Protein AF-0000000070364537 (afdb_homodimer)

Solvent-accessible surface area (backbone atoms only — not comparable to full-atom values): 48371 Å² total; per-residue (Å²): 128,84,77,67,83,68,82,48,72,68,51,49,53,52,44,49,52,51,50,55,52,44,38,64,73,49,44,50,60,50,48,40,55,53,16,48,52,81,20,45,10,50,72,81,28,88,55,35,78,80,69,34,38,49,54,51,50,45,49,51,52,50,53,54,53,62,71,66,63,59,70,71,53,49,79,45,77,47,65,56,91,98,44,68,44,29,34,41,34,42,30,57,49,71,45,84,36,87,43,28,36,32,36,40,37,30,61,25,24,66,78,59,73,74,76,46,51,89,84,45,31,45,56,34,52,35,75,59,90,60,27,41,31,15,44,31,41,48,58,22,47,45,31,62,56,40,53,52,47,24,54,45,48,26,62,75,72,68,42,38,27,36,25,35,35,39,43,35,33,33,28,59,84,52,74,38,84,53,54,65,58,51,50,60,74,41,31,88,76,64,57,74,45,44,32,34,43,34,45,73,34,43,21,90,48,82,64,42,45,32,35,52,42,30,21,7,10,37,37,34,29,37,43,32,29,36,37,28,76,53,45,32,31,26,36,62,36,32,46,28,52,64,49,25,65,46,51,49,53,46,43,47,50,68,44,29,39,63,87,75,54,51,50,40,71,88,51,55,70,85,76,52,68,72,58,49,52,41,46,47,52,43,24,65,72,43,32,69,51,66,61,62,57,53,62,57,26,89,69,38,47,54,67,49,87,48,33,49,60,27,47,39,27,21,26,52,34,32,24,76,44,75,32,15,31,41,68,53,44,50,46,89,63,37,59,75,36,38,54,17,39,34,33,38,22,39,41,32,34,28,15,25,84,46,58,34,67,58,45,54,53,48,52,37,49,66,49,42,50,83,38,74,51,46,35,50,56,46,63,49,72,77,47,65,33,43,21,35,64,60,73,85,72,55,68,68,57,51,51,39,47,28,50,29,14,33,72,68,46,71,29,58,56,42,60,40,65,34,21,40,64,62,52,59,60,53,52,47,40,68,76,33,76,78,44,40,82,45,35,22,38,65,43,28,73,64,14,37,57,75,25,41,56,14,28,27,50,48,69,48,47,54,43,50,36,44,29,50,27,48,39,45,35,43,57,20,64,64,58,47,105,127,84,80,68,85,69,83,48,72,67,52,47,53,52,45,49,52,51,50,55,51,45,40,65,76,47,45,49,58,50,48,40,56,54,16,48,51,81,21,46,10,51,71,81,28,89,56,35,78,82,70,34,38,50,55,49,50,44,49,52,50,50,53,55,54,61,71,66,64,57,72,70,52,50,78,45,79,47,65,55,91,96,45,67,43,29,34,41,34,41,30,57,49,72,46,84,34,87,44,29,36,33,36,39,36,28,64,24,24,67,78,59,74,75,77,46,51,90,84,46,32,43,53,34,52,32,76,60,90,59,28,40,32,13,44,30,43,49,58,22,47,46,30,61,56,41,52,52,46,23,54,45,48,27,59,75,72,68,42,39,26,37,27,35,35,39,43,36,34,33,28,58,84,52,73,38,84,54,54,65,58,51,51,60,73,40,29,88,76,65,56,75,46,46,33,34,43,33,44,73,34,44,21,88,49,82,63,42,44,33,36,52,43,29,21,6,9,38,36,33,30,39,42,33,28,36,37,29,77,53,44,33,34,26,35,64,37,31,46,29,54,62,49,27,66,46,52,49,53,47,41,48,51,68,44,28,39,63,88,75,56,51,47,39,71,88,50,54,71,85,76,52,65,71,58,49,52,41,46,47,54,43,24,66,72,43,31,69,51,68,62,64,56,54,59,56,25,90,68,38,47,54,68,48,89,48,32,49,60,27,47,40,27,20,26,49,33,33,26,77,43,74,33,17,30,42,68,51,44,50,45,89,65,38,58,72,37,38,53,19,38,34,33,38,22,38,40,33,34,29,16,24,83,45,56,36,68,58,46,52,52,47,54,37,48,67,50,43,50,85,39,73,51,46,36,49,56,46,62,48,72,76,47,66,34,43,21,34,63,60,72,84,72,56,66,68,57,52,51,38,47,28,51,28,13,32,71,66,46,71,28,59,55,41,62,38,66,34,20,38,64,61,52,60,60,51,53,47,40,70,77,33,77,77,44,39,82,46,34,22,37,66,42,28,75,63,14,37,57,75,27,40,57,15,27,26,50,48,68,49,48,52,43,50,37,43,29,50,28,48,38,46,34,43,56,19,63,64,60,48,106

pLDDT: mean 93.57, std 8.16, range [29.36, 98.81]

Foldseek 3Di:
DPPQPFQDPVNLVLLLVLLVVCCVPQVVVLLLQLLLQQFAACVVPVCNVVVCSLVVSLVSLQVSLVVLVAPQKDWDWDDDPPFRIKTKMKHAWPFDLQAEEEEEAESHWFDFDDDFDPQAGQNRWDDDPQKIWHTRSFRPSCRSVLQSSLSSSCVVVVFTFHIYMYIYGHHQVVVCPCVVVVCVVCCVRRPFHQAYEYARDADADLQFFEFEFKEWKKWKKKKKWFFDPFKDQLVVCPPPGDAQVVLVVVLVCLAAPPLQQAGDPLQADDDDPVQLVLLVVSCVVCPQVLPVLDPDPDPDDDSDNRSSVSQCCQFAGKGKDFDDKDQDDDPVPDDRIRTRMMMTMIMIIGGQPDDFVSVVVVSQCSRCPPRPPPIDIDMGIDDIAHMHGFDDADPLLQVLLQVLRCSLNVGGYRYGGGNHDDRVVVVSCVVRVNHHYGHTYQHYRPCQGSDHRRIGRNSSSSSVSSSSSSSSSSCSRPSSD/DPPQPFQDLVSLVLLLVLLVVCCVPQVVVLLLQLLLQQFAACVVPVCNVVVCSLVVSLVSLQVSLVVLVADQKDWDWDDDPPFRIKTKMKHAWPFDLQAEEEEEAESHWFDFDDDFDPQAGQNRWDDDPQKIWHTRSFRPSCRSVLQSSLSSSCVVVVFTFHIYMYIYGHHQVVVCPCVVVVCVVCCVVRPFHQAYEYARDADADLQFFEFEFKEWKKWKKKKKWFFDPFKDQLVVCPPPGDFQVVLVVVLVCLAAPPLQQAGDPLQADDDDPVQLVLLVVSCVVCPQVLPVLDPDDDPDDDSDNRSSVSQCCQFAGKGKDFDDKDQDDDPVPDDRIRTRMMMTMIMIIGGQPDDFVSVVVVSQCSRCPPRPPPIDIDMGIDDIAHMHGFDDADPLLQVLLQVLRCSLSVGGYRYGGGNHDDRVVVVSCVVRVNHHYGHTYQHYRPCQGSDHRRIGRNSSSSSVSSSSSSSSSSSSRPSSD

Secondary structure (DSSP, 8-state):
--------HHHHHHHHHHHHHHIIIIIHHHHHHHHTS--B-GGG-TTHHHH-HHHHHHHHHHHHHHHH--TTEEEEEE--TTS--EEEEEE--SSSS--EEEEEEE--B----S-PPTT-BTTB-EEETTEEESTTIIIIIHHHHHHHHHHHHHHHHT----EEEEEEES-GGGTTTTHHHHHHHTHHHH---SEEEE---B-S-SSS-EEEEEE-EEEEEEEEEE-BSS-EEHHHHTTTS--HHHHHHHHHTTTB-TTT-PBPGGG--PPPHHHHHHHHHHHHHHTTHHHHTS-B-TT---S-S-HHHHHHHHHTS-EEEEEEEES---GGG--SEE-SEEEEEEEEEE-TTS-HHHHHHHHHHHHHSS-GGG-EEEEEEEEEE--EEPPPPPHHHHHHHHHHHHHHHSS--EEEEESS--THHHHHHHHSTT-EEEE---B-TT--TTSTT-EEEHHHHHHHHHHHHHHHHHHHHSS--/--------HHHHHHHHHHHHHHIIIIIHHHHHHHHTS--B-GGG-TTHHHH-HHHHHHHHHHHHHHHT--TTEEEEEE--TTS--EEEEEE--SSSS--EEEEEEE--B----S-PPTT-BTTB-EEETTEEESTTIIIIIHHHHHHHHHHHHHHHHT----EEEEEEES-GGGTTTTHHHHHHHTHHHH---SEEEE---B-S-SSS-EEEEEE-EEEEEEEEEE-BSS-EEHHHHTTTSPPHHHHHHHHHTTTB-TTT-PBPGGG--PPPHHHHHHHHHHHHHHTTHHHHTS-B-TT---S-S-HHHHHHHHHTS-EEEEEEEES---GGG--SEE-SEEEEEEEEEE-TTS-HHHHHHHHHHHHHSS-GGG-EEEEEEEEEE--EEPPPPPHHHHHHHHHHHHHHHSS--EEEEESS--THHHHHHHHSTT-EEEE---B-TT--TTSTT-EEEHHHHHHHHHHHHHHHHHHHHSS--

Nearest PDB structures (foldseek):
  3pfe-assembly1_A-2  TM=9.840E-01  e=3.604E-66  Legionella pneumophila subsp. pneumophila str. Philadelphia 1
  4g1p-assembly1_A-2  TM=8.332E-01  e=6.214E-35  Saccharomyces cerevisiae S288C
  2zog-assembly1_B  TM=8.325E-01  e=2.380E-34  Mus musculus
  3dlj-assembly3_B  TM=8.013E-01  e=4.954E-33  Homo sapiens
  4ruh-assembly1_B  TM=7.813E-01  e=5.252E-33  Homo sapiens

InterPro domains:
  IPR002933 Peptidase M20 [PF01546] (102-460)
  IPR051458 Cytosolic and Metallo Dipeptidase [PTHR43270] (17-472)

Organism: Tetrahymena thermophila (strain SB210) (NCBI:txid312017)

Structure (mmCIF, N/CA/C/O backbone):
data_AF-0000000070364537-model_v1
#
loop_
_entity.id
_entity.type
_entity.pdbx_description
1 polymer 'M20/M25/M40 family peptidase'
#
loop_
_atom_site.group_PDB
_atom_site.id
_atom_site.type_symbol
_atom_site.label_atom_id
_atom_site.label_alt_id
_atom_site.label_comp_id
_atom_site.label_asym_id
_atom_site.label_entity_id
_atom_site.label_seq_id
_atom_site.pdbx_PDB_ins_code
_atom_site.Cartn_x
_atom_site.Cartn_y
_atom_site.Cartn_z
_atom_site.occupancy
_atom_site.B_iso_or_equiv
_atom_site.auth_seq_id
_atom_site.auth_comp_id
_atom_site.auth_asym_id
_atom_site.auth_atom_id
_atom_site.pdbx_PDB_model_num
ATOM 1 N N . MET A 1 1 ? -0.546 -64.375 -16.141 1 29.36 1 MET A N 1
ATOM 2 C CA . MET A 1 1 ? 0.556 -63.719 -16.875 1 29.36 1 MET A CA 1
ATOM 3 C C . MET A 1 1 ? 0.192 -62.312 -17.281 1 29.36 1 MET A C 1
ATOM 5 O O . MET A 1 1 ? -0.799 -62.094 -17.984 1 29.36 1 MET A O 1
ATOM 9 N N . ASP A 1 2 ? 0.438 -61.344 -16.5 1 39.06 2 ASP A N 1
ATOM 10 C CA . ASP A 1 2 ? -0.086 -60 -16.453 1 39.06 2 ASP A CA 1
ATOM 11 C C . ASP A 1 2 ? 0.068 -59.281 -17.797 1 39.06 2 ASP A C 1
ATOM 13 O O . ASP A 1 2 ? 1.172 -59.219 -18.344 1 39.06 2 ASP A O 1
ATOM 17 N N . LYS A 1 3 ? -0.887 -59.281 -18.547 1 48.19 3 LYS A N 1
ATOM 18 C CA . LYS A 1 3 ? -1.175 -59.094 -19.953 1 48.19 3 LYS A CA 1
ATOM 19 C C . LYS A 1 3 ? -0.686 -57.719 -20.422 1 48.19 3 LYS A C 1
ATOM 21 O O . LYS A 1 3 ? -0.927 -57.312 -21.578 1 48.19 3 LYS A O 1
ATOM 26 N N . PHE A 1 4 ? -0.508 -56.781 -19.5 1 50.31 4 PHE A N 1
ATOM 27 C CA . PHE A 1 4 ? -0.126 -55.469 -20.016 1 50.31 4 PHE A CA 1
ATOM 28 C C . PHE A 1 4 ? 1.354 -55.438 -20.375 1 50.31 4 PHE A C 1
ATOM 30 O O . PHE A 1 4 ? 2.203 -55.844 -19.594 1 50.31 4 PHE A O 1
ATOM 37 N N . ASN A 1 5 ? 1.771 -55.719 -21.547 1 53.53 5 ASN A N 1
ATOM 38 C CA . ASN A 1 5 ? 3.152 -55.688 -22.016 1 53.53 5 ASN A CA 1
ATOM 39 C C . ASN A 1 5 ? 3.744 -54.281 -21.969 1 53.53 5 ASN A C 1
ATOM 41 O O . ASN A 1 5 ? 3.488 -53.469 -22.859 1 53.53 5 ASN A O 1
ATOM 45 N N . PHE A 1 6 ? 4.148 -53.875 -20.672 1 62.59 6 PHE A N 1
ATOM 46 C CA . PHE A 1 6 ? 4.832 -52.594 -20.547 1 62.59 6 PHE A CA 1
ATOM 47 C C . PHE A 1 6 ? 6.215 -52.625 -21.188 1 62.59 6 PHE A C 1
ATOM 49 O O . PHE A 1 6 ? 6.711 -53.719 -21.516 1 62.59 6 PHE A O 1
ATOM 56 N N . CYS A 1 7 ? 6.914 -51.469 -21.328 1 64.5 7 CYS A N 1
ATOM 57 C CA . CYS A 1 7 ? 8.148 -51.188 -22.047 1 64.5 7 CYS A CA 1
ATOM 58 C C . CYS A 1 7 ? 9.266 -52.125 -21.594 1 64.5 7 CYS A C 1
ATOM 60 O O . CYS A 1 7 ? 9.555 -52.219 -20.406 1 64.5 7 CYS A O 1
ATOM 62 N N . SER A 1 8 ? 9.695 -53.031 -22.5 1 70.69 8 SER A N 1
ATOM 63 C CA . SER A 1 8 ? 10.859 -53.875 -22.281 1 70.69 8 SER A CA 1
ATOM 64 C C . SER A 1 8 ? 12.109 -53.031 -22 1 70.69 8 SER A C 1
ATOM 66 O O . SER A 1 8 ? 12.109 -51.812 -22.188 1 70.69 8 SER A O 1
ATOM 68 N N . LYS A 1 9 ? 13.078 -53.688 -21.375 1 75.69 9 LYS A N 1
ATOM 69 C CA . LYS A 1 9 ? 14.359 -53.031 -21.156 1 75.69 9 LYS A CA 1
ATOM 70 C C . LYS A 1 9 ? 14.883 -52.406 -22.438 1 75.69 9 LYS A C 1
ATOM 72 O O . LYS A 1 9 ? 15.445 -51.312 -22.422 1 75.69 9 LYS A O 1
ATOM 77 N N . VAL A 1 10 ? 14.75 -53.031 -23.5 1 66.75 10 VAL A N 1
ATOM 78 C CA . VAL A 1 10 ? 15.227 -52.562 -24.797 1 66.75 10 VAL A CA 1
ATOM 79 C C . VAL A 1 10 ? 14.461 -51.312 -25.219 1 66.75 10 VAL A C 1
ATOM 81 O O . VAL A 1 10 ? 15.047 -50.344 -25.703 1 66.75 10 VAL A O 1
ATOM 84 N N . GLN A 1 11 ? 13.336 -51.344 -24.922 1 85.94 11 GLN A N 1
ATOM 85 C CA . GLN A 1 11 ? 12.523 -50.188 -25.25 1 85.94 11 GLN A CA 1
ATOM 86 C C . GLN A 1 11 ? 12.898 -48.969 -24.375 1 85.94 11 GLN A C 1
ATOM 88 O O . GLN A 1 11 ? 12.984 -47.844 -24.859 1 85.94 11 GLN A O 1
ATOM 93 N N . LYS A 1 12 ? 13.219 -49.312 -23.188 1 92.38 12 LYS A N 1
ATOM 94 C CA . LYS A 1 12 ? 13.641 -48.281 -22.25 1 92.38 12 LYS A CA 1
ATOM 95 C C . LYS A 1 12 ? 14.922 -47.594 -22.719 1 92.38 12 LYS A C 1
ATOM 97 O O . LYS A 1 12 ? 15 -46.375 -22.75 1 92.38 12 LYS A O 1
ATOM 102 N N . GLU A 1 13 ? 15.883 -48.344 -23.031 1 95.06 13 GLU A N 1
ATOM 103 C CA . GLU A 1 13 ? 17.172 -47.844 -23.469 1 95.06 13 GLU A CA 1
ATOM 104 C C . GLU A 1 13 ? 17.047 -47.031 -24.766 1 95.06 13 GLU A C 1
ATOM 106 O O . GLU A 1 13 ? 17.719 -46.031 -24.938 1 95.06 13 GLU A O 1
ATOM 111 N N . ALA A 1 14 ? 16.219 -47.5 -25.625 1 96.19 14 ALA A N 1
ATOM 112 C CA . ALA A 1 14 ? 16 -46.812 -26.891 1 96.19 14 ALA A CA 1
ATOM 113 C C . ALA A 1 14 ? 15.375 -45.438 -26.672 1 96.19 14 ALA A C 1
ATOM 115 O O . ALA A 1 14 ? 15.766 -44.438 -27.297 1 96.19 14 ALA A O 1
ATOM 116 N N . ILE A 1 15 ? 14.438 -45.406 -25.797 1 97.25 15 ILE A N 1
ATOM 117 C CA . ILE A 1 15 ? 13.781 -44.125 -25.469 1 97.25 15 ILE A CA 1
ATOM 118 C C . ILE A 1 15 ? 14.789 -43.188 -24.844 1 97.25 15 ILE A C 1
ATOM 120 O O . ILE A 1 15 ? 14.883 -42.031 -25.234 1 97.25 15 ILE A O 1
ATOM 124 N N . GLU A 1 16 ? 15.57 -43.656 -23.891 1 97.5 16 GLU A N 1
ATOM 125 C CA . GLU A 1 16 ? 16.547 -42.844 -23.203 1 97.5 16 GLU A CA 1
ATOM 126 C C . GLU A 1 16 ? 17.562 -42.25 -24.172 1 97.5 16 GLU A C 1
ATOM 128 O O . GLU A 1 16 ? 17.906 -41.062 -24.078 1 97.5 16 GLU A O 1
ATOM 133 N N . LYS A 1 17 ? 18.016 -43.094 -25.016 1 97.5 17 LYS A N 1
ATOM 134 C CA . LYS A 1 17 ? 19.016 -42.656 -25.984 1 97.5 17 LYS A CA 1
ATOM 135 C C . LYS A 1 17 ? 18.453 -41.594 -26.922 1 97.5 17 LYS A C 1
ATOM 137 O O . LYS A 1 17 ? 19.109 -40.594 -27.203 1 97.5 17 LYS A O 1
ATOM 142 N N . TYR A 1 18 ? 17.297 -41.781 -27.391 1 97.75 18 TYR A N 1
ATOM 143 C CA . TYR A 1 18 ? 16.672 -40.844 -28.297 1 97.75 18 TYR A CA 1
ATOM 144 C C . TYR A 1 18 ? 16.422 -39.5 -27.625 1 97.75 18 TYR A C 1
ATOM 146 O O . TYR A 1 18 ? 16.703 -38.438 -28.188 1 97.75 18 TYR A O 1
ATOM 154 N N . VAL A 1 19 ? 15.883 -39.562 -26.422 1 97.88 19 VAL A N 1
ATOM 155 C CA . VAL A 1 19 ? 15.57 -38.344 -25.672 1 97.88 19 VAL A CA 1
ATOM 156 C C . VAL A 1 19 ? 16.859 -37.562 -25.375 1 97.88 19 VAL A C 1
ATOM 158 O O . VAL A 1 19 ? 16.906 -36.344 -25.516 1 97.88 19 VAL A O 1
ATOM 161 N N . GLU A 1 20 ? 17.859 -38.281 -24.969 1 97.75 20 GLU A N 1
ATOM 162 C CA . GLU A 1 20 ? 19.141 -37.656 -24.672 1 97.75 20 GLU A CA 1
ATOM 163 C C . GLU A 1 20 ? 19.688 -36.906 -25.891 1 97.75 20 GLU A C 1
ATOM 165 O O . GLU A 1 20 ? 20.094 -35.75 -25.766 1 97.75 20 GLU A O 1
ATOM 170 N N . GLU A 1 21 ? 19.656 -37.5 -26.938 1 97.75 21 GLU A N 1
ATOM 171 C CA . GLU A 1 21 ? 20.188 -36.906 -28.156 1 97.75 21 GLU A CA 1
ATOM 172 C C . GLU A 1 21 ? 19.375 -35.688 -28.594 1 97.75 21 GLU A C 1
ATOM 174 O O . GLU A 1 21 ? 19.922 -34.625 -28.891 1 97.75 21 GLU A O 1
ATOM 179 N N . GLN A 1 22 ? 18.109 -35.875 -28.641 1 98 22 GLN A N 1
ATOM 180 C CA . GLN A 1 22 ? 17.234 -34.812 -29.141 1 98 22 GLN A CA 1
ATOM 181 C C . GLN A 1 22 ? 17.188 -33.656 -28.172 1 98 22 GLN A C 1
ATOM 183 O O . GLN A 1 22 ? 17.062 -32.5 -28.609 1 98 22 GLN A O 1
ATOM 188 N N . PHE A 1 23 ? 17.297 -33.906 -26.906 1 97.81 23 PHE A N 1
ATOM 189 C CA . PHE A 1 23 ? 17.234 -32.844 -25.938 1 97.81 23 PHE A CA 1
ATOM 190 C C . PHE A 1 23 ? 18.406 -31.891 -26.094 1 97.81 23 PHE A C 1
ATOM 192 O O . PHE A 1 23 ? 18.234 -30.672 -26.141 1 97.81 23 PHE A O 1
ATOM 199 N N . HIS A 1 24 ? 19.531 -32.344 -26.25 1 96.56 24 HIS A N 1
ATOM 200 C CA . HIS A 1 24 ? 20.734 -31.531 -26.25 1 96.56 24 HIS A CA 1
ATOM 201 C C . HIS A 1 24 ? 20.953 -30.875 -27.625 1 96.56 24 HIS A C 1
ATOM 203 O O . HIS A 1 24 ? 21.344 -29.703 -27.703 1 96.56 24 HIS A O 1
ATOM 209 N N . SER A 1 25 ? 20.641 -31.562 -28.594 1 96.69 25 SER A N 1
ATOM 210 C CA . SER A 1 25 ? 20.984 -31.062 -29.922 1 96.69 25 SER A CA 1
ATOM 211 C C . SER A 1 25 ? 19.844 -30.25 -30.516 1 96.69 25 SER A C 1
ATOM 213 O O . SER A 1 25 ? 20.047 -29.422 -31.406 1 96.69 25 SER A O 1
ATOM 215 N N . ASN A 1 26 ? 18.688 -30.469 -30.016 1 97.81 26 ASN A N 1
ATOM 216 C CA . ASN A 1 26 ? 17.5 -29.938 -30.672 1 97.81 26 ASN A CA 1
ATOM 217 C C . ASN A 1 26 ? 16.656 -29.125 -29.703 1 97.81 26 ASN A C 1
ATOM 219 O O . ASN A 1 26 ? 16.453 -27.922 -29.906 1 97.81 26 ASN A O 1
ATOM 223 N N . ILE A 1 27 ? 16.328 -29.609 -28.656 1 98.31 27 ILE A N 1
ATOM 224 C CA . ILE A 1 27 ? 15.328 -29.016 -27.766 1 98.31 27 ILE A CA 1
ATOM 225 C C . ILE A 1 27 ? 15.977 -27.922 -26.938 1 98.31 27 ILE A C 1
ATOM 227 O O . ILE A 1 27 ? 15.438 -26.812 -26.828 1 98.31 27 ILE A O 1
ATOM 231 N N . LEU A 1 28 ? 17.094 -28.172 -26.359 1 98.19 28 LEU A N 1
ATOM 232 C CA . LEU A 1 28 ? 17.719 -27.219 -25.453 1 98.19 28 LEU A CA 1
ATOM 233 C C . LEU A 1 28 ? 18.047 -25.906 -26.172 1 98.19 28 LEU A C 1
ATOM 235 O O . LEU A 1 28 ? 17.719 -24.828 -25.672 1 98.19 28 LEU A O 1
ATOM 239 N N . PRO A 1 29 ? 18.609 -25.875 -27.328 1 98.12 29 PRO A N 1
ATOM 240 C CA . PRO A 1 29 ? 18.844 -24.625 -28.047 1 98.12 29 PRO A CA 1
ATOM 241 C C . PRO A 1 29 ? 17.547 -23.891 -28.391 1 98.12 29 PRO A C 1
ATOM 243 O O . PRO A 1 29 ? 17.484 -22.656 -28.281 1 98.12 29 PRO A O 1
ATOM 246 N N . ALA A 1 30 ? 16.578 -24.672 -28.781 1 98.44 30 ALA A N 1
ATOM 247 C CA . ALA A 1 30 ? 15.297 -24.062 -29.125 1 98.44 30 ALA A CA 1
ATOM 248 C C . ALA A 1 30 ? 14.641 -23.438 -27.906 1 98.44 30 ALA A C 1
ATOM 250 O O . ALA A 1 30 ? 14.031 -22.359 -27.984 1 98.44 30 ALA A O 1
ATOM 251 N N . LEU A 1 31 ? 14.75 -24.156 -26.812 1 98.5 31 LEU A N 1
ATOM 252 C CA . LEU A 1 31 ? 14.188 -23.656 -25.562 1 98.5 31 LEU A CA 1
ATOM 253 C C . LEU A 1 31 ? 14.891 -22.359 -25.141 1 98.5 31 LEU A C 1
ATOM 255 O O . LEU A 1 31 ? 14.25 -21.438 -24.641 1 98.5 31 LEU A O 1
ATOM 259 N N . MET A 1 32 ? 16.141 -22.281 -25.297 1 98.31 32 MET A N 1
ATOM 260 C CA . MET A 1 32 ? 16.906 -21.062 -25 1 98.31 32 MET A CA 1
ATOM 261 C C . MET A 1 32 ? 16.469 -19.922 -25.906 1 98.31 32 MET A C 1
ATOM 263 O O . MET A 1 32 ? 16.328 -18.781 -25.453 1 98.31 32 MET A O 1
ATOM 267 N N . ASP A 1 33 ? 16.234 -20.203 -27.156 1 98.44 33 ASP A N 1
ATOM 268 C CA . ASP A 1 33 ? 15.75 -19.188 -28.078 1 98.44 33 ASP A CA 1
ATOM 269 C C . ASP A 1 33 ? 14.359 -18.688 -27.688 1 98.44 33 ASP A C 1
ATOM 271 O O . ASP A 1 33 ? 14.062 -17.5 -27.812 1 98.44 33 ASP A O 1
ATOM 275 N N . PHE A 1 34 ? 13.57 -19.609 -27.281 1 98.5 34 PHE A N 1
ATOM 276 C CA . PHE A 1 34 ? 12.242 -19.25 -26.797 1 98.5 34 PHE A CA 1
ATOM 277 C C . PHE A 1 34 ? 12.336 -18.297 -25.609 1 98.5 34 PHE A C 1
ATOM 279 O O . PHE A 1 34 ? 11.594 -17.312 -25.547 1 98.5 34 PHE A O 1
ATOM 286 N N . VAL A 1 35 ? 13.273 -18.578 -24.688 1 98.25 35 VAL A N 1
ATOM 287 C CA . VAL A 1 35 ? 13.469 -17.75 -23.5 1 98.25 35 VAL A CA 1
ATOM 288 C C . VAL A 1 35 ? 13.812 -16.328 -23.906 1 98.25 35 VAL A C 1
ATOM 290 O O . VAL A 1 35 ? 13.406 -15.367 -23.25 1 98.25 35 VAL A O 1
ATOM 293 N N . ARG A 1 36 ? 14.414 -16.109 -24.969 1 98.12 36 ARG A N 1
ATOM 294 C CA . ARG A 1 36 ? 14.883 -14.805 -25.406 1 98.12 36 ARG A CA 1
ATOM 295 C C . ARG A 1 36 ? 13.727 -13.93 -25.875 1 98.12 36 ARG A C 1
ATOM 297 O O . ARG A 1 36 ? 13.867 -12.711 -26.016 1 98.12 36 ARG A O 1
ATOM 304 N N . ILE A 1 37 ? 12.586 -14.516 -26.172 1 97.94 37 ILE A N 1
ATOM 305 C CA . ILE A 1 37 ? 11.406 -13.773 -26.594 1 97.94 37 ILE A CA 1
ATOM 306 C C . ILE A 1 37 ? 10.633 -13.281 -25.375 1 97.94 37 ILE A C 1
ATOM 308 O O . ILE A 1 37 ? 10.188 -14.078 -24.547 1 97.94 37 ILE A O 1
ATOM 312 N N . PRO A 1 38 ? 10.492 -12 -25.188 1 96.69 38 PRO A N 1
ATOM 313 C CA . PRO A 1 38 ? 9.812 -11.469 -24 1 96.69 38 PRO A CA 1
ATOM 314 C C . PRO A 1 38 ? 8.289 -11.453 -24.141 1 96.69 38 PRO A C 1
ATOM 316 O O . PRO A 1 38 ? 7.668 -10.398 -24.031 1 96.69 38 PRO A O 1
ATOM 319 N N . ASN A 1 39 ? 7.648 -12.578 -24.266 1 97.06 39 ASN A N 1
ATOM 320 C CA . ASN A 1 39 ? 6.227 -12.734 -24.547 1 97.06 39 ASN A CA 1
ATOM 321 C C . ASN A 1 39 ? 5.402 -12.797 -23.266 1 97.06 39 ASN A C 1
ATOM 323 O O . ASN A 1 39 ? 4.875 -13.852 -22.906 1 97.06 39 ASN A O 1
ATOM 327 N N . LEU A 1 40 ? 5.148 -11.688 -22.688 1 94.56 40 LEU A N 1
ATOM 328 C CA . LEU A 1 40 ? 4.391 -11.578 -21.438 1 94.56 40 LEU A CA 1
ATOM 329 C C . LEU A 1 40 ? 2.904 -11.812 -21.688 1 94.56 40 LEU A C 1
ATOM 331 O O . LEU A 1 40 ? 2.389 -11.484 -22.766 1 94.56 40 LEU A O 1
ATOM 335 N N . SER A 1 41 ? 2.25 -12.391 -20.688 1 94.44 41 SER A N 1
ATOM 336 C CA . SER A 1 41 ? 0.808 -12.602 -20.75 1 94.44 41 SER A CA 1
ATOM 337 C C . SER A 1 41 ? 0.06 -11.273 -20.844 1 94.44 41 SER A C 1
ATOM 339 O O . SER A 1 41 ? 0.564 -10.242 -20.406 1 94.44 41 SER A O 1
ATOM 341 N N . PRO A 1 42 ? -1.164 -11.281 -21.344 1 91.44 42 PRO A N 1
ATOM 342 C CA . PRO A 1 42 ? -1.896 -10.055 -21.656 1 91.44 42 PRO A CA 1
ATOM 343 C C . PRO A 1 42 ? -2.1 -9.156 -20.453 1 91.44 42 PRO A C 1
ATOM 345 O O . PRO A 1 42 ? -2.016 -7.93 -20.562 1 91.44 42 PRO A O 1
ATOM 348 N N . ALA A 1 43 ? -2.348 -9.727 -19.312 1 84.75 43 ALA A N 1
ATOM 349 C CA . ALA A 1 43 ? -2.607 -8.914 -18.125 1 84.75 43 ALA A CA 1
ATOM 350 C C . ALA A 1 43 ? -1.376 -8.102 -17.734 1 84.75 43 ALA A C 1
ATOM 352 O O . ALA A 1 43 ? -1.492 -7.07 -17.078 1 84.75 43 ALA A O 1
ATOM 353 N N . PHE A 1 44 ? -0.203 -8.453 -18.188 1 87.31 44 PHE A N 1
ATOM 354 C CA . PHE A 1 44 ? 1.045 -7.82 -17.766 1 87.31 44 PHE A CA 1
ATOM 355 C C . PHE A 1 44 ? 1.622 -6.965 -18.891 1 87.31 44 PHE A C 1
ATOM 357 O O . PHE A 1 44 ? 2.633 -6.285 -18.703 1 87.31 44 PHE A O 1
ATOM 364 N N . ASP A 1 45 ? 1.049 -7.023 -20.062 1 89.5 45 ASP A N 1
ATOM 365 C CA . ASP A 1 45 ? 1.35 -6.199 -21.234 1 89.5 45 ASP A CA 1
ATOM 366 C C . ASP A 1 45 ? 0.068 -5.707 -21.906 1 89.5 45 ASP A C 1
ATOM 368 O O . ASP A 1 45 ? -0.406 -6.312 -22.859 1 89.5 45 ASP A O 1
ATOM 372 N N . PRO A 1 46 ? -0.336 -4.566 -21.453 1 86.75 46 PRO A N 1
ATOM 373 C CA . PRO A 1 46 ? -1.606 -4.07 -21.984 1 86.75 46 PRO A CA 1
ATOM 374 C C . PRO A 1 46 ? -1.569 -3.873 -23.5 1 86.75 46 PRO A C 1
ATOM 376 O O . PRO A 1 46 ? -2.615 -3.891 -24.156 1 86.75 46 PRO A O 1
ATOM 379 N N . GLU A 1 47 ? -0.42 -3.666 -24.062 1 93.5 47 GLU A N 1
ATOM 380 C CA . GLU A 1 47 ? -0.275 -3.492 -25.5 1 93.5 47 GLU A CA 1
ATOM 381 C C . GLU A 1 47 ? 0.237 -4.77 -26.172 1 93.5 47 GLU A C 1
ATOM 383 O O . GLU A 1 47 ? 0.983 -4.711 -27.141 1 93.5 47 GLU A O 1
ATOM 388 N N . TRP A 1 48 ? -0.098 -5.934 -25.578 1 93.62 48 TRP A N 1
ATOM 389 C CA . TRP A 1 48 ? 0.448 -7.211 -26.031 1 93.62 48 TRP A CA 1
ATOM 390 C C . TRP A 1 48 ? 0.165 -7.441 -27.516 1 93.62 48 TRP A C 1
ATOM 392 O O . TRP A 1 48 ? 0.997 -8 -28.234 1 93.62 48 TRP A O 1
ATOM 402 N N . GLU A 1 49 ? -0.999 -7.02 -28 1 93.94 49 GLU A N 1
ATOM 403 C CA . GLU A 1 49 ? -1.375 -7.258 -29.391 1 93.94 49 GLU A CA 1
ATOM 404 C C . GLU A 1 49 ? -0.49 -6.465 -30.344 1 93.94 49 GLU A C 1
ATOM 406 O O . GLU A 1 49 ? -0.022 -6.996 -31.344 1 93.94 49 GLU A O 1
ATOM 411 N N . THR A 1 50 ? -0.299 -5.191 -29.969 1 94.94 50 THR A N 1
ATOM 412 C CA . THR A 1 50 ? 0.506 -4.324 -30.828 1 94.94 50 THR A CA 1
ATOM 413 C C . THR A 1 50 ? 1.988 -4.664 -30.688 1 94.94 50 THR A C 1
ATOM 415 O O . THR A 1 50 ? 2.74 -4.566 -31.672 1 94.94 50 THR A O 1
ATOM 418 N N . ASN A 1 51 ? 2.457 -5.012 -29.531 1 95.38 51 ASN A N 1
ATOM 419 C CA . ASN A 1 51 ? 3.844 -5.414 -29.328 1 95.38 51 ASN A CA 1
ATOM 420 C C . ASN A 1 51 ? 4.184 -6.68 -30.109 1 95.38 51 ASN A C 1
ATOM 422 O O . ASN A 1 51 ? 5.305 -6.836 -30.594 1 95.38 51 ASN A O 1
ATOM 426 N N . GLY A 1 52 ? 3.26 -7.637 -30.172 1 96.75 52 GLY A N 1
ATOM 427 C CA . GLY A 1 52 ? 3.35 -8.781 -31.062 1 96.75 52 GLY A CA 1
ATOM 428 C C . GLY A 1 52 ? 4.258 -9.875 -30.547 1 96.75 52 GLY A C 1
ATOM 429 O O . GLY A 1 52 ? 4.574 -10.828 -31.266 1 96.75 52 GLY A O 1
ATOM 430 N N . THR A 1 53 ? 4.684 -9.797 -29.297 1 97.44 53 THR A N 1
ATOM 431 C CA . THR A 1 53 ? 5.66 -10.75 -28.781 1 97.44 53 THR A CA 1
ATOM 432 C C . THR A 1 53 ? 5.016 -12.117 -28.562 1 97.44 53 THR A C 1
ATOM 434 O O . THR A 1 53 ? 5.676 -13.148 -28.703 1 97.44 53 THR A O 1
ATOM 437 N N . LEU A 1 54 ? 3.727 -12.195 -28.266 1 98.12 54 LEU A N 1
ATOM 438 C CA . LEU A 1 54 ? 3.027 -13.469 -28.141 1 98.12 54 LEU A CA 1
ATOM 439 C C . LEU A 1 54 ? 2.926 -14.172 -29.484 1 98.12 54 LEU A C 1
ATOM 441 O O . LEU A 1 54 ? 3.154 -15.383 -29.578 1 98.12 54 LEU A O 1
ATOM 445 N N . LEU A 1 55 ? 2.629 -13.398 -30.453 1 98 55 LEU A N 1
ATOM 446 C CA . LEU A 1 55 ? 2.559 -13.977 -31.797 1 98 55 LEU A CA 1
ATOM 447 C C . LEU A 1 55 ? 3.932 -14.461 -32.25 1 98 55 LEU A C 1
ATOM 449 O O . LEU A 1 55 ? 4.047 -15.516 -32.875 1 98 55 LEU A O 1
ATOM 453 N N . LYS A 1 56 ? 4.91 -13.656 -31.938 1 98.38 56 LYS A N 1
ATOM 454 C CA . LYS A 1 56 ? 6.277 -14.047 -32.281 1 98.38 56 LYS A CA 1
ATOM 455 C C . LYS A 1 56 ? 6.641 -15.383 -31.625 1 98.38 56 LYS A C 1
ATOM 457 O O . LYS A 1 56 ? 7.23 -16.25 -32.281 1 98.38 56 LYS A O 1
ATOM 462 N N . ALA A 1 57 ? 6.324 -15.57 -30.422 1 98.62 57 ALA A N 1
ATOM 463 C CA . ALA A 1 57 ? 6.617 -16.812 -29.703 1 98.62 57 ALA A CA 1
ATOM 464 C C . ALA A 1 57 ? 5.836 -17.984 -30.281 1 98.62 57 ALA A C 1
ATOM 466 O O . ALA A 1 57 ? 6.391 -19.062 -30.5 1 98.62 57 ALA A O 1
ATOM 467 N N . ALA A 1 58 ? 4.562 -17.781 -30.531 1 98.62 58 ALA A N 1
ATOM 468 C CA . ALA A 1 58 ? 3.73 -18.828 -31.109 1 98.62 58 ALA A CA 1
ATOM 469 C C . ALA A 1 58 ? 4.281 -19.281 -32.469 1 98.62 58 ALA A C 1
ATOM 471 O O . ALA A 1 58 ? 4.328 -20.469 -32.75 1 98.62 58 ALA A O 1
ATOM 472 N N . THR A 1 59 ? 4.641 -18.297 -33.25 1 98.56 59 THR A N 1
ATOM 473 C CA . THR A 1 59 ? 5.18 -18.594 -34.562 1 98.56 59 THR A CA 1
ATOM 474 C C . THR A 1 59 ? 6.508 -19.328 -34.469 1 98.56 59 THR A C 1
ATOM 476 O O . THR A 1 59 ? 6.77 -20.266 -35.219 1 98.56 59 THR A O 1
ATOM 479 N N . PHE A 1 60 ? 7.312 -18.891 -33.594 1 98.69 60 PHE A N 1
ATOM 480 C CA . PHE A 1 60 ? 8.578 -19.562 -33.344 1 98.69 60 PHE A CA 1
ATOM 481 C C . PHE A 1 60 ? 8.359 -21.031 -33 1 98.69 60 PHE A C 1
ATOM 483 O O . PHE A 1 60 ? 9.031 -21.906 -33.531 1 98.69 60 PHE A O 1
ATOM 490 N N . LEU A 1 61 ? 7.434 -21.297 -32.125 1 98.81 61 LEU A N 1
ATOM 491 C CA . LEU A 1 61 ? 7.141 -22.672 -31.703 1 98.81 61 LEU A CA 1
ATOM 492 C C . LEU A 1 61 ? 6.57 -23.484 -32.844 1 98.81 61 LEU A C 1
ATOM 494 O O . LEU A 1 61 ? 6.938 -24.656 -33.031 1 98.81 61 LEU A O 1
ATOM 498 N N . LYS A 1 62 ? 5.664 -22.875 -33.594 1 98.75 62 LYS A N 1
ATOM 499 C CA . LYS A 1 62 ? 5.133 -23.547 -34.781 1 98.75 62 LYS A CA 1
ATOM 500 C C . LYS A 1 62 ? 6.258 -23.953 -35.719 1 98.75 62 LYS A C 1
ATOM 502 O O . LYS A 1 62 ? 6.289 -25.094 -36.188 1 98.75 62 LYS A O 1
ATOM 507 N N . ASP A 1 63 ? 7.125 -23.031 -35.969 1 98.69 63 ASP A N 1
ATOM 508 C CA . ASP A 1 63 ? 8.219 -23.281 -36.906 1 98.69 63 ASP A CA 1
ATOM 509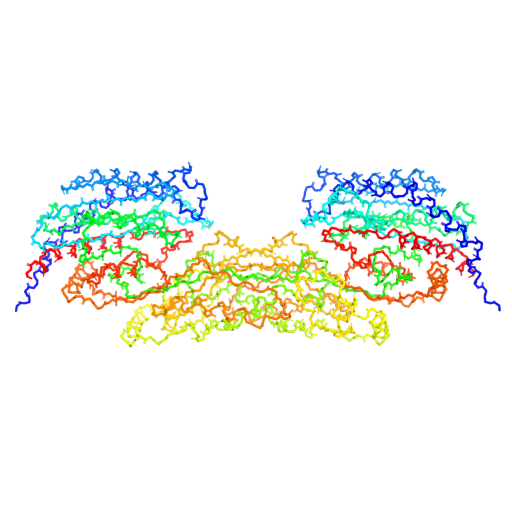 C C . ASP A 1 63 ? 9.125 -24.406 -36.406 1 98.69 63 ASP A C 1
ATOM 511 O O . ASP A 1 63 ? 9.602 -25.234 -37.188 1 98.69 63 ASP A O 1
ATOM 515 N N . TRP A 1 64 ? 9.398 -24.359 -35.125 1 98.69 64 TRP A N 1
ATOM 516 C CA . TRP A 1 64 ? 10.203 -25.438 -34.531 1 98.69 64 TRP A CA 1
ATOM 517 C C . TRP A 1 64 ? 9.531 -26.781 -34.719 1 98.69 64 TRP A C 1
ATOM 519 O O . TRP A 1 64 ? 10.188 -27.781 -35.062 1 98.69 64 TRP A O 1
ATOM 529 N N . VAL A 1 65 ? 8.227 -26.891 -34.5 1 98.81 65 VAL A N 1
ATOM 530 C CA . VAL A 1 65 ? 7.496 -28.156 -34.625 1 98.81 65 VAL A CA 1
ATOM 531 C C . VAL A 1 65 ? 7.551 -28.641 -36.062 1 98.81 65 VAL A C 1
ATOM 533 O O . VAL A 1 65 ? 7.727 -29.828 -36.312 1 98.81 65 VAL A O 1
ATOM 536 N N . LEU A 1 66 ? 7.367 -27.75 -37 1 98.5 66 LEU A N 1
ATOM 537 C CA . LEU A 1 66 ? 7.398 -28.109 -38.406 1 98.5 66 LEU A CA 1
ATOM 538 C C . LEU A 1 66 ? 8.727 -28.766 -38.781 1 98.5 66 LEU A C 1
ATOM 540 O O . LEU A 1 66 ? 8.766 -29.688 -39.594 1 98.5 66 LEU A O 1
ATOM 544 N N . LYS A 1 67 ? 9.742 -28.328 -38.156 1 98.06 67 LYS A N 1
ATOM 545 C CA . LYS A 1 67 ? 11.078 -28.844 -38.438 1 98.06 67 LYS A CA 1
ATOM 546 C C . LYS A 1 67 ? 11.25 -30.266 -37.906 1 98.06 67 LYS A C 1
ATOM 548 O O . LYS A 1 67 ? 12.18 -30.969 -38.281 1 98.06 67 LYS A O 1
ATOM 553 N N . GLN A 1 68 ? 10.406 -30.656 -36.969 1 97.81 68 GLN A N 1
ATOM 554 C CA . GLN A 1 68 ? 10.523 -32 -36.406 1 97.81 68 GLN A CA 1
ATOM 555 C C . GLN A 1 68 ? 9.977 -33.062 -37.375 1 97.81 68 GLN A C 1
ATOM 557 O O . GLN A 1 68 ? 10.211 -34.25 -37.219 1 97.81 68 GLN A O 1
ATOM 562 N N . ASP A 1 69 ? 9.211 -32.656 -38.344 1 96.94 69 ASP A N 1
ATOM 563 C CA . ASP A 1 69 ? 8.688 -33.531 -39.406 1 96.94 69 ASP A CA 1
ATOM 564 C C . ASP A 1 69 ? 7.887 -34.688 -38.812 1 96.94 69 ASP A C 1
ATOM 566 O O . ASP A 1 69 ? 8.156 -35.844 -39.125 1 96.94 69 ASP A O 1
ATOM 570 N N . LEU A 1 70 ? 6.926 -34.406 -38 1 98.12 70 LEU A N 1
ATOM 571 C CA . LEU A 1 70 ? 6 -35.406 -37.5 1 98.12 70 LEU A CA 1
ATOM 572 C C . LEU A 1 70 ? 5.184 -36 -38.625 1 98.12 70 LEU A C 1
ATOM 574 O O . LEU A 1 70 ? 4.715 -35.281 -39.5 1 98.12 70 LEU A O 1
ATOM 578 N N . LYS A 1 71 ? 5.051 -37.281 -38.562 1 97.12 71 LYS A N 1
ATOM 579 C CA . LYS A 1 71 ? 4.273 -37.938 -39.594 1 97.12 71 LYS A CA 1
ATOM 580 C C . LYS A 1 71 ? 2.789 -37.594 -39.469 1 97.12 71 LYS A C 1
ATOM 582 O O . LYS A 1 71 ? 2.217 -37.688 -38.375 1 97.12 71 LYS A O 1
ATOM 587 N N . ASN A 1 72 ? 2.125 -37.219 -40.625 1 97.19 72 ASN A N 1
ATOM 588 C CA . ASN A 1 72 ? 0.693 -36.969 -40.719 1 97.19 72 ASN A CA 1
ATOM 589 C C . ASN A 1 72 ? 0.241 -35.969 -39.656 1 97.19 72 ASN A C 1
ATOM 591 O O . ASN A 1 72 ? -0.684 -36.25 -38.906 1 97.19 72 ASN A O 1
ATOM 595 N N . ALA A 1 73 ? 0.932 -34.906 -39.625 1 98.31 73 ALA A N 1
ATOM 596 C CA . ALA A 1 73 ? 0.639 -33.875 -38.656 1 98.31 73 ALA A CA 1
ATOM 597 C C . ALA A 1 73 ? 0.256 -32.562 -39.312 1 98.31 73 ALA A C 1
ATOM 599 O O . ALA A 1 73 ? 0.76 -32.25 -40.406 1 98.31 73 ALA A O 1
ATOM 600 N N . THR A 1 74 ? -0.647 -31.828 -38.75 1 98.19 74 THR A N 1
ATOM 601 C CA . THR A 1 74 ? -0.935 -30.438 -39.094 1 98.19 74 THR A CA 1
ATOM 602 C C . THR A 1 74 ? -0.526 -29.516 -37.938 1 98.19 74 THR A C 1
ATOM 604 O O . THR A 1 74 ? -0.751 -29.828 -36.781 1 98.19 74 THR A O 1
ATOM 607 N N . VAL A 1 75 ? 0.143 -28.422 -38.281 1 98.38 75 VAL A N 1
ATOM 608 C CA . VAL A 1 75 ? 0.638 -27.453 -37.312 1 98.38 75 VAL A CA 1
ATOM 609 C C . VAL A 1 75 ? 0.147 -26.062 -37.688 1 98.38 75 VAL A C 1
ATOM 611 O O . VAL A 1 75 ? 0.406 -25.578 -38.812 1 98.38 75 VAL A O 1
ATOM 614 N N . GLU A 1 76 ? -0.559 -25.406 -36.75 1 98.19 76 GLU A N 1
ATOM 615 C CA . GLU A 1 76 ? -1.144 -24.094 -37.031 1 98.19 76 GLU A CA 1
ATOM 616 C C . GLU A 1 76 ? -1.067 -23.172 -35.812 1 98.19 76 GLU A C 1
ATOM 618 O O . GLU A 1 76 ? -0.983 -23.656 -34.688 1 98.19 76 GLU A O 1
ATOM 623 N N . VAL A 1 77 ? -0.968 -21.922 -36.094 1 98.31 77 VAL A N 1
ATOM 624 C CA . VAL A 1 77 ? -1.274 -20.891 -35.094 1 98.31 77 VAL A CA 1
ATOM 625 C C . VAL A 1 77 ? -2.674 -20.344 -35.344 1 98.31 77 VAL A C 1
ATOM 627 O O . VAL A 1 77 ? -2.941 -19.766 -36.406 1 98.31 77 VAL A O 1
ATOM 630 N N . VAL A 1 78 ? -3.557 -20.562 -34.375 1 97.62 78 VAL A N 1
ATOM 631 C CA . VAL A 1 78 ? -4.938 -20.094 -34.469 1 97.62 78 VAL A CA 1
ATOM 632 C C . VAL A 1 78 ? -5.105 -18.828 -33.594 1 97.62 78 VAL A C 1
ATOM 634 O O . VAL A 1 78 ? -4.691 -18.797 -32.438 1 97.62 78 VAL A O 1
ATOM 637 N N . GLN A 1 79 ? -5.641 -17.859 -34.219 1 95.5 79 GLN A N 1
ATOM 638 C CA . GLN A 1 79 ? -5.84 -16.641 -33.469 1 95.5 79 GLN A CA 1
ATOM 639 C C . GLN A 1 79 ? -7.109 -15.914 -33.906 1 95.5 79 GLN A C 1
ATOM 641 O O . GLN A 1 79 ? -7.359 -15.758 -35.094 1 95.5 79 GLN A O 1
ATOM 646 N N . GLU A 1 80 ? -7.895 -15.641 -32.969 1 92.69 80 GLU A N 1
ATOM 647 C CA . GLU A 1 80 ? -9.023 -14.734 -33.188 1 92.69 80 GLU A CA 1
ATOM 648 C C . GLU A 1 80 ? -8.672 -13.312 -32.75 1 92.69 80 GLU A C 1
ATOM 650 O O . GLU A 1 80 ? -7.742 -13.102 -31.969 1 92.69 80 GLU A O 1
ATOM 655 N N . GLN A 1 81 ? -9.469 -12.336 -33.25 1 89.94 81 GLN A N 1
ATOM 656 C CA . GLN A 1 81 ? -9.219 -10.93 -32.938 1 89.94 81 GLN A CA 1
ATOM 657 C C . GLN A 1 81 ? -9.336 -10.688 -31.438 1 89.94 81 GLN A C 1
ATOM 659 O O . GLN A 1 81 ? -10.289 -11.125 -30.797 1 89.94 81 GLN A O 1
ATOM 664 N N . GLY A 1 82 ? -8.336 -10.094 -30.922 1 91.06 82 GLY A N 1
ATOM 665 C CA . GLY A 1 82 ? -8.359 -9.695 -29.531 1 91.06 82 GLY A CA 1
ATOM 666 C C . GLY A 1 82 ? -7.992 -10.82 -28.578 1 91.06 82 GLY A C 1
ATOM 667 O O . GLY A 1 82 ? -8.016 -10.648 -27.359 1 91.06 82 GLY A O 1
ATOM 668 N N . GLN A 1 83 ? -7.633 -11.992 -29.141 1 94.88 83 GLN A N 1
ATOM 669 C CA . GLN A 1 83 ? -7.281 -13.148 -28.312 1 94.88 83 GLN A CA 1
ATOM 670 C C . GLN A 1 83 ? -5.848 -13.602 -28.594 1 94.88 83 GLN A C 1
ATOM 672 O O . GLN A 1 83 ? -5.383 -13.57 -29.734 1 94.88 83 GLN A O 1
ATOM 677 N N . PRO A 1 84 ? -5.141 -13.945 -27.531 1 96.62 84 PRO A N 1
ATOM 678 C CA . PRO A 1 84 ? -3.789 -14.453 -27.781 1 96.62 84 PRO A CA 1
ATOM 679 C C . PRO A 1 84 ? -3.783 -15.719 -28.641 1 96.62 84 PRO A C 1
ATOM 681 O O . PRO A 1 84 ? -4.695 -16.531 -28.547 1 96.62 84 PRO A O 1
ATOM 684 N N . PRO A 1 85 ? -2.744 -15.867 -29.453 1 97.62 85 PRO A N 1
ATOM 685 C CA . PRO A 1 85 ? -2.703 -17.016 -30.359 1 97.62 85 PRO A CA 1
ATOM 686 C C . PRO A 1 85 ? -2.605 -18.344 -29.641 1 97.62 85 PRO A C 1
ATOM 688 O O . PRO A 1 85 ? -2.021 -18.422 -28.547 1 97.62 85 PRO A O 1
ATOM 691 N N . LEU A 1 86 ? -3.23 -19.344 -30.219 1 98.31 86 LEU A N 1
ATOM 692 C CA . LEU A 1 86 ? -3.111 -20.734 -29.797 1 98.31 86 LEU A CA 1
ATOM 693 C C . LEU A 1 86 ? -2.275 -21.531 -30.797 1 98.31 86 LEU A C 1
ATOM 695 O O . LEU A 1 86 ? -2.539 -21.516 -32 1 98.31 86 LEU A O 1
ATOM 699 N N . VAL A 1 87 ? -1.203 -22.188 -30.344 1 98.69 87 VAL A N 1
ATOM 700 C CA . VAL A 1 87 ? -0.513 -23.172 -31.172 1 98.69 87 VAL A CA 1
ATOM 701 C C . VAL A 1 87 ? -1.271 -24.5 -31.156 1 98.69 87 VAL A C 1
ATOM 703 O O . VAL A 1 87 ? -1.481 -25.078 -30.094 1 98.69 87 VAL A O 1
ATOM 706 N N . PHE A 1 88 ? -1.722 -24.938 -32.281 1 98.62 88 PHE A N 1
ATOM 707 C CA . PHE A 1 88 ? -2.555 -26.125 -32.438 1 98.62 88 PHE A CA 1
ATOM 708 C C . PHE A 1 88 ? -1.887 -27.141 -33.344 1 98.62 88 PHE A C 1
ATOM 710 O O . PHE A 1 88 ? -1.598 -26.844 -34.5 1 98.62 88 PHE A O 1
ATOM 717 N N . ILE A 1 89 ? -1.63 -28.359 -32.812 1 98.75 89 ILE A N 1
ATOM 718 C CA . ILE A 1 89 ? -0.979 -29.422 -33.562 1 98.75 89 ILE A CA 1
ATOM 719 C C . ILE A 1 89 ? -1.844 -30.688 -33.531 1 98.75 89 ILE A C 1
ATOM 721 O O . ILE A 1 89 ? -2.277 -31.109 -32.438 1 98.75 89 ILE A O 1
ATOM 725 N N . GLU A 1 90 ? -2.117 -31.219 -34.625 1 98.44 90 GLU A N 1
ATOM 726 C CA . GLU A 1 90 ? -2.846 -32.469 -34.781 1 98.44 90 GLU A CA 1
ATOM 727 C C . GLU A 1 90 ? -1.987 -33.531 -35.438 1 98.44 90 GLU A C 1
ATOM 729 O O . GLU A 1 90 ? -1.438 -33.312 -36.531 1 98.44 90 GLU A O 1
ATOM 734 N N . VAL A 1 91 ? -1.895 -34.688 -34.781 1 98.5 91 VAL A N 1
ATOM 735 C CA . VAL A 1 91 ? -1.125 -35.812 -35.312 1 98.5 91 VAL A CA 1
ATOM 736 C C . VAL A 1 91 ? -2.018 -37.062 -35.406 1 98.5 91 VAL A C 1
ATOM 738 O O . VAL A 1 91 ? -2.621 -37.469 -34.438 1 98.5 91 VAL A O 1
ATOM 741 N N . ALA A 1 92 ? -2.039 -37.594 -36.562 1 97.56 92 ALA A N 1
ATOM 742 C CA . ALA A 1 92 ? -2.871 -38.781 -36.781 1 97.56 92 ALA A CA 1
ATOM 743 C C . ALA A 1 92 ? -2.346 -39.969 -36 1 97.56 92 ALA A C 1
ATOM 745 O O . ALA A 1 92 ? -1.144 -40.094 -35.719 1 97.56 92 ALA A O 1
ATOM 746 N N . ALA A 1 93 ? -3.271 -40.875 -35.656 1 96.56 93 ALA A N 1
ATOM 747 C CA . ALA A 1 93 ? -2.896 -42.094 -34.938 1 96.56 93 ALA A CA 1
ATOM 748 C C . ALA A 1 93 ? -2.018 -42.969 -35.812 1 96.56 93 ALA A C 1
ATOM 750 O O . ALA A 1 93 ? -2.133 -42.969 -37.062 1 96.56 93 ALA A O 1
ATOM 751 N N . THR A 1 94 ? -1.133 -43.688 -35.188 1 94.62 94 THR A N 1
ATOM 752 C CA . THR A 1 94 ? -0.385 -44.719 -35.844 1 94.62 94 THR A CA 1
ATOM 753 C C . THR A 1 94 ? -0.804 -46.094 -35.344 1 94.62 94 THR A C 1
ATOM 755 O O . THR A 1 94 ? -0.262 -47.125 -35.781 1 94.62 94 THR A O 1
ATOM 758 N N . ASP A 1 95 ? -1.747 -46.062 -34.375 1 90.25 95 ASP A N 1
ATOM 759 C CA . ASP A 1 95 ? -2.285 -47.281 -33.812 1 90.25 95 ASP A CA 1
ATOM 760 C C . ASP A 1 95 ? -3.756 -47.469 -34.188 1 90.25 95 ASP A C 1
ATOM 762 O O . ASP A 1 95 ? -4.262 -46.781 -35.094 1 90.25 95 ASP A O 1
ATOM 766 N N . CYS A 1 96 ? -4.344 -48.531 -33.594 1 88.38 96 CYS A N 1
ATOM 767 C CA . CYS A 1 96 ? -5.746 -48.812 -33.844 1 88.38 96 CYS A CA 1
ATOM 768 C C . CYS A 1 96 ? -6.574 -48.719 -32.594 1 88.38 96 CYS A C 1
ATOM 770 O O . CYS A 1 96 ? -7.59 -49.406 -32.438 1 88.38 96 CYS A O 1
ATOM 772 N N . SER A 1 97 ? -6.117 -47.969 -31.641 1 86.62 97 SER A N 1
ATOM 773 C CA . SER A 1 97 ? -6.809 -47.906 -30.359 1 86.62 97 SER A CA 1
ATOM 774 C C . SER A 1 97 ? -8.078 -47.062 -30.453 1 86.62 97 SER A C 1
ATOM 776 O O . SER A 1 97 ? -8.977 -47.188 -29.625 1 86.62 97 SER A O 1
ATOM 778 N N . ASN A 1 98 ? -8.188 -46.156 -31.391 1 90.94 98 ASN A N 1
ATOM 779 C CA . ASN A 1 98 ? -9.281 -45.219 -31.562 1 90.94 98 ASN A CA 1
ATOM 780 C C . ASN A 1 98 ? -9.375 -44.25 -30.391 1 90.94 98 ASN A C 1
ATOM 782 O O . ASN A 1 98 ? -10.469 -43.812 -30.031 1 90.94 98 ASN A O 1
ATOM 786 N N . LYS A 1 99 ? -8.25 -44.094 -29.703 1 93.81 99 LYS A N 1
ATOM 787 C CA . LYS A 1 99 ? -8.172 -43.156 -28.594 1 93.81 99 LYS A CA 1
ATOM 788 C C . LYS A 1 99 ? -7.539 -41.812 -29.031 1 93.81 99 LYS A C 1
ATOM 790 O O . LYS A 1 99 ? -6.918 -41.75 -30.094 1 93.81 99 LYS A O 1
ATOM 795 N N . THR A 1 100 ? -7.773 -40.812 -28.203 1 95.88 100 THR A N 1
ATOM 796 C CA . THR A 1 100 ? -7.203 -39.5 -28.469 1 95.88 100 THR A CA 1
ATOM 797 C C . THR A 1 100 ? -6.531 -38.938 -27.203 1 95.88 100 THR A C 1
ATOM 799 O O . THR A 1 100 ? -7.113 -39 -26.125 1 95.88 100 THR A O 1
ATOM 802 N N . VAL A 1 101 ? -5.348 -38.5 -27.391 1 97 101 VAL A N 1
ATOM 803 C CA . VAL A 1 101 ? -4.605 -37.844 -26.312 1 97 101 VAL A CA 1
ATOM 804 C C . VAL A 1 101 ? -4.566 -36.312 -26.578 1 97 101 VAL A C 1
ATOM 806 O O . VAL A 1 101 ? -4.215 -35.875 -27.672 1 97 101 VAL A O 1
ATOM 809 N N . LEU A 1 102 ? -4.973 -35.562 -25.547 1 97.88 102 LEU A N 1
ATOM 810 C CA . LEU A 1 102 ? -4.855 -34.125 -25.562 1 97.88 102 LEU A CA 1
ATOM 811 C C . LEU A 1 102 ? -3.68 -33.656 -24.719 1 97.88 102 LEU A C 1
ATOM 813 O O . LEU A 1 102 ? -3.68 -33.844 -23.5 1 97.88 102 LEU A O 1
ATOM 817 N N . PHE A 1 103 ? -2.648 -33.094 -25.375 1 98.12 103 PHE A N 1
ATOM 818 C CA . PHE A 1 103 ? -1.556 -32.438 -24.656 1 98.12 103 PHE A CA 1
ATOM 819 C C . PHE A 1 103 ? -1.873 -30.969 -24.406 1 98.12 103 PHE A C 1
ATOM 821 O O . PHE A 1 103 ? -2.34 -30.281 -25.312 1 98.12 103 PHE A O 1
ATOM 828 N N . TYR A 1 104 ? -1.611 -30.562 -23.172 1 97.06 104 TYR A N 1
ATOM 829 C CA . TYR A 1 104 ? -1.861 -29.172 -22.812 1 97.06 104 TYR A CA 1
ATOM 830 C C . TYR A 1 104 ? -0.598 -28.516 -22.266 1 97.06 104 TYR A C 1
ATOM 832 O O . TYR A 1 104 ? 0.176 -29.156 -21.547 1 97.06 104 TYR A O 1
ATOM 840 N N . GLY A 1 105 ? -0.372 -27.234 -22.578 1 96.5 105 GLY A N 1
ATOM 841 C CA . GLY A 1 105 ? 0.646 -26.344 -22.031 1 96.5 105 GLY A CA 1
ATOM 842 C C . GLY A 1 105 ? 0.406 -24.891 -22.375 1 96.5 105 GLY A C 1
ATOM 843 O O . GLY A 1 105 ? -0.649 -24.531 -22.891 1 96.5 105 GLY A O 1
ATOM 844 N N . HIS A 1 106 ? 1.349 -24.031 -21.969 1 97.06 106 HIS A N 1
ATOM 845 C CA . HIS A 1 106 ? 1.233 -22.609 -22.312 1 97.06 106 HIS A CA 1
ATOM 846 C C . HIS A 1 106 ? 2.604 -21.984 -22.547 1 97.06 106 HIS A C 1
ATOM 848 O O . HIS A 1 106 ? 3.619 -22.516 -22.078 1 97.06 106 HIS A O 1
ATOM 854 N N . TYR A 1 107 ? 2.557 -20.891 -23.344 1 98 107 TYR A N 1
ATOM 855 C CA . TYR A 1 107 ? 3.846 -20.297 -23.703 1 98 107 TYR A CA 1
ATOM 856 C C . TYR A 1 107 ? 3.945 -18.859 -23.219 1 98 107 TYR A C 1
ATOM 858 O O . TYR A 1 107 ? 5.004 -18.234 -23.312 1 98 107 TYR A O 1
ATOM 866 N N . ASP A 1 108 ? 2.828 -18.266 -22.703 1 96.44 108 ASP A N 1
ATOM 867 C CA . ASP A 1 108 ? 2.889 -16.906 -22.172 1 96.44 108 ASP A CA 1
ATOM 868 C C . ASP A 1 108 ? 3.682 -16.859 -20.859 1 96.44 108 ASP A C 1
ATOM 870 O O . ASP A 1 108 ? 3.846 -17.891 -20.203 1 96.44 108 ASP A O 1
ATOM 874 N N . LYS A 1 109 ? 4.145 -15.609 -20.578 1 95.19 109 LYS A N 1
ATOM 875 C CA . LYS A 1 109 ? 5.113 -15.531 -19.484 1 95.19 109 LYS A CA 1
ATOM 876 C C . LYS A 1 109 ? 4.676 -14.516 -18.438 1 95.19 109 LYS A C 1
ATOM 878 O O . LYS A 1 109 ? 3.939 -13.57 -18.75 1 95.19 109 LYS A O 1
ATOM 883 N N . GLN A 1 110 ? 5.156 -14.828 -17.203 1 90.81 110 GLN A N 1
ATOM 884 C CA . GLN A 1 110 ? 5.051 -13.898 -16.078 1 90.81 110 GLN A CA 1
ATOM 885 C C . GLN A 1 110 ? 5.977 -12.695 -16.281 1 90.81 110 GLN A C 1
ATOM 887 O O . GLN A 1 110 ? 6.922 -12.766 -17.078 1 90.81 110 GLN A O 1
ATOM 892 N N . PRO A 1 111 ? 5.762 -11.609 -15.5 1 87.19 111 PRO A N 1
ATOM 893 C CA . PRO A 1 111 ? 6.668 -10.461 -15.57 1 87.19 111 PRO A CA 1
ATOM 894 C C . PRO A 1 111 ? 8.102 -10.82 -15.203 1 87.19 111 PRO A C 1
ATOM 896 O O . PRO A 1 111 ? 8.344 -11.867 -14.594 1 87.19 111 PRO A O 1
ATOM 899 N N . HIS A 1 112 ? 9.047 -9.93 -15.57 1 86.81 112 HIS A N 1
ATOM 900 C CA . HIS A 1 112 ? 10.477 -10.195 -15.422 1 86.81 112 HIS A CA 1
ATOM 901 C C . HIS A 1 112 ? 10.906 -10.086 -13.961 1 86.81 112 HIS A C 1
ATOM 903 O O . HIS A 1 112 ? 11.734 -10.875 -13.492 1 86.81 112 HIS A O 1
ATOM 909 N N . PHE A 1 113 ? 10.367 -9.195 -13.25 1 77.94 113 PHE A N 1
ATOM 910 C CA . PHE A 1 113 ? 10.734 -8.891 -11.867 1 77.94 113 PHE A CA 1
ATOM 911 C C . PHE A 1 113 ? 12.227 -8.633 -11.75 1 77.94 113 PHE A C 1
ATOM 913 O O . PHE A 1 113 ? 12.953 -8.695 -12.75 1 77.94 113 PHE A O 1
ATOM 920 N N . THR A 1 114 ? 12.711 -8.148 -10.594 1 80.62 114 THR A N 1
ATOM 921 C CA . THR A 1 114 ? 14.117 -7.852 -10.359 1 80.62 114 THR A CA 1
ATOM 922 C C . THR A 1 114 ? 14.758 -8.922 -9.484 1 80.62 114 THR A C 1
ATOM 924 O O . THR A 1 114 ? 14.062 -9.742 -8.875 1 80.62 114 THR A O 1
ATOM 927 N N . GLY A 1 115 ? 16.078 -9.039 -9.586 1 84.88 115 GLY A N 1
ATOM 928 C CA . GLY A 1 115 ? 16.766 -9.93 -8.664 1 84.88 115 GLY A CA 1
ATOM 929 C C . GLY A 1 115 ? 17.375 -11.148 -9.344 1 84.88 115 GLY A C 1
ATOM 930 O O . GLY A 1 115 ? 17.641 -12.156 -8.688 1 84.88 115 GLY A O 1
ATOM 931 N N . TRP A 1 116 ? 17.547 -11.094 -10.609 1 91.94 116 TRP A N 1
ATOM 932 C CA . TRP A 1 116 ? 18.172 -12.211 -11.32 1 91.94 116 TRP A CA 1
ATOM 933 C C . TRP A 1 116 ? 19.656 -12.32 -10.992 1 91.94 116 TRP A C 1
ATOM 935 O O . TRP A 1 116 ? 20.328 -11.312 -10.789 1 91.94 116 TRP A O 1
ATOM 945 N N . MET A 1 117 ? 20.078 -13.547 -10.93 1 91.06 117 MET A N 1
ATOM 946 C CA . MET A 1 117 ? 21.484 -13.828 -10.695 1 91.06 117 MET A CA 1
ATOM 947 C C . MET A 1 117 ? 22.359 -13.227 -11.789 1 91.06 117 MET A C 1
ATOM 949 O O . MET A 1 117 ? 21.953 -13.211 -12.961 1 91.06 117 MET A O 1
ATOM 953 N N . GLU A 1 118 ? 23.562 -12.797 -11.383 1 91.88 118 GLU A N 1
ATOM 954 C CA . GLU A 1 118 ? 24.5 -12.25 -12.367 1 91.88 118 GLU A CA 1
ATOM 955 C C . GLU A 1 118 ? 24.734 -13.234 -13.5 1 91.88 118 GLU A C 1
ATOM 957 O O . GLU A 1 118 ? 24.922 -14.43 -13.273 1 91.88 118 GLU A O 1
ATOM 962 N N . GLY A 1 119 ? 24.672 -12.812 -14.641 1 93.31 119 GLY A N 1
ATOM 963 C CA . GLY A 1 119 ? 24.906 -13.656 -15.805 1 93.31 119 GLY A CA 1
ATOM 964 C C . GLY A 1 119 ? 23.641 -14.289 -16.344 1 93.31 119 GLY A C 1
ATOM 965 O O . GLY A 1 119 ? 23.656 -14.938 -17.391 1 93.31 119 GLY A O 1
ATOM 966 N N . THR A 1 120 ? 22.578 -14.117 -15.625 1 94.69 120 THR A N 1
ATOM 967 C CA . THR A 1 120 ? 21.297 -14.617 -16.094 1 94.69 120 THR A CA 1
ATOM 968 C C . THR A 1 120 ? 20.281 -13.484 -16.203 1 94.69 120 THR A C 1
ATOM 970 O O . THR A 1 120 ? 20.594 -12.328 -15.914 1 94.69 120 THR A O 1
ATOM 973 N N . GLY A 1 121 ? 19.109 -13.789 -16.656 1 95.62 121 GLY A N 1
ATOM 974 C CA . GLY A 1 121 ? 18.016 -12.844 -16.797 1 95.62 121 GLY A CA 1
ATOM 975 C C . GLY A 1 121 ? 16.75 -13.469 -17.359 1 95.62 121 GLY A C 1
ATOM 976 O O . GLY A 1 121 ? 16.766 -14.617 -17.812 1 95.62 121 GLY A O 1
ATOM 977 N N . PRO A 1 122 ? 15.789 -12.648 -17.312 1 96.25 122 PRO A N 1
ATOM 978 C CA . PRO A 1 122 ? 14.523 -13.18 -17.828 1 96.25 122 PRO A CA 1
ATOM 979 C C . PRO A 1 122 ? 14.594 -13.555 -19.312 1 96.25 122 PRO A C 1
ATOM 981 O O . PRO A 1 122 ? 14.008 -14.555 -19.719 1 96.25 122 PRO A O 1
ATOM 984 N N . THR A 1 123 ? 15.414 -12.75 -20.094 1 97.62 123 THR A N 1
ATOM 985 C CA . THR A 1 123 ? 15.516 -13.016 -21.531 1 97.62 123 THR A CA 1
ATOM 986 C C . THR A 1 123 ? 16.953 -13.352 -21.922 1 97.62 123 THR A C 1
ATOM 988 O O . THR A 1 123 ? 17.359 -13.156 -23.062 1 97.62 123 THR A O 1
ATOM 991 N N . THR A 1 124 ? 17.719 -13.789 -20.922 1 97.62 124 THR A N 1
ATOM 992 C CA . THR A 1 124 ? 19.094 -14.203 -21.125 1 97.62 124 THR A CA 1
ATOM 993 C C . THR A 1 124 ? 19.312 -15.617 -20.594 1 97.62 124 THR A C 1
ATOM 995 O O . THR A 1 124 ? 19.891 -15.797 -19.516 1 97.62 124 THR A O 1
ATOM 998 N N . PRO A 1 125 ? 18.938 -16.547 -21.422 1 97.81 125 PRO A N 1
ATOM 999 C CA . PRO A 1 125 ? 19.078 -17.922 -20.953 1 97.81 125 PRO A CA 1
ATOM 1000 C C . PRO A 1 125 ? 20.516 -18.312 -20.656 1 97.81 125 PRO A C 1
ATOM 1002 O O . PRO A 1 125 ? 21.438 -17.906 -21.375 1 97.81 125 PRO A O 1
ATOM 1005 N N . ALA A 1 126 ? 20.688 -19.016 -19.594 1 97.88 126 ALA A N 1
ATOM 1006 C CA . ALA A 1 126 ? 22.016 -19.484 -19.188 1 97.88 126 ALA A CA 1
ATOM 1007 C C . ALA A 1 126 ? 21.938 -20.875 -18.562 1 97.88 126 ALA A C 1
ATOM 1009 O O . ALA A 1 126 ? 21 -21.172 -17.812 1 97.88 126 ALA A O 1
ATOM 1010 N N . ILE A 1 127 ? 22.922 -21.656 -18.891 1 97.62 127 ILE A N 1
ATOM 1011 C CA . ILE A 1 127 ? 23.047 -22.953 -18.234 1 97.62 127 ILE A CA 1
ATOM 1012 C C . ILE A 1 127 ? 24.109 -22.891 -17.141 1 97.62 127 ILE A C 1
ATOM 1014 O O . ILE A 1 127 ? 25.266 -22.562 -17.391 1 97.62 127 ILE A O 1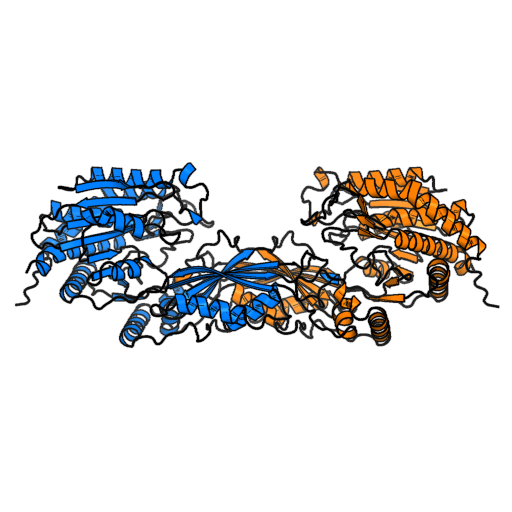
ATOM 1018 N N . ILE A 1 128 ? 23.719 -23.109 -15.977 1 97.06 128 ILE A N 1
ATOM 1019 C CA . ILE A 1 128 ? 24.594 -23.188 -14.82 1 97.06 128 ILE A CA 1
ATOM 1020 C C . ILE A 1 128 ? 24.438 -24.547 -14.141 1 97.06 128 ILE A C 1
ATOM 1022 O O . ILE A 1 128 ? 23.391 -24.828 -13.555 1 97.06 128 ILE A O 1
ATOM 1026 N N . GLY A 1 129 ? 25.469 -25.391 -14.242 1 96.5 129 GLY A N 1
ATOM 1027 C CA . GLY A 1 129 ? 25.328 -26.75 -13.766 1 96.5 129 GLY A CA 1
ATOM 1028 C C . GLY A 1 129 ? 24.297 -27.562 -14.531 1 96.5 129 GLY A C 1
ATOM 1029 O O . GLY A 1 129 ? 24.344 -27.625 -15.758 1 96.5 129 GLY A O 1
ATOM 1030 N N . ASP A 1 130 ? 23.297 -28.047 -13.742 1 97.25 130 ASP A N 1
ATOM 1031 C CA . ASP A 1 130 ? 22.266 -28.922 -14.328 1 97.25 130 ASP A CA 1
ATOM 1032 C C . ASP A 1 130 ? 20.969 -28.141 -14.578 1 97.25 130 ASP A C 1
ATOM 1034 O O . ASP A 1 130 ? 19.906 -28.734 -14.75 1 97.25 130 ASP A O 1
ATOM 1038 N N . CYS A 1 131 ? 21.156 -26.859 -14.602 1 97.5 131 CYS A N 1
ATOM 1039 C CA . CYS A 1 131 ? 19.922 -26.062 -14.664 1 97.5 131 CYS A CA 1
ATOM 1040 C C . CYS A 1 131 ? 19.984 -25.047 -15.789 1 97.5 131 CYS A C 1
ATOM 1042 O O . CYS A 1 131 ? 21.031 -24.438 -16.031 1 97.5 131 CYS A O 1
ATOM 1044 N N . LEU A 1 132 ? 18.938 -24.875 -16.516 1 98.19 132 LEU A N 1
ATOM 1045 C CA . LEU A 1 132 ? 18.719 -23.781 -17.438 1 98.19 132 LEU A CA 1
ATOM 1046 C C . LEU A 1 132 ? 17.938 -22.641 -16.766 1 98.19 132 LEU A C 1
ATOM 1048 O O . LEU A 1 132 ? 16.812 -22.859 -16.297 1 98.19 132 LEU A O 1
ATOM 1052 N N . TYR A 1 133 ? 18.531 -21.5 -16.75 1 97.44 133 TYR A N 1
ATOM 1053 C CA . TYR A 1 133 ? 17.875 -20.328 -16.172 1 97.44 133 TYR A CA 1
ATOM 1054 C C . TYR A 1 133 ? 17.266 -19.453 -17.266 1 97.44 133 TYR A C 1
ATOM 1056 O O . TYR A 1 133 ? 17.875 -19.281 -18.328 1 97.44 133 TYR A O 1
ATOM 1064 N N . GLY A 1 134 ? 16.078 -18.953 -16.984 1 97.5 134 GLY A N 1
ATOM 1065 C CA . GLY A 1 134 ? 15.383 -18.062 -17.891 1 97.5 134 GLY A CA 1
ATOM 1066 C C . GLY A 1 134 ? 13.875 -18.062 -17.688 1 97.5 134 GLY A C 1
ATOM 1067 O O . GLY A 1 134 ? 13.297 -19.109 -17.359 1 97.5 134 GLY A O 1
ATOM 1068 N N . ARG A 1 135 ? 13.242 -16.938 -17.984 1 97.12 135 ARG A N 1
ATOM 1069 C CA . ARG A 1 135 ? 11.805 -16.828 -17.797 1 97.12 135 ARG A CA 1
ATOM 1070 C C . ARG A 1 135 ? 11.047 -17.719 -18.781 1 97.12 135 ARG A C 1
ATOM 1072 O O . ARG A 1 135 ? 11.312 -17.672 -19.984 1 97.12 135 ARG A O 1
ATOM 1079 N N . GLY A 1 136 ? 10.195 -18.578 -18.297 1 96.5 136 GLY A N 1
ATOM 1080 C CA . GLY A 1 136 ? 9.32 -19.375 -19.125 1 96.5 136 GLY A CA 1
ATOM 1081 C C . GLY A 1 136 ? 9.922 -20.719 -19.5 1 96.5 136 GLY A C 1
ATOM 1082 O O . GLY A 1 136 ? 9.258 -21.547 -20.141 1 96.5 136 GLY A O 1
ATOM 1083 N N . CYS A 1 137 ? 11.164 -20.953 -19.109 1 97 137 CYS A N 1
ATOM 1084 C CA . CYS A 1 137 ? 11.773 -22.219 -19.516 1 97 137 CYS A CA 1
ATOM 1085 C C . CYS A 1 137 ? 11.055 -23.406 -18.875 1 97 137 CYS A C 1
ATOM 1087 O O . CYS A 1 137 ? 10.812 -24.422 -19.531 1 97 137 CYS A O 1
ATOM 1089 N N . SER A 1 138 ? 10.68 -23.266 -17.609 1 96.12 138 SER A N 1
ATOM 1090 C CA . SER A 1 138 ? 10 -24.344 -16.891 1 96.12 138 SER A CA 1
ATOM 1091 C C . SER A 1 138 ? 8.5 -24.078 -16.797 1 96.12 138 SER A C 1
ATOM 1093 O O . SER A 1 138 ? 7.699 -25.016 -16.812 1 96.12 138 SER A O 1
ATOM 1095 N N . ASP A 1 139 ? 8.008 -22.922 -16.75 1 92.69 139 ASP A N 1
ATOM 1096 C CA . ASP A 1 139 ? 6.621 -22.484 -16.609 1 92.69 139 ASP A CA 1
ATOM 1097 C C . ASP A 1 139 ? 6.184 -21.656 -17.812 1 92.69 139 ASP A C 1
ATOM 1099 O O . ASP A 1 139 ? 6.117 -20.438 -17.75 1 92.69 139 ASP A O 1
ATOM 1103 N N . ASP A 1 140 ? 5.824 -22.297 -18.844 1 91.56 140 ASP A N 1
ATOM 1104 C CA . ASP A 1 140 ? 5.715 -23.719 -19.172 1 91.56 140 ASP A CA 1
ATOM 1105 C C . ASP A 1 140 ? 6.32 -24 -20.547 1 91.56 140 ASP A C 1
ATOM 1107 O O . ASP A 1 140 ? 5.789 -24.812 -21.297 1 91.56 140 ASP A O 1
ATOM 1111 N N . GLY A 1 141 ? 7.332 -23.344 -20.828 1 95.5 141 GLY A N 1
ATOM 1112 C CA . GLY A 1 141 ? 7.934 -23.391 -22.156 1 95.5 141 GLY A CA 1
ATOM 1113 C C . GLY A 1 141 ? 8.359 -24.797 -22.578 1 95.5 141 GLY A C 1
ATOM 1114 O O . GLY A 1 141 ? 8.398 -25.109 -23.766 1 95.5 141 GLY A O 1
ATOM 1115 N N . TYR A 1 142 ? 8.664 -25.672 -21.672 1 97.69 142 TYR A N 1
ATOM 1116 C CA . TYR A 1 142 ? 9.188 -26.984 -22 1 97.69 142 TYR A CA 1
ATOM 1117 C C . TYR A 1 142 ? 8.078 -27.891 -22.531 1 97.69 142 TYR A C 1
ATOM 1119 O O . TYR A 1 142 ? 8.352 -28.906 -23.172 1 97.69 142 TYR A O 1
ATOM 1127 N N . ALA A 1 143 ? 6.824 -27.609 -22.234 1 97.94 143 ALA A N 1
ATOM 1128 C CA . ALA A 1 143 ? 5.707 -28.547 -22.422 1 97.94 143 ALA A CA 1
ATOM 1129 C C . ALA A 1 143 ? 5.539 -28.906 -23.891 1 97.94 143 ALA A C 1
ATOM 1131 O O . ALA A 1 143 ? 5.312 -30.078 -24.219 1 97.94 143 ALA A O 1
ATOM 1132 N N . ILE A 1 144 ? 5.605 -27.922 -24.766 1 98.62 144 ILE A N 1
ATOM 1133 C CA . ILE A 1 144 ? 5.414 -28.203 -26.188 1 98.62 144 ILE A CA 1
ATOM 1134 C C . ILE A 1 144 ? 6.547 -29.109 -26.688 1 98.62 144 ILE A C 1
ATOM 1136 O O . ILE A 1 144 ? 6.316 -30.016 -27.484 1 98.62 144 ILE A O 1
ATOM 1140 N N . PHE A 1 145 ? 7.75 -28.906 -26.234 1 98.69 145 PHE A N 1
ATOM 1141 C CA . PHE A 1 145 ? 8.898 -29.703 -26.656 1 98.69 145 PHE A CA 1
ATOM 1142 C C . PHE A 1 145 ? 8.758 -31.141 -26.156 1 98.69 145 PHE A C 1
ATOM 1144 O O . PHE A 1 145 ? 9.055 -32.094 -26.891 1 98.69 145 PHE A O 1
ATOM 1151 N N . ALA A 1 146 ? 8.305 -31.234 -24.938 1 98.5 146 ALA A N 1
ATOM 1152 C CA . ALA A 1 146 ? 8.102 -32.562 -24.359 1 98.5 146 ALA A CA 1
ATOM 1153 C C . ALA A 1 146 ? 7.016 -33.312 -25.109 1 98.5 146 ALA A C 1
ATOM 1155 O O . ALA A 1 146 ? 7.164 -34.5 -25.375 1 98.5 146 ALA A O 1
ATOM 1156 N N . SER A 1 147 ? 5.926 -32.688 -25.406 1 98.62 147 SER A N 1
ATOM 1157 C CA . SER A 1 147 ? 4.816 -33.312 -26.125 1 98.62 147 SER A CA 1
ATOM 1158 C C . SER A 1 147 ? 5.246 -33.812 -27.5 1 98.62 147 SER A C 1
ATOM 1160 O O . SER A 1 147 ? 5.035 -34.969 -27.844 1 98.62 147 SER A O 1
ATOM 1162 N N . VAL A 1 148 ? 5.859 -32.906 -28.219 1 98.75 148 VAL A N 1
ATOM 1163 C CA . VAL A 1 148 ? 6.27 -33.188 -29.594 1 98.75 148 VAL A CA 1
ATOM 1164 C C . VAL A 1 148 ? 7.328 -34.281 -29.594 1 98.75 148 VAL A C 1
ATOM 1166 O O . VAL A 1 148 ? 7.273 -35.219 -30.406 1 98.75 148 VAL A O 1
ATOM 1169 N N . LEU A 1 149 ? 8.266 -34.188 -28.719 1 98.5 149 LEU A N 1
ATOM 1170 C CA . LEU A 1 149 ? 9.32 -35.188 -28.625 1 98.5 149 LEU A CA 1
ATOM 1171 C C . LEU A 1 149 ? 8.742 -36.562 -28.344 1 98.5 149 LEU A C 1
ATOM 1173 O O . LEU A 1 149 ? 9.203 -37.562 -28.906 1 98.5 149 LEU A O 1
ATOM 1177 N N . SER A 1 150 ? 7.801 -36.656 -27.453 1 98.12 150 SER A N 1
ATOM 1178 C CA . SER A 1 150 ? 7.227 -37.938 -27.078 1 98.12 150 SER A CA 1
ATOM 1179 C C . SER A 1 150 ? 6.559 -38.625 -28.281 1 98.12 150 SER A C 1
ATOM 1181 O O . SER A 1 150 ? 6.707 -39.812 -28.5 1 98.12 150 SER A O 1
ATOM 1183 N N . ILE A 1 151 ? 5.84 -37.875 -29.078 1 98.25 151 ILE A N 1
ATOM 1184 C CA . ILE A 1 151 ? 5.188 -38.375 -30.281 1 98.25 151 ILE A CA 1
ATOM 1185 C C . ILE A 1 151 ? 6.238 -38.812 -31.297 1 98.25 151 ILE A C 1
ATOM 1187 O O . ILE A 1 151 ? 6.172 -39.906 -31.859 1 98.25 151 ILE A O 1
ATOM 1191 N N . LYS A 1 152 ? 7.207 -37.906 -31.516 1 98.38 152 LYS A N 1
ATOM 1192 C CA . LYS A 1 152 ? 8.266 -38.188 -32.469 1 98.38 152 LYS A CA 1
ATOM 1193 C C . LYS A 1 152 ? 9.055 -39.438 -32.062 1 98.38 152 LYS A C 1
ATOM 1195 O O . LYS A 1 152 ? 9.414 -40.25 -32.938 1 98.38 152 LYS A O 1
ATOM 1200 N N . ALA A 1 153 ? 9.359 -39.5 -30.828 1 97.81 153 ALA A N 1
ATOM 1201 C CA . ALA A 1 153 ? 10.062 -40.688 -30.328 1 97.81 153 ALA A CA 1
ATOM 1202 C C . ALA A 1 153 ? 9.297 -41.969 -30.641 1 97.81 153 ALA A C 1
ATOM 1204 O O . ALA A 1 153 ? 9.883 -42.969 -31.094 1 97.81 153 ALA A O 1
ATOM 1205 N N . CYS A 1 154 ? 7.988 -41.969 -30.406 1 96.31 154 CYS A N 1
ATOM 1206 C CA . CYS A 1 154 ? 7.172 -43.125 -30.75 1 96.31 154 CYS A CA 1
ATOM 1207 C C . CYS A 1 154 ? 7.266 -43.469 -32.219 1 96.31 154 CYS A C 1
ATOM 1209 O O . CYS A 1 154 ? 7.441 -44.625 -32.594 1 96.31 154 CYS A O 1
ATOM 1211 N N . GLN A 1 155 ? 7.227 -42.469 -33.062 1 97.25 155 GLN A N 1
ATOM 1212 C CA . GLN A 1 155 ? 7.254 -42.656 -34.531 1 97.25 155 GLN A CA 1
ATOM 1213 C C . GLN A 1 155 ? 8.602 -43.188 -34.969 1 97.25 155 GLN A C 1
ATOM 1215 O O . GLN A 1 155 ? 8.656 -44.125 -35.781 1 97.25 155 GLN A O 1
ATOM 1220 N N . VAL A 1 156 ? 9.648 -42.656 -34.438 1 97.31 156 VAL A N 1
ATOM 1221 C CA . VAL A 1 156 ? 11 -43.031 -34.875 1 97.31 156 VAL A CA 1
ATOM 1222 C C . VAL A 1 156 ? 11.336 -44.438 -34.344 1 97.31 156 VAL A C 1
ATOM 1224 O O . VAL A 1 156 ? 11.992 -45.219 -35.062 1 97.31 156 VAL A O 1
ATOM 1227 N N . LEU A 1 157 ? 10.867 -44.75 -33.188 1 95.81 157 LEU A N 1
ATOM 1228 C CA . LEU A 1 157 ? 11.227 -46.031 -32.562 1 95.81 157 LEU A CA 1
ATOM 1229 C C . LEU A 1 157 ? 10.234 -47.125 -32.938 1 95.81 157 LEU A C 1
ATOM 1231 O O . LEU A 1 157 ? 10.406 -48.281 -32.562 1 95.81 157 LEU A O 1
ATOM 1235 N N . GLY A 1 158 ? 9.141 -46.75 -33.562 1 93.75 158 GLY A N 1
ATOM 1236 C CA . GLY A 1 158 ? 8.188 -47.719 -34.094 1 93.75 158 GLY A CA 1
ATOM 1237 C C . GLY A 1 158 ? 7.121 -48.094 -33.062 1 93.75 158 GLY A C 1
ATOM 1238 O O . GLY A 1 158 ? 6.551 -49.188 -33.156 1 93.75 158 GLY A O 1
ATOM 1239 N N . TYR A 1 159 ? 6.941 -47.25 -32.156 1 92.94 159 TYR A N 1
ATOM 1240 C CA . TYR A 1 159 ? 5.863 -47.438 -31.188 1 92.94 159 TYR A CA 1
ATOM 1241 C C . TYR A 1 159 ? 4.562 -46.812 -31.688 1 92.94 159 TYR A C 1
ATOM 1243 O O . TYR A 1 159 ? 4.574 -45.75 -32.312 1 92.94 159 TYR A O 1
ATOM 1251 N N . GLY A 1 160 ? 3.451 -47.562 -31.469 1 92.19 160 GLY A N 1
ATOM 1252 C CA . GLY A 1 160 ? 2.164 -46.938 -31.781 1 92.19 160 GLY A CA 1
ATOM 1253 C C . GLY A 1 160 ? 1.779 -45.844 -30.844 1 92.19 160 GLY A C 1
ATOM 1254 O O . GLY A 1 160 ? 2.215 -45.812 -29.688 1 92.19 160 GLY A O 1
ATOM 1255 N N . HIS A 1 161 ? 1.021 -44.938 -31.328 1 94.69 161 HIS A N 1
ATOM 1256 C CA . HIS A 1 161 ? 0.389 -43.906 -30.5 1 94.69 161 HIS A CA 1
ATOM 1257 C C . HIS A 1 161 ? -1 -43.562 -31.016 1 94.69 161 HIS A C 1
ATOM 1259 O O . HIS A 1 161 ? -1.265 -43.656 -32.219 1 94.69 161 HIS A O 1
ATOM 1265 N N . PRO A 1 162 ? -1.861 -43.156 -30.109 1 95.94 162 PRO A N 1
ATOM 1266 C CA . PRO A 1 162 ? -3.18 -42.688 -30.547 1 95.94 162 PRO A CA 1
ATOM 1267 C C . PRO A 1 162 ? -3.125 -41.344 -31.25 1 95.94 162 PRO A C 1
ATOM 1269 O O . PRO A 1 162 ? -2.041 -40.781 -31.453 1 95.94 162 PRO A O 1
ATOM 1272 N N . LYS A 1 163 ? -4.297 -40.969 -31.703 1 97.44 163 LYS A N 1
ATOM 1273 C CA . LYS A 1 163 ? -4.383 -39.562 -32.156 1 97.44 163 LYS A CA 1
ATOM 1274 C C . LYS A 1 163 ? -3.928 -38.594 -31.078 1 97.44 163 LYS A C 1
ATOM 1276 O O . LYS A 1 163 ? -4.27 -38.781 -29.906 1 97.44 163 LYS A O 1
ATOM 1281 N N . CYS A 1 164 ? -3.07 -37.719 -31.469 1 98.31 164 CYS A N 1
ATOM 1282 C CA . CYS A 1 164 ? -2.588 -36.719 -30.516 1 98.31 164 CYS A CA 1
ATOM 1283 C C . CYS A 1 164 ? -2.963 -35.312 -30.969 1 98.31 164 CYS A C 1
ATOM 1285 O O . CYS A 1 164 ? -2.83 -34.969 -32.156 1 98.31 164 CYS A O 1
ATOM 1287 N N . VAL A 1 165 ? -3.492 -34.594 -30.047 1 98.56 165 VAL A N 1
ATOM 1288 C CA . VAL A 1 165 ? -3.748 -33.156 -30.234 1 98.56 165 VAL A CA 1
ATOM 1289 C C . VAL A 1 165 ? -2.961 -32.344 -29.203 1 98.56 165 VAL A C 1
ATOM 1291 O O . VAL A 1 165 ? -3.062 -32.625 -28 1 98.56 165 VAL A O 1
ATOM 1294 N N . ILE A 1 166 ? -2.121 -31.453 -29.672 1 98.69 166 ILE A N 1
ATOM 1295 C CA . ILE A 1 166 ? -1.349 -30.594 -28.781 1 98.69 166 ILE A CA 1
ATOM 1296 C C . ILE A 1 166 ? -1.902 -29.172 -28.828 1 98.69 166 ILE A C 1
ATOM 1298 O O . ILE A 1 166 ? -2.018 -28.578 -29.906 1 98.69 166 ILE A O 1
ATOM 1302 N N . THR A 1 167 ? -2.287 -28.672 -27.656 1 98.19 167 THR A N 1
ATOM 1303 C CA . THR A 1 167 ? -2.775 -27.297 -27.516 1 98.19 167 THR A CA 1
ATOM 1304 C C . THR A 1 167 ? -1.893 -26.5 -26.562 1 98.19 167 THR A C 1
ATOM 1306 O O . THR A 1 167 ? -1.779 -26.844 -25.391 1 98.19 167 THR A O 1
ATOM 1309 N N . ILE A 1 168 ? -1.268 -25.438 -27.078 1 98.25 168 ILE A N 1
ATOM 1310 C CA . ILE A 1 168 ? -0.374 -24.578 -26.312 1 98.25 168 ILE A CA 1
ATOM 1311 C C . ILE A 1 168 ? -0.899 -23.141 -26.328 1 98.25 168 ILE A C 1
ATOM 1313 O O . ILE A 1 168 ? -0.801 -22.453 -27.344 1 98.25 168 ILE A O 1
ATOM 1317 N N . GLU A 1 169 ? -1.397 -22.672 -25.172 1 96.69 169 GLU A N 1
ATOM 1318 C CA . GLU A 1 169 ? -2.098 -21.391 -25.141 1 96.69 169 GLU A CA 1
ATOM 1319 C C . GLU A 1 169 ? -1.156 -20.266 -24.75 1 96.69 169 GLU A C 1
ATOM 1321 O O . GLU A 1 169 ? -0.041 -20.5 -24.281 1 96.69 169 GLU A O 1
ATOM 1326 N N . GLY A 1 170 ? -1.677 -19.031 -24.953 1 96.19 170 GLY A N 1
ATOM 1327 C CA . GLY A 1 170 ? -0.862 -17.844 -24.734 1 96.19 170 GLY A CA 1
ATOM 1328 C C . GLY A 1 170 ? -1.417 -16.953 -23.641 1 96.19 170 GLY A C 1
ATOM 1329 O O . GLY A 1 170 ? -1.124 -15.75 -23.609 1 96.19 170 GLY A O 1
ATOM 1330 N N . GLU A 1 171 ? -2.254 -17.5 -22.719 1 93 171 GLU A N 1
ATOM 1331 C CA . GLU A 1 171 ? -2.857 -16.625 -21.719 1 93 171 GLU A CA 1
ATOM 1332 C C . GLU A 1 171 ? -3.121 -17.359 -20.406 1 93 171 GLU A C 1
ATOM 1334 O O . GLU A 1 171 ? -4.047 -17.016 -19.672 1 93 171 GLU A O 1
ATOM 1339 N N . GLU A 1 172 ? -2.379 -18.438 -20.125 1 89.75 172 GLU A N 1
ATOM 1340 C CA . GLU A 1 172 ? -2.537 -19.188 -18.875 1 89.75 172 GLU A CA 1
ATOM 1341 C C . GLU A 1 172 ? -2.221 -18.312 -17.672 1 89.75 172 GLU A C 1
ATOM 1343 O O . GLU A 1 172 ? -2.93 -18.359 -16.656 1 89.75 172 GLU A O 1
ATOM 1348 N N . GLU A 1 173 ? -1.311 -17.469 -17.75 1 86.5 173 GLU A N 1
ATOM 1349 C CA . GLU A 1 173 ? -0.842 -16.641 -16.641 1 86.5 173 GLU A CA 1
ATOM 1350 C C . GLU A 1 173 ? -1.846 -15.539 -16.312 1 86.5 173 GLU A C 1
ATOM 1352 O O . GLU A 1 173 ? -1.715 -14.844 -15.305 1 86.5 173 GLU A O 1
ATOM 1357 N N . THR A 1 174 ? -2.717 -15.398 -17.328 1 83.12 174 THR A N 1
ATOM 1358 C CA . THR A 1 174 ? -3.809 -14.445 -17.141 1 83.12 174 THR A CA 1
ATOM 1359 C C . THR A 1 174 ? -5.156 -15.172 -17.125 1 83.12 174 THR A C 1
ATOM 1361 O O . THR A 1 174 ? -6.098 -14.734 -17.797 1 83.12 174 THR A O 1
ATOM 1364 N N . ASP A 1 175 ? -5.258 -16.422 -16.625 1 77.69 175 ASP A N 1
ATOM 1365 C CA . ASP A 1 175 ? -6.461 -17.141 -16.219 1 77.69 175 ASP A CA 1
ATOM 1366 C C . ASP A 1 175 ? -7.09 -17.859 -17.406 1 77.69 175 ASP A C 1
ATOM 1368 O O . ASP A 1 175 ? -8.203 -18.391 -17.297 1 77.69 175 ASP A O 1
ATOM 1372 N N . SER A 1 176 ? -6.512 -17.797 -18.578 1 87.38 176 SER A N 1
ATOM 1373 C CA . SER A 1 176 ? -6.938 -18.625 -19.719 1 87.38 176 SER A CA 1
ATOM 1374 C C . SER A 1 176 ? -8.383 -18.312 -20.109 1 87.38 176 SER A C 1
ATOM 1376 O O . SER A 1 176 ? -9.195 -19.234 -20.266 1 87.38 176 SER A O 1
ATOM 1378 N N . ALA A 1 177 ? -8.695 -17.125 -20.375 1 84.81 177 ALA A N 1
ATOM 1379 C CA . ALA A 1 177 ? -10.07 -16.688 -20.625 1 84.81 177 ALA A CA 1
ATOM 1380 C C . ALA A 1 177 ? -10.617 -17.281 -21.906 1 84.81 177 ALA A C 1
ATOM 1382 O O . ALA A 1 177 ? -11.812 -17.547 -22.031 1 84.81 177 ALA A O 1
ATOM 1383 N N . TYR A 1 178 ? -9.734 -17.594 -22.844 1 91.81 178 TYR A N 1
ATOM 1384 C CA . TYR A 1 178 ? -10.242 -17.938 -24.172 1 91.81 178 TYR A CA 1
ATOM 1385 C C . TYR A 1 178 ? -9.883 -19.359 -24.547 1 91.81 178 TYR A C 1
ATOM 1387 O O . TYR A 1 178 ? -10.25 -19.844 -25.625 1 91.81 178 TYR A O 1
ATOM 1395 N N . TYR A 1 179 ? -9.234 -20.125 -23.75 1 93.12 179 TYR A N 1
ATOM 1396 C CA . TYR A 1 179 ? -8.797 -21.469 -24.109 1 93.12 179 TYR A CA 1
ATOM 1397 C C . TYR A 1 179 ? -9.977 -22.359 -24.469 1 93.12 179 TYR A C 1
ATOM 1399 O O . TYR A 1 179 ? -9.961 -23.031 -25.5 1 93.12 179 TYR A O 1
ATOM 1407 N N . MET A 1 180 ? -11.008 -22.375 -23.625 1 92.5 180 MET A N 1
ATOM 1408 C CA . MET A 1 180 ? -12.156 -23.234 -23.859 1 92.5 180 MET A CA 1
ATOM 1409 C C . MET A 1 180 ? -12.914 -22.812 -25.125 1 92.5 180 MET A C 1
ATOM 1411 O O . MET A 1 180 ? -13.469 -23.641 -25.844 1 92.5 180 MET A O 1
ATOM 1415 N N . THR A 1 181 ? -12.898 -21.562 -25.375 1 93.94 181 THR A N 1
ATOM 1416 C CA . THR A 1 181 ? -13.492 -21.078 -26.609 1 93.94 181 THR A CA 1
ATOM 1417 C C . THR A 1 181 ? -12.773 -21.641 -27.828 1 93.94 181 THR A C 1
ATOM 1419 O O . THR A 1 181 ? -13.414 -22.078 -28.797 1 93.94 181 THR A O 1
ATOM 1422 N N . TYR A 1 182 ? -11.453 -21.641 -27.766 1 95.44 182 TYR A N 1
ATOM 1423 C CA . TYR A 1 182 ? -10.672 -22.234 -28.844 1 95.44 182 TYR A CA 1
ATOM 1424 C C . TYR A 1 182 ? -10.984 -23.719 -28.984 1 95.44 182 TYR A C 1
ATOM 1426 O O . TYR A 1 182 ? -11.164 -24.219 -30.109 1 95.44 182 TYR A O 1
ATOM 1434 N N . LEU A 1 183 ? -11.055 -24.406 -27.859 1 94.81 183 LEU A N 1
ATOM 1435 C CA . LEU A 1 183 ? -11.305 -25.844 -27.891 1 94.81 183 LEU A CA 1
ATOM 1436 C C . LEU A 1 183 ? -12.672 -26.141 -28.5 1 94.81 183 LEU A C 1
ATOM 1438 O O . LEU A 1 183 ? -12.836 -27.141 -29.203 1 94.81 183 LEU A O 1
ATOM 1442 N N . ASP A 1 184 ? -13.633 -25.344 -28.188 1 95.44 184 ASP A N 1
ATOM 1443 C CA . ASP A 1 184 ? -14.969 -25.5 -28.766 1 95.44 184 ASP A CA 1
ATOM 1444 C C . ASP A 1 184 ? -14.945 -25.328 -30.281 1 95.44 184 ASP A C 1
ATOM 1446 O O . ASP A 1 184 ? -15.547 -26.109 -31 1 95.44 184 ASP A O 1
ATOM 1450 N N . LYS A 1 185 ? -14.297 -24.297 -30.656 1 95.75 185 LYS A N 1
ATOM 1451 C CA . LYS A 1 185 ? -14.211 -24.031 -32.094 1 95.75 185 LYS A CA 1
ATOM 1452 C C . LYS A 1 185 ? -13.484 -25.141 -32.812 1 95.75 185 LYS A C 1
ATOM 1454 O O . LYS A 1 185 ? -13.805 -25.453 -33.969 1 95.75 185 LYS A O 1
ATOM 1459 N N . LEU A 1 186 ? -12.555 -25.719 -32.188 1 96.94 186 LEU A N 1
ATOM 1460 C CA . LEU A 1 186 ? -11.719 -26.75 -32.812 1 96.94 186 LEU A CA 1
ATOM 1461 C C . LEU A 1 186 ? -12.273 -28.141 -32.531 1 96.94 186 LEU A C 1
ATOM 1463 O O . LEU A 1 186 ? -11.648 -29.141 -32.875 1 96.94 186 LEU A O 1
ATOM 1467 N N . SER A 1 187 ? -13.414 -28.297 -31.953 1 96.19 187 SER A N 1
ATOM 1468 C CA . SER A 1 187 ? -13.977 -29.547 -31.469 1 96.19 187 SER A CA 1
ATOM 1469 C C . SER A 1 187 ? -14.062 -30.578 -32.562 1 96.19 187 SER A C 1
ATOM 1471 O O . SER A 1 187 ? -13.852 -31.781 -32.312 1 96.19 187 SER A O 1
ATOM 1473 N N . PRO A 1 188 ? -14.414 -30.188 -33.812 1 96.62 188 PRO A N 1
ATOM 1474 C CA . PRO A 1 188 ? -14.461 -31.203 -34.875 1 96.62 188 PRO A CA 1
ATOM 1475 C C . PRO A 1 188 ? -13.102 -31.859 -35.125 1 96.62 188 PRO A C 1
ATOM 1477 O O . PRO A 1 188 ? -13.039 -33.031 -35.5 1 96.62 188 PRO A O 1
ATOM 1480 N N . ARG A 1 189 ? -12.109 -31.156 -34.844 1 96.62 189 ARG A N 1
ATOM 1481 C CA . ARG A 1 189 ? -10.75 -31.656 -35.062 1 96.62 189 ARG A CA 1
ATOM 1482 C C . ARG A 1 189 ? -10.211 -32.344 -33.812 1 96.62 189 ARG A C 1
ATOM 1484 O O . ARG A 1 189 ? -9.547 -33.375 -33.906 1 96.62 189 ARG A O 1
ATOM 1491 N N . VAL A 1 190 ? -10.484 -31.781 -32.719 1 96.44 190 VAL A N 1
ATOM 1492 C CA . VAL A 1 190 ? -10.008 -32.344 -31.438 1 96.44 190 VAL A CA 1
ATOM 1493 C C . VAL A 1 190 ? -10.727 -33.656 -31.141 1 96.44 190 VAL A C 1
ATOM 1495 O O . VAL A 1 190 ? -10.117 -34.594 -30.656 1 96.44 190 VAL A O 1
ATOM 1498 N N . GLY A 1 191 ? -12 -33.688 -31.406 1 94.94 191 GLY A N 1
ATOM 1499 C CA . GLY A 1 191 ? -12.812 -34.812 -31.016 1 94.94 191 GLY A CA 1
ATOM 1500 C C . GLY A 1 191 ? -13.047 -34.906 -29.516 1 94.94 191 GLY A C 1
ATOM 1501 O O . GLY A 1 191 ? -13.258 -33.875 -28.859 1 94.94 191 GLY A O 1
ATOM 1502 N N . THR A 1 192 ? -13.172 -36.156 -29.031 1 95.62 192 THR A N 1
ATOM 1503 C CA . THR A 1 192 ? -13.344 -36.406 -27.609 1 95.62 192 THR A CA 1
ATOM 1504 C C . THR A 1 192 ? -12.094 -37.062 -27.016 1 95.62 192 THR A C 1
ATOM 1506 O O . THR A 1 192 ? -11.922 -38.281 -27.094 1 95.62 192 THR A O 1
ATOM 1509 N N . PRO A 1 193 ? -11.328 -36.25 -26.406 1 96.12 193 PRO A N 1
ATOM 1510 C CA . PRO A 1 193 ? -10.102 -36.812 -25.844 1 96.12 193 PRO A CA 1
ATOM 1511 C C . PRO A 1 193 ? -10.375 -37.844 -24.75 1 96.12 193 PRO A C 1
ATOM 1513 O O . PRO A 1 193 ? -11.297 -37.656 -23.953 1 96.12 193 PRO A O 1
ATOM 1516 N N . ASP A 1 194 ? -9.547 -38.906 -24.75 1 94.19 194 ASP A N 1
ATOM 1517 C CA . ASP A 1 194 ? -9.602 -39.938 -23.719 1 94.19 194 ASP A CA 1
ATOM 1518 C C . ASP A 1 194 ? -8.633 -39.625 -22.578 1 94.19 194 ASP A C 1
ATOM 1520 O O . ASP A 1 194 ? -8.883 -40 -21.422 1 94.19 194 ASP A O 1
ATOM 1524 N N . PHE A 1 195 ? -7.574 -39.031 -22.922 1 94.31 195 PHE A N 1
ATOM 1525 C CA . PHE A 1 195 ? -6.516 -38.656 -21.984 1 94.31 195 PHE A CA 1
ATOM 1526 C C . PHE A 1 195 ? -6.105 -37.219 -22.156 1 94.31 195 PHE A C 1
ATOM 1528 O O . PHE A 1 195 ? -6.078 -36.688 -23.266 1 94.31 195 PHE A O 1
ATOM 1535 N N . VAL A 1 196 ? -5.848 -36.594 -21.047 1 95.25 196 VAL A N 1
ATOM 1536 C CA . VAL A 1 196 ? -5.199 -35.312 -21.109 1 95.25 196 VAL A CA 1
ATOM 1537 C C . VAL A 1 196 ? -3.85 -35.375 -20.391 1 95.25 196 VAL A C 1
ATOM 1539 O O . VAL A 1 196 ? -3.762 -35.844 -19.25 1 95.25 196 VAL A O 1
ATOM 1542 N N . PHE A 1 197 ? -2.816 -35 -21.109 1 96.25 197 PHE A N 1
ATOM 1543 C CA . PHE A 1 197 ? -1.48 -34.812 -20.562 1 96.25 197 PHE A CA 1
ATOM 1544 C C . PHE A 1 197 ? -1.236 -33.312 -20.281 1 96.25 197 PHE A C 1
ATOM 1546 O O . PHE A 1 197 ? -0.865 -32.562 -21.172 1 96.25 197 PHE A O 1
ATOM 1553 N N . CYS A 1 198 ? -1.452 -33 -19.016 1 95.69 198 CYS A N 1
ATOM 1554 C CA . CYS A 1 198 ? -1.129 -31.656 -18.578 1 95.69 198 CYS A CA 1
ATOM 1555 C C . CYS A 1 198 ? 0.273 -31.594 -17.984 1 95.69 198 CYS A C 1
ATOM 1557 O O . CYS A 1 198 ? 0.504 -32.094 -16.875 1 95.69 198 CYS A O 1
ATOM 1559 N N . LEU A 1 199 ? 1.163 -30.938 -18.641 1 95.62 199 LEU A N 1
ATOM 1560 C CA . LEU A 1 199 ? 2.574 -30.969 -18.281 1 95.62 199 LEU A CA 1
ATOM 1561 C C . LEU A 1 199 ? 2.967 -29.688 -17.531 1 95.62 199 LEU A C 1
ATOM 1563 O O . LEU A 1 199 ? 4.152 -29.375 -17.422 1 95.62 199 LEU A O 1
ATOM 1567 N N . ASP A 1 200 ? 1.979 -28.969 -17.094 1 93.31 200 ASP A N 1
ATOM 1568 C CA . ASP A 1 200 ? 2.135 -27.688 -16.391 1 93.31 200 ASP A CA 1
ATOM 1569 C C . ASP A 1 200 ? 1.951 -27.875 -14.891 1 93.31 200 ASP A C 1
ATOM 1571 O O . ASP A 1 200 ? 1.036 -27.297 -14.297 1 93.31 200 ASP A O 1
ATOM 1575 N N . SER A 1 201 ? 2.768 -28.641 -14.266 1 92.94 201 SER A N 1
ATOM 1576 C CA . SER A 1 201 ? 2.654 -28.859 -12.828 1 92.94 201 SER A CA 1
ATOM 1577 C C . SER A 1 201 ? 4.027 -29.031 -12.188 1 92.94 201 SER A C 1
ATOM 1579 O O . SER A 1 201 ? 5.055 -28.891 -12.852 1 92.94 201 SER A O 1
ATOM 1581 N N . GLY A 1 202 ? 4.031 -29.297 -10.883 1 91.06 202 GLY A N 1
ATOM 1582 C CA . GLY A 1 202 ? 5.273 -29.359 -10.133 1 91.06 202 GLY A CA 1
ATOM 1583 C C . GLY A 1 202 ? 5.652 -30.766 -9.719 1 91.06 202 GLY A C 1
ATOM 1584 O O . GLY A 1 202 ? 5 -31.734 -10.117 1 91.06 202 GLY A O 1
ATOM 1585 N N . CYS A 1 203 ? 6.836 -30.797 -9.117 1 93.19 203 CYS A N 1
ATOM 1586 C CA . CYS A 1 203 ? 7.332 -32 -8.477 1 93.19 203 CYS A CA 1
ATOM 1587 C C . CYS A 1 203 ? 7.977 -31.703 -7.129 1 93.19 203 CYS A C 1
ATOM 1589 O O . CYS A 1 203 ? 8.602 -30.656 -6.965 1 93.19 203 CYS A O 1
ATOM 1591 N N . SER A 1 204 ? 7.746 -32.531 -6.203 1 91.5 204 SER A N 1
ATOM 1592 C CA . SER A 1 204 ? 8.234 -32.312 -4.848 1 91.5 204 SER A CA 1
ATOM 1593 C C . SER A 1 204 ? 9.742 -32.5 -4.766 1 91.5 204 SER A C 1
ATOM 1595 O O . SER A 1 204 ? 10.398 -31.938 -3.885 1 91.5 204 SER A O 1
ATOM 1597 N N . ASP A 1 205 ? 10.25 -33.344 -5.512 1 92.75 205 ASP A N 1
ATOM 1598 C CA . ASP A 1 205 ? 11.688 -33.5 -5.691 1 92.75 205 ASP 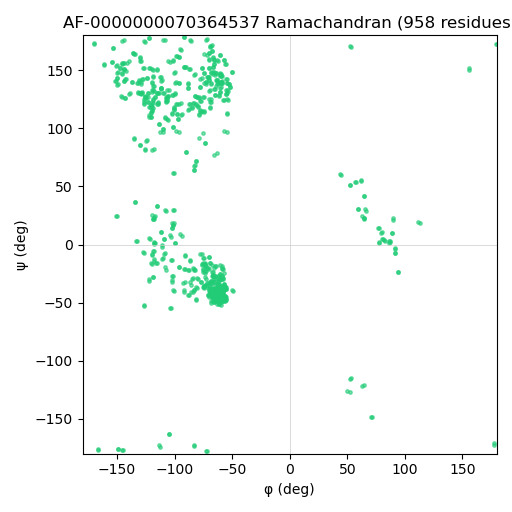A CA 1
ATOM 1599 C C . ASP A 1 205 ? 12.016 -34 -7.102 1 92.75 205 ASP A C 1
ATOM 1601 O O . ASP A 1 205 ? 11.125 -34.094 -7.949 1 92.75 205 ASP A O 1
ATOM 1605 N N . TYR A 1 206 ? 13.289 -34.25 -7.34 1 95.25 206 TYR A N 1
ATOM 1606 C CA . TYR A 1 206 ? 13.711 -34.656 -8.68 1 95.25 206 TYR A CA 1
ATOM 1607 C C . TYR A 1 206 ? 14.078 -36.125 -8.719 1 95.25 206 TYR A C 1
ATOM 1609 O O . TYR A 1 206 ? 14.938 -36.531 -9.5 1 95.25 206 TYR A O 1
ATOM 1617 N N . LYS A 1 207 ? 13.43 -36.938 -7.809 1 95.69 207 LYS A N 1
ATOM 1618 C CA . LYS A 1 207 ? 13.891 -38.312 -7.645 1 95.69 207 LYS A CA 1
ATOM 1619 C C . LYS A 1 207 ? 12.875 -39.312 -8.211 1 95.69 207 LYS A C 1
ATOM 1621 O O . LYS A 1 207 ? 13.18 -40.5 -8.359 1 95.69 207 LYS A O 1
ATOM 1626 N N . THR A 1 208 ? 11.719 -38.812 -8.516 1 96.25 208 THR A N 1
ATOM 1627 C CA . THR A 1 208 ? 10.672 -39.656 -9.094 1 96.25 208 THR A CA 1
ATOM 1628 C C . THR A 1 208 ? 9.719 -38.812 -9.945 1 96.25 208 THR A C 1
ATOM 1630 O O . THR A 1 208 ? 9.82 -37.594 -9.984 1 96.25 208 THR A O 1
ATOM 1633 N N . MET A 1 209 ? 8.875 -39.5 -10.695 1 96.94 209 MET A N 1
ATOM 1634 C CA . MET A 1 209 ? 7.773 -38.812 -11.359 1 96.94 209 MET A CA 1
ATOM 1635 C C . MET A 1 209 ? 6.668 -38.438 -10.367 1 96.94 209 MET A C 1
ATOM 1637 O O . MET A 1 209 ? 6.234 -39.312 -9.594 1 96.94 209 MET A O 1
ATOM 1641 N N . TRP A 1 210 ? 6.309 -37.25 -10.344 1 96.38 210 TRP A N 1
ATOM 1642 C CA . TRP A 1 210 ? 5.258 -36.781 -9.445 1 96.38 210 TRP A CA 1
ATOM 1643 C C . TRP A 1 210 ? 3.973 -36.5 -10.219 1 96.38 210 TRP A C 1
ATOM 1645 O O . TRP A 1 210 ? 4.004 -35.938 -11.312 1 96.38 210 TRP A O 1
ATOM 1655 N N . LEU A 1 211 ? 2.881 -37 -9.695 1 96 211 LEU A N 1
ATOM 1656 C CA . LEU A 1 211 ? 1.555 -36.75 -10.25 1 96 211 LEU A CA 1
ATOM 1657 C C . LEU A 1 211 ? 0.771 -35.781 -9.367 1 96 211 LEU A C 1
ATOM 1659 O O . LEU A 1 211 ? 0.63 -36 -8.164 1 96 211 LEU A O 1
ATOM 1663 N N . THR A 1 212 ? 0.281 -34.719 -9.969 1 95.56 212 THR A N 1
ATOM 1664 C CA . THR A 1 212 ? -0.582 -33.812 -9.242 1 95.56 212 THR A CA 1
ATOM 1665 C C . THR A 1 212 ? -2.012 -34.344 -9.18 1 95.56 212 THR A C 1
ATOM 1667 O O . THR A 1 212 ? -2.627 -34.625 -10.211 1 95.56 212 THR A O 1
ATOM 1670 N N . THR A 1 213 ? -2.521 -34.406 -7.98 1 95.12 213 THR A N 1
ATOM 1671 C CA . THR A 1 213 ? -3.834 -35.031 -7.816 1 95.12 213 THR A CA 1
ATOM 1672 C C . THR A 1 213 ? -4.84 -34 -7.277 1 95.12 213 THR A C 1
ATOM 1674 O O . THR A 1 213 ? -6.043 -34.281 -7.254 1 95.12 213 THR A O 1
ATOM 1677 N N . SER A 1 214 ? -4.363 -32.969 -6.836 1 95.56 214 SER A N 1
ATOM 1678 C CA . SER A 1 214 ? -5.258 -31.891 -6.418 1 95.56 214 SER A CA 1
ATOM 1679 C C . SER A 1 214 ? -4.613 -30.516 -6.625 1 95.56 214 SER A C 1
ATOM 1681 O O . SER A 1 214 ? -3.387 -30.391 -6.578 1 95.56 214 SER A O 1
ATOM 1683 N N . LEU A 1 215 ? -5.438 -29.547 -6.906 1 95.75 215 LEU A N 1
ATOM 1684 C CA . LEU A 1 215 ? -5.07 -28.156 -7.094 1 95.75 215 LEU A CA 1
ATOM 1685 C C . LEU A 1 215 ? -6.008 -27.234 -6.312 1 95.75 215 LEU A C 1
ATOM 1687 O O . LEU A 1 215 ? -7.219 -27.469 -6.273 1 95.75 215 LEU A O 1
ATOM 1691 N N . ARG A 1 216 ? -5.438 -26.234 -5.703 1 96.12 216 ARG A N 1
ATOM 1692 C CA . ARG A 1 216 ? -6.309 -25.25 -5.066 1 96.12 216 ARG A CA 1
ATOM 1693 C C . ARG A 1 216 ? -6.934 -24.328 -6.105 1 96.12 216 ARG A C 1
ATOM 1695 O O . ARG A 1 216 ? -6.402 -24.172 -7.207 1 96.12 216 ARG A O 1
ATOM 1702 N N . GLY A 1 217 ? -8.125 -23.859 -5.711 1 94.88 217 GLY A N 1
ATOM 1703 C CA . GLY A 1 217 ? -8.734 -22.781 -6.465 1 94.88 217 GLY A CA 1
ATOM 1704 C C . GLY A 1 217 ? -8.219 -21.406 -6.066 1 94.88 217 GLY A C 1
ATOM 1705 O O . GLY A 1 217 ? -7.246 -21.297 -5.316 1 94.88 217 GLY A O 1
ATOM 1706 N N . ILE A 1 218 ? -8.891 -20.406 -6.672 1 94.5 218 ILE A N 1
ATOM 1707 C CA . ILE A 1 218 ? -8.461 -19.047 -6.363 1 94.5 218 ILE A CA 1
ATOM 1708 C C . ILE A 1 218 ? -9.641 -18.078 -6.492 1 94.5 218 ILE A C 1
ATOM 1710 O O . ILE A 1 218 ? -10.547 -18.312 -7.293 1 94.5 218 ILE A O 1
ATOM 1714 N N . LEU A 1 219 ? -9.656 -17.203 -5.613 1 95.81 219 LEU A N 1
ATOM 1715 C CA . LEU A 1 219 ? -10.562 -16.062 -5.664 1 95.81 219 LEU A CA 1
ATOM 1716 C C . LEU A 1 219 ? -9.797 -14.75 -5.531 1 95.81 219 LEU A C 1
ATOM 1718 O O . LEU A 1 219 ? -9.047 -14.562 -4.574 1 95.81 219 LEU A O 1
ATOM 1722 N N . GLU A 1 220 ? -9.922 -13.898 -6.535 1 93.94 220 GLU A N 1
ATOM 1723 C CA . GLU A 1 220 ? -9.273 -12.586 -6.539 1 93.94 220 GLU A CA 1
ATOM 1724 C C . GLU A 1 220 ? -10.289 -11.461 -6.379 1 93.94 220 GLU A C 1
ATOM 1726 O O . GLU A 1 220 ? -11.312 -11.445 -7.07 1 93.94 220 GLU A O 1
ATOM 1731 N N . ALA A 1 221 ? -9.992 -10.586 -5.469 1 97.25 221 ALA A N 1
ATOM 1732 C CA . ALA A 1 221 ? -10.938 -9.508 -5.211 1 97.25 221 ALA A CA 1
ATOM 1733 C C . ALA A 1 221 ? -10.219 -8.227 -4.801 1 97.25 221 ALA A C 1
ATOM 1735 O O . ALA A 1 221 ? -9.086 -8.273 -4.305 1 97.25 221 ALA A O 1
ATOM 1736 N N . ASP A 1 222 ? -10.852 -7.109 -5.102 1 98.06 222 ASP A N 1
ATOM 1737 C CA . ASP A 1 222 ? -10.453 -5.816 -4.559 1 98.06 222 ASP A CA 1
ATOM 1738 C C . ASP A 1 222 ? -11.32 -5.43 -3.363 1 98.06 222 ASP A C 1
ATOM 1740 O O . ASP A 1 222 ? -12.547 -5.426 -3.455 1 98.06 222 ASP A O 1
ATOM 1744 N N . LEU A 1 223 ? -10.719 -5.23 -2.279 1 98.75 223 LEU A N 1
ATOM 1745 C CA . LEU A 1 223 ? -11.398 -4.652 -1.126 1 98.75 223 LEU A CA 1
ATOM 1746 C C . LEU A 1 223 ? -11.125 -3.154 -1.025 1 98.75 223 LEU A C 1
ATOM 1748 O O . LEU A 1 223 ? -9.984 -2.744 -0.789 1 98.75 223 LEU A O 1
ATOM 1752 N N . THR A 1 224 ? -12.156 -2.316 -1.235 1 98.69 224 THR A N 1
ATOM 1753 C CA . THR A 1 224 ? -12.039 -0.864 -1.21 1 98.69 224 THR A CA 1
ATOM 1754 C C . THR A 1 224 ? -12.828 -0.275 -0.048 1 98.69 224 THR A C 1
ATOM 1756 O O . THR A 1 224 ? -13.992 -0.635 0.164 1 98.69 224 THR A O 1
ATOM 1759 N N . VAL A 1 225 ? -12.195 0.567 0.699 1 98.56 225 VAL A N 1
ATOM 1760 C CA . VAL A 1 225 ? -12.859 1.327 1.754 1 98.56 225 VAL A CA 1
ATOM 1761 C C . VAL A 1 225 ? -12.648 2.822 1.522 1 98.56 225 VAL A C 1
ATOM 1763 O O . VAL A 1 225 ? -11.516 3.285 1.396 1 98.56 225 VAL A O 1
ATOM 1766 N N . GLN A 1 226 ? -13.695 3.547 1.417 1 97.88 226 GLN A N 1
ATOM 1767 C CA . GLN A 1 226 ? -13.648 5 1.296 1 97.88 226 GLN A CA 1
ATOM 1768 C C . GLN A 1 226 ? -14.297 5.672 2.502 1 97.88 226 GLN A C 1
ATOM 1770 O O . GLN A 1 226 ? -15.43 5.348 2.865 1 97.88 226 GLN A O 1
ATOM 1775 N N . VAL A 1 227 ? -13.586 6.637 3.076 1 97.69 227 VAL A N 1
ATOM 1776 C CA . VAL A 1 227 ? -14.086 7.242 4.305 1 97.69 227 VAL A CA 1
ATOM 1777 C C . VAL A 1 227 ? -14.328 8.734 4.086 1 97.69 227 VAL A C 1
ATOM 1779 O O . VAL A 1 227 ? -15.141 9.344 4.773 1 97.69 227 VAL A O 1
ATOM 1782 N N . LEU A 1 228 ? -13.633 9.383 3.203 1 95.06 228 LEU A N 1
ATOM 1783 C CA . LEU A 1 228 ? -13.727 10.805 2.887 1 95.06 228 LEU A CA 1
ATOM 1784 C C . LEU A 1 228 ? -13.859 11.016 1.383 1 95.06 228 LEU A C 1
ATOM 1786 O O . LEU A 1 228 ? -13.609 10.102 0.597 1 95.06 228 LEU A O 1
ATOM 1790 N N . THR A 1 229 ? -14.336 12.18 0.994 1 91.56 229 THR A N 1
ATOM 1791 C CA . THR A 1 229 ? -14.422 12.516 -0.424 1 91.56 229 THR A CA 1
ATOM 1792 C C . THR A 1 229 ? -13.094 13.047 -0.937 1 91.56 229 THR A C 1
ATOM 1794 O O . THR A 1 229 ? -12.844 13.055 -2.145 1 91.56 229 THR A O 1
ATOM 1797 N N . GLU A 1 230 ? -12.273 13.516 0.013 1 87.31 230 GLU A N 1
ATOM 1798 C CA . GLU A 1 230 ? -10.953 14.039 -0.328 1 87.31 230 GLU A CA 1
ATOM 1799 C C . GLU A 1 230 ? -9.992 13.922 0.85 1 87.31 230 GLU A C 1
ATOM 1801 O O . GLU A 1 230 ? -10.422 13.766 1.996 1 87.31 230 GLU A O 1
ATOM 1806 N N . GLY A 1 231 ? -8.703 13.914 0.509 1 87.75 231 GLY A N 1
ATOM 1807 C CA . GLY A 1 231 ? -7.707 13.883 1.567 1 87.75 231 GLY A CA 1
ATOM 1808 C C . GLY A 1 231 ? -7.723 15.125 2.438 1 87.75 231 GLY A C 1
ATOM 1809 O O . GLY A 1 231 ? -8.047 16.219 1.963 1 87.75 231 GLY A O 1
ATOM 1810 N N . VAL A 1 232 ? -7.395 14.945 3.727 1 88.81 232 VAL A N 1
ATOM 1811 C CA . VAL A 1 232 ? -7.352 16.062 4.664 1 88.81 232 VAL A CA 1
ATOM 1812 C C . VAL A 1 232 ? -6.094 15.961 5.527 1 88.81 232 VAL A C 1
ATOM 1814 O O . VAL A 1 232 ? -5.418 14.93 5.535 1 88.81 232 VAL A O 1
ATOM 1817 N N . HIS A 1 233 ? -5.766 17.016 6.172 1 86.88 233 HIS A N 1
ATOM 1818 C CA . HIS A 1 233 ? -4.613 17.047 7.062 1 86.88 233 HIS A CA 1
ATOM 1819 C C . HIS A 1 233 ? -4.734 15.977 8.148 1 86.88 233 HIS A C 1
ATOM 1821 O O . HIS A 1 233 ? -5.688 15.984 8.93 1 86.88 233 HIS A O 1
ATOM 1827 N N . SER A 1 234 ? -3.742 15.086 8.281 1 89.62 234 SER A N 1
ATOM 1828 C CA . SER A 1 234 ? -3.83 13.961 9.203 1 89.62 234 SER A CA 1
ATOM 1829 C C . SER A 1 234 ? -3.793 14.43 10.656 1 89.62 234 SER A C 1
ATOM 1831 O O . SER A 1 234 ? -4.41 13.82 11.531 1 89.62 234 SER A O 1
ATOM 1833 N N . GLY A 1 235 ? -3.133 15.477 10.938 1 90.56 235 GLY A N 1
ATOM 1834 C CA . GLY A 1 235 ? -3.127 16 12.289 1 90.56 235 GLY A CA 1
ATOM 1835 C C . GLY A 1 235 ? -4.488 16.5 12.742 1 90.56 235 GLY A C 1
ATOM 1836 O O . GLY A 1 235 ? -4.879 16.297 13.898 1 90.56 235 GLY A O 1
ATOM 1837 N N . ASP A 1 236 ? -5.129 17.078 11.852 1 90.62 236 ASP A N 1
ATOM 1838 C CA . ASP A 1 236 ? -6.438 17.641 12.164 1 90.62 236 ASP A CA 1
ATOM 1839 C C . ASP A 1 236 ? -7.508 16.547 12.234 1 90.62 236 ASP A C 1
ATOM 1841 O O . ASP A 1 236 ? -8.469 16.672 12.992 1 90.62 236 ASP A O 1
ATOM 1845 N N . SER A 1 237 ? -7.332 15.547 11.445 1 93.81 237 SER A N 1
ATOM 1846 C CA . SER A 1 237 ? -8.438 14.617 11.258 1 93.81 237 SER A CA 1
ATOM 1847 C C . SER A 1 237 ? -8.242 13.352 12.078 1 93.81 237 SER A C 1
ATOM 1849 O O . SER A 1 237 ? -9.203 12.648 12.383 1 93.81 237 SER A O 1
ATOM 1851 N N . SER A 1 238 ? -7.031 12.961 12.375 1 96.25 238 SER A N 1
ATOM 1852 C CA . SER A 1 238 ? -6.797 11.703 13.086 1 96.25 238 SER A CA 1
ATOM 1853 C C . SER A 1 238 ? -7.484 11.703 14.445 1 96.25 238 SER A C 1
ATOM 1855 O O . SER A 1 238 ? -7.512 12.727 15.141 1 96.25 238 SER A O 1
ATOM 1857 N N . GLY A 1 239 ? -8.078 10.609 14.805 1 96.88 239 GLY A N 1
ATOM 1858 C CA . GLY A 1 239 ? -8.828 10.477 16.031 1 96.88 239 GLY A CA 1
ATOM 1859 C C . GLY A 1 239 ? -10.312 10.742 15.859 1 96.88 239 GLY A C 1
ATOM 1860 O O . GLY A 1 239 ? -11.125 10.352 16.703 1 96.88 239 GLY A O 1
ATOM 1861 N N . ILE A 1 240 ? -10.609 11.477 14.844 1 97.31 240 ILE A N 1
ATOM 1862 C CA . ILE A 1 240 ? -12.008 11.75 14.531 1 97.31 240 ILE A CA 1
ATOM 1863 C C . ILE A 1 240 ? -12.453 10.898 13.344 1 97.31 240 ILE A C 1
ATOM 1865 O O . ILE A 1 240 ? -13.461 10.195 13.422 1 97.31 240 ILE A O 1
ATOM 1869 N N . VAL A 1 241 ? -11.719 11 12.266 1 97.19 241 VAL A N 1
ATOM 1870 C CA . VAL A 1 241 ? -12.008 10.227 11.062 1 97.19 241 VAL A CA 1
ATOM 1871 C C . VAL A 1 241 ? -11.305 8.875 11.133 1 97.19 241 VAL A C 1
ATOM 1873 O O . VAL A 1 241 ? -10.078 8.805 11.203 1 97.19 241 VAL A O 1
ATOM 1876 N N . PRO A 1 242 ? -12.086 7.789 11.172 1 97.12 242 PRO A N 1
ATOM 1877 C CA . PRO A 1 242 ? -11.414 6.496 11.047 1 97.12 242 PRO A CA 1
ATOM 1878 C C . PRO A 1 242 ? -10.648 6.355 9.734 1 97.12 242 PRO A C 1
ATOM 1880 O O . PRO A 1 242 ? -11.117 6.812 8.695 1 97.12 242 PRO A O 1
ATOM 1883 N N . THR A 1 243 ? -9.477 5.766 9.797 1 96.56 243 THR A N 1
ATOM 1884 C CA . THR A 1 243 ? -8.68 5.645 8.586 1 96.56 243 THR A CA 1
ATOM 1885 C C . THR A 1 243 ? -9.109 4.426 7.77 1 96.56 243 THR A C 1
ATOM 1887 O O . THR A 1 243 ? -9.523 3.412 8.336 1 96.56 243 THR A O 1
ATOM 1890 N N . PRO A 1 244 ? -9.031 4.551 6.414 1 97.81 244 PRO A N 1
ATOM 1891 C CA . PRO A 1 244 ? -9.391 3.385 5.602 1 97.81 244 PRO A CA 1
ATOM 1892 C C . PRO A 1 244 ? -8.531 2.162 5.918 1 97.81 244 PRO A C 1
ATOM 1894 O O . PRO A 1 244 ? -9.031 1.035 5.922 1 97.81 244 PRO A O 1
ATOM 1897 N N . PHE A 1 245 ? -7.27 2.334 6.227 1 98.12 245 PHE A N 1
ATOM 1898 C CA . PHE A 1 245 ? -6.387 1.214 6.527 1 98.12 245 PHE A CA 1
ATOM 1899 C C . PHE A 1 245 ? -6.859 0.472 7.773 1 98.12 245 PHE A C 1
ATOM 1901 O O . PHE A 1 245 ? -6.918 -0.76 7.781 1 98.12 245 PHE A O 1
ATOM 1908 N N . ARG A 1 246 ? -7.141 1.207 8.836 1 97.12 246 ARG A N 1
ATOM 1909 C CA . ARG A 1 246 ? -7.613 0.563 10.055 1 97.12 246 ARG A CA 1
ATOM 1910 C C . ARG A 1 246 ? -8.891 -0.225 9.797 1 97.12 246 ARG A C 1
ATOM 1912 O O . ARG A 1 246 ? -9.039 -1.356 10.266 1 97.12 246 ARG A O 1
ATOM 1919 N N . ILE A 1 247 ? -9.797 0.379 9.062 1 98.19 247 ILE A N 1
ATOM 1920 C CA . ILE A 1 247 ? -11.055 -0.283 8.758 1 98.19 247 ILE A CA 1
ATOM 1921 C C . ILE A 1 247 ? -10.789 -1.541 7.93 1 98.19 247 ILE A C 1
ATOM 1923 O O . ILE A 1 247 ? -11.359 -2.6 8.203 1 98.19 247 ILE A O 1
ATOM 1927 N N . ILE A 1 248 ? -9.93 -1.48 6.945 1 98.38 248 ILE A N 1
ATOM 1928 C CA . ILE A 1 248 ? -9.602 -2.623 6.098 1 98.38 248 ILE A CA 1
ATOM 1929 C C . ILE A 1 248 ? -9.016 -3.744 6.953 1 98.38 248 ILE A C 1
ATOM 1931 O O . ILE A 1 248 ? -9.367 -4.914 6.785 1 98.38 248 ILE A O 1
ATOM 1935 N N . THR A 1 249 ? -8.109 -3.398 7.859 1 97.56 249 THR A N 1
ATOM 1936 C CA . THR A 1 249 ? -7.512 -4.402 8.734 1 97.56 249 THR A CA 1
ATOM 1937 C C . THR A 1 249 ? -8.57 -5.055 9.617 1 97.56 249 THR A C 1
ATOM 1939 O O . THR A 1 249 ? -8.523 -6.258 9.867 1 97.56 249 THR A O 1
ATOM 1942 N N . GLN A 1 250 ? -9.508 -4.242 10.07 1 97.12 250 GLN A N 1
ATOM 1943 C CA . GLN A 1 250 ? -10.625 -4.785 10.828 1 97.12 250 GLN A CA 1
ATOM 1944 C C . GLN A 1 250 ? -11.438 -5.77 9.992 1 97.12 250 GLN A C 1
ATOM 1946 O O . GLN A 1 250 ? -11.781 -6.855 10.453 1 97.12 250 GLN A O 1
ATOM 1951 N N . LEU A 1 251 ? -11.742 -5.379 8.805 1 98.25 251 LEU A N 1
ATOM 1952 C CA . LEU A 1 251 ? -12.523 -6.223 7.914 1 98.25 251 LEU A CA 1
ATOM 1953 C C . LEU A 1 251 ? -11.773 -7.508 7.582 1 98.25 251 LEU A C 1
ATOM 1955 O O . LEU A 1 251 ? -12.359 -8.594 7.598 1 98.25 251 LEU A O 1
ATOM 1959 N N . LEU A 1 252 ? -10.477 -7.426 7.301 1 98 252 LEU A N 1
ATOM 1960 C CA . LEU A 1 252 ? -9.68 -8.594 6.945 1 98 252 LEU A CA 1
ATOM 1961 C C . LEU A 1 252 ? -9.555 -9.555 8.133 1 98 252 LEU A C 1
ATOM 1963 O O . LEU A 1 252 ? -9.414 -10.758 7.945 1 98 252 LEU A O 1
ATOM 1967 N N . SER A 1 253 ? -9.672 -9 9.328 1 96.88 253 SER A N 1
ATOM 1968 C CA . SER A 1 253 ? -9.594 -9.836 10.516 1 96.88 253 SER A CA 1
ATOM 1969 C C . SER A 1 253 ? -10.82 -10.734 10.633 1 96.88 253 SER A C 1
ATOM 1971 O O . SER A 1 253 ? -10.812 -11.711 11.391 1 96.88 253 SER A O 1
ATOM 1973 N N . ARG A 1 254 ? -11.883 -10.422 9.898 1 97.69 254 ARG A N 1
ATOM 1974 C CA . ARG A 1 254 ? -13.055 -11.281 9.852 1 97.69 254 ARG A CA 1
ATOM 1975 C C . ARG A 1 254 ? -12.781 -12.539 9.023 1 97.69 254 ARG A C 1
ATOM 1977 O O . ARG A 1 254 ? -13.477 -13.547 9.164 1 97.69 254 ARG A O 1
ATOM 1984 N N . ILE A 1 255 ? -11.797 -12.445 8.141 1 98.12 255 ILE A N 1
ATOM 1985 C CA . ILE A 1 255 ? -11.492 -13.508 7.191 1 98.12 255 ILE A CA 1
ATOM 1986 C C . ILE A 1 255 ? -10.297 -14.32 7.688 1 98.12 255 ILE A C 1
ATOM 1988 O O . ILE A 1 255 ? -10.281 -15.547 7.578 1 98.12 255 ILE A O 1
ATOM 1992 N N . GLU A 1 256 ? -9.312 -13.672 8.242 1 97.88 256 GLU A N 1
ATOM 1993 C CA . GLU A 1 256 ? -8.039 -14.289 8.602 1 97.88 256 GLU A CA 1
ATOM 1994 C C . GLU A 1 256 ? -7.652 -13.953 10.047 1 97.88 256 GLU A C 1
ATOM 1996 O O . GLU A 1 256 ? -7.715 -12.789 10.453 1 97.88 256 GLU A O 1
ATOM 2001 N N . ASN A 1 257 ? -7.305 -15 10.773 1 96.94 257 ASN A N 1
ATOM 2002 C CA . ASN A 1 257 ? -6.68 -14.766 12.07 1 96.94 257 ASN A CA 1
ATOM 2003 C C . ASN A 1 257 ? -5.277 -14.18 11.922 1 96.94 257 ASN A C 1
ATOM 2005 O O . ASN A 1 257 ? -4.375 -14.836 11.406 1 96.94 257 ASN A O 1
ATOM 2009 N N . ILE A 1 258 ? -5.031 -13.008 12.391 1 92.69 258 ILE A N 1
ATOM 2010 C CA . ILE A 1 258 ? -3.805 -12.266 12.141 1 92.69 258 ILE A CA 1
ATOM 2011 C C . ILE A 1 258 ? -2.639 -12.93 12.867 1 92.69 258 ILE A C 1
ATOM 2013 O O . ILE A 1 258 ? -1.479 -12.742 12.5 1 92.69 258 ILE A O 1
ATOM 2017 N N . GLU A 1 259 ? -2.904 -13.727 13.891 1 93.56 259 GLU A N 1
ATOM 2018 C CA . GLU A 1 259 ? -1.845 -14.328 14.688 1 93.56 259 GLU A CA 1
ATOM 2019 C C . GLU A 1 259 ? -1.306 -15.594 14.023 1 93.56 259 GLU A C 1
ATOM 2021 O O . GLU A 1 259 ? -0.098 -15.836 14.039 1 93.56 259 GLU A O 1
ATOM 2026 N N . ASN A 1 260 ? -2.273 -16.359 13.43 1 95.25 260 ASN A N 1
ATOM 2027 C CA . ASN A 1 260 ? -1.807 -17.656 12.977 1 95.25 260 ASN A CA 1
ATOM 2028 C C . ASN A 1 260 ? -2.145 -17.906 11.508 1 95.25 260 ASN A C 1
ATOM 2030 O O . ASN A 1 260 ? -1.775 -18.922 10.945 1 95.25 260 ASN A O 1
ATOM 2034 N N . GLY A 1 261 ? -2.896 -17.031 10.906 1 95.81 261 GLY A N 1
ATOM 2035 C CA . GLY A 1 261 ? -3.152 -17.109 9.477 1 95.81 261 GLY A CA 1
ATOM 2036 C C . GLY A 1 261 ? -4.332 -18 9.133 1 95.81 261 GLY A C 1
ATOM 2037 O O . GLY A 1 261 ? -4.633 -18.219 7.957 1 95.81 261 GLY A O 1
ATOM 2038 N N . ARG A 1 262 ? -5.023 -18.547 10.141 1 97.19 262 ARG A N 1
ATOM 2039 C CA . ARG A 1 262 ? -6.176 -19.391 9.859 1 97.19 262 ARG A CA 1
ATOM 2040 C C . ARG A 1 262 ? -7.297 -18.594 9.203 1 97.19 262 ARG A C 1
ATOM 2042 O O . ARG A 1 262 ? -7.625 -17.5 9.648 1 97.19 262 ARG A O 1
ATOM 2049 N N . ILE A 1 263 ? -7.848 -19.141 8.172 1 98.44 263 ILE A N 1
ATOM 2050 C CA . ILE A 1 263 ? -8.906 -18.484 7.414 1 98.44 263 ILE A CA 1
ATOM 2051 C C . ILE A 1 263 ? -10.273 -18.891 7.973 1 98.44 263 ILE A C 1
ATOM 2053 O O . ILE A 1 263 ? -10.414 -19.984 8.539 1 98.44 263 ILE A O 1
ATOM 2057 N N . HIS A 1 264 ? -11.25 -18.078 7.836 1 98.5 264 HIS A N 1
ATOM 2058 C CA . HIS A 1 264 ? -12.625 -18.25 8.297 1 98.5 264 HIS A CA 1
ATOM 2059 C C . HIS A 1 264 ? -13.18 -19.594 7.863 1 98.5 264 HIS A C 1
ATOM 2061 O O . HIS A 1 264 ? -12.922 -20.047 6.746 1 98.5 264 HIS A O 1
ATOM 2067 N N . ASP A 1 265 ? -14.055 -20.188 8.641 1 98.12 265 ASP A N 1
ATOM 2068 C CA . ASP A 1 265 ? -14.578 -21.531 8.445 1 98.12 265 ASP A CA 1
ATOM 2069 C C . ASP A 1 265 ? -15.398 -21.625 7.16 1 98.12 265 ASP A C 1
ATOM 2071 O O . ASP A 1 265 ? -15.484 -22.703 6.555 1 98.12 265 ASP A O 1
ATOM 2075 N N . ALA A 1 266 ? -15.961 -20.562 6.73 1 98.31 266 ALA A N 1
ATOM 2076 C CA . ALA A 1 266 ? -16.766 -20.547 5.512 1 98.31 266 ALA A CA 1
ATOM 2077 C C . ALA A 1 266 ? -15.93 -20.969 4.305 1 98.31 266 ALA A C 1
ATOM 2079 O O . ALA A 1 266 ? -16.484 -21.391 3.279 1 98.31 266 ALA A O 1
ATOM 2080 N N . PHE A 1 267 ? -14.578 -20.922 4.449 1 98.56 267 PHE A N 1
ATOM 2081 C CA . PHE A 1 267 ? -13.719 -21.203 3.307 1 98.56 267 PHE A CA 1
ATOM 2082 C C . PHE A 1 267 ? -12.961 -22.516 3.518 1 98.56 267 PHE A C 1
ATOM 2084 O O . PHE A 1 267 ? -11.977 -22.781 2.824 1 98.56 267 PHE A O 1
ATOM 2091 N N . GLN A 1 268 ? -13.328 -23.25 4.5 1 97.69 268 GLN A N 1
ATOM 2092 C CA . GLN A 1 268 ? -12.703 -24.531 4.781 1 97.69 268 GLN A CA 1
ATOM 2093 C C . GLN A 1 268 ? -13.578 -25.688 4.285 1 97.69 268 GLN A C 1
ATOM 2095 O O . GLN A 1 268 ? -14.773 -25.516 4.066 1 97.69 268 GLN A O 1
ATOM 2100 N N . VAL A 1 269 ? -12.945 -26.844 4.074 1 98 269 VAL A N 1
ATOM 2101 C CA . VAL A 1 269 ? -13.664 -28.047 3.672 1 98 269 VAL A CA 1
ATOM 2102 C C . VAL A 1 269 ? -13.172 -29.234 4.492 1 98 269 VAL A C 1
ATOM 2104 O O . VAL A 1 269 ? -12.133 -29.156 5.152 1 98 269 VAL A O 1
ATOM 2107 N N . ASN A 1 270 ? -13.992 -30.266 4.43 1 97.19 270 ASN A N 1
ATOM 2108 C CA . ASN A 1 270 ? -13.5 -31.562 4.895 1 97.19 270 ASN A CA 1
ATOM 2109 C C . ASN A 1 270 ? -12.578 -32.219 3.869 1 97.19 270 ASN A C 1
ATOM 2111 O O . ASN A 1 270 ? -12.984 -32.438 2.729 1 97.19 270 ASN A O 1
ATOM 2115 N N . ILE A 1 271 ? -11.398 -32.531 4.297 1 97.44 271 ILE A N 1
ATOM 2116 C CA . ILE A 1 271 ? -10.445 -33.188 3.406 1 97.44 271 ILE A CA 1
ATOM 2117 C C . ILE A 1 271 ? -10.773 -34.656 3.311 1 97.44 271 ILE A C 1
ATOM 2119 O O . ILE A 1 271 ? -10.852 -35.344 4.328 1 97.44 271 ILE A O 1
ATOM 2123 N N . PRO A 1 272 ? -10.938 -35.156 2.094 1 96.06 272 PRO A N 1
ATOM 2124 C CA . PRO A 1 272 ? -11.188 -36.594 1.967 1 96.06 272 PRO A CA 1
ATOM 2125 C C . PRO A 1 272 ? -10.07 -37.469 2.562 1 96.06 272 PRO A C 1
ATOM 2127 O O . PRO A 1 272 ? -8.898 -37.094 2.449 1 96.06 272 PRO A O 1
ATOM 2130 N N . PRO A 1 273 ? -10.43 -38.562 3.121 1 95.75 273 PRO A N 1
ATOM 2131 C CA . PRO A 1 273 ? -9.43 -39.406 3.801 1 95.75 273 PRO A CA 1
ATOM 2132 C C . PRO A 1 273 ? -8.273 -39.812 2.885 1 95.75 273 PRO A C 1
ATOM 2134 O O . PRO A 1 273 ? -7.113 -39.781 3.303 1 95.75 273 PRO A O 1
ATOM 2137 N N . HIS A 1 274 ? -8.539 -40.219 1.662 1 93.69 274 HIS A N 1
ATOM 2138 C CA . HIS A 1 274 ? -7.477 -40.656 0.762 1 93.69 274 HIS A CA 1
ATOM 2139 C C . HIS A 1 274 ? -6.547 -39.5 0.407 1 93.69 274 HIS A C 1
ATOM 2141 O O . HIS A 1 274 ? -5.352 -39.719 0.172 1 93.69 274 HIS A O 1
ATOM 2147 N N . ARG A 1 275 ? -7.047 -38.281 0.384 1 96 275 ARG A N 1
ATOM 2148 C CA . ARG A 1 275 ? -6.223 -37.125 0.143 1 96 275 ARG A CA 1
ATOM 2149 C C . ARG A 1 275 ? -5.375 -36.781 1.366 1 96 275 ARG A C 1
ATOM 2151 O O . ARG A 1 275 ? -4.23 -36.344 1.233 1 96 275 ARG A O 1
ATOM 2158 N N . TYR A 1 276 ? -5.961 -37 2.496 1 96.5 276 TYR A N 1
ATOM 2159 C CA . TYR A 1 276 ? -5.203 -36.812 3.729 1 96.5 276 TYR A CA 1
ATOM 2160 C C . TYR A 1 276 ? -4.035 -37.781 3.811 1 96.5 276 TYR A C 1
ATOM 2162 O O . TYR A 1 276 ? -2.932 -37.406 4.211 1 96.5 276 TYR A O 1
ATOM 2170 N N . GLU A 1 277 ? -4.285 -39 3.436 1 95.19 277 GLU A N 1
ATOM 2171 C CA . GLU A 1 277 ? -3.236 -40.031 3.41 1 95.19 277 GLU A CA 1
ATOM 2172 C C . GLU A 1 277 ? -2.129 -39.656 2.432 1 95.19 277 GLU A C 1
ATOM 2174 O O . GLU A 1 277 ? -0.945 -39.812 2.725 1 95.19 277 GLU A O 1
ATOM 2179 N N . GLU A 1 278 ? -2.518 -39.188 1.287 1 94.19 278 GLU A N 1
ATOM 2180 C CA . GLU A 1 278 ? -1.547 -38.688 0.312 1 94.19 278 GLU A CA 1
ATOM 2181 C C . GLU A 1 278 ? -0.693 -37.594 0.898 1 94.19 278 GLU A C 1
ATOM 2183 O O . GLU A 1 278 ? 0.53 -37.594 0.75 1 94.19 278 GLU A O 1
ATOM 2188 N N . ALA A 1 279 ? -1.36 -36.688 1.558 1 96.12 279 ALA A N 1
ATOM 2189 C CA . ALA A 1 279 ? -0.659 -35.562 2.168 1 96.12 279 ALA A CA 1
ATOM 2190 C C . ALA A 1 279 ? 0.331 -36.062 3.227 1 96.12 279 ALA A C 1
ATOM 2192 O O . ALA A 1 279 ? 1.453 -35.562 3.309 1 96.12 279 ALA A O 1
ATOM 2193 N N . TYR A 1 280 ? -0.081 -36.938 3.957 1 96.69 280 TYR A N 1
ATOM 2194 C CA . TYR A 1 280 ? 0.786 -37.531 4.977 1 96.69 280 TYR A CA 1
ATOM 2195 C C . TYR A 1 280 ? 2.035 -38.125 4.352 1 96.69 280 TYR A C 1
ATOM 2197 O O . TYR A 1 280 ? 3.148 -37.906 4.832 1 96.69 280 TYR A O 1
ATOM 2205 N N . ARG A 1 281 ? 1.874 -38.875 3.314 1 94.56 281 ARG A N 1
ATOM 2206 C CA . ARG A 1 281 ? 2.984 -39.531 2.627 1 94.56 281 ARG A CA 1
ATOM 2207 C C . ARG A 1 281 ? 3.957 -38.5 2.061 1 94.56 281 ARG A C 1
ATOM 2209 O O . ARG A 1 281 ? 5.172 -38.656 2.205 1 94.56 281 ARG A O 1
ATOM 2216 N N . VAL A 1 282 ? 3.424 -37.531 1.487 1 94.69 282 VAL A N 1
ATOM 2217 C CA . VAL A 1 282 ? 4.266 -36.5 0.904 1 94.69 282 VAL A CA 1
ATOM 2218 C C . VAL A 1 282 ? 5.043 -35.781 2.006 1 94.69 282 VAL A C 1
ATOM 2220 O O . VAL A 1 282 ? 6.238 -35.5 1.859 1 94.69 282 VAL A O 1
ATOM 2223 N N . ALA A 1 283 ? 4.375 -35.469 3.059 1 95.69 283 ALA A N 1
ATOM 2224 C CA . ALA A 1 283 ? 5.031 -34.781 4.184 1 95.69 283 ALA A CA 1
ATOM 2225 C C . ALA A 1 283 ? 6.168 -35.656 4.738 1 95.69 283 ALA A C 1
ATOM 2227 O O . ALA A 1 283 ? 7.203 -35.125 5.145 1 95.69 283 ALA A O 1
ATOM 2228 N N . GLU A 1 284 ? 5.965 -36.938 4.723 1 94.75 284 GLU A N 1
ATOM 2229 C CA . GLU A 1 284 ? 7 -37.844 5.188 1 94.75 284 GLU A CA 1
ATOM 2230 C C . GLU A 1 284 ? 8.195 -37.844 4.242 1 94.75 284 GLU A C 1
ATOM 2232 O O . GLU A 1 284 ? 9.344 -37.906 4.691 1 94.75 284 GLU A O 1
ATOM 2237 N N . ILE A 1 285 ? 7.898 -37.781 3.031 1 91.75 285 ILE A N 1
ATOM 2238 C CA . ILE A 1 285 ? 8.953 -37.781 2.025 1 91.75 285 ILE A CA 1
ATOM 2239 C C . ILE A 1 285 ? 9.734 -36.469 2.072 1 91.75 285 ILE A C 1
ATOM 2241 O O . ILE A 1 285 ? 10.961 -36.469 2.09 1 91.75 285 ILE A O 1
ATOM 2245 N N . LYS A 1 286 ? 9.023 -35.406 2.188 1 92.31 286 LYS A N 1
ATOM 2246 C CA . LYS A 1 286 ? 9.641 -34.094 2.055 1 92.31 286 LYS A CA 1
ATOM 2247 C C . LYS A 1 286 ? 10.227 -33.625 3.385 1 92.31 286 LYS A C 1
ATOM 2249 O O . LYS A 1 286 ? 11.195 -32.844 3.406 1 92.31 286 LYS A O 1
ATOM 2254 N N . GLN A 1 287 ? 9.578 -33.969 4.387 1 94.5 287 GLN A N 1
ATOM 2255 C CA . GLN A 1 287 ? 9.977 -33.5 5.707 1 94.5 287 GLN A CA 1
ATOM 2256 C C . GLN A 1 287 ? 10.117 -31.969 5.723 1 94.5 287 GLN A C 1
ATOM 2258 O O . GLN A 1 287 ? 9.203 -31.25 5.305 1 94.5 287 GLN A O 1
ATOM 2263 N N . GLU A 1 288 ? 11.25 -31.469 6.164 1 94.31 288 GLU A N 1
ATOM 2264 C CA . GLU A 1 288 ? 11.43 -30.031 6.301 1 94.31 288 GLU A CA 1
ATOM 2265 C C . GLU A 1 288 ? 11.5 -29.359 4.938 1 94.31 288 GLU A C 1
ATOM 2267 O O . GLU A 1 288 ? 11.344 -28.141 4.836 1 94.31 288 GLU A O 1
ATOM 2272 N N . ASN A 1 289 ? 11.609 -30.078 3.93 1 92.12 289 ASN A N 1
ATOM 2273 C CA . ASN A 1 289 ? 11.672 -29.5 2.59 1 92.12 289 ASN A CA 1
ATOM 2274 C C . ASN A 1 289 ? 10.312 -29 2.125 1 92.12 289 ASN A C 1
ATOM 2276 O O . ASN A 1 289 ? 10.211 -28.297 1.121 1 92.12 289 ASN A O 1
ATOM 2280 N N . VAL A 1 290 ? 9.289 -29.406 2.918 1 93.5 290 VAL A N 1
ATOM 2281 C CA . VAL A 1 290 ? 7.977 -28.828 2.633 1 93.5 290 VAL A CA 1
ATOM 2282 C C . VAL A 1 290 ? 8.047 -27.312 2.707 1 93.5 290 VAL A C 1
ATOM 2284 O O . VAL A 1 290 ? 7.41 -26.609 1.914 1 93.5 290 VAL A O 1
ATOM 2287 N N . TYR A 1 291 ? 8.891 -26.812 3.654 1 93.69 291 TYR A N 1
ATOM 2288 C CA . TYR A 1 291 ? 8.906 -25.375 3.82 1 93.69 291 TYR A CA 1
ATOM 2289 C C . TYR A 1 291 ? 10.297 -24.812 3.559 1 93.69 291 TYR A C 1
ATOM 2291 O O . TYR A 1 291 ? 10.445 -23.641 3.203 1 93.69 291 TYR A O 1
ATOM 2299 N N . ASN A 1 292 ? 11.344 -25.562 3.527 1 92.44 292 ASN A N 1
ATOM 2300 C CA . ASN A 1 292 ? 12.703 -25.062 3.344 1 92.44 292 ASN A CA 1
ATOM 2301 C C . ASN A 1 292 ? 12.984 -24.719 1.884 1 92.44 292 ASN A C 1
ATOM 2303 O O . ASN A 1 292 ? 13.984 -24.062 1.573 1 92.44 292 ASN A O 1
ATOM 2307 N N . LYS A 1 293 ? 12.117 -25.047 1.029 1 87.94 293 LYS A N 1
ATOM 2308 C CA . LYS A 1 293 ? 12.305 -24.781 -0.393 1 87.94 293 LYS A CA 1
ATOM 2309 C C . LYS A 1 293 ? 12.117 -23.297 -0.702 1 87.94 293 LYS A C 1
ATOM 2311 O O . LYS A 1 293 ? 12.477 -22.828 -1.787 1 87.94 293 LYS A O 1
ATOM 2316 N N . PHE A 1 294 ? 11.531 -22.578 0.152 1 90.81 294 PHE A N 1
ATOM 2317 C CA . PHE A 1 294 ? 11.281 -21.172 -0.109 1 90.81 294 PHE A CA 1
ATOM 2318 C C . PHE A 1 294 ? 12.477 -20.312 0.322 1 90.81 294 PHE A C 1
ATOM 2320 O O . PHE A 1 294 ? 13.203 -20.688 1.246 1 90.81 294 PHE A O 1
ATOM 2327 N N . PRO A 1 295 ? 12.656 -19.188 -0.364 1 89.88 295 PRO A N 1
ATOM 2328 C CA . PRO A 1 295 ? 13.805 -18.328 -0.057 1 89.88 295 PRO A CA 1
ATOM 2329 C C . PRO A 1 295 ? 13.555 -17.406 1.132 1 89.88 295 PRO A C 1
ATOM 2331 O O . PRO A 1 295 ? 13.562 -16.188 0.979 1 89.88 295 PRO A O 1
ATOM 2334 N N . PHE A 1 296 ? 13.445 -18.016 2.338 1 94.38 296 PHE A N 1
ATOM 2335 C CA . PHE A 1 296 ? 13.211 -17.266 3.566 1 94.38 296 PHE A CA 1
ATOM 2336 C C . PHE A 1 296 ? 14.344 -16.266 3.809 1 94.38 296 PHE A C 1
ATOM 2338 O O . PHE A 1 296 ? 15.508 -16.578 3.576 1 94.38 296 PHE A O 1
ATOM 2345 N N . HIS A 1 297 ? 13.953 -15.133 4.258 1 93.62 297 HIS A N 1
ATOM 2346 C CA . HIS A 1 297 ? 14.938 -14.125 4.625 1 93.62 297 HIS A CA 1
ATOM 2347 C C . HIS A 1 297 ? 15.492 -14.375 6.023 1 93.62 297 HIS A C 1
ATOM 2349 O O . HIS A 1 297 ? 14.727 -14.523 6.98 1 93.62 297 HIS A O 1
ATOM 2355 N N . SER A 1 298 ? 16.828 -14.422 6.125 1 91.19 298 SER A N 1
ATOM 2356 C CA . SER A 1 298 ? 17.547 -14.438 7.398 1 91.19 298 SER A CA 1
ATOM 2357 C C . SER A 1 298 ? 17.031 -15.547 8.305 1 91.19 298 SER A C 1
ATOM 2359 O O . SER A 1 298 ? 17.016 -16.719 7.922 1 91.19 298 SER A O 1
ATOM 2361 N N . LYS A 1 299 ? 16.406 -15.18 9.484 1 93.06 299 LYS A N 1
ATOM 2362 C CA . LYS A 1 299 ? 16.031 -16.141 10.523 1 93.06 299 LYS A CA 1
ATOM 2363 C C . LYS A 1 299 ? 14.539 -16.453 10.453 1 93.06 299 LYS A C 1
ATOM 2365 O O . LYS A 1 299 ? 13.984 -17.078 11.367 1 93.06 299 LYS A O 1
ATOM 2370 N N . MET A 1 300 ? 13.922 -16.156 9.414 1 94.5 300 MET A N 1
ATOM 2371 C CA . MET A 1 300 ? 12.484 -16.359 9.234 1 94.5 300 MET A CA 1
ATOM 2372 C C . MET A 1 300 ? 12.109 -17.812 9.5 1 94.5 300 MET A C 1
ATOM 2374 O O . MET A 1 300 ? 12.844 -18.734 9.125 1 94.5 300 MET A O 1
ATOM 2378 N N . THR A 1 301 ? 11.023 -18.016 10.156 1 96.56 301 THR A N 1
ATOM 2379 C CA . THR A 1 301 ? 10.438 -19.344 10.312 1 96.56 301 THR A CA 1
ATOM 2380 C C . THR A 1 301 ? 9.078 -19.406 9.609 1 96.56 301 THR A C 1
ATOM 2382 O O . THR A 1 301 ? 8.414 -18.391 9.43 1 96.56 301 THR A O 1
ATOM 2385 N N . PRO A 1 302 ? 8.711 -20.641 9.133 1 97.5 302 PRO A N 1
ATOM 2386 C CA . PRO A 1 302 ? 7.402 -20.797 8.5 1 97.5 302 PRO A CA 1
ATOM 2387 C C . PRO A 1 302 ? 6.246 -20.672 9.492 1 97.5 302 PRO A C 1
ATOM 2389 O O . PRO A 1 302 ? 6.477 -20.578 10.695 1 97.5 302 PRO A O 1
ATOM 2392 N N . THR A 1 303 ? 5.023 -20.594 8.992 1 97.31 303 THR A N 1
ATOM 2393 C CA . THR A 1 303 ? 3.816 -20.5 9.812 1 97.31 303 THR A CA 1
ATOM 2394 C C . THR A 1 303 ? 3.742 -21.656 10.805 1 97.31 303 THR A C 1
ATOM 2396 O O . THR A 1 303 ? 3.281 -21.484 11.93 1 97.31 303 THR A O 1
ATOM 2399 N N . THR A 1 304 ? 4.16 -22.828 10.352 1 97.12 304 THR A N 1
ATOM 2400 C CA . THR A 1 304 ? 4.281 -24.016 11.203 1 97.12 304 THR A CA 1
ATOM 2401 C C . THR A 1 304 ? 5.465 -24.875 10.766 1 97.12 304 THR A C 1
ATOM 2403 O O . THR A 1 304 ? 5.785 -24.938 9.578 1 97.12 304 THR A O 1
ATOM 2406 N N . THR A 1 305 ? 6.102 -25.531 11.719 1 96.5 305 THR A N 1
ATOM 2407 C CA . THR A 1 305 ? 7.234 -26.391 11.422 1 96.5 305 THR A CA 1
ATOM 2408 C C . THR A 1 305 ? 6.797 -27.859 11.367 1 96.5 305 THR A C 1
ATOM 2410 O O . THR A 1 305 ? 7.629 -28.75 11.211 1 96.5 305 THR A O 1
ATOM 2413 N N . ASN A 1 306 ? 5.508 -28.078 11.57 1 97.81 306 ASN A N 1
ATOM 2414 C CA . ASN A 1 306 ? 4.961 -29.406 11.312 1 97.81 306 ASN A CA 1
ATOM 2415 C C . ASN A 1 306 ? 4.773 -29.641 9.812 1 97.81 306 ASN A C 1
ATOM 2417 O O . ASN A 1 306 ? 3.928 -29.016 9.18 1 97.81 306 ASN A O 1
ATOM 2421 N N . PRO A 1 307 ? 5.516 -30.562 9.289 1 97.31 307 PRO A N 1
ATOM 2422 C CA . PRO A 1 307 ? 5.5 -30.734 7.836 1 97.31 307 PRO A CA 1
ATOM 2423 C C . PRO A 1 307 ? 4.113 -31.062 7.297 1 97.31 307 PRO A C 1
ATOM 2425 O O . PRO A 1 307 ? 3.73 -30.594 6.227 1 97.31 307 PRO A O 1
ATOM 2428 N N . LEU A 1 308 ? 3.363 -31.906 7.992 1 98 308 LEU A N 1
ATOM 2429 C CA . LEU A 1 308 ? 2.029 -32.25 7.523 1 98 308 LEU A CA 1
ATOM 2430 C C . LEU A 1 308 ? 1.111 -31.047 7.512 1 98 308 LEU A C 1
ATOM 2432 O O . LEU A 1 308 ? 0.423 -30.797 6.52 1 98 308 LEU A O 1
ATOM 2436 N N . GLU A 1 309 ? 1.146 -30.312 8.578 1 97.94 309 GLU A N 1
ATOM 2437 C CA . GLU A 1 309 ? 0.304 -29.125 8.664 1 97.94 309 GLU A CA 1
ATOM 2438 C C . GLU A 1 309 ? 0.693 -28.094 7.617 1 97.94 309 GLU A C 1
ATOM 2440 O O . GLU A 1 309 ? -0.175 -27.469 7 1 97.94 309 GLU A O 1
ATOM 2445 N N . ALA A 1 310 ? 1.976 -27.922 7.492 1 97.75 310 ALA A N 1
ATOM 2446 C CA . ALA A 1 310 ? 2.463 -27 6.473 1 97.75 310 ALA A CA 1
ATOM 2447 C C . ALA A 1 310 ? 1.991 -27.422 5.082 1 97.75 310 ALA A C 1
ATOM 2449 O O . ALA A 1 310 ? 1.544 -26.578 4.293 1 97.75 310 ALA A O 1
ATOM 2450 N N . TYR A 1 311 ? 2.055 -28.688 4.809 1 97.44 311 TYR A N 1
ATOM 2451 C CA . TYR A 1 311 ? 1.662 -29.203 3.502 1 97.44 311 TYR A CA 1
ATOM 2452 C C . TYR A 1 311 ? 0.162 -29.047 3.281 1 97.44 311 TYR A C 1
ATOM 2454 O O . TYR A 1 311 ? -0.276 -28.688 2.189 1 97.44 311 TYR A O 1
ATOM 2462 N N . LEU A 1 312 ? -0.611 -29.281 4.289 1 98.12 312 LEU A N 1
ATOM 2463 C CA . LEU A 1 312 ? -2.057 -29.125 4.184 1 98.12 312 LEU A CA 1
ATOM 2464 C C . LEU A 1 312 ? -2.434 -27.656 3.994 1 98.12 312 LEU A C 1
ATOM 2466 O O . LEU A 1 312 ? -3.352 -27.344 3.234 1 98.12 312 LEU A O 1
ATOM 2470 N N . ASN A 1 313 ? -1.767 -26.781 4.652 1 98 313 ASN A N 1
ATOM 2471 C CA . ASN A 1 313 ? -1.986 -25.359 4.469 1 98 313 ASN A CA 1
ATOM 2472 C C . ASN A 1 313 ? -1.798 -24.953 3.01 1 98 313 ASN A C 1
ATOM 2474 O O . ASN A 1 313 ? -2.568 -24.141 2.482 1 98 313 ASN A O 1
ATOM 2478 N N . ARG A 1 314 ? -0.89 -25.516 2.385 1 96.38 314 ARG A N 1
ATOM 2479 C CA . ARG A 1 314 ? -0.487 -25.156 1.031 1 96.38 314 ARG A CA 1
ATOM 2480 C C . ARG A 1 314 ? -1.4 -25.797 -0.005 1 96.38 314 ARG A C 1
ATOM 2482 O O . ARG A 1 314 ? -1.522 -25.297 -1.127 1 96.38 314 ARG A O 1
ATOM 2489 N N . THR A 1 315 ? -2.076 -26.891 0.439 1 97.38 315 THR A N 1
ATOM 2490 C CA . THR A 1 315 ? -2.68 -27.688 -0.628 1 97.38 315 THR A CA 1
ATOM 2491 C C . THR A 1 315 ? -4.184 -27.812 -0.415 1 97.38 315 THR A C 1
ATOM 2493 O O . THR A 1 315 ? -4.941 -27.969 -1.377 1 97.38 315 THR A O 1
ATOM 2496 N N . TRP A 1 316 ? -4.648 -27.812 0.847 1 98.06 316 TRP A N 1
ATOM 2497 C CA . TRP A 1 316 ? -6.043 -28.188 1.036 1 98.06 316 TRP A CA 1
ATOM 2498 C C . TRP A 1 316 ? -6.758 -27.203 1.953 1 98.06 316 TRP A C 1
ATOM 2500 O O . TRP A 1 316 ? -7.922 -27.406 2.311 1 98.06 316 TRP A O 1
ATOM 2510 N N . ARG A 1 317 ? -6.035 -26.203 2.33 1 98.31 317 ARG A N 1
ATOM 2511 C CA . ARG A 1 317 ? -6.668 -25.172 3.162 1 98.31 317 ARG A CA 1
ATOM 2512 C C . ARG A 1 317 ? -6.645 -23.812 2.475 1 98.31 317 ARG A C 1
ATOM 2514 O O . ARG A 1 317 ? -5.754 -23.547 1.669 1 98.31 317 ARG A O 1
ATOM 2521 N N . ALA A 1 318 ? -7.676 -23.016 2.814 1 98.31 318 ALA A N 1
ATOM 2522 C CA . ALA A 1 318 ? -7.746 -21.672 2.264 1 98.31 318 ALA A CA 1
ATOM 2523 C C . ALA A 1 318 ? -6.66 -20.781 2.859 1 98.31 318 ALA A C 1
ATOM 2525 O O . ALA A 1 318 ? -6.336 -20.891 4.043 1 98.31 318 ALA A O 1
ATOM 2526 N N . GLN A 1 319 ? -6.094 -19.953 2.078 1 98 319 GLN A N 1
ATOM 2527 C CA . GLN A 1 319 ? -5.055 -19.016 2.5 1 98 319 GLN A CA 1
ATOM 2528 C C . GLN A 1 319 ? -5.203 -17.688 1.789 1 98 319 GLN A C 1
ATOM 2530 O O . GLN A 1 319 ? -5.535 -17.641 0.603 1 98 319 GLN A O 1
ATOM 2535 N N . LEU A 1 320 ? -4.941 -16.625 2.504 1 97.62 320 LEU A N 1
ATOM 2536 C CA . LEU A 1 320 ? -5.105 -15.273 1.979 1 97.62 320 LEU A CA 1
ATOM 2537 C C . LEU A 1 320 ? -3.754 -14.586 1.816 1 97.62 320 LEU A C 1
ATOM 2539 O O . LEU A 1 320 ? -2.891 -14.688 2.691 1 97.62 320 LEU A O 1
ATOM 2543 N N . SER A 1 321 ? -3.549 -13.93 0.693 1 96.56 321 SER A N 1
ATOM 2544 C CA . SER A 1 321 ? -2.406 -13.062 0.44 1 96.56 321 SER A CA 1
ATOM 2545 C C . SER A 1 321 ? -2.855 -11.695 -0.082 1 96.56 321 SER A C 1
ATOM 2547 O O . SER A 1 321 ? -3.725 -11.617 -0.953 1 96.56 321 SER A O 1
ATOM 2549 N N . ILE A 1 322 ? -2.346 -10.672 0.506 1 97.5 322 ILE A N 1
ATOM 2550 C CA . ILE A 1 322 ? -2.48 -9.344 -0.078 1 97.5 322 ILE A CA 1
ATOM 2551 C C . ILE A 1 322 ? -1.391 -9.133 -1.127 1 97.5 322 ILE A C 1
ATOM 2553 O O . ILE A 1 322 ? -0.2 -9.156 -0.809 1 97.5 322 ILE A O 1
ATOM 2557 N N . VAL A 1 323 ? -1.801 -8.836 -2.395 1 94.75 323 VAL A N 1
ATOM 2558 C CA . VAL A 1 323 ? -0.803 -8.914 -3.455 1 94.75 323 VAL A CA 1
ATOM 2559 C C . VAL A 1 323 ? -0.632 -7.543 -4.105 1 94.75 323 VAL A C 1
ATOM 2561 O O . VAL A 1 323 ? 0.263 -7.348 -4.934 1 94.75 323 VAL A O 1
ATOM 2564 N N . GLY A 1 324 ? -1.432 -6.578 -3.734 1 95.56 324 GLY A N 1
ATOM 2565 C CA . GLY A 1 324 ? -1.36 -5.23 -4.277 1 95.56 324 GLY A CA 1
ATOM 2566 C C . GLY A 1 324 ? -2.223 -4.238 -3.521 1 95.56 324 GLY A C 1
ATOM 2567 O O . GLY A 1 324 ? -2.992 -4.621 -2.637 1 95.56 324 GLY A O 1
ATOM 2568 N N . ALA A 1 325 ? -2.047 -3.004 -3.912 1 97.44 325 ALA A N 1
ATOM 2569 C CA . ALA A 1 325 ? -2.84 -1.967 -3.258 1 97.44 325 ALA A CA 1
ATOM 2570 C C . ALA A 1 325 ? -2.877 -0.691 -4.094 1 97.44 325 ALA A C 1
ATOM 2572 O O . ALA A 1 325 ? -2.023 -0.487 -4.961 1 97.44 325 ALA A O 1
ATOM 2573 N N . ASP A 1 326 ? -3.932 0.066 -3.863 1 96.56 326 ASP A N 1
ATOM 2574 C CA . ASP A 1 326 ? -4.078 1.41 -4.414 1 96.56 326 ASP A CA 1
ATOM 2575 C C . ASP A 1 326 ? -4.449 2.414 -3.324 1 96.56 326 ASP A C 1
ATOM 2577 O O . ASP A 1 326 ? -4.953 2.031 -2.268 1 96.56 326 ASP A O 1
ATOM 2581 N N . GLY A 1 327 ? -4.152 3.672 -3.615 1 95 327 GLY A N 1
ATOM 2582 C CA . GLY A 1 327 ? -4.543 4.734 -2.701 1 95 327 GLY A CA 1
ATOM 2583 C C . GLY A 1 327 ? -3.504 5.012 -1.633 1 95 327 GLY A C 1
ATOM 2584 O O . GLY A 1 327 ? -3.793 5.68 -0.636 1 95 327 GLY A O 1
ATOM 2585 N N . LEU A 1 328 ? -2.363 4.496 -1.705 1 95.19 328 LEU A N 1
ATOM 2586 C CA . LEU A 1 328 ? -1.231 4.734 -0.815 1 95.19 328 LEU A CA 1
ATOM 2587 C C . LEU A 1 328 ? -0.035 5.277 -1.591 1 95.19 328 LEU A C 1
ATOM 2589 O O . LEU A 1 328 ? 0.544 4.574 -2.42 1 95.19 328 LEU A O 1
ATOM 2593 N N . PRO A 1 329 ? 0.351 6.527 -1.335 1 91 329 PRO A N 1
ATOM 2594 C CA . PRO A 1 329 ? 1.558 7.031 -1.994 1 91 329 PRO A CA 1
ATOM 2595 C C . PRO A 1 329 ? 2.826 6.32 -1.531 1 91 329 PRO A C 1
ATOM 2597 O O . PRO A 1 329 ? 2.816 5.645 -0.5 1 91 329 PRO A O 1
ATOM 2600 N N . PRO A 1 330 ? 3.904 6.457 -2.387 1 92.5 330 PRO A N 1
ATOM 2601 C CA . PRO A 1 330 ? 5.188 5.938 -1.911 1 92.5 330 PRO A CA 1
ATOM 2602 C C . PRO A 1 330 ? 5.598 6.527 -0.563 1 92.5 330 PRO A C 1
ATOM 2604 O O . PRO A 1 330 ? 5.379 7.715 -0.31 1 92.5 330 PRO A O 1
ATOM 2607 N N . ALA A 1 331 ? 6.199 5.703 0.286 1 91.12 331 ALA A N 1
ATOM 2608 C CA . ALA A 1 331 ? 6.559 6.105 1.643 1 91.12 331 ALA A CA 1
ATOM 2609 C C . ALA A 1 331 ? 7.449 7.348 1.629 1 91.12 331 ALA A C 1
ATOM 2611 O O . ALA A 1 331 ? 7.277 8.25 2.449 1 91.12 331 ALA A O 1
ATOM 2612 N N . LYS A 1 332 ? 8.32 7.461 0.713 1 85.81 332 LYS A N 1
ATOM 2613 C CA . LYS A 1 332 ? 9.305 8.531 0.647 1 85.81 332 LYS A CA 1
ATOM 2614 C C . LYS A 1 332 ? 8.633 9.883 0.397 1 85.81 332 LYS A C 1
ATOM 2616 O O . LYS A 1 332 ? 9.117 10.914 0.856 1 85.81 332 LYS A O 1
ATOM 2621 N N . THR A 1 333 ? 7.469 9.875 -0.244 1 82.38 333 THR A N 1
ATOM 2622 C CA . THR A 1 333 ? 6.867 11.133 -0.659 1 82.38 333 THR A CA 1
ATOM 2623 C C . THR A 1 333 ? 5.523 11.344 0.035 1 82.38 333 THR A C 1
ATOM 2625 O O . THR A 1 333 ? 4.801 12.297 -0.279 1 82.38 333 THR A O 1
ATOM 2628 N N . ALA A 1 334 ? 5.195 10.414 0.87 1 85.75 334 ALA A N 1
ATOM 2629 C CA . ALA A 1 334 ? 3.906 10.516 1.55 1 85.75 334 ALA A CA 1
ATOM 2630 C C . ALA A 1 334 ? 3.869 11.727 2.475 1 85.75 334 ALA A C 1
ATOM 2632 O O . ALA A 1 334 ? 4.793 11.945 3.266 1 85.75 334 ALA A O 1
ATOM 2633 N N . GLY A 1 335 ? 2.881 12.539 2.367 1 81.31 335 GLY A N 1
ATOM 2634 C CA . GLY A 1 335 ? 2.66 13.664 3.262 1 81.31 335 GLY A CA 1
ATOM 2635 C C . GLY A 1 335 ? 1.776 13.32 4.445 1 81.31 335 GLY A C 1
ATOM 2636 O O . GLY A 1 335 ? 1.34 12.172 4.59 1 81.31 335 GLY A O 1
ATOM 2637 N N . ASN A 1 336 ? 1.582 14.305 5.281 1 85.5 336 ASN A N 1
ATOM 2638 C CA . ASN A 1 336 ? 0.717 14.156 6.445 1 85.5 336 ASN A CA 1
ATOM 2639 C C . ASN A 1 336 ? -0.753 14.336 6.082 1 85.5 336 ASN A C 1
ATOM 2641 O O . ASN A 1 336 ? -1.381 15.32 6.488 1 85.5 336 ASN A O 1
ATOM 2645 N N . VAL A 1 337 ? -1.214 13.305 5.379 1 88.38 337 VAL A N 1
ATOM 2646 C CA . VAL A 1 337 ? -2.57 13.328 4.84 1 88.38 337 VAL A CA 1
ATOM 2647 C C . VAL A 1 337 ? -3.33 12.094 5.301 1 88.38 337 VAL A C 1
ATOM 2649 O O . VAL A 1 337 ? -2.795 10.977 5.273 1 88.38 337 VAL A O 1
ATOM 2652 N N . LEU A 1 338 ? -4.473 12.32 5.883 1 93.94 338 LEU A N 1
ATOM 2653 C CA . LEU A 1 338 ? -5.398 11.203 6.047 1 93.94 338 LEU A CA 1
ATOM 2654 C C . LEU A 1 338 ? -6.055 10.844 4.719 1 93.94 338 LEU A C 1
ATOM 2656 O O . LEU A 1 338 ? -6.777 11.656 4.137 1 93.94 338 LEU A O 1
ATOM 2660 N N . LEU A 1 339 ? -5.738 9.68 4.277 1 94 339 LEU A N 1
ATOM 2661 C CA . LEU A 1 339 ? -6.129 9.25 2.938 1 94 339 LEU A CA 1
ATOM 2662 C C . LEU A 1 339 ? -7.625 8.953 2.881 1 94 339 LEU A C 1
ATOM 2664 O O . LEU A 1 339 ? -8.18 8.367 3.809 1 94 339 LEU A O 1
ATOM 2668 N N . PRO A 1 340 ? -8.266 9.344 1.806 1 94.88 340 PRO A N 1
ATOM 2669 C CA . PRO A 1 340 ? -9.719 9.211 1.742 1 94.88 340 PRO A CA 1
ATOM 2670 C C . PRO A 1 340 ? -10.164 7.789 1.397 1 94.88 340 PRO A C 1
ATOM 2672 O O . PRO A 1 340 ? -11.281 7.383 1.745 1 94.88 340 PRO A O 1
ATOM 2675 N N . VAL A 1 341 ? -9.336 7.059 0.647 1 96.88 341 VAL A N 1
ATOM 2676 C CA . VAL A 1 341 ? -9.719 5.754 0.124 1 96.88 341 VAL A CA 1
ATOM 2677 C C . VAL A 1 341 ? -8.484 4.863 -0.003 1 96.88 341 VAL A C 1
ATOM 2679 O O . VAL A 1 341 ? -7.402 5.336 -0.357 1 96.88 341 VAL A O 1
ATOM 2682 N N . ASN A 1 342 ? -8.602 3.584 0.382 1 98.06 342 ASN A N 1
ATOM 2683 C CA . ASN A 1 342 ? -7.617 2.541 0.116 1 98.06 342 ASN A CA 1
ATOM 2684 C C . ASN A 1 342 ? -8.258 1.318 -0.535 1 98.06 342 ASN A C 1
ATOM 2686 O O . ASN A 1 342 ? -9.391 0.961 -0.213 1 98.06 342 ASN A O 1
ATOM 2690 N N . THR A 1 343 ? -7.539 0.734 -1.456 1 98.5 343 THR A N 1
ATOM 2691 C CA . THR A 1 343 ? -7.914 -0.534 -2.068 1 98.5 343 THR A CA 1
ATOM 2692 C C . THR A 1 343 ? -6.809 -1.569 -1.896 1 98.5 343 THR A C 1
ATOM 2694 O O . THR A 1 343 ? -5.637 -1.277 -2.139 1 98.5 343 THR A O 1
ATOM 2697 N N . PHE A 1 344 ? -7.16 -2.738 -1.445 1 98.31 344 PHE A N 1
ATOM 2698 C CA . PHE A 1 344 ? -6.223 -3.852 -1.351 1 98.31 344 PHE A CA 1
ATOM 2699 C C . PHE A 1 344 ? -6.688 -5.023 -2.207 1 98.31 344 PHE A C 1
ATOM 2701 O O . PHE A 1 344 ? -7.871 -5.371 -2.207 1 98.31 344 PHE A O 1
ATOM 2708 N N . LYS A 1 345 ? -5.73 -5.566 -2.973 1 97.44 345 LYS A N 1
ATOM 2709 C CA . LYS A 1 345 ? -6.004 -6.734 -3.809 1 97.44 345 LYS A CA 1
ATOM 2710 C C . LYS A 1 345 ? -5.801 -8.031 -3.027 1 97.44 345 LYS A C 1
ATOM 2712 O O . LYS A 1 345 ? -4.707 -8.289 -2.521 1 97.44 345 LYS A O 1
ATOM 2717 N N . LEU A 1 346 ? -6.883 -8.812 -2.961 1 97.5 346 LEU A N 1
ATOM 2718 C CA . LEU A 1 346 ? -6.902 -10.07 -2.223 1 97.5 346 LEU A CA 1
ATOM 2719 C C . LEU A 1 346 ? -6.723 -11.258 -3.166 1 97.5 346 LEU A C 1
ATOM 2721 O O . LEU A 1 346 ? -7.348 -11.312 -4.227 1 97.5 346 LEU A O 1
ATOM 2725 N N . SER A 1 347 ? -5.824 -12.102 -2.826 1 96 347 SER A N 1
ATOM 2726 C CA . SER A 1 347 ? -5.703 -13.43 -3.428 1 96 347 SER A CA 1
ATOM 2727 C C . SER A 1 347 ? -6.008 -14.523 -2.416 1 96 347 SER A C 1
ATOM 2729 O O . SER A 1 347 ? -5.188 -14.82 -1.542 1 96 347 SER A O 1
ATOM 2731 N N . LEU A 1 348 ? -7.18 -15.094 -2.537 1 97.44 348 LEU A N 1
ATOM 2732 C CA . LEU A 1 348 ? -7.617 -16.156 -1.629 1 97.44 348 LEU A CA 1
ATOM 2733 C C . LEU A 1 348 ? -7.586 -17.5 -2.32 1 97.44 348 LEU A C 1
ATOM 2735 O O . LEU A 1 348 ? -8.406 -17.781 -3.203 1 97.44 348 LEU A O 1
ATOM 2739 N N . ARG A 1 349 ? -6.648 -18.297 -1.936 1 97.75 349 ARG A N 1
ATOM 2740 C CA . ARG A 1 349 ? -6.621 -19.656 -2.43 1 97.75 349 ARG A CA 1
ATOM 2741 C C . ARG A 1 349 ? -7.707 -20.5 -1.767 1 97.75 349 ARG A C 1
ATOM 2743 O O . ARG A 1 349 ? -7.938 -20.391 -0.561 1 97.75 349 ARG A O 1
ATOM 2750 N N . LEU A 1 350 ? -8.344 -21.328 -2.559 1 97.81 350 LEU A N 1
ATOM 2751 C CA . LEU A 1 350 ? -9.469 -22.125 -2.092 1 97.81 350 LEU A CA 1
ATOM 2752 C C . LEU A 1 350 ? -9.117 -23.609 -2.068 1 97.81 350 LEU A C 1
ATOM 2754 O O . LEU A 1 350 ? -8.422 -24.094 -2.963 1 97.81 350 LEU A O 1
ATOM 2758 N N . PRO A 1 351 ? -9.648 -24.344 -1.063 1 98.06 351 PRO A N 1
ATOM 2759 C CA . PRO A 1 351 ? -9.477 -25.797 -1.107 1 98.06 351 PRO A CA 1
ATOM 2760 C C . PRO A 1 351 ? -10 -26.406 -2.402 1 98.06 351 PRO A C 1
ATOM 2762 O O . PRO A 1 351 ? -10.961 -25.906 -2.986 1 98.06 351 PRO A O 1
ATOM 2765 N N . PRO A 1 352 ? -9.461 -27.562 -2.762 1 96.94 352 PRO A N 1
ATOM 2766 C CA . PRO A 1 352 ? -9.781 -28.188 -4.047 1 96.94 352 PRO A CA 1
ATOM 2767 C C . PRO A 1 352 ? -11.273 -28.453 -4.223 1 96.94 352 PRO A C 1
ATOM 2769 O O . PRO A 1 352 ? -11.781 -28.391 -5.344 1 96.94 352 PRO A O 1
ATOM 2772 N N . THR A 1 353 ? -11.984 -28.672 -3.125 1 96.31 353 THR A N 1
ATOM 2773 C CA . THR A 1 353 ? -13.359 -29.125 -3.27 1 96.31 353 THR A CA 1
ATOM 2774 C C . THR A 1 353 ? -14.336 -28.031 -2.883 1 96.31 353 THR A C 1
ATOM 2776 O O . THR A 1 353 ? -15.547 -28.25 -2.812 1 96.31 353 THR A O 1
ATOM 2779 N N . LEU A 1 354 ? -13.852 -26.891 -2.588 1 97.44 354 LEU A N 1
ATOM 2780 C CA . LEU A 1 354 ? -14.75 -25.797 -2.244 1 97.44 354 LEU A CA 1
ATOM 2781 C C . LEU A 1 354 ? -15.383 -25.188 -3.496 1 97.44 354 LEU A C 1
ATOM 2783 O O . LEU A 1 354 ? -14.695 -24.953 -4.488 1 97.44 354 LEU A O 1
ATOM 2787 N N . ASP A 1 355 ? -16.672 -24.953 -3.414 1 95.62 355 ASP A N 1
ATOM 2788 C CA . ASP A 1 355 ? -17.391 -24.297 -4.492 1 95.62 355 ASP A CA 1
ATOM 2789 C C . ASP A 1 355 ? -16.984 -22.828 -4.613 1 95.62 355 ASP A C 1
ATOM 2791 O O . ASP A 1 355 ? -17.125 -22.062 -3.662 1 95.62 355 ASP A O 1
ATOM 2795 N N . ALA A 1 356 ? -16.516 -22.453 -5.766 1 94.56 356 ALA A N 1
ATOM 2796 C CA . ALA A 1 356 ? -15.977 -21.109 -5.969 1 94.56 356 ALA A CA 1
ATOM 2797 C C . ALA A 1 356 ? -17.078 -20.062 -5.895 1 94.56 356 ALA A C 1
ATOM 2799 O O . ALA A 1 356 ? -16.844 -18.938 -5.426 1 94.56 356 ALA A O 1
ATOM 2800 N N . GLU A 1 357 ? -18.234 -20.375 -6.426 1 95.06 357 GLU A N 1
ATOM 2801 C CA . GLU A 1 357 ? -19.344 -19.438 -6.375 1 95.06 357 GLU A CA 1
ATOM 2802 C C . GLU A 1 357 ? -19.781 -19.188 -4.938 1 95.06 357 GLU A C 1
ATOM 2804 O O . GLU A 1 357 ? -20.125 -18.062 -4.57 1 95.06 357 GLU A O 1
ATOM 2809 N N . LYS A 1 358 ? -19.812 -20.266 -4.207 1 97.12 358 LYS A N 1
ATOM 2810 C CA . LYS A 1 358 ? -20.125 -20.094 -2.787 1 97.12 358 LYS A CA 1
ATOM 2811 C C . LYS A 1 358 ? -19.078 -19.219 -2.104 1 97.12 358 LYS A C 1
ATOM 2813 O O . LYS A 1 358 ? -19.438 -18.359 -1.287 1 97.12 358 LYS A O 1
ATOM 2818 N N . ALA A 1 359 ? -17.844 -19.438 -2.367 1 97.94 359 ALA A N 1
ATOM 2819 C CA . ALA A 1 359 ? -16.766 -18.641 -1.792 1 97.94 359 ALA A CA 1
ATOM 2820 C C . ALA A 1 359 ? -16.906 -17.172 -2.16 1 97.94 359 ALA A C 1
ATOM 2822 O O . ALA A 1 359 ? -16.672 -16.297 -1.328 1 97.94 359 ALA A O 1
ATOM 2823 N N . LYS A 1 360 ? -17.281 -16.906 -3.412 1 97.5 360 LYS A N 1
ATOM 2824 C CA . LYS A 1 360 ? -17.516 -15.547 -3.889 1 97.5 360 LYS A CA 1
ATOM 2825 C C . LYS A 1 360 ? -18.609 -14.859 -3.074 1 97.5 360 LYS A C 1
ATOM 2827 O O . LYS A 1 360 ? -18.438 -13.719 -2.633 1 97.5 360 LYS A O 1
ATOM 2832 N N . HIS A 1 361 ? -19.672 -15.562 -2.914 1 97.5 361 HIS A N 1
ATOM 2833 C CA . HIS A 1 361 ? -20.781 -15.023 -2.129 1 97.5 361 HIS A CA 1
ATOM 2834 C C . HIS A 1 361 ? -20.359 -14.773 -0.686 1 97.5 361 HIS A C 1
ATOM 2836 O O . HIS A 1 361 ? -20.672 -13.727 -0.117 1 97.5 361 HIS A O 1
ATOM 2842 N N . ASP A 1 362 ? -19.672 -15.695 -0.09 1 98.44 362 ASP A N 1
ATOM 2843 C CA . ASP A 1 362 ? -19.297 -15.625 1.323 1 98.44 362 ASP A CA 1
ATOM 2844 C C . ASP A 1 362 ? -18.328 -14.484 1.587 1 98.44 362 ASP A C 1
ATOM 2846 O O . ASP A 1 362 ? -18.469 -13.758 2.568 1 98.44 362 ASP A O 1
ATOM 2850 N N . ILE A 1 363 ? -17.312 -14.312 0.74 1 98.56 363 ILE A N 1
ATOM 2851 C CA . ILE A 1 363 ? -16.312 -13.281 1 1 98.56 363 ILE A CA 1
ATOM 2852 C C . ILE A 1 363 ? -16.969 -11.898 0.914 1 98.56 363 ILE A C 1
ATOM 2854 O O . ILE A 1 363 ? -16.672 -11.016 1.718 1 98.56 363 ILE A O 1
ATOM 2858 N N . LYS A 1 364 ? -17.812 -11.695 -0.075 1 98.12 364 LYS A N 1
ATOM 2859 C CA . LYS A 1 364 ? -18.531 -10.43 -0.209 1 98.12 364 LYS A CA 1
ATOM 2860 C C . LYS A 1 364 ? -19.406 -10.156 1.017 1 98.12 364 LYS A C 1
ATOM 2862 O O . LYS A 1 364 ? -19.359 -9.062 1.586 1 98.12 364 LYS A O 1
ATOM 2867 N N . ARG A 1 365 ? -20.125 -11.141 1.382 1 98.31 365 ARG A N 1
ATOM 2868 C CA . ARG A 1 365 ? -21.031 -11 2.527 1 98.31 365 ARG A CA 1
ATOM 2869 C C . ARG A 1 365 ? -20.234 -10.672 3.793 1 98.31 365 ARG A C 1
ATOM 2871 O O . ARG A 1 365 ? -20.562 -9.703 4.488 1 98.31 365 ARG A O 1
ATOM 2878 N N . ILE A 1 366 ? -19.172 -11.414 4.113 1 98.56 366 ILE A N 1
ATOM 2879 C CA . ILE A 1 366 ? -18.422 -11.281 5.355 1 98.56 366 ILE A CA 1
ATOM 2880 C C . ILE A 1 366 ? -17.75 -9.906 5.41 1 98.56 366 ILE A C 1
ATOM 2882 O O . ILE A 1 366 ? -17.734 -9.266 6.461 1 98.56 366 ILE A O 1
ATOM 2886 N N . LEU A 1 367 ? -17.25 -9.422 4.258 1 98.62 367 LEU A N 1
ATOM 2887 C CA . LEU A 1 367 ? -16.469 -8.18 4.258 1 98.62 367 LEU A CA 1
ATOM 2888 C C . LEU A 1 367 ? -17.391 -6.965 4.184 1 98.62 367 LEU A C 1
ATOM 2890 O O . LEU A 1 367 ? -17.062 -5.902 4.715 1 98.62 367 LEU A O 1
ATOM 2894 N N . GLU A 1 368 ? -18.547 -7.109 3.564 1 98.25 368 GLU A N 1
ATOM 2895 C CA . GLU A 1 368 ? -19.375 -5.938 3.33 1 98.25 368 GLU A CA 1
ATOM 2896 C C . GLU A 1 368 ? -20.438 -5.793 4.414 1 98.25 368 GLU A C 1
ATOM 2898 O O . GLU A 1 368 ? -21 -4.707 4.605 1 98.25 368 GLU A O 1
ATOM 2903 N N . GLU A 1 369 ? -20.719 -6.84 5.113 1 97.5 369 GLU A N 1
ATOM 2904 C CA . GLU A 1 369 ? -21.766 -6.766 6.141 1 97.5 369 GLU A CA 1
ATOM 2905 C C . GLU A 1 369 ? -21.297 -5.941 7.336 1 97.5 369 GLU A C 1
ATOM 2907 O O . GLU A 1 369 ? -20.141 -6.035 7.75 1 97.5 369 GLU A O 1
ATOM 2912 N N . ASN A 1 370 ? -22.234 -5.188 7.922 1 97.25 370 ASN A N 1
ATOM 2913 C CA . ASN A 1 370 ? -22 -4.375 9.109 1 97.25 370 ASN A CA 1
ATOM 2914 C C . ASN A 1 370 ? -20.672 -3.619 9.008 1 97.25 370 ASN A C 1
ATOM 2916 O O . ASN A 1 370 ? -19.797 -3.773 9.859 1 97.25 370 ASN A O 1
ATOM 2920 N N . PRO A 1 371 ? -20.531 -2.764 8.008 1 97.56 371 PRO A N 1
ATOM 2921 C CA . PRO A 1 371 ? -19.281 -2.021 7.844 1 97.56 371 PRO A CA 1
ATOM 2922 C C . PRO A 1 371 ? -18.953 -1.134 9.039 1 97.56 371 PRO A C 1
ATOM 2924 O O . PRO A 1 371 ? -19.828 -0.419 9.539 1 97.56 371 PRO A O 1
ATOM 2927 N N . PRO A 1 372 ? -17.734 -1.203 9.531 1 97.75 372 PRO A N 1
ATOM 2928 C CA . PRO A 1 372 ? -17.344 -0.324 10.641 1 97.75 372 PRO A CA 1
ATOM 2929 C C . PRO A 1 372 ? -17.578 1.153 10.328 1 97.75 372 PRO A C 1
ATOM 2931 O O . PRO A 1 372 ? -17.234 1.618 9.234 1 97.75 372 PRO A O 1
ATOM 2934 N N . TYR A 1 373 ? -18.266 1.896 11.258 1 97.56 373 TYR A N 1
ATOM 2935 C CA . TYR A 1 373 ? -18.484 3.336 11.18 1 97.56 373 TYR A CA 1
ATOM 2936 C C . TYR A 1 373 ? -19.344 3.691 9.969 1 97.56 373 TYR A C 1
ATOM 2938 O O . TYR A 1 373 ? -19.203 4.77 9.391 1 97.56 373 TYR A O 1
ATOM 2946 N N . ASN A 1 374 ? -20.109 2.738 9.477 1 97.25 374 ASN A N 1
ATOM 2947 C CA . ASN A 1 374 ? -20.984 2.914 8.312 1 97.25 374 ASN A CA 1
ATOM 2948 C C . ASN A 1 374 ? -20.188 3.32 7.074 1 97.25 374 ASN A C 1
ATOM 2950 O O . ASN A 1 374 ? -20.656 4.121 6.266 1 97.25 374 ASN A O 1
ATOM 2954 N N . SER A 1 375 ? -18.953 2.844 7.039 1 97.19 375 SER A N 1
ATOM 2955 C CA . SER A 1 375 ? -18.078 3.143 5.902 1 97.19 375 SER A CA 1
ATOM 2956 C C . SER A 1 375 ? -18.609 2.494 4.625 1 97.19 375 SER A C 1
ATOM 2958 O O . SER A 1 375 ? -19.391 1.543 4.68 1 97.19 375 SER A O 1
ATOM 2960 N N . GLN A 1 376 ? -18.219 3.109 3.488 1 97.31 376 GLN A N 1
ATOM 2961 C CA . GLN A 1 376 ? -18.469 2.432 2.219 1 97.31 376 GLN A CA 1
ATOM 2962 C C . GLN A 1 376 ? -17.422 1.345 1.969 1 97.31 376 GLN A C 1
ATOM 2964 O O . GLN A 1 376 ? -16.234 1.64 1.8 1 97.31 376 GLN A O 1
ATOM 2969 N N . VAL A 1 377 ? -17.859 0.13 2.012 1 98.25 377 VAL A N 1
ATOM 2970 C CA . VAL A 1 377 ? -17.016 -1.036 1.774 1 98.25 377 VAL A CA 1
ATOM 2971 C C . VAL A 1 377 ? -17.469 -1.753 0.505 1 98.25 377 VAL A C 1
ATOM 2973 O O . VAL A 1 377 ? -18.641 -2.131 0.38 1 98.25 377 VAL A O 1
ATOM 2976 N N . ILE A 1 378 ? -16.562 -1.862 -0.433 1 98.31 378 ILE A N 1
ATOM 2977 C CA . ILE A 1 378 ? -16.859 -2.58 -1.669 1 98.31 378 ILE A CA 1
ATOM 2978 C C . ILE A 1 378 ? -15.867 -3.729 -1.847 1 98.31 378 ILE A C 1
ATOM 2980 O O . ILE A 1 378 ? -14.656 -3.508 -1.883 1 98.31 378 ILE A O 1
ATOM 2984 N N . CYS A 1 379 ? -16.359 -4.902 -1.866 1 98.44 379 CYS A N 1
ATOM 2985 C CA . CYS A 1 379 ? -15.586 -6.074 -2.262 1 98.44 379 CYS A CA 1
ATOM 2986 C C . CYS A 1 379 ? -15.914 -6.484 -3.693 1 98.44 379 CYS A C 1
ATOM 2988 O O . CYS A 1 379 ? -16.922 -7.137 -3.938 1 98.44 379 CYS A O 1
ATOM 2990 N N . LYS A 1 380 ? -15.07 -6.141 -4.645 1 97.81 380 LYS A N 1
ATOM 2991 C CA . LYS A 1 380 ? -15.266 -6.48 -6.051 1 97.81 380 LYS A CA 1
ATOM 2992 C C . LYS A 1 380 ? -14.492 -7.738 -6.43 1 97.81 380 LYS A C 1
ATOM 2994 O O . LYS A 1 380 ? -13.266 -7.703 -6.57 1 97.81 380 LYS A O 1
ATOM 2999 N N . VAL A 1 381 ? -15.164 -8.805 -6.645 1 95.81 381 VAL A N 1
ATOM 3000 C CA . VAL A 1 381 ? -14.531 -10.055 -7.055 1 95.81 381 VAL A CA 1
ATOM 3001 C C . VAL A 1 381 ? -14.273 -10.039 -8.555 1 95.81 381 VAL A C 1
ATOM 3003 O O . VAL A 1 381 ? -15.195 -9.836 -9.352 1 95.81 381 VAL A O 1
ATOM 3006 N N . HIS A 1 382 ? -13.047 -10.156 -8.938 1 87.62 382 HIS A N 1
ATOM 3007 C CA . HIS A 1 382 ? -12.648 -10.125 -10.344 1 87.62 382 HIS A CA 1
ATOM 3008 C C . HIS A 1 382 ? -12.711 -11.523 -10.961 1 87.62 382 HIS A C 1
ATOM 3010 O O . HIS A 1 382 ? -13.094 -11.68 -12.117 1 87.62 382 HIS A O 1
ATOM 3016 N N . ASP A 1 383 ? -12.258 -12.438 -10.258 1 82.19 383 ASP A N 1
ATOM 3017 C CA . ASP A 1 383 ? -12.125 -13.789 -10.781 1 82.19 383 ASP A CA 1
ATOM 3018 C C . ASP A 1 383 ? -12.266 -14.828 -9.672 1 82.19 383 ASP A C 1
ATOM 3020 O O . ASP A 1 383 ? -11.93 -14.555 -8.516 1 82.19 383 ASP A O 1
ATOM 3024 N N . SER A 1 384 ? -12.883 -15.914 -9.992 1 88.62 384 SER A N 1
ATOM 3025 C CA . SER A 1 384 ? -12.977 -17.062 -9.102 1 88.62 384 SER A CA 1
ATOM 3026 C C . SER A 1 384 ? -12.891 -18.375 -9.875 1 88.62 384 SER A C 1
ATOM 3028 O O . SER A 1 384 ? -13.539 -18.531 -10.914 1 88.62 384 SER A O 1
ATOM 3030 N N . ALA A 1 385 ? -11.984 -19.203 -9.461 1 88.75 385 ALA A N 1
ATOM 3031 C CA . ALA A 1 385 ? -11.805 -20.516 -10.086 1 88.75 385 ALA A CA 1
ATOM 3032 C C . ALA A 1 385 ? -11.797 -21.625 -9.031 1 88.75 385 ALA A C 1
ATOM 3034 O O . ALA A 1 385 ? -11.125 -21.516 -8.008 1 88.75 385 ALA A O 1
ATOM 3035 N N . GLU A 1 386 ? -12.594 -22.562 -9.328 1 92.38 386 GLU A N 1
ATOM 3036 C CA . GLU A 1 386 ? -12.672 -23.719 -8.43 1 92.38 386 GLU A CA 1
ATOM 3037 C C . GLU A 1 386 ? -11.383 -24.531 -8.461 1 92.38 386 GLU A C 1
ATOM 3039 O O . GLU A 1 386 ? -10.695 -24.578 -9.484 1 92.38 386 GLU A O 1
ATOM 3044 N N . GLY A 1 387 ? -11.078 -25.141 -7.258 1 93.94 387 GLY A N 1
ATOM 3045 C CA . GLY A 1 387 ? -10 -26.109 -7.258 1 93.94 387 GLY A CA 1
ATOM 3046 C C . GLY A 1 387 ? -10.359 -27.422 -7.941 1 93.94 387 GLY A C 1
ATOM 3047 O O . GLY A 1 387 ? -11.398 -27.516 -8.602 1 93.94 387 GLY A O 1
ATOM 3048 N N . TRP A 1 388 ? -9.375 -28.312 -7.895 1 93.75 388 TRP A N 1
ATOM 3049 C CA . TRP A 1 388 ? -9.531 -29.578 -8.617 1 93.75 388 TRP A CA 1
ATOM 3050 C C . TRP A 1 388 ? -9.008 -30.734 -7.793 1 93.75 388 TRP A C 1
ATOM 3052 O O . TRP A 1 388 ? -7.949 -30.641 -7.168 1 93.75 388 TRP A O 1
ATOM 3062 N N . SER A 1 389 ? -9.797 -31.703 -7.695 1 93.69 389 SER A N 1
ATOM 3063 C CA . SER A 1 389 ? -9.406 -33 -7.141 1 93.69 389 SER A CA 1
ATOM 3064 C C . SER A 1 389 ? -9.578 -34.125 -8.164 1 93.69 389 SER A C 1
ATOM 3066 O O . SER A 1 389 ? -10.703 -34.406 -8.602 1 93.69 389 SER A O 1
ATOM 3068 N N . ALA A 1 390 ? -8.469 -34.688 -8.531 1 90.88 390 ALA A N 1
ATOM 3069 C CA . ALA A 1 390 ? -8.438 -35.625 -9.641 1 90.88 390 ALA A CA 1
ATOM 3070 C C . ALA A 1 390 ? -9.367 -36.812 -9.383 1 90.88 390 ALA A C 1
ATOM 3072 O O . ALA A 1 390 ? -9.453 -37.312 -8.258 1 90.88 390 ALA A O 1
ATOM 3073 N N . PRO A 1 391 ? -10.062 -37.219 -10.414 1 87.88 391 PRO A N 1
ATOM 3074 C CA . PRO A 1 391 ? -10.789 -38.469 -10.289 1 87.88 391 PRO A CA 1
ATOM 3075 C C . PRO A 1 391 ? -9.859 -39.688 -10.188 1 87.88 391 PRO A C 1
ATOM 3077 O O . PRO A 1 391 ? -8.648 -39.562 -10.383 1 87.88 391 PRO A O 1
ATOM 3080 N N . LYS A 1 392 ? -10.438 -40.781 -9.805 1 83 392 LYS A N 1
ATOM 3081 C CA . LYS A 1 392 ? -9.656 -42.031 -9.742 1 83 392 LYS A CA 1
ATOM 3082 C C . LYS A 1 392 ? -9.086 -42.375 -11.109 1 83 392 LYS A C 1
ATOM 3084 O O . LYS A 1 392 ? -9.766 -42.25 -12.125 1 83 392 LYS A O 1
ATOM 3089 N N . LEU A 1 393 ? -7.875 -42.75 -11.094 1 85.88 393 LEU A N 1
ATOM 3090 C CA . LEU A 1 393 ? -7.199 -43.125 -12.328 1 85.88 393 LEU A CA 1
ATOM 3091 C C . LEU A 1 393 ? -7.613 -44.531 -12.758 1 85.88 393 LEU A C 1
ATOM 3093 O O . LEU A 1 393 ? -7.793 -45.406 -11.922 1 85.88 393 LEU A O 1
ATOM 3097 N N . HIS A 1 394 ? -7.719 -44.594 -14.062 1 86.38 394 HIS A N 1
ATOM 3098 C CA . HIS A 1 394 ? -7.891 -45.969 -14.586 1 86.38 394 HIS A CA 1
ATOM 3099 C C . HIS A 1 394 ? -6.699 -46.844 -14.227 1 86.38 394 HIS A C 1
ATOM 3101 O O . HIS A 1 394 ? -5.555 -46.375 -14.266 1 86.38 394 HIS A O 1
ATOM 3107 N N . GLU A 1 395 ? -6.934 -48.031 -13.992 1 86.31 395 GLU A N 1
ATOM 3108 C CA . GLU A 1 395 ? -5.926 -48.969 -13.516 1 86.31 395 GLU A CA 1
ATOM 3109 C C . GLU A 1 395 ? -4.766 -49.094 -14.5 1 86.31 395 GLU A C 1
ATOM 3111 O O . GLU A 1 395 ? -3.604 -49.156 -14.094 1 86.31 395 GLU A O 1
ATOM 3116 N N . VAL A 1 396 ? -5.117 -49.125 -15.758 1 83 396 VAL A N 1
ATOM 3117 C CA . VAL A 1 396 ? -4.109 -49.312 -16.797 1 83 396 VAL A CA 1
ATOM 3118 C C . VAL A 1 396 ? -3.178 -48.094 -16.828 1 83 396 VAL A C 1
ATOM 3120 O O . VAL A 1 396 ? -1.964 -48.25 -16.984 1 83 396 VAL A O 1
ATOM 3123 N N . LEU A 1 397 ? -3.752 -47 -16.703 1 88.94 397 LEU A N 1
ATOM 3124 C CA . LEU A 1 397 ? -2.939 -45.781 -16.688 1 88.94 397 LEU A CA 1
ATOM 3125 C C . LEU A 1 397 ? -2.066 -45.75 -15.438 1 88.94 397 LEU A C 1
ATOM 3127 O O . LEU A 1 397 ? -0.911 -45.312 -15.508 1 88.94 397 LEU A O 1
ATOM 3131 N N . ASP A 1 398 ? -2.59 -46.125 -14.359 1 90.69 398 ASP A N 1
ATOM 3132 C CA . ASP A 1 398 ? -1.848 -46.188 -13.109 1 90.69 398 ASP A CA 1
ATOM 3133 C C . ASP A 1 398 ? -0.636 -47.094 -13.234 1 90.69 398 ASP A C 1
ATOM 3135 O O . ASP A 1 398 ? 0.47 -46.75 -12.828 1 90.69 398 ASP A O 1
ATOM 3139 N N . LYS A 1 399 ? -0.832 -48.219 -13.789 1 90.69 399 LYS A N 1
ATOM 3140 C CA . LYS A 1 399 ? 0.246 -49.188 -13.984 1 90.69 399 LYS A CA 1
ATOM 3141 C C . LYS A 1 399 ? 1.307 -48.625 -14.938 1 90.69 399 LYS A C 1
ATOM 3143 O O . LYS A 1 399 ? 2.506 -48.812 -14.711 1 90.69 399 LYS A O 1
ATOM 3148 N N . SER A 1 400 ? 0.832 -48 -15.977 1 92.19 400 SER A N 1
ATOM 3149 C CA . SER A 1 400 ? 1.759 -47.438 -16.953 1 92.19 400 SER A CA 1
ATOM 3150 C C . SER A 1 400 ? 2.627 -46.344 -16.312 1 92.19 400 SER A C 1
ATOM 3152 O O . SER A 1 400 ? 3.842 -46.312 -16.516 1 92.19 400 SER A O 1
ATOM 3154 N N . MET A 1 401 ? 2.078 -45.5 -15.578 1 94.25 401 MET A N 1
ATOM 3155 C CA . MET A 1 401 ? 2.809 -44.406 -14.945 1 94.25 401 MET A CA 1
ATOM 3156 C C . MET A 1 401 ? 3.812 -44.969 -13.93 1 94.25 401 MET A C 1
ATOM 3158 O O . MET A 1 401 ? 4.945 -44.469 -13.859 1 94.25 401 MET A O 1
ATOM 3162 N N . ASN A 1 402 ? 3.432 -45.906 -13.219 1 94.31 402 ASN A N 1
ATOM 3163 C CA . ASN A 1 402 ? 4.348 -46.5 -12.258 1 94.31 402 ASN A CA 1
ATOM 3164 C C . ASN A 1 402 ? 5.5 -47.219 -12.969 1 94.31 402 ASN A C 1
ATOM 3166 O O . ASN A 1 402 ? 6.648 -47.125 -12.539 1 94.31 402 ASN A O 1
ATOM 3170 N N . ALA A 1 403 ? 5.148 -47.938 -13.977 1 94.19 403 ALA A N 1
ATOM 3171 C CA . ALA A 1 403 ? 6.191 -48.594 -14.742 1 94.19 403 ALA A CA 1
ATOM 3172 C C . ALA A 1 403 ? 7.18 -47.594 -15.328 1 94.19 403 ALA A C 1
ATOM 3174 O O . ALA A 1 403 ? 8.391 -47.844 -15.305 1 94.19 403 ALA A O 1
ATOM 3175 N N . ALA A 1 404 ? 6.633 -46.562 -15.875 1 95.44 404 ALA A N 1
ATOM 3176 C CA . ALA A 1 404 ? 7.484 -45.531 -16.438 1 95.44 404 ALA A CA 1
ATOM 3177 C C . ALA A 1 404 ? 8.398 -44.906 -15.383 1 95.44 404 ALA A C 1
ATOM 3179 O O . ALA A 1 404 ? 9.602 -44.75 -15.594 1 95.44 404 ALA A O 1
ATOM 3180 N N . SER A 1 405 ? 7.844 -44.562 -14.25 1 96.31 405 SER A N 1
ATOM 3181 C CA . SER A 1 405 ? 8.633 -44 -13.172 1 96.31 405 SER A CA 1
ATOM 3182 C C . SER A 1 405 ? 9.703 -44.969 -12.688 1 96.31 405 SER A C 1
ATOM 3184 O O . SER A 1 405 ? 10.844 -44.562 -12.43 1 96.31 405 SER A O 1
ATOM 3186 N N . GLU A 1 406 ? 9.359 -46.188 -12.555 1 95.5 406 GLU A N 1
ATOM 3187 C CA . GLU A 1 406 ? 10.32 -47.219 -12.156 1 95.5 406 GLU A CA 1
ATOM 3188 C C . GLU A 1 406 ? 11.453 -47.344 -13.172 1 95.5 406 GLU A C 1
ATOM 3190 O O . GLU A 1 406 ? 12.609 -47.5 -12.805 1 95.5 406 GLU A O 1
ATOM 3195 N N . ASN A 1 407 ? 11.102 -47.312 -14.344 1 95.56 407 ASN A N 1
ATOM 3196 C CA . ASN A 1 407 ? 12.078 -47.5 -15.406 1 95.56 407 ASN A CA 1
ATOM 3197 C C . ASN A 1 407 ? 13.102 -46.344 -15.422 1 95.56 407 ASN A C 1
ATOM 3199 O O . ASN A 1 407 ? 14.297 -46.594 -15.602 1 95.56 407 ASN A O 1
ATOM 3203 N N . PHE A 1 408 ? 12.672 -45.219 -15.25 1 97.06 408 PHE A N 1
ATOM 3204 C CA . PHE A 1 408 ? 13.562 -44.094 -15.547 1 97.06 408 PHE A CA 1
ATOM 3205 C C . PHE A 1 408 ? 14.039 -43.438 -14.258 1 97.06 408 PHE A C 1
ATOM 3207 O O . PHE A 1 408 ? 15.062 -42.75 -14.25 1 97.06 408 PHE A O 1
ATOM 3214 N N . PHE A 1 409 ? 13.305 -43.625 -13.156 1 96.94 409 PHE A N 1
ATOM 3215 C CA . PHE A 1 409 ? 13.719 -43.031 -11.891 1 96.94 409 PHE A CA 1
ATOM 3216 C C . PHE A 1 409 ? 14.07 -44.094 -10.875 1 96.94 409 PHE A C 1
ATOM 3218 O O . PHE A 1 409 ? 14.695 -43.812 -9.852 1 96.94 409 PHE A O 1
ATOM 3225 N N . GLY A 1 410 ? 13.695 -45.312 -11.078 1 95.69 410 GLY A N 1
ATOM 3226 C CA . GLY A 1 410 ? 13.938 -46.406 -10.133 1 95.69 410 GLY A CA 1
ATOM 3227 C C . GLY A 1 410 ? 13 -46.375 -8.945 1 95.69 410 GLY A C 1
ATOM 3228 O O . GLY A 1 410 ? 13.25 -47.031 -7.934 1 95.69 410 GLY A O 1
ATOM 3229 N N . LYS A 1 411 ? 11.938 -45.594 -9.031 1 95.75 411 LYS A N 1
ATOM 3230 C CA . LYS A 1 411 ? 10.93 -45.438 -7.988 1 95.75 411 LYS A CA 1
ATOM 3231 C C . LYS A 1 411 ? 9.523 -45.375 -8.578 1 95.75 411 LYS A C 1
ATOM 3233 O O . LYS A 1 411 ? 9.359 -45 -9.742 1 95.75 411 LYS A O 1
ATOM 3238 N N . LEU A 1 412 ? 8.555 -45.688 -7.758 1 94.75 412 LEU A N 1
ATOM 3239 C CA . LEU A 1 412 ? 7.164 -45.562 -8.18 1 94.75 412 LEU A CA 1
ATOM 3240 C C . LEU A 1 412 ? 6.75 -44.094 -8.203 1 94.75 412 LEU A C 1
ATOM 3242 O O . LEU A 1 412 ? 7.43 -43.25 -7.617 1 94.75 412 LEU A O 1
ATOM 3246 N N . VAL A 1 413 ? 5.652 -43.906 -8.891 1 95.12 413 VAL A N 1
ATOM 3247 C CA . VAL A 1 413 ? 5.086 -42.562 -8.961 1 95.12 413 VAL A CA 1
ATOM 3248 C C . VAL A 1 413 ? 4.664 -42.094 -7.562 1 95.12 413 VAL A C 1
ATOM 3250 O O . VAL A 1 413 ? 4.258 -42.906 -6.734 1 95.12 413 VAL A O 1
ATOM 3253 N N . GLU A 1 414 ? 4.891 -40.875 -7.289 1 94.62 414 GLU A N 1
ATOM 3254 C CA . GLU A 1 414 ? 4.344 -40.25 -6.094 1 94.62 414 GLU A CA 1
ATOM 3255 C C . GLU A 1 414 ? 3.289 -39.219 -6.449 1 94.62 414 GLU A C 1
ATOM 3257 O O . GLU A 1 414 ? 3.408 -38.5 -7.465 1 94.62 414 GLU A O 1
ATOM 3262 N N . CYS A 1 415 ? 2.232 -39.188 -5.609 1 93.69 415 CYS A N 1
ATOM 3263 C CA . CYS A 1 415 ? 1.149 -38.25 -5.816 1 93.69 415 CYS A CA 1
ATOM 3264 C C . CYS A 1 415 ? 1.289 -37.031 -4.879 1 93.69 415 CYS A C 1
ATOM 3266 O O . CYS A 1 415 ? 1.765 -37.188 -3.754 1 93.69 415 CYS A O 1
ATOM 3268 N N . GLN A 1 416 ? 0.832 -35.906 -5.395 1 94.94 416 GLN A N 1
ATOM 3269 C CA . GLN A 1 416 ? 0.922 -34.688 -4.57 1 94.94 416 GLN A CA 1
ATOM 3270 C C . GLN A 1 416 ? -0.204 -33.719 -4.895 1 94.94 416 GLN A C 1
ATOM 3272 O O . GLN A 1 416 ? -0.777 -33.75 -5.984 1 94.94 416 GLN A O 1
ATOM 3277 N N . GLY A 1 417 ? -0.501 -32.906 -3.863 1 95.06 417 GLY A N 1
ATOM 3278 C CA . GLY A 1 417 ? -1.284 -31.703 -4.105 1 95.06 417 GLY A CA 1
ATOM 3279 C C . GLY A 1 417 ? -0.431 -30.484 -4.402 1 95.06 417 GLY A C 1
ATOM 3280 O O . GLY A 1 417 ? 0.729 -30.422 -3.99 1 95.06 417 GLY A O 1
ATOM 3281 N N . GLU A 1 418 ? -1.048 -29.578 -5.164 1 93.06 418 GLU A N 1
ATOM 3282 C CA . GLU A 1 418 ? -0.378 -28.312 -5.445 1 93.06 418 GLU A CA 1
ATOM 3283 C C . GLU A 1 418 ? -1.217 -27.125 -4.973 1 93.06 418 GLU A C 1
ATOM 3285 O O . GLU A 1 418 ? -2.447 -27.203 -4.945 1 93.06 418 GLU A O 1
ATOM 3290 N N . GLY A 1 419 ? -0.472 -26.078 -4.664 1 91.38 419 GLY A N 1
ATOM 3291 C CA . GLY A 1 419 ? -1.136 -24.906 -4.117 1 91.38 419 GLY A CA 1
ATOM 3292 C C . GLY A 1 419 ? -1.646 -23.969 -5.188 1 91.38 419 GLY A C 1
ATOM 3293 O O . GLY A 1 419 ? -2.465 -23.078 -4.906 1 91.38 419 GLY A O 1
ATOM 3294 N N . GLY A 1 420 ? -1.231 -24.125 -6.328 1 86.25 420 GLY A N 1
ATOM 3295 C CA . GLY A 1 420 ? -1.664 -23.266 -7.426 1 86.25 420 GLY A CA 1
ATOM 3296 C C . GLY A 1 420 ? -2.955 -23.734 -8.07 1 86.25 420 GLY A C 1
ATOM 3297 O O . GLY A 1 420 ? -3.551 -24.734 -7.633 1 86.25 420 GLY A O 1
ATOM 3298 N N . SER A 1 421 ? -3.396 -22.922 -8.977 1 82.62 421 SER A N 1
ATOM 3299 C CA . SER A 1 421 ? -4.656 -23.188 -9.656 1 82.62 421 SER A CA 1
ATOM 3300 C C . SER A 1 421 ? -4.449 -23.375 -11.156 1 82.62 421 SER A C 1
ATOM 3302 O O . SER A 1 421 ? -3.676 -22.641 -11.773 1 82.62 421 SER A O 1
ATOM 3304 N N . ILE A 1 422 ? -5.113 -24.344 -11.609 1 79.12 422 ILE A N 1
ATOM 3305 C CA . ILE A 1 422 ? -5.266 -24.531 -13.047 1 79.12 422 ILE A CA 1
ATOM 3306 C C . ILE A 1 422 ? -6.738 -24.734 -13.391 1 79.12 422 ILE A C 1
ATOM 3308 O O . ILE A 1 422 ? -7.188 -25.875 -13.562 1 79.12 422 ILE A O 1
ATOM 3312 N N . PRO A 1 423 ? -7.449 -23.75 -13.57 1 80.56 423 PRO A N 1
ATOM 3313 C CA . PRO A 1 423 ? -8.898 -23.828 -13.742 1 80.56 423 PRO A CA 1
ATOM 3314 C C . PRO A 1 423 ? -9.305 -24.688 -14.938 1 80.56 423 PRO A C 1
ATOM 3316 O O . PRO A 1 423 ? -10.398 -25.25 -14.953 1 80.56 423 PRO A O 1
ATOM 3319 N N . LEU A 1 424 ? -8.445 -24.859 -15.773 1 86 424 LEU A N 1
ATOM 3320 C CA . LEU A 1 424 ? -8.688 -25.609 -17 1 86 424 LEU A CA 1
ATOM 3321 C C . LEU A 1 424 ? -9.062 -27.062 -16.688 1 86 424 LEU A C 1
ATOM 3323 O O . LEU A 1 424 ? -9.867 -27.656 -17.406 1 86 424 LEU A O 1
ATOM 3327 N N . MET A 1 425 ? -8.562 -27.594 -15.664 1 86.69 425 MET A N 1
ATOM 3328 C CA . MET A 1 425 ? -8.805 -29 -15.336 1 86.69 425 MET A CA 1
ATOM 3329 C C . MET A 1 425 ? -10.289 -29.25 -15.086 1 86.69 425 MET A C 1
ATOM 3331 O O . MET A 1 425 ? -10.844 -30.25 -15.547 1 86.69 425 MET A O 1
ATOM 3335 N N . ASN A 1 426 ? -10.875 -28.375 -14.445 1 88.44 426 ASN A N 1
ATOM 3336 C CA . ASN A 1 426 ? -12.305 -28.5 -14.188 1 88.44 426 ASN A CA 1
ATOM 3337 C C . ASN A 1 426 ? -13.117 -28.328 -15.461 1 88.44 426 ASN A C 1
ATOM 3339 O O . ASN A 1 426 ? -14.094 -29.062 -15.672 1 88.44 426 ASN A O 1
ATOM 3343 N N . ASP A 1 427 ? -12.727 -27.438 -16.219 1 89.75 427 ASP A N 1
ATOM 3344 C CA . ASP A 1 427 ? -13.445 -27.188 -17.469 1 89.75 427 ASP A CA 1
ATOM 3345 C C . ASP A 1 427 ? -13.352 -28.375 -18.406 1 89.75 427 ASP A C 1
ATOM 3347 O O . ASP A 1 427 ? -14.336 -28.75 -19.062 1 89.75 427 ASP A O 1
ATOM 3351 N N . LEU A 1 428 ? -12.203 -28.922 -18.469 1 91.56 428 LEU A N 1
ATOM 3352 C CA . LEU A 1 428 ? -12.008 -30.109 -19.312 1 91.56 428 LEU A CA 1
ATOM 3353 C C . LEU A 1 428 ? -12.836 -31.281 -18.797 1 91.56 428 LEU A C 1
ATOM 3355 O O . LEU A 1 428 ? -13.445 -32 -19.594 1 91.56 428 LEU A O 1
ATOM 3359 N N . LYS A 1 429 ? -12.859 -31.438 -17.547 1 90.06 429 LYS A N 1
ATOM 3360 C CA . LYS A 1 429 ? -13.648 -32.531 -16.953 1 90.06 429 LYS A CA 1
ATOM 3361 C C . LYS A 1 429 ? -15.133 -32.344 -17.25 1 90.06 429 LYS A C 1
ATOM 3363 O O . LYS A 1 429 ? -15.836 -33.312 -17.531 1 90.06 429 LYS A O 1
ATOM 3368 N N . ARG A 1 430 ? -15.586 -31.188 -17.188 1 91.19 430 ARG A N 1
ATOM 3369 C CA . ARG A 1 430 ? -16.984 -30.891 -17.484 1 91.19 430 ARG A CA 1
ATOM 3370 C C . ARG A 1 430 ? -17.312 -31.172 -18.953 1 91.19 430 ARG A C 1
ATOM 3372 O O . ARG A 1 430 ? -18.344 -31.766 -19.266 1 91.19 430 ARG A O 1
ATOM 3379 N N . LYS A 1 431 ? -16.438 -30.734 -19.812 1 93.94 431 LYS A N 1
ATOM 3380 C CA . LYS A 1 431 ? -16.641 -30.906 -21.25 1 93.94 431 LYS A CA 1
ATOM 3381 C C . LYS A 1 431 ? -16.484 -32.344 -21.656 1 93.94 431 LYS A C 1
ATOM 3383 O O . LYS A 1 431 ? -17.203 -32.844 -22.547 1 93.94 431 LYS A O 1
ATOM 3388 N N . TYR A 1 432 ? -15.523 -33.031 -21.016 1 94.19 432 TYR A N 1
ATOM 3389 C CA . TYR A 1 432 ? -15.227 -34.406 -21.312 1 94.19 432 TYR A CA 1
ATOM 3390 C C . TYR A 1 432 ? -15.305 -35.25 -20.047 1 94.19 432 TYR A C 1
ATOM 3392 O O . TYR A 1 432 ? -14.281 -35.594 -19.438 1 94.19 432 TYR A O 1
ATOM 3400 N N . PRO A 1 433 ? -16.422 -35.812 -19.656 1 91.69 433 PRO A N 1
ATOM 3401 C CA . PRO A 1 433 ? -16.641 -36.438 -18.344 1 91.69 433 PRO A CA 1
ATOM 3402 C C . PRO A 1 433 ? -15.805 -37.688 -18.141 1 91.69 433 PRO A C 1
ATOM 3404 O O . PRO A 1 433 ? -15.508 -38.062 -17 1 91.69 433 PRO A O 1
ATOM 3407 N N . ASN A 1 434 ? -15.383 -38.344 -19.188 1 90.81 434 ASN A N 1
ATOM 3408 C CA . ASN A 1 434 ? -14.664 -39.625 -19.047 1 90.81 434 ASN A CA 1
ATOM 3409 C C . ASN A 1 434 ? -13.164 -39.438 -19.281 1 90.81 434 ASN A C 1
ATOM 3411 O O . ASN A 1 434 ? -12.422 -40.406 -19.312 1 90.81 434 ASN A O 1
ATOM 3415 N N . ILE A 1 435 ? -12.758 -38.219 -19.391 1 92.75 435 ILE A N 1
ATOM 3416 C CA . ILE A 1 435 ? -11.359 -37.969 -19.688 1 92.75 435 ILE A CA 1
ATOM 3417 C C . ILE A 1 435 ? -10.492 -38.375 -18.5 1 92.75 435 ILE A C 1
ATOM 3419 O O . ILE A 1 435 ? -10.898 -38.219 -17.344 1 92.75 435 ILE A O 1
ATOM 3423 N N . GLN A 1 436 ? -9.359 -39 -18.781 1 92.88 436 GLN A N 1
ATOM 3424 C CA . GLN A 1 436 ? -8.352 -39.312 -17.766 1 92.88 436 GLN A CA 1
ATOM 3425 C C . GLN A 1 436 ? -7.262 -38.25 -17.719 1 92.88 436 GLN A C 1
ATOM 3427 O O . GLN A 1 436 ? -6.816 -37.75 -18.766 1 92.88 436 GLN A O 1
ATOM 3432 N N . PHE A 1 437 ? -6.879 -37.938 -16.469 1 93.12 437 PHE A N 1
ATOM 3433 C CA . PHE A 1 437 ? -5.945 -36.844 -16.312 1 93.12 437 PHE A CA 1
ATOM 3434 C C . PHE A 1 437 ? -4.562 -37.344 -15.93 1 93.12 437 PHE A C 1
ATOM 3436 O O . PHE A 1 437 ? -4.418 -38.125 -14.977 1 93.12 437 PHE A O 1
ATOM 3443 N N . ILE A 1 438 ? -3.59 -37 -16.656 1 94.62 438 ILE A N 1
ATOM 3444 C CA . ILE A 1 438 ? -2.182 -37.094 -16.297 1 94.62 438 ILE A CA 1
ATOM 3445 C C . ILE A 1 438 ? -1.604 -35.688 -16.094 1 94.62 438 ILE A C 1
ATOM 3447 O O . ILE A 1 438 ? -1.192 -35.031 -17.062 1 94.62 438 ILE A O 1
ATOM 3451 N N . VAL A 1 439 ? -1.579 -35.312 -14.859 1 95.06 439 VAL A N 1
ATOM 3452 C CA . VAL A 1 439 ? -1.078 -33.969 -14.531 1 95.06 439 VAL A CA 1
ATOM 3453 C C . VAL A 1 439 ? 0.29 -34.094 -13.859 1 95.06 439 VAL A C 1
ATOM 3455 O O . VAL A 1 439 ? 0.399 -34.594 -12.734 1 95.06 439 VAL A O 1
ATOM 3458 N N . THR A 1 440 ? 1.279 -33.719 -14.531 1 96 440 THR A N 1
ATOM 3459 C CA . THR A 1 440 ? 2.656 -33.781 -14.055 1 96 440 THR A CA 1
ATOM 3460 C C . THR A 1 440 ? 3.457 -32.594 -14.562 1 96 440 THR A C 1
ATOM 3462 O O . THR A 1 440 ? 2.912 -31.703 -15.227 1 96 440 THR A O 1
ATOM 3465 N N . GLY A 1 441 ? 4.699 -32.5 -14.125 1 95.38 441 GLY A N 1
ATOM 3466 C CA . GLY A 1 441 ? 5.531 -31.391 -14.555 1 95.38 441 GLY A CA 1
ATOM 3467 C C . GLY A 1 441 ? 6.906 -31.391 -13.914 1 95.38 441 GLY A C 1
ATOM 3468 O O . GLY A 1 441 ? 7.301 -32.375 -13.273 1 95.38 441 GLY A O 1
ATOM 3469 N N . ILE A 1 442 ? 7.594 -30.219 -14.188 1 96.81 442 ILE A N 1
ATOM 3470 C CA . ILE A 1 442 ? 9.008 -30.219 -13.844 1 96.81 442 ILE A CA 1
ATOM 3471 C C . ILE A 1 442 ? 9.305 -29.094 -12.867 1 96.81 442 ILE A C 1
ATOM 3473 O O . ILE A 1 442 ? 10.469 -28.828 -12.539 1 96.81 442 ILE A O 1
ATOM 3477 N N . LEU A 1 443 ? 8.266 -28.406 -12.422 1 93.75 443 LEU A N 1
ATOM 3478 C CA . LEU A 1 443 ? 8.453 -27.312 -11.469 1 93.75 443 LEU A CA 1
ATOM 3479 C C . LEU A 1 443 ? 8.773 -27.859 -10.078 1 93.75 443 LEU A C 1
ATOM 3481 O O . LEU A 1 443 ? 7.875 -27.984 -9.234 1 93.75 443 LEU A O 1
ATOM 3485 N N . GLY A 1 444 ? 10.055 -28.094 -9.828 1 91.31 444 GLY A N 1
ATOM 3486 C CA . GLY A 1 444 ? 10.5 -28.641 -8.562 1 91.31 444 GLY A CA 1
ATOM 3487 C C . GLY A 1 444 ? 11.148 -27.625 -7.652 1 91.31 444 GLY A C 1
ATOM 3488 O O . GLY A 1 444 ? 10.93 -26.422 -7.809 1 91.31 444 GLY A O 1
ATOM 3489 N N . PRO A 1 445 ? 11.875 -28.141 -6.648 1 88.06 445 PRO A N 1
ATOM 3490 C CA . PRO A 1 445 ? 12.562 -27.234 -5.723 1 88.06 445 PRO A CA 1
ATOM 3491 C C . PRO A 1 445 ? 13.461 -26.234 -6.438 1 88.06 445 PRO A C 1
ATOM 3493 O O . PRO A 1 445 ? 14.234 -26.609 -7.316 1 88.06 445 PRO A O 1
ATOM 3496 N N . HIS A 1 446 ? 13.234 -24.938 -6.164 1 86.56 446 HIS A N 1
ATOM 3497 C CA . HIS A 1 446 ? 14.055 -23.812 -6.617 1 86.56 446 HIS A CA 1
ATOM 3498 C C . HIS A 1 446 ? 13.719 -23.438 -8.062 1 86.56 446 HIS A C 1
ATOM 3500 O O . HIS A 1 446 ? 14.445 -22.656 -8.68 1 86.56 446 HIS A O 1
ATOM 3506 N N . SER A 1 447 ? 12.719 -24.078 -8.633 1 90.44 447 SER A N 1
ATOM 3507 C CA . SER A 1 447 ? 12.336 -23.703 -9.984 1 90.44 447 SER A CA 1
ATOM 3508 C C . SER A 1 447 ? 11.961 -22.219 -10.055 1 90.44 447 SER A C 1
ATOM 3510 O O . SER A 1 447 ? 12.234 -21.562 -11.062 1 90.44 447 SER A O 1
ATOM 3512 N N . ASN A 1 448 ? 11.242 -21.703 -9.031 1 86.38 448 ASN A N 1
ATOM 3513 C CA . ASN A 1 448 ? 10.961 -20.297 -8.797 1 86.38 448 ASN A CA 1
ATOM 3514 C C . ASN A 1 448 ? 10.102 -19.703 -9.914 1 86.38 448 ASN A C 1
ATOM 3516 O O . ASN A 1 448 ? 10.375 -18.594 -10.398 1 86.38 448 ASN A O 1
ATOM 3520 N N . ALA A 1 449 ? 9.141 -20.516 -10.297 1 86.12 449 ALA A N 1
ATOM 3521 C CA . ALA A 1 449 ? 8.133 -19.953 -11.195 1 86.12 449 ALA A CA 1
ATOM 3522 C C . ALA A 1 449 ? 7.539 -18.672 -10.617 1 86.12 449 ALA A C 1
ATOM 3524 O O . ALA A 1 449 ? 7.32 -18.562 -9.406 1 86.12 449 ALA A O 1
ATOM 3525 N N . HIS A 1 450 ? 7.328 -17.609 -11.445 1 83 450 HIS A N 1
ATOM 3526 C CA . HIS A 1 450 ? 6.723 -16.344 -11.086 1 83 450 HIS A CA 1
ATOM 3527 C C . HIS A 1 450 ? 7.711 -15.453 -10.336 1 83 450 HIS A C 1
ATOM 3529 O O . HIS A 1 450 ? 7.352 -14.359 -9.883 1 83 450 HIS A O 1
ATOM 3535 N N . GLY A 1 451 ? 8.953 -15.938 -10.148 1 83.88 451 GLY A N 1
ATOM 3536 C CA . GLY A 1 451 ? 10.016 -15.141 -9.539 1 83.88 451 GLY A CA 1
ATOM 3537 C C . GLY A 1 451 ? 11.266 -15.055 -10.398 1 83.88 451 GLY A C 1
ATOM 3538 O O . GLY A 1 451 ? 11.328 -15.656 -11.469 1 83.88 451 GLY A O 1
ATOM 3539 N N . PRO A 1 452 ? 12.18 -14.242 -9.898 1 88.44 452 PRO A N 1
ATOM 3540 C CA . PRO A 1 452 ? 13.469 -14.266 -10.594 1 88.44 452 PRO A CA 1
ATOM 3541 C C . PRO A 1 452 ? 14.195 -15.602 -10.453 1 88.44 452 PRO A C 1
ATOM 3543 O O . PRO A 1 452 ? 13.797 -16.438 -9.633 1 88.44 452 PRO A O 1
ATOM 3546 N N . ASN A 1 453 ? 15.133 -15.852 -11.391 1 91.38 453 ASN A N 1
ATOM 3547 C CA . ASN A 1 453 ? 15.945 -17.062 -11.375 1 91.38 453 ASN A CA 1
ATOM 3548 C C . ASN A 1 453 ? 15.102 -18.312 -11.625 1 91.38 453 ASN A C 1
ATOM 3550 O O . ASN A 1 453 ? 15.352 -19.359 -11.039 1 91.38 453 ASN A O 1
ATOM 3554 N N . GLU A 1 454 ? 14.07 -18.125 -12.344 1 94.25 454 GLU A N 1
ATOM 3555 C CA . GLU A 1 454 ? 13.359 -19.312 -12.828 1 94.25 454 GLU A CA 1
ATOM 3556 C C . GLU A 1 454 ? 14.312 -20.281 -13.516 1 94.25 454 GLU A C 1
ATOM 3558 O O . GLU A 1 454 ? 15.188 -19.859 -14.273 1 94.25 454 GLU A O 1
ATOM 3563 N N . MET A 1 455 ? 14.117 -21.578 -13.156 1 95.19 455 MET A N 1
ATOM 3564 C CA . MET A 1 455 ? 15.062 -22.531 -13.742 1 95.19 455 MET A CA 1
ATOM 3565 C C . MET A 1 455 ? 14.375 -23.859 -14.055 1 95.19 455 MET A C 1
ATOM 3567 O O . MET A 1 455 ? 13.32 -24.156 -13.5 1 95.19 455 MET A O 1
ATOM 3571 N N . LEU A 1 456 ? 14.945 -24.547 -14.961 1 96.69 456 LEU A N 1
ATOM 3572 C CA . LEU A 1 456 ? 14.602 -25.891 -15.383 1 96.69 456 LEU A CA 1
ATOM 3573 C C . LEU A 1 456 ? 15.734 -26.875 -15.062 1 96.69 456 LEU A C 1
ATOM 3575 O O . LEU A 1 456 ? 16.891 -26.641 -15.438 1 96.69 456 LEU A O 1
ATOM 3579 N N . HIS A 1 457 ? 15.43 -27.922 -14.273 1 97.75 457 HIS A N 1
ATOM 3580 C CA . HIS A 1 457 ? 16.406 -28.969 -14 1 97.75 457 HIS A CA 1
ATOM 3581 C C . HIS A 1 457 ? 16.531 -29.922 -15.18 1 97.75 457 HIS A C 1
ATOM 3583 O O . HIS A 1 457 ? 15.609 -30.703 -15.445 1 97.75 457 HIS A O 1
ATOM 3589 N N . ILE A 1 458 ? 17.672 -29.953 -15.789 1 98.25 458 ILE A N 1
ATOM 3590 C CA . ILE A 1 458 ? 17.859 -30.609 -17.094 1 98.25 458 ILE A CA 1
ATOM 3591 C C . ILE A 1 458 ? 17.719 -32.125 -16.922 1 98.25 458 ILE A C 1
ATOM 3593 O O . ILE A 1 458 ? 16.922 -32.75 -17.625 1 98.25 458 ILE A O 1
ATOM 3597 N N . PRO A 1 459 ? 18.375 -32.75 -15.969 1 98.25 459 PRO A N 1
ATOM 3598 C CA . PRO A 1 459 ? 18.266 -34.188 -15.852 1 98.25 459 PRO A CA 1
ATOM 3599 C C . PRO A 1 459 ? 16.828 -34.656 -15.57 1 98.25 459 PRO A C 1
ATOM 3601 O O . PRO A 1 459 ? 16.359 -35.625 -16.156 1 98.25 459 PRO A O 1
ATOM 3604 N N . TYR A 1 460 ? 16.219 -34 -14.727 1 98.31 460 TYR A N 1
ATOM 3605 C CA . TYR A 1 460 ? 14.852 -34.375 -14.391 1 98.31 460 TYR A CA 1
ATOM 3606 C C . TYR A 1 460 ? 13.938 -34.219 -15.594 1 98.31 460 TYR A C 1
ATOM 3608 O O . TYR A 1 460 ? 13.086 -35.062 -15.852 1 98.31 460 TYR A O 1
ATOM 3616 N N . THR A 1 461 ? 14.141 -33.125 -16.328 1 98.5 461 THR A N 1
ATOM 3617 C CA . THR A 1 461 ? 13.312 -32.844 -17.5 1 98.5 461 THR A CA 1
ATOM 3618 C C . THR A 1 461 ? 13.445 -33.969 -18.516 1 98.5 461 THR A C 1
ATOM 3620 O O . THR A 1 461 ? 12.438 -34.438 -19.078 1 98.5 461 THR A O 1
ATOM 3623 N N . LYS A 1 462 ? 14.586 -34.406 -18.75 1 98.5 462 LYS A N 1
ATOM 3624 C CA . LYS A 1 462 ? 14.812 -35.5 -19.688 1 98.5 462 LYS A CA 1
ATOM 3625 C C . LYS A 1 462 ? 14.109 -36.781 -19.234 1 98.5 462 LYS A C 1
ATOM 3627 O O . LYS A 1 462 ? 13.5 -37.469 -20.047 1 98.5 462 LYS A O 1
ATOM 3632 N N . LYS A 1 463 ? 14.211 -37.031 -17.984 1 98.31 463 LYS A N 1
ATOM 3633 C CA . LYS A 1 463 ? 13.586 -38.25 -17.469 1 98.31 463 LYS A CA 1
ATOM 3634 C C . LYS A 1 463 ? 12.062 -38.156 -17.562 1 98.31 463 LYS A C 1
ATOM 3636 O O . LYS A 1 463 ? 11.398 -39.156 -17.828 1 98.31 463 LYS A O 1
ATOM 3641 N N . ILE A 1 464 ? 11.539 -37 -17.281 1 98.25 464 ILE A N 1
ATOM 3642 C CA . ILE A 1 464 ? 10.094 -36.812 -17.422 1 98.25 464 ILE A CA 1
ATOM 3643 C C . ILE A 1 464 ? 9.688 -37.031 -18.875 1 98.25 464 ILE A C 1
ATOM 3645 O O . ILE A 1 464 ? 8.664 -37.656 -19.156 1 98.25 464 ILE A O 1
ATOM 3649 N N . MET A 1 465 ? 10.5 -36.531 -19.844 1 98.19 465 MET A N 1
ATOM 3650 C CA . MET A 1 465 ? 10.219 -36.75 -21.266 1 98.19 465 MET A CA 1
ATOM 3651 C C . MET A 1 465 ? 10.234 -38.219 -21.609 1 98.19 465 MET A C 1
ATOM 3653 O O . MET A 1 465 ? 9.414 -38.688 -22.406 1 98.19 465 MET A O 1
ATOM 3657 N N . CYS A 1 466 ? 11.125 -38.938 -21 1 98.12 466 CYS A N 1
ATOM 3658 C CA . CYS A 1 466 ? 11.156 -40.406 -21.172 1 98.12 466 CYS A CA 1
ATOM 3659 C C . CYS A 1 466 ? 9.867 -41.031 -20.656 1 98.12 466 CYS A C 1
ATOM 3661 O O . CYS A 1 466 ? 9.281 -41.875 -21.328 1 98.12 466 CYS A O 1
ATOM 3663 N N . CYS A 1 467 ? 9.469 -40.625 -19.516 1 97.5 467 CYS A N 1
ATOM 3664 C CA . CYS A 1 467 ? 8.25 -41.156 -18.922 1 97.5 467 CYS A CA 1
ATOM 3665 C C . CYS A 1 467 ? 7.039 -40.875 -19.797 1 97.5 467 CYS A C 1
ATOM 3667 O O . CYS A 1 467 ? 6.23 -41.781 -20.047 1 97.5 467 CYS A O 1
ATOM 3669 N N . ILE A 1 468 ? 6.938 -39.688 -20.25 1 97.56 468 ILE A N 1
ATOM 3670 C CA . ILE A 1 468 ? 5.801 -39.281 -21.078 1 97.56 468 ILE A CA 1
ATOM 3671 C C . ILE A 1 468 ? 5.781 -40.125 -22.359 1 97.56 468 ILE A C 1
ATOM 3673 O O . ILE A 1 468 ? 4.715 -40.531 -22.812 1 97.56 468 ILE A O 1
ATOM 3677 N N . THR A 1 469 ? 6.93 -40.344 -22.938 1 97.06 469 THR A N 1
ATOM 3678 C CA . THR A 1 469 ? 7.039 -41.156 -24.141 1 97.06 469 THR A CA 1
ATOM 3679 C C . THR A 1 469 ? 6.496 -42.562 -23.891 1 97.06 469 THR A C 1
ATOM 3681 O O . THR A 1 469 ? 5.695 -43.062 -24.672 1 97.06 469 THR A O 1
ATOM 3684 N N . GLN A 1 470 ? 6.902 -43.125 -22.812 1 95.81 470 GLN A N 1
ATOM 3685 C CA . GLN A 1 470 ? 6.453 -44.469 -22.5 1 95.81 470 GLN A CA 1
ATOM 3686 C C . GLN A 1 470 ? 4.953 -44.5 -22.219 1 95.81 470 GLN A C 1
ATOM 3688 O O . GLN A 1 470 ? 4.25 -45.406 -22.688 1 95.81 470 GLN A O 1
ATOM 3693 N N . ILE A 1 471 ? 4.477 -43.594 -21.469 1 95.12 471 ILE A N 1
ATOM 3694 C CA . ILE A 1 471 ? 3.061 -43.562 -21.125 1 95.12 471 ILE A CA 1
ATOM 3695 C C . ILE A 1 471 ? 2.223 -43.375 -22.391 1 95.12 471 ILE A C 1
ATOM 3697 O O . ILE A 1 471 ? 1.189 -44.031 -22.547 1 95.12 471 ILE A O 1
ATOM 3701 N N . LEU A 1 472 ? 2.68 -42.531 -23.25 1 95.38 472 LEU A N 1
ATOM 3702 C CA . LEU A 1 472 ? 1.989 -42.344 -24.516 1 95.38 472 LEU A CA 1
ATOM 3703 C C . LEU A 1 472 ? 1.929 -43.625 -25.297 1 95.38 472 LEU A C 1
ATOM 3705 O O . LEU A 1 472 ? 0.869 -44.031 -25.797 1 95.38 472 LEU A O 1
ATOM 3709 N N . ALA A 1 473 ? 3.025 -44.281 -25.375 1 93.31 473 ALA A N 1
ATOM 3710 C CA . ALA A 1 473 ? 3.086 -45.562 -26.078 1 93.31 473 ALA A CA 1
ATOM 3711 C C . ALA A 1 473 ? 2.143 -46.594 -25.438 1 93.31 473 ALA A C 1
ATOM 3713 O O . ALA A 1 473 ? 1.485 -47.344 -26.141 1 93.31 473 ALA A O 1
ATOM 3714 N N . ASP A 1 474 ? 2.109 -46.531 -24.172 1 91.5 474 ASP A N 1
ATOM 3715 C CA . ASP A 1 474 ? 1.285 -47.469 -23.438 1 91.5 474 ASP A CA 1
ATOM 3716 C C . ASP A 1 474 ? -0.2 -47.219 -23.688 1 91.5 474 ASP A C 1
ATOM 3718 O O . ASP A 1 474 ? -1.01 -48.156 -23.625 1 91.5 474 ASP A O 1
ATOM 3722 N N . THR A 1 475 ? -0.603 -46.031 -23.859 1 88.81 475 THR A N 1
ATOM 3723 C CA . THR A 1 475 ? -2.004 -45.75 -24.125 1 88.81 475 THR A CA 1
ATOM 3724 C C . THR A 1 475 ? -2.459 -46.406 -25.438 1 88.81 475 THR A C 1
ATOM 3726 O O . THR A 1 475 ? -3.652 -46.625 -25.625 1 88.81 475 THR A O 1
ATOM 3729 N N . SER A 1 476 ? -1.629 -46.594 -26.375 1 85.06 476 SER A N 1
ATOM 3730 C CA . SER A 1 476 ? -1.917 -47.281 -27.641 1 85.06 476 SER A CA 1
ATOM 3731 C C . SER A 1 476 ? -2.123 -48.781 -27.422 1 85.06 476 SER A C 1
ATOM 3733 O O . SER A 1 476 ? -3.062 -49.344 -27.969 1 85.06 476 SER A O 1
ATOM 3735 N N . SER A 1 477 ? -1.305 -49.375 -26.672 1 72.75 477 SER A N 1
ATOM 3736 C CA . SER A 1 477 ? -1.251 -50.844 -26.562 1 72.75 477 SER A CA 1
ATOM 3737 C C . SER A 1 477 ? -2.279 -51.375 -25.562 1 72.75 477 SER A C 1
ATOM 3739 O O . SER A 1 477 ? -2.848 -52.438 -25.75 1 72.75 477 SER A O 1
ATOM 3741 N N . SER A 1 478 ? -2.385 -50.688 -24.516 1 63.16 478 SER A N 1
ATOM 3742 C CA . SER A 1 478 ? -3.125 -51.219 -23.391 1 63.16 478 SER A CA 1
ATOM 3743 C C . SER A 1 478 ? -4.609 -50.906 -23.484 1 63.16 478 SER A C 1
ATOM 3745 O O . SER A 1 478 ? -5.434 -51.5 -22.797 1 63.16 478 SER A O 1
ATOM 3747 N N . PHE A 1 479 ? -4.965 -49.938 -24.203 1 60.28 479 PHE A N 1
ATOM 3748 C CA . PHE A 1 479 ? -6.379 -49.562 -24.281 1 60.28 479 PHE A CA 1
ATOM 3749 C C . PHE A 1 479 ? -6.984 -50.062 -25.594 1 60.28 479 PHE A C 1
ATOM 3751 O O . PHE A 1 479 ? -8.172 -49.875 -25.844 1 60.28 479 PHE A O 1
ATOM 3758 N N . SER A 1 480 ? -6.082 -50.5 -26.578 1 45.94 480 SER A N 1
ATOM 3759 C CA . SER A 1 480 ? -6.578 -51.125 -27.797 1 45.94 480 SER A CA 1
ATOM 3760 C C . SER A 1 480 ? -7.199 -52.469 -27.5 1 45.94 480 SER A C 1
ATOM 3762 O O . SER A 1 480 ? -7.875 -53.062 -28.359 1 45.94 480 SER A O 1
ATOM 3764 N N . VAL A 1 481 ? -6.906 -53.062 -26.328 1 40.81 481 VAL A N 1
ATOM 3765 C CA . VAL A 1 481 ? -7.426 -54.438 -26.141 1 40.81 481 VAL A CA 1
ATOM 3766 C C . VAL A 1 481 ? -8.836 -54.375 -25.562 1 40.81 481 VAL A C 1
ATOM 3768 O O . VAL A 1 481 ? -9.117 -53.562 -24.688 1 40.81 481 VAL A O 1
ATOM 3771 N N . MET B 1 1 ? -9.406 52.5 38.281 1 29.66 1 MET B N 1
ATOM 3772 C CA . MET B 1 1 ? -9.625 53 36.938 1 29.66 1 MET B CA 1
ATOM 3773 C C . MET B 1 1 ? -8.672 52.312 35.969 1 29.66 1 MET B C 1
ATOM 3775 O O . MET B 1 1 ? -7.453 52.406 36.094 1 29.66 1 MET B O 1
ATOM 3779 N N . ASP B 1 2 ? -8.961 51.219 35.406 1 39.75 2 ASP B N 1
ATOM 3780 C CA . ASP B 1 2 ? -8.156 50.156 34.812 1 39.75 2 ASP B CA 1
ATOM 3781 C C . ASP B 1 2 ? -7.262 50.719 33.719 1 39.75 2 ASP B C 1
ATOM 3783 O O . ASP B 1 2 ? -7.746 51.344 32.781 1 39.75 2 ASP B O 1
ATOM 3787 N N . LYS B 1 3 ? -6.086 50.969 34.031 1 48.44 3 LYS B N 1
ATOM 3788 C CA . LYS B 1 3 ? -4.965 51.781 33.531 1 48.44 3 LYS B CA 1
ATOM 3789 C C . LYS B 1 3 ? -4.598 51.406 32.094 1 48.44 3 LYS B C 1
ATOM 3791 O O . LYS B 1 3 ? -3.615 51.906 31.562 1 48.44 3 LYS B O 1
ATOM 3796 N N . PHE B 1 4 ? -4.91 50.156 31.656 1 51.97 4 PHE B N 1
ATOM 3797 C CA . PHE B 1 4 ? -4.465 49.812 30.312 1 51.97 4 PHE B CA 1
ATOM 3798 C C . PHE B 1 4 ? -5.34 50.5 29.266 1 51.97 4 PHE B C 1
ATOM 3800 O O . PHE B 1 4 ? -6.57 50.438 29.344 1 51.97 4 PHE B O 1
ATOM 3807 N N . ASN B 1 5 ? -5.039 51.625 28.688 1 53.25 5 ASN B N 1
ATOM 3808 C CA . ASN B 1 5 ? -5.773 52.344 27.656 1 53.25 5 ASN B CA 1
ATOM 3809 C C . ASN B 1 5 ? -5.816 51.562 26.344 1 53.25 5 ASN B C 1
ATOM 3811 O O . ASN B 1 5 ? -4.848 51.562 25.594 1 53.25 5 ASN B O 1
ATOM 3815 N N . PHE B 1 6 ? -6.758 50.469 26.297 1 62.69 6 PHE B N 1
ATOM 3816 C CA . PHE B 1 6 ? -6.941 49.75 25.047 1 62.69 6 PHE B CA 1
ATOM 3817 C C . PHE B 1 6 ? -7.609 50.656 24 1 62.69 6 PHE B C 1
ATOM 3819 O O . PHE B 1 6 ? -8.125 51.719 24.328 1 62.69 6 PHE B O 1
ATOM 3826 N N . CYS B 1 7 ? -7.699 50.188 22.703 1 64.12 7 CYS B N 1
ATOM 3827 C CA . CYS B 1 7 ? -8.109 50.875 21.5 1 64.12 7 CYS B CA 1
ATOM 3828 C C . CYS B 1 7 ? -9.484 51.5 21.656 1 64.12 7 CYS B C 1
ATOM 3830 O O . CYS B 1 7 ? -10.445 50.812 22.031 1 64.12 7 CYS B O 1
ATOM 3832 N N . SER B 1 8 ? -9.531 52.844 21.656 1 69.56 8 SER B N 1
ATOM 3833 C CA . SER B 1 8 ? -10.781 53.594 21.641 1 69.56 8 SER B CA 1
ATOM 3834 C C . SER B 1 8 ? -11.641 53.219 20.422 1 69.56 8 SER B C 1
ATOM 3836 O O . SER B 1 8 ? -11.164 52.562 19.516 1 69.56 8 SER B O 1
ATOM 3838 N N . LYS B 1 9 ? -12.93 53.5 20.562 1 74.94 9 LYS B N 1
ATOM 3839 C CA . LYS B 1 9 ? -13.828 53.281 19.422 1 74.94 9 LYS B CA 1
ATOM 3840 C C . LYS B 1 9 ? -13.266 53.938 18.156 1 74.94 9 LYS B C 1
ATOM 3842 O O . LYS B 1 9 ? -13.375 53.344 17.062 1 74.94 9 LYS B O 1
ATOM 3847 N N . VAL B 1 10 ? -12.719 55.031 18.234 1 65.44 10 VAL B N 1
ATOM 3848 C CA . VAL B 1 10 ? -12.164 55.75 17.094 1 65.44 10 VAL B CA 1
ATOM 3849 C C . VAL B 1 10 ? -10.977 55 16.516 1 65.44 10 VAL B C 1
ATOM 3851 O O . VAL B 1 10 ? -10.836 54.875 15.297 1 65.44 10 VAL B O 1
ATOM 3854 N N . GLN B 1 11 ? -10.32 54.5 17.328 1 85.31 11 GLN B N 1
ATOM 3855 C CA . GLN B 1 11 ? -9.172 53.719 16.875 1 85.31 11 GLN B CA 1
ATOM 3856 C C . GLN B 1 11 ? -9.625 52.438 16.172 1 85.31 11 GLN B C 1
ATOM 3858 O O . GLN B 1 11 ? -9.055 52.062 15.141 1 85.31 11 GLN B O 1
ATOM 3863 N N . LYS B 1 12 ? -10.672 51.906 16.688 1 92.06 12 LYS B N 1
ATOM 3864 C CA . LYS B 1 12 ? -11.242 50.719 16.094 1 92.06 12 LYS B CA 1
ATOM 3865 C C . LYS B 1 12 ? -11.703 50.969 14.664 1 92.06 12 LYS B C 1
ATOM 3867 O O . LYS B 1 12 ? -11.383 50.219 13.742 1 92.06 12 LYS B O 1
ATOM 3872 N N . GLU B 1 13 ? -12.453 51.969 14.492 1 94.88 13 GLU B N 1
ATOM 3873 C CA . GLU B 1 13 ? -13.008 52.312 13.18 1 94.88 13 GLU B CA 1
ATOM 3874 C C . GLU B 1 13 ? -11.898 52.656 12.18 1 94.88 13 GLU B C 1
ATOM 3876 O O . GLU B 1 13 ? -12 52.312 11 1 94.88 13 GLU B O 1
ATOM 3881 N N . ALA B 1 14 ? -10.898 53.312 12.664 1 96.06 14 ALA B N 1
ATOM 3882 C CA . ALA B 1 14 ? -9.781 53.656 11.797 1 96.06 14 ALA B CA 1
ATOM 3883 C C . ALA B 1 14 ? -9.039 52.438 11.312 1 96.06 14 ALA B C 1
ATOM 3885 O O . ALA B 1 14 ? -8.664 52.344 10.141 1 96.06 14 ALA B O 1
ATOM 3886 N N . ILE B 1 15 ? -8.852 51.531 12.203 1 97.25 15 ILE B N 1
ATOM 3887 C CA . ILE B 1 15 ? -8.188 50.281 11.844 1 97.25 15 ILE B CA 1
ATOM 3888 C C . ILE B 1 15 ? -9.031 49.5 10.836 1 97.25 15 ILE B C 1
ATOM 3890 O O . ILE B 1 15 ? -8.516 49.031 9.812 1 97.25 15 ILE B O 1
ATOM 3894 N N . GLU B 1 16 ? -10.312 49.375 11.078 1 97.44 16 GLU B N 1
ATOM 3895 C CA . GLU B 1 16 ? -11.219 48.656 10.203 1 97.44 16 GLU B CA 1
ATOM 3896 C C . GLU B 1 16 ? -11.219 49.25 8.797 1 97.44 16 GLU B C 1
ATOM 3898 O O . GLU B 1 16 ? -11.164 48.5 7.812 1 97.44 16 GLU B O 1
ATOM 3903 N N . LYS B 1 17 ? -11.305 50.531 8.766 1 97.44 17 LYS B N 1
ATOM 3904 C CA . LYS B 1 17 ? -11.344 51.188 7.473 1 97.44 17 LYS B CA 1
ATOM 3905 C C . LYS B 1 17 ? -10.039 50.969 6.703 1 97.44 17 LYS B C 1
ATOM 3907 O O . LYS B 1 17 ? -10.062 50.688 5.5 1 97.44 17 LYS B O 1
ATOM 3912 N N . TYR B 1 18 ? -8.961 51.094 7.344 1 97.69 18 TYR B N 1
ATOM 3913 C CA . TYR B 1 18 ? -7.668 50.938 6.699 1 97.69 18 TYR B CA 1
ATOM 3914 C C . TYR B 1 18 ? -7.488 49.5 6.199 1 97.69 18 TYR B C 1
ATOM 3916 O O . TYR B 1 18 ? -7.043 49.281 5.07 1 97.69 18 TYR B O 1
ATOM 3924 N N . VAL B 1 19 ? -7.816 48.531 7.023 1 97.88 19 VAL B N 1
ATOM 3925 C CA . VAL B 1 19 ? -7.672 47.125 6.672 1 97.88 19 VAL B CA 1
ATOM 3926 C C . VAL B 1 19 ? -8.578 46.781 5.488 1 97.88 19 VAL B C 1
ATOM 3928 O O . VAL B 1 19 ? -8.164 46.094 4.555 1 97.88 19 VAL B O 1
ATOM 3931 N N . GLU B 1 20 ? -9.781 47.25 5.555 1 97.69 20 GLU B N 1
ATOM 3932 C CA . GLU B 1 20 ? -10.734 47.031 4.469 1 97.69 20 GLU B CA 1
ATOM 3933 C C . GLU B 1 20 ? -10.188 47.531 3.137 1 97.69 20 GLU B C 1
ATOM 3935 O O . GLU B 1 20 ? -10.219 46.812 2.135 1 97.69 20 GLU B O 1
ATOM 3940 N N . GLU B 1 21 ? -9.711 48.656 3.145 1 97.69 21 GLU B N 1
ATOM 3941 C CA . GLU B 1 21 ? -9.203 49.25 1.923 1 97.69 21 GLU B CA 1
ATOM 3942 C C . GLU B 1 21 ? -7.973 48.531 1.406 1 97.69 21 GLU B C 1
ATOM 3944 O O . GLU B 1 21 ? -7.891 48.188 0.221 1 97.69 21 GLU B O 1
ATOM 3949 N N . GLN B 1 22 ? -7.066 48.312 2.254 1 97.94 22 GLN B N 1
ATOM 3950 C CA . GLN B 1 22 ? -5.801 47.719 1.853 1 97.94 22 GLN B CA 1
ATOM 3951 C C . GLN B 1 22 ? -5.984 46.25 1.452 1 97.94 22 GLN B C 1
ATOM 3953 O O . GLN B 1 22 ? -5.297 45.75 0.559 1 97.94 22 GLN B O 1
ATOM 3958 N N . PHE B 1 23 ? -6.91 45.562 2.094 1 97.75 23 PHE B N 1
ATOM 3959 C CA . PHE B 1 23 ? -7.113 44.156 1.771 1 97.75 23 PHE B CA 1
ATOM 3960 C C . PHE B 1 23 ? -7.605 44 0.338 1 97.75 23 PHE B C 1
ATOM 3962 O O . PHE B 1 23 ? -7.082 43.188 -0.415 1 97.75 23 PHE B O 1
ATOM 3969 N N . HIS B 1 24 ? -8.5 44.75 -0.081 1 96.44 24 HIS B N 1
ATOM 3970 C CA . HIS B 1 24 ? -9.148 44.562 -1.376 1 96.44 24 HIS B CA 1
ATOM 3971 C C . HIS B 1 24 ? -8.297 45.125 -2.502 1 96.44 24 HIS B C 1
ATOM 3973 O O . HIS B 1 24 ? -8.188 44.531 -3.576 1 96.44 24 HIS B O 1
ATOM 3979 N N . SER B 1 25 ? -7.684 46.188 -2.229 1 96.62 25 SER B N 1
ATOM 3980 C CA . SER B 1 25 ? -7 46.875 -3.314 1 96.62 25 SER B CA 1
ATOM 3981 C C . SER B 1 25 ? -5.547 46.406 -3.43 1 96.62 25 SER B C 1
ATOM 3983 O O . SER B 1 25 ? -4.93 46.562 -4.488 1 96.62 25 SER B O 1
ATOM 3985 N N . ASN B 1 26 ? -5.066 45.875 -2.383 1 97.81 26 ASN B N 1
ATOM 3986 C CA . ASN B 1 26 ? -3.629 45.625 -2.305 1 97.81 26 ASN B CA 1
ATOM 3987 C C . ASN B 1 26 ? -3.322 44.188 -1.967 1 97.81 26 ASN B C 1
ATOM 3989 O O . ASN B 1 26 ? -2.693 43.469 -2.758 1 97.81 26 ASN B O 1
ATOM 3993 N N . ILE B 1 27 ? -3.857 43.688 -1.006 1 98.25 27 ILE B N 1
ATOM 3994 C CA . ILE B 1 27 ? -3.465 42.375 -0.467 1 98.25 27 ILE B CA 1
ATOM 3995 C C . ILE B 1 27 ? -4.113 41.25 -1.283 1 98.25 27 ILE B C 1
ATOM 3997 O O . ILE B 1 27 ? -3.443 40.312 -1.681 1 98.25 27 ILE B O 1
ATOM 4001 N N . LEU B 1 28 ? -5.371 41.375 -1.547 1 98.19 28 LEU B N 1
ATOM 4002 C CA . LEU B 1 28 ? -6.098 40.281 -2.217 1 98.19 28 LEU B CA 1
ATOM 4003 C C . LEU B 1 28 ? -5.52 40.031 -3.602 1 98.19 28 LEU B C 1
ATOM 4005 O O . LEU B 1 28 ? -5.246 38.875 -3.951 1 98.19 28 LEU B O 1
ATOM 4009 N N . PRO B 1 29 ? -5.238 40.969 -4.438 1 98.12 29 PRO B N 1
ATOM 4010 C CA . PRO B 1 29 ? -4.602 40.719 -5.734 1 98.12 29 PRO B CA 1
ATOM 4011 C C . PRO B 1 29 ? -3.219 40.094 -5.598 1 98.12 29 PRO B C 1
ATOM 4013 O O . PRO B 1 29 ? -2.869 39.188 -6.359 1 98.12 29 PRO B O 1
ATOM 4016 N N . ALA B 1 30 ? -2.498 40.594 -4.641 1 98.44 30 ALA B N 1
ATOM 4017 C CA . ALA B 1 30 ? -1.155 40.062 -4.43 1 98.44 30 ALA B CA 1
ATOM 4018 C C . ALA B 1 30 ? -1.211 38.594 -3.973 1 98.44 30 ALA B C 1
ATOM 4020 O O . ALA B 1 30 ? -0.38 37.781 -4.379 1 98.44 30 ALA B O 1
ATOM 4021 N N . LEU B 1 31 ? -2.156 38.344 -3.096 1 98.5 31 LEU B N 1
ATOM 4022 C CA . LEU B 1 31 ? -2.33 36.969 -2.613 1 98.5 31 LEU B CA 1
ATOM 4023 C C . LEU B 1 31 ? -2.721 36.062 -3.754 1 98.5 31 LEU B C 1
ATOM 4025 O O . LEU B 1 31 ? -2.258 34.906 -3.812 1 98.5 31 LEU B O 1
ATOM 4029 N N . MET B 1 32 ? -3.539 36.469 -4.633 1 98.31 32 MET B N 1
ATOM 4030 C CA . MET B 1 32 ? -3.916 35.688 -5.805 1 98.31 32 MET B CA 1
ATOM 4031 C C . MET B 1 32 ? -2.709 35.438 -6.703 1 98.31 32 MET B C 1
ATOM 4033 O O . MET B 1 32 ? -2.539 34.344 -7.23 1 98.31 32 MET B O 1
ATOM 4037 N N . ASP B 1 33 ? -1.883 36.438 -6.867 1 98.44 33 ASP B N 1
ATOM 4038 C CA . ASP B 1 33 ? -0.665 36.25 -7.656 1 98.44 33 ASP B CA 1
ATOM 4039 C C . ASP B 1 33 ? 0.283 35.25 -7.004 1 98.44 33 ASP B C 1
ATOM 4041 O O . ASP B 1 33 ? 0.938 34.469 -7.691 1 98.44 33 ASP B O 1
ATOM 4045 N N . PHE B 1 34 ? 0.359 35.344 -5.73 1 98.5 34 PHE B N 1
ATOM 4046 C CA . PHE B 1 34 ? 1.165 34.375 -4.988 1 98.5 34 PHE B CA 1
ATOM 4047 C C . PHE B 1 34 ? 0.673 32.969 -5.234 1 98.5 34 PHE B C 1
ATOM 4049 O O . PHE B 1 34 ? 1.475 32.031 -5.438 1 98.5 34 PHE B O 1
ATOM 4056 N N . VAL B 1 35 ? -0.662 32.781 -5.223 1 98.25 35 VAL B N 1
ATOM 4057 C CA . VAL B 1 35 ? -1.273 31.469 -5.43 1 98.25 35 VAL B CA 1
ATOM 4058 C C . VAL B 1 35 ? -0.861 30.922 -6.789 1 98.25 35 VAL B C 1
ATOM 4060 O O . VAL B 1 35 ? -0.669 29.703 -6.941 1 98.25 35 VAL B O 1
ATOM 4063 N N . ARG B 1 36 ? -0.607 31.688 -7.727 1 98.12 36 ARG B N 1
ATOM 4064 C CA . ARG B 1 36 ? -0.303 31.281 -9.094 1 98.12 36 ARG B CA 1
ATOM 4065 C C . ARG B 1 36 ? 1.1 30.688 -9.188 1 98.12 36 ARG B C 1
ATOM 4067 O O . ARG B 1 36 ? 1.43 30.016 -10.164 1 98.12 36 ARG B O 1
ATOM 4074 N N . ILE B 1 37 ? 1.946 30.953 -8.211 1 97.94 37 ILE B N 1
ATOM 4075 C CA . ILE B 1 37 ? 3.301 30.406 -8.195 1 97.94 37 ILE B CA 1
ATOM 4076 C C . ILE B 1 37 ? 3.287 29 -7.586 1 97.94 37 ILE B C 1
ATOM 4078 O O . ILE B 1 37 ? 2.893 28.828 -6.43 1 97.94 37 ILE B O 1
ATOM 4082 N N . PRO B 1 38 ? 3.668 28 -8.305 1 96.69 38 PRO B N 1
ATOM 4083 C CA . PRO B 1 38 ? 3.619 26.625 -7.793 1 96.69 38 PRO B CA 1
ATOM 4084 C C . PRO B 1 38 ? 4.844 26.266 -6.949 1 96.69 38 PRO B C 1
ATOM 4086 O O . PRO B 1 38 ? 5.551 25.312 -7.262 1 96.69 38 PRO B O 1
ATOM 4089 N N . ASN B 1 39 ? 5.055 26.906 -5.84 1 97.06 39 ASN B N 1
ATOM 4090 C CA . ASN B 1 39 ? 6.234 26.797 -4.984 1 97.06 39 ASN B CA 1
ATOM 4091 C C . ASN B 1 39 ? 6.055 25.703 -3.938 1 97.06 39 ASN B C 1
ATOM 4093 O O . ASN B 1 39 ? 5.918 25.984 -2.748 1 97.06 39 ASN B O 1
ATOM 4097 N N . LEU B 1 40 ? 6.242 24.484 -4.312 1 94.62 40 LEU B N 1
ATOM 4098 C CA . LEU B 1 40 ? 6.094 23.328 -3.439 1 94.62 40 LEU B CA 1
ATOM 4099 C C . LEU B 1 40 ? 7.273 23.219 -2.48 1 94.62 40 LEU B C 1
ATOM 4101 O O . LEU B 1 40 ? 8.398 23.594 -2.82 1 94.62 40 LEU B O 1
ATOM 4105 N N . SER B 1 41 ? 6.984 22.703 -1.277 1 94.5 41 SER B N 1
ATOM 4106 C CA . SER B 1 41 ? 8.031 22.469 -0.293 1 94.5 41 SER B CA 1
ATOM 4107 C C . SER B 1 41 ? 9.039 21.438 -0.798 1 94.5 41 SER B C 1
ATOM 4109 O O . SER B 1 41 ? 8.711 20.594 -1.639 1 94.5 41 SER B O 1
ATOM 4111 N N . PRO B 1 42 ? 10.25 21.422 -0.25 1 91.5 42 PRO B N 1
ATOM 4112 C CA . PRO B 1 42 ? 11.352 20.625 -0.787 1 91.5 42 PRO B CA 1
ATOM 4113 C C . PRO B 1 42 ? 11.039 19.125 -0.798 1 91.5 42 PRO B C 1
ATOM 4115 O O . PRO B 1 42 ? 11.414 18.422 -1.739 1 91.5 42 PRO B O 1
ATOM 4118 N N . ALA B 1 43 ? 10.383 18.641 0.204 1 84.94 43 ALA B N 1
ATOM 4119 C CA . ALA B 1 43 ? 10.102 17.203 0.278 1 84.94 43 ALA B CA 1
ATOM 4120 C C . ALA B 1 43 ? 9.203 16.766 -0.872 1 84.94 43 ALA B C 1
ATOM 4122 O O . ALA B 1 43 ? 9.203 15.586 -1.246 1 84.94 43 ALA B O 1
ATOM 4123 N N . PHE B 1 44 ? 8.508 17.641 -1.524 1 87.44 44 PHE B N 1
ATOM 4124 C CA . PHE B 1 44 ? 7.516 17.312 -2.539 1 87.44 44 PHE B CA 1
ATOM 4125 C C . PHE B 1 44 ? 8.008 17.688 -3.93 1 87.44 44 PHE B C 1
ATOM 4127 O O . PHE B 1 44 ? 7.348 17.406 -4.93 1 87.44 44 PHE B O 1
ATOM 4134 N N . ASP B 1 45 ? 9.117 18.375 -4.016 1 89.56 45 ASP B N 1
ATOM 4135 C CA . ASP B 1 45 ? 9.836 18.734 -5.234 1 89.56 45 ASP B CA 1
ATOM 4136 C C . ASP B 1 45 ? 11.336 18.5 -5.074 1 89.56 45 ASP B C 1
ATOM 4138 O O . ASP B 1 45 ? 12.086 19.422 -4.758 1 89.56 45 ASP B O 1
ATOM 4142 N N . PRO B 1 46 ? 11.711 17.328 -5.449 1 86.81 46 PRO B N 1
ATOM 4143 C CA . PRO B 1 46 ? 13.125 17 -5.246 1 86.81 46 PRO B CA 1
ATOM 4144 C C . PRO B 1 46 ? 14.062 17.938 -6.012 1 86.81 46 PRO B C 1
ATOM 4146 O O . PRO B 1 46 ? 15.227 18.094 -5.637 1 86.81 46 PRO B O 1
ATOM 4149 N N . GLU B 1 47 ? 13.602 18.516 -7.074 1 93.5 47 GLU B N 1
ATOM 4150 C CA . GLU B 1 47 ? 14.406 19.453 -7.863 1 93.5 47 GLU B CA 1
ATOM 4151 C C . GLU B 1 47 ? 14.039 20.906 -7.555 1 93.5 47 GLU B C 1
ATOM 4153 O O . GLU B 1 47 ? 14.086 21.766 -8.43 1 93.5 47 GLU B O 1
ATOM 4158 N N . TRP B 1 48 ? 13.594 21.156 -6.312 1 93.69 48 TRP B N 1
ATOM 4159 C CA . TRP B 1 48 ? 13.07 22.469 -5.934 1 93.69 48 TRP B CA 1
ATOM 4160 C C . TRP B 1 48 ? 14.094 23.562 -6.199 1 93.69 48 TRP B C 1
ATOM 4162 O O . TRP B 1 48 ? 13.734 24.672 -6.602 1 93.69 48 TRP B O 1
ATOM 4172 N N . GLU B 1 49 ? 15.383 23.281 -5.992 1 93.88 49 GLU B N 1
ATOM 4173 C CA . GLU B 1 49 ? 16.422 24.297 -6.16 1 93.88 49 GLU B CA 1
ATOM 4174 C C . GLU B 1 49 ? 16.562 24.703 -7.625 1 93.88 49 GLU B C 1
ATOM 4176 O O . GLU B 1 49 ? 16.656 25.891 -7.938 1 93.88 49 GLU B O 1
ATOM 4181 N N . THR B 1 50 ? 16.578 23.672 -8.477 1 94.94 50 THR B N 1
ATOM 4182 C CA . THR B 1 50 ? 16.734 23.938 -9.906 1 94.94 50 THR B CA 1
ATOM 4183 C C . THR B 1 50 ? 15.453 24.5 -10.508 1 94.94 50 THR B C 1
ATOM 4185 O O . THR B 1 50 ? 15.5 25.328 -11.414 1 94.94 50 THR B O 1
ATOM 4188 N N . ASN B 1 51 ? 14.312 24.062 -10.07 1 95.38 51 ASN B N 1
ATOM 4189 C CA . ASN B 1 51 ? 13.039 24.594 -10.531 1 95.38 51 ASN B CA 1
ATOM 4190 C C . ASN B 1 51 ? 12.875 26.062 -10.172 1 95.38 51 ASN B C 1
ATOM 4192 O O . ASN B 1 51 ? 12.281 26.828 -10.93 1 95.38 51 ASN B O 1
ATOM 4196 N N . GLY B 1 52 ? 13.328 26.453 -8.992 1 96.75 52 GLY B N 1
ATOM 4197 C CA . GLY B 1 52 ? 13.453 27.859 -8.609 1 96.75 52 GLY B CA 1
ATOM 4198 C C . GLY B 1 52 ? 12.141 28.484 -8.18 1 96.75 52 GLY B C 1
ATOM 4199 O O . GLY B 1 52 ? 12.055 29.703 -8 1 96.75 52 GLY B O 1
ATOM 4200 N N . THR B 1 53 ? 11.102 27.688 -7.996 1 97.44 53 THR B N 1
ATOM 4201 C CA . THR B 1 53 ? 9.781 28.25 -7.715 1 97.44 53 THR B CA 1
ATOM 4202 C C . THR B 1 53 ? 9.719 28.797 -6.293 1 97.44 53 THR B C 1
ATOM 4204 O O . THR B 1 53 ? 9.008 29.766 -6.027 1 97.44 53 THR B O 1
ATOM 4207 N N . LEU B 1 54 ? 10.484 28.266 -5.359 1 98.12 54 LEU B N 1
ATOM 4208 C CA . LEU B 1 54 ? 10.547 28.797 -4.004 1 98.12 54 LEU B CA 1
ATOM 4209 C C . LEU B 1 54 ? 11.211 30.172 -3.994 1 98.12 54 LEU B C 1
ATOM 4211 O O . LEU B 1 54 ? 10.742 31.094 -3.328 1 98.12 54 LEU B O 1
ATOM 4215 N N . LEU B 1 55 ? 12.258 30.25 -4.738 1 98 55 LEU B N 1
ATOM 4216 C CA . LEU B 1 55 ? 12.93 31.547 -4.828 1 98 55 LEU B CA 1
ATOM 4217 C C . LEU B 1 55 ? 12.039 32.594 -5.5 1 98 55 LEU B C 1
ATOM 4219 O O . LEU B 1 55 ? 12.023 33.75 -5.094 1 98 55 LEU B O 1
ATOM 4223 N N . LYS B 1 56 ? 11.359 32.125 -6.52 1 98.38 56 LYS B N 1
ATOM 4224 C CA . LYS B 1 56 ? 10.43 33.031 -7.203 1 98.38 56 LYS B CA 1
ATOM 4225 C C . LYS B 1 56 ? 9.375 33.562 -6.242 1 98.38 56 LYS B C 1
ATOM 4227 O O . LYS B 1 56 ? 9.07 34.75 -6.25 1 98.38 56 LYS B O 1
ATOM 4232 N N . ALA B 1 57 ? 8.836 32.75 -5.438 1 98.62 57 ALA B N 1
ATOM 4233 C CA . ALA B 1 57 ? 7.816 33.125 -4.469 1 98.62 57 ALA B CA 1
ATOM 4234 C C . ALA B 1 57 ? 8.398 34.094 -3.424 1 98.62 57 ALA B C 1
ATOM 4236 O O . ALA B 1 57 ? 7.781 35.094 -3.086 1 98.62 57 ALA B O 1
ATOM 4237 N N . ALA B 1 58 ? 9.555 33.75 -2.896 1 98.69 58 ALA B N 1
ATOM 4238 C CA . ALA B 1 58 ? 10.211 34.594 -1.903 1 98.69 58 ALA B CA 1
ATOM 4239 C C . ALA B 1 58 ? 10.477 36 -2.463 1 98.69 58 ALA B C 1
ATOM 4241 O O . ALA B 1 58 ? 10.258 37 -1.777 1 98.69 58 ALA B O 1
ATOM 4242 N N . THR B 1 59 ? 10.961 36.031 -3.666 1 98.56 59 THR B N 1
ATOM 4243 C CA . THR B 1 59 ? 11.266 37.281 -4.32 1 98.56 59 THR B CA 1
ATOM 4244 C C . THR B 1 59 ? 9.984 38.094 -4.562 1 98.56 59 THR B C 1
ATOM 4246 O O . THR B 1 59 ? 9.969 39.312 -4.371 1 98.56 59 THR B O 1
ATOM 4249 N N . PHE B 1 60 ? 8.992 37.406 -4.988 1 98.69 60 PHE B N 1
ATOM 4250 C CA . PHE B 1 60 ? 7.695 38.062 -5.184 1 98.69 60 PHE B CA 1
ATOM 4251 C C . PHE B 1 60 ? 7.223 38.719 -3.898 1 98.69 60 PHE B C 1
ATOM 4253 O O . PHE B 1 60 ? 6.781 39.875 -3.914 1 98.69 60 PHE B O 1
ATOM 4260 N N . LEU B 1 61 ? 7.316 38.031 -2.814 1 98.81 61 LEU B N 1
ATOM 4261 C CA . LEU B 1 61 ? 6.871 38.531 -1.522 1 98.81 61 LEU B CA 1
ATOM 4262 C C . LEU B 1 61 ? 7.742 39.688 -1.077 1 98.81 61 LEU B C 1
ATOM 4264 O O . LEU B 1 61 ? 7.227 40.688 -0.561 1 98.81 61 LEU B O 1
ATOM 4268 N N . LYS B 1 62 ? 9.031 39.531 -1.251 1 98.75 62 LYS B N 1
ATOM 4269 C CA . LYS B 1 62 ? 9.93 40.656 -0.949 1 98.75 62 LYS B CA 1
ATOM 4270 C C . LYS B 1 62 ? 9.539 41.906 -1.718 1 98.75 62 LYS B C 1
ATOM 4272 O O . LYS B 1 62 ? 9.461 43 -1.142 1 98.75 62 LYS B O 1
ATOM 4277 N N . ASP B 1 63 ? 9.32 41.719 -2.988 1 98.69 63 ASP B N 1
ATOM 4278 C CA . ASP B 1 63 ? 8.984 42.875 -3.84 1 98.69 63 ASP B CA 1
ATOM 4279 C C . ASP B 1 63 ? 7.668 43.5 -3.4 1 98.69 63 ASP B C 1
ATOM 4281 O O . ASP B 1 63 ? 7.531 44.75 -3.422 1 98.69 63 ASP B O 1
ATOM 4285 N N . TRP B 1 64 ? 6.719 42.688 -3.076 1 98.69 64 TRP B N 1
ATOM 4286 C CA . TRP B 1 64 ? 5.453 43.219 -2.584 1 98.69 64 TRP B CA 1
ATOM 4287 C C . TRP B 1 64 ? 5.668 44.031 -1.317 1 98.69 64 TRP B C 1
ATOM 4289 O O . TRP B 1 64 ? 5.086 45.125 -1.162 1 98.69 64 TRP B O 1
ATOM 4299 N N . VAL B 1 65 ? 6.465 43.562 -0.372 1 98.81 65 VAL B N 1
ATOM 4300 C CA . VAL B 1 65 ? 6.707 44.25 0.885 1 98.81 65 VAL B CA 1
ATOM 4301 C C . VAL B 1 65 ? 7.387 45.594 0.609 1 98.81 65 VAL B C 1
ATOM 4303 O O . VAL B 1 65 ? 7.051 46.594 1.23 1 98.81 65 VAL B O 1
ATOM 4306 N N . LEU B 1 66 ? 8.352 45.625 -0.271 1 98.5 66 LEU B N 1
ATOM 4307 C CA . LEU B 1 66 ? 9.062 46.844 -0.612 1 98.5 66 LEU B CA 1
ATOM 4308 C C . LEU B 1 66 ? 8.094 47.906 -1.102 1 98.5 66 LEU B C 1
ATOM 4310 O O . LEU B 1 66 ? 8.273 49.094 -0.804 1 98.5 66 LEU B O 1
ATOM 4314 N N . LYS B 1 67 ? 7.09 47.469 -1.756 1 98 67 LYS B N 1
ATOM 4315 C CA . LYS B 1 67 ? 6.113 48.406 -2.32 1 98 67 LYS B CA 1
ATOM 4316 C C . LYS B 1 67 ? 5.238 49.031 -1.23 1 98 67 LYS B C 1
ATOM 4318 O O . LYS B 1 67 ? 4.566 50.031 -1.457 1 98 67 LYS B O 1
ATOM 4323 N N . GLN B 1 68 ? 5.203 48.406 -0.078 1 97.75 68 GLN B N 1
ATOM 4324 C CA . GLN B 1 68 ? 4.383 48.906 1.005 1 97.75 68 GLN B CA 1
ATOM 4325 C C . GLN B 1 68 ? 5.051 50.125 1.666 1 97.75 68 GLN B C 1
ATOM 4327 O O . GLN B 1 68 ? 4.406 50.875 2.418 1 97.75 68 GLN B O 1
ATOM 4332 N N . ASP B 1 69 ? 6.309 50.344 1.473 1 96.94 69 ASP B N 1
ATOM 4333 C CA . ASP B 1 69 ? 7.07 51.469 1.96 1 96.94 69 ASP B CA 1
ATOM 4334 C C . ASP B 1 69 ? 6.973 51.594 3.48 1 96.94 69 ASP B C 1
ATOM 4336 O O . ASP B 1 69 ? 6.602 52.656 4.004 1 96.94 69 ASP B O 1
ATOM 4340 N N . LEU B 1 70 ? 7.277 50.531 4.184 1 98.06 70 LEU B N 1
ATOM 4341 C CA . LEU B 1 70 ? 7.375 50.594 5.641 1 98.06 70 LEU B CA 1
ATOM 4342 C C . LEU B 1 70 ? 8.484 51.531 6.082 1 98.06 70 LEU B C 1
ATOM 4344 O O . LEU B 1 70 ? 9.578 51.531 5.508 1 98.06 70 LEU B O 1
ATOM 4348 N N . LYS B 1 71 ? 8.164 52.281 7.086 1 97.06 71 LYS B N 1
ATOM 4349 C CA . LYS B 1 71 ? 9.164 53.188 7.586 1 97.06 71 LYS B CA 1
ATOM 4350 C C . LYS B 1 71 ? 10.305 52.469 8.289 1 97.06 71 LYS B C 1
ATOM 4352 O O . LYS B 1 71 ? 10.055 51.594 9.125 1 97.06 71 LYS B O 1
ATOM 4357 N N . ASN B 1 72 ? 11.602 52.812 7.965 1 97.12 72 ASN B N 1
ATOM 4358 C CA . ASN B 1 72 ? 12.805 52.281 8.602 1 97.12 72 ASN B CA 1
ATOM 4359 C C . ASN B 1 72 ? 12.805 50.75 8.609 1 97.12 72 ASN B C 1
ATOM 4361 O O . ASN B 1 72 ? 12.961 50.156 9.664 1 97.12 72 ASN B O 1
ATOM 4365 N N . ALA B 1 73 ? 12.586 50.25 7.465 1 98.25 73 ALA B N 1
ATOM 4366 C CA . ALA B 1 73 ? 12.523 48.812 7.32 1 98.25 73 ALA B CA 1
ATOM 4367 C C . ALA B 1 73 ? 13.602 48.312 6.371 1 98.25 73 ALA B C 1
ATOM 4369 O O . ALA B 1 73 ? 13.961 48.969 5.414 1 98.25 73 ALA B O 1
ATOM 4370 N N . THR B 1 74 ? 14.148 47.156 6.641 1 98.19 74 THR B N 1
ATOM 4371 C CA . THR B 1 74 ? 14.977 46.375 5.719 1 98.19 74 THR B CA 1
ATOM 4372 C C . THR B 1 74 ? 14.266 45.094 5.293 1 98.19 74 THR B C 1
ATOM 4374 O O . THR B 1 74 ? 13.641 44.438 6.113 1 98.19 74 THR B O 1
ATOM 4377 N N . VAL B 1 75 ? 14.305 44.844 3.998 1 98.38 75 VAL B N 1
ATOM 4378 C CA . VAL B 1 75 ? 13.648 43.656 3.416 1 98.38 75 VAL B CA 1
ATOM 4379 C C . VAL B 1 75 ? 14.656 42.875 2.592 1 98.38 75 VAL B C 1
ATOM 4381 O O . VAL B 1 75 ? 15.266 43.406 1.661 1 98.38 75 VAL B O 1
ATOM 4384 N N . GLU B 1 76 ? 14.789 41.562 2.945 1 98.19 76 GLU B N 1
ATOM 4385 C CA . GLU B 1 76 ? 15.789 40.75 2.275 1 98.19 76 GLU B CA 1
ATOM 4386 C C . GLU B 1 76 ? 15.273 39.312 2.084 1 98.19 76 GLU B C 1
ATOM 4388 O O . GLU B 1 76 ? 14.391 38.844 2.814 1 98.19 76 GLU B O 1
ATOM 4393 N N . VAL B 1 77 ? 15.75 38.719 1.044 1 98.31 77 VAL B N 1
ATOM 4394 C CA . VAL B 1 77 ? 15.695 37.25 0.917 1 98.31 77 VAL B CA 1
ATOM 4395 C C . VAL B 1 77 ? 17.047 36.656 1.274 1 98.31 77 VAL B C 1
ATOM 4397 O O . VAL B 1 77 ? 18.047 36.938 0.611 1 98.31 77 VAL B O 1
ATOM 4400 N N . VAL B 1 78 ? 17.047 35.875 2.354 1 97.62 78 VAL B N 1
ATOM 4401 C CA . VAL B 1 78 ? 18.266 35.219 2.818 1 97.62 78 VAL B CA 1
ATOM 4402 C C . VAL B 1 78 ? 18.266 33.75 2.396 1 97.62 78 VAL B C 1
ATOM 4404 O O . VAL B 1 78 ? 17.266 33.062 2.592 1 97.62 78 VAL B O 1
ATOM 4407 N N . GLN B 1 79 ? 19.312 33.375 1.807 1 95.5 79 GLN B N 1
ATOM 4408 C CA . GLN B 1 79 ? 19.359 31.984 1.387 1 95.5 79 GLN B CA 1
ATOM 4409 C C . GLN B 1 79 ? 20.781 31.438 1.474 1 95.5 79 GLN B C 1
ATOM 4411 O O . GLN B 1 79 ? 21.734 32.094 1.033 1 95.5 79 GLN B O 1
ATOM 4416 N N . GLU B 1 80 ? 20.891 30.391 2.117 1 92.69 80 GLU B N 1
ATOM 4417 C CA . GLU B 1 80 ? 22.125 29.609 2.088 1 92.69 80 GLU B CA 1
ATOM 4418 C C . GLU B 1 80 ? 22.047 28.484 1.062 1 92.69 80 GLU B C 1
ATOM 4420 O O . GLU B 1 80 ? 20.938 28.078 0.664 1 92.69 80 GLU B O 1
ATOM 4425 N N . GLN B 1 81 ? 23.234 27.938 0.663 1 90 81 GLN B N 1
ATOM 4426 C CA . GLN B 1 81 ? 23.281 26.875 -0.33 1 90 81 GLN B CA 1
ATOM 4427 C C . GLN B 1 81 ? 22.531 25.641 0.167 1 90 81 GLN B C 1
ATOM 4429 O O . GLN B 1 81 ? 22.734 25.203 1.303 1 90 81 GLN B O 1
ATOM 4434 N N . GLY B 1 82 ? 21.672 25.188 -0.639 1 91.12 82 GLY B N 1
ATOM 4435 C CA . GLY B 1 82 ? 20.969 23.953 -0.341 1 91.12 82 GLY B CA 1
ATOM 4436 C C . GLY B 1 82 ? 19.797 24.141 0.602 1 91.12 82 GLY B C 1
ATOM 4437 O O . GLY B 1 82 ? 19.141 23.172 0.979 1 91.12 82 GLY B O 1
ATOM 4438 N N . GLN B 1 83 ? 19.516 25.406 0.97 1 94.88 83 GLN B N 1
ATOM 4439 C CA . GLN B 1 83 ? 18.422 25.688 1.887 1 94.88 83 GLN B CA 1
ATOM 4440 C C . GLN B 1 83 ? 17.375 26.594 1.233 1 94.88 83 GLN B C 1
ATOM 4442 O O . GLN B 1 83 ? 17.719 27.5 0.475 1 94.88 83 GLN B O 1
ATOM 4447 N N . PRO B 1 84 ? 16.109 26.312 1.474 1 96.56 84 PRO B N 1
ATOM 4448 C CA . PRO B 1 84 ? 15.109 27.219 0.917 1 96.56 84 PRO B CA 1
ATOM 4449 C C . PRO B 1 84 ? 15.25 28.641 1.437 1 96.56 84 PRO B C 1
ATOM 4451 O O . PRO B 1 84 ? 15.633 28.844 2.59 1 96.56 84 PRO B O 1
ATOM 4454 N N . PRO B 1 85 ? 14.906 29.609 0.599 1 97.62 85 PRO B N 1
ATOM 4455 C CA . PRO B 1 85 ? 15.086 31 1.001 1 97.62 85 PRO B CA 1
ATOM 4456 C C . PRO B 1 85 ? 14.18 31.406 2.162 1 97.62 85 PRO B C 1
ATOM 4458 O O . PRO B 1 85 ? 13.07 30.875 2.299 1 97.62 85 PRO B O 1
ATOM 4461 N N . LEU B 1 86 ? 14.695 32.281 2.984 1 98.31 86 LEU B N 1
ATOM 4462 C CA . LEU B 1 86 ? 13.945 32.938 4.047 1 98.31 86 LEU B CA 1
ATOM 4463 C C . LEU B 1 86 ? 13.672 34.406 3.701 1 98.31 86 LEU B C 1
ATOM 4465 O O . LEU B 1 86 ? 14.594 35.125 3.355 1 98.31 86 LEU B O 1
ATOM 4469 N N . VAL B 1 87 ? 12.406 34.844 3.688 1 98.69 87 VAL B N 1
ATOM 4470 C CA . VAL B 1 87 ? 12.102 36.25 3.613 1 98.69 87 VAL B CA 1
ATOM 4471 C C . VAL B 1 87 ? 12.258 36.875 4.992 1 98.69 87 VAL B C 1
ATOM 4473 O O . VAL B 1 87 ? 11.609 36.469 5.953 1 98.69 87 VAL B O 1
ATOM 4476 N N . PHE B 1 88 ? 13.141 37.812 5.117 1 98.62 88 PHE B N 1
ATOM 4477 C CA . PHE B 1 88 ? 13.5 38.469 6.375 1 98.62 88 PHE B CA 1
ATOM 4478 C C . PHE B 1 88 ? 13.242 39.969 6.309 1 98.62 88 PHE B C 1
ATOM 4480 O O . PHE B 1 88 ? 13.805 40.656 5.457 1 98.62 88 PHE B O 1
ATOM 4487 N N . ILE B 1 89 ? 12.367 40.469 7.219 1 98.75 89 ILE B N 1
ATOM 4488 C CA . ILE B 1 89 ? 12.008 41.875 7.266 1 98.75 89 ILE B CA 1
ATOM 4489 C C . ILE B 1 89 ? 12.258 42.438 8.672 1 98.75 89 ILE B C 1
ATOM 4491 O O . ILE B 1 89 ? 11.82 41.844 9.664 1 98.75 89 ILE B O 1
ATOM 4495 N N . GLU B 1 90 ? 12.969 43.469 8.75 1 98.5 90 GLU B N 1
ATOM 4496 C CA . GLU B 1 90 ? 13.219 44.188 10.008 1 98.5 90 GLU B CA 1
ATOM 4497 C C . GLU B 1 90 ? 12.664 45.594 9.961 1 98.5 90 GLU B C 1
ATOM 4499 O O . GLU B 1 90 ? 12.961 46.344 9.039 1 98.5 90 GLU B O 1
ATOM 4504 N N . VAL B 1 91 ? 11.844 45.906 10.977 1 98.5 91 VAL B N 1
ATOM 4505 C CA . VAL B 1 91 ? 11.25 47.25 11.078 1 98.5 91 VAL B CA 1
ATOM 4506 C C . VAL B 1 91 ? 11.617 47.875 12.422 1 98.5 91 VAL B C 1
ATOM 4508 O O . VAL B 1 91 ? 11.352 47.281 13.477 1 98.5 91 VAL B O 1
ATOM 4511 N N . ALA B 1 92 ? 12.156 49.031 12.352 1 97.56 92 ALA B N 1
ATOM 4512 C CA . ALA B 1 92 ? 12.555 49.719 13.578 1 97.56 92 ALA B CA 1
ATOM 4513 C C . ALA B 1 92 ? 11.336 50.094 14.406 1 97.56 92 ALA B C 1
ATOM 4515 O O . ALA B 1 92 ? 10.258 50.344 13.859 1 97.56 92 ALA B O 1
ATOM 4516 N N . ALA B 1 93 ? 11.57 50.188 15.711 1 96.56 93 ALA B N 1
ATOM 4517 C CA . ALA B 1 93 ? 10.5 50.594 16.609 1 96.56 93 ALA B CA 1
ATOM 4518 C C . ALA B 1 93 ? 10.102 52.062 16.344 1 96.56 93 ALA B C 1
ATOM 4520 O O . ALA B 1 93 ? 10.93 52.875 15.922 1 96.56 93 ALA B O 1
ATOM 4521 N N . THR B 1 94 ? 8.844 52.312 16.562 1 94.62 94 THR B N 1
ATOM 4522 C CA . THR B 1 94 ? 8.375 53.719 16.578 1 94.62 94 THR B CA 1
ATOM 4523 C C . THR B 1 94 ? 7.973 54.125 17.984 1 94.62 94 THR B C 1
ATOM 4525 O O . THR B 1 94 ? 7.523 55.25 18.188 1 94.62 94 THR B O 1
ATOM 4528 N N . ASP B 1 95 ? 8.117 53.156 18.906 1 90.38 95 ASP B N 1
ATOM 4529 C CA . ASP B 1 95 ? 7.809 53.438 20.297 1 90.38 95 ASP B CA 1
ATOM 4530 C C . ASP B 1 95 ? 9.07 53.375 21.156 1 90.38 95 ASP B C 1
ATOM 4532 O O . ASP B 1 95 ? 10.188 53.406 20.641 1 90.38 95 ASP B O 1
ATOM 4536 N N . CYS B 1 96 ? 8.828 53.469 22.5 1 88.38 96 CYS B N 1
ATOM 4537 C CA . CYS B 1 96 ? 9.953 53.438 23.422 1 88.38 96 CYS B CA 1
ATOM 4538 C C . CYS B 1 96 ? 9.828 52.25 24.391 1 88.38 96 CYS B C 1
ATOM 4540 O O . CYS B 1 96 ? 10.297 52.312 25.516 1 88.38 96 CYS B O 1
ATOM 4542 N N . SER B 1 97 ? 9.141 51.25 23.969 1 86.75 97 SER B N 1
ATOM 4543 C CA . SER B 1 97 ? 8.914 50.094 24.844 1 86.75 97 SER B CA 1
ATOM 4544 C C . SER B 1 97 ? 10.172 49.25 24.984 1 86.75 97 SER B C 1
ATOM 4546 O O . SER B 1 97 ? 10.312 48.469 25.938 1 86.75 97 SER B O 1
ATOM 4548 N N . ASN B 1 98 ? 11.086 49.281 24.047 1 91 98 ASN B N 1
ATOM 4549 C CA . ASN B 1 98 ? 12.289 48.438 23.969 1 91 98 ASN B CA 1
ATOM 4550 C C . ASN B 1 98 ? 11.938 46.969 23.844 1 91 98 ASN B C 1
ATOM 4552 O O . ASN B 1 98 ? 12.672 46.094 24.328 1 91 98 ASN B O 1
ATOM 4556 N N . LYS B 1 99 ? 10.75 46.719 23.328 1 93.75 99 LYS B N 1
ATOM 4557 C CA . LYS B 1 99 ? 10.312 45.344 23.078 1 93.75 99 LYS B CA 1
ATOM 4558 C C . LYS B 1 99 ? 10.5 44.969 21.609 1 93.75 99 LYS B C 1
ATOM 4560 O O . LYS B 1 99 ? 10.695 45.844 20.75 1 93.75 99 LYS B O 1
ATOM 4565 N N . THR B 1 100 ? 10.484 43.656 21.375 1 95.88 100 THR B N 1
ATOM 4566 C CA . THR B 1 100 ? 10.609 43.156 20.016 1 95.88 100 THR B CA 1
ATOM 4567 C C . THR B 1 100 ? 9.523 42.094 19.734 1 95.88 100 THR B C 1
ATOM 4569 O O . THR B 1 100 ? 9.297 41.219 20.547 1 95.88 100 THR B O 1
ATOM 4572 N N . VAL B 1 101 ? 8.883 42.281 18.641 1 96.94 101 VAL B N 1
ATOM 4573 C CA . VAL B 1 101 ? 7.891 41.312 18.172 1 96.94 101 VAL B CA 1
ATOM 4574 C C . VAL B 1 101 ? 8.461 40.531 17 1 96.94 101 VAL B C 1
ATOM 4576 O O . VAL B 1 101 ? 8.984 41.094 16.047 1 96.94 101 VAL B O 1
ATOM 4579 N N . LEU B 1 102 ? 8.375 39.188 17.141 1 97.81 102 LEU B N 1
ATOM 4580 C CA . LEU B 1 102 ? 8.734 38.281 16.062 1 97.81 102 LEU B CA 1
ATOM 4581 C C . LEU B 1 102 ? 7.488 37.75 15.375 1 97.81 102 LEU B C 1
ATOM 4583 O O . LEU B 1 102 ? 6.707 37 15.992 1 97.81 102 LEU B O 1
ATOM 4587 N N . PHE B 1 103 ? 7.277 38.125 14.109 1 98.06 103 PHE B N 1
ATOM 4588 C CA . PHE B 1 103 ? 6.23 37.531 13.289 1 98.06 103 PHE B CA 1
ATOM 4589 C C . PHE B 1 103 ? 6.754 36.281 12.562 1 98.06 103 PHE B C 1
ATOM 4591 O O . PHE B 1 103 ? 7.852 36.312 12.008 1 98.06 103 PHE B O 1
ATOM 4598 N N . TYR B 1 104 ? 5.941 35.25 12.617 1 97.06 104 TYR B N 1
ATOM 4599 C CA . TYR B 1 104 ? 6.32 34 11.945 1 97.06 104 TYR B CA 1
ATOM 4600 C C . TYR B 1 104 ? 5.254 33.562 10.953 1 97.06 104 TYR B C 1
ATOM 4602 O O . TYR B 1 104 ? 4.055 33.719 11.219 1 97.06 104 TYR B O 1
ATOM 4610 N N . GLY B 1 105 ? 5.66 33 9.805 1 96.5 105 GLY B N 1
ATOM 4611 C CA . GLY B 1 105 ? 4.84 32.344 8.805 1 96.5 105 GLY B CA 1
ATOM 4612 C C . GLY B 1 105 ? 5.652 31.547 7.797 1 96.5 105 GLY B C 1
ATOM 4613 O O . GLY B 1 105 ? 6.859 31.359 7.973 1 96.5 105 GLY B O 1
ATOM 4614 N N . HIS B 1 106 ? 4.965 30.969 6.801 1 97.12 106 HIS B N 1
ATOM 4615 C CA . HIS B 1 106 ? 5.672 30.25 5.754 1 97.12 106 HIS B CA 1
ATOM 4616 C C . HIS B 1 106 ? 4.98 30.406 4.402 1 97.12 106 HIS B C 1
ATOM 4618 O O . HIS B 1 106 ? 3.787 30.719 4.344 1 97.12 106 HIS B O 1
ATOM 4624 N N . TYR B 1 107 ? 5.824 30.219 3.35 1 98 107 TYR B N 1
ATOM 4625 C CA . TYR B 1 107 ? 5.25 30.469 2.029 1 98 107 TYR B CA 1
ATOM 4626 C C . TYR B 1 107 ? 5.312 29.203 1.168 1 98 107 TYR B C 1
ATOM 4628 O O . TYR B 1 107 ? 4.77 29.188 0.061 1 98 107 TYR B O 1
ATOM 4636 N N . ASP B 1 108 ? 6.02 28.125 1.638 1 96.56 108 ASP B N 1
ATOM 4637 C CA . ASP B 1 108 ? 6.062 26.891 0.875 1 96.56 108 ASP B CA 1
ATOM 4638 C C . ASP B 1 108 ? 4.707 26.188 0.89 1 96.56 108 ASP B C 1
ATOM 4640 O O . ASP B 1 108 ? 3.875 26.453 1.763 1 96.56 108 ASP B O 1
ATOM 4644 N N . LYS B 1 109 ? 4.559 25.297 -0.142 1 95.19 109 LYS B N 1
ATOM 4645 C CA . LYS B 1 109 ? 3.211 24.781 -0.339 1 95.19 109 LYS B CA 1
ATOM 4646 C C . LYS B 1 109 ? 3.213 23.25 -0.363 1 95.19 109 LYS B C 1
ATOM 4648 O O . LYS B 1 109 ? 4.227 22.641 -0.697 1 95.19 109 LYS B O 1
ATOM 4653 N N . GLN B 1 110 ? 2.023 22.734 0.064 1 90.81 110 GLN B N 1
ATOM 4654 C CA . GLN B 1 110 ? 1.713 21.312 -0.076 1 90.81 110 GLN B CA 1
ATOM 4655 C C . GLN B 1 110 ? 1.5 20.938 -1.54 1 90.81 110 GLN B C 1
ATOM 4657 O O . GLN B 1 110 ? 1.253 21.812 -2.379 1 90.81 110 GLN B O 1
ATOM 4662 N N . PRO B 1 111 ? 1.515 19.609 -1.849 1 87.31 111 PRO B N 1
ATOM 4663 C CA . PRO B 1 111 ? 1.223 19.172 -3.213 1 87.31 111 PRO B CA 1
ATOM 4664 C C . PRO B 1 111 ? -0.172 19.578 -3.682 1 87.31 111 PRO B C 1
ATOM 4666 O O . PRO B 1 111 ? -1.026 19.922 -2.859 1 87.31 111 PRO B O 1
ATOM 4669 N N . HIS B 1 112 ? -0.382 19.531 -5.008 1 86.94 112 HIS B N 1
ATOM 4670 C CA . HIS B 1 112 ? -1.609 20.031 -5.621 1 86.94 112 HIS B CA 1
ATOM 4671 C C . HIS B 1 112 ? -2.771 19.078 -5.371 1 86.94 112 HIS B C 1
ATOM 4673 O O . HIS B 1 112 ? -3.904 19.516 -5.156 1 86.94 112 HIS B O 1
ATOM 4679 N N . PHE B 1 113 ? -2.529 17.828 -5.371 1 78.06 113 PHE B N 1
ATOM 4680 C CA . PHE B 1 113 ? -3.537 16.781 -5.25 1 78.06 113 PHE B CA 1
ATOM 4681 C C . PHE B 1 113 ? -4.641 16.984 -6.281 1 78.06 113 PHE B C 1
ATOM 4683 O O . PHE B 1 113 ? -4.59 17.906 -7.086 1 78.06 113 PHE B O 1
ATOM 4690 N N . THR B 1 114 ? -5.566 16 -6.43 1 80.56 114 THR B N 1
ATOM 4691 C CA . THR B 1 114 ? -6.668 16.062 -7.383 1 80.56 114 THR B CA 1
ATOM 4692 C C . THR B 1 114 ? -7.988 16.344 -6.672 1 80.56 114 THR B C 1
ATOM 4694 O O . THR B 1 114 ? -8.07 16.25 -5.445 1 80.56 114 THR B O 1
ATOM 4697 N N . GLY B 1 115 ? -8.945 16.859 -7.43 1 84.81 115 GLY B N 1
ATOM 4698 C CA . GLY B 1 115 ? -10.273 17 -6.855 1 84.81 115 GLY B CA 1
ATOM 4699 C C . GLY B 1 115 ? -10.68 18.453 -6.641 1 84.81 115 GLY B C 1
ATOM 4700 O O . GLY B 1 115 ? -11.57 18.75 -5.844 1 84.81 115 GLY B O 1
ATOM 4701 N N . TRP B 1 116 ? -10.047 19.344 -7.297 1 92 116 TRP B N 1
ATOM 4702 C CA . TRP B 1 116 ? -10.406 20.75 -7.176 1 92 116 TRP B CA 1
ATOM 4703 C C . TRP B 1 116 ? -11.742 21.047 -7.855 1 92 116 TRP B C 1
ATOM 4705 O O . TRP B 1 116 ? -12.07 20.438 -8.875 1 92 116 TRP B O 1
ATOM 4715 N N . MET B 1 117 ? -12.469 21.938 -7.234 1 91.19 117 MET B N 1
ATOM 4716 C CA . MET B 1 117 ? -13.742 22.375 -7.793 1 91.19 117 MET B CA 1
ATOM 4717 C C . MET B 1 117 ? -13.547 22.984 -9.172 1 91.19 117 MET B C 1
ATOM 4719 O O . MET B 1 117 ? -12.555 23.672 -9.414 1 91.19 117 MET B O 1
ATOM 4723 N N . GLU B 1 118 ? -14.562 22.781 -10.023 1 91.94 118 GLU B N 1
ATOM 4724 C CA . GLU B 1 118 ? -14.508 23.375 -11.359 1 91.94 118 GLU B CA 1
ATOM 4725 C C . GLU B 1 118 ? -14.297 24.891 -11.281 1 91.94 118 GLU B C 1
ATOM 4727 O O . GLU B 1 118 ? -14.93 25.562 -10.461 1 91.94 118 GLU B O 1
ATOM 4732 N N . GLY B 1 119 ? -13.445 25.375 -12 1 93.38 119 GLY B N 1
ATOM 4733 C CA . GLY B 1 119 ? -13.172 26.812 -12.023 1 93.38 119 GLY B CA 1
ATOM 4734 C C . GLY B 1 119 ? -12.094 27.219 -11.039 1 93.38 119 GLY B C 1
ATOM 4735 O O . GLY B 1 119 ? -11.672 28.375 -11.023 1 93.38 119 GLY B O 1
ATOM 4736 N N . THR B 1 120 ? -11.68 26.297 -10.234 1 94.75 120 THR B N 1
ATOM 4737 C CA . THR B 1 120 ? -10.594 26.578 -9.305 1 94.75 120 THR B CA 1
ATOM 4738 C C . THR B 1 120 ? -9.438 25.609 -9.523 1 94.75 120 THR B C 1
ATOM 4740 O O . THR B 1 120 ? -9.5 24.734 -10.398 1 94.75 120 THR B O 1
ATOM 4743 N N . GLY B 1 121 ? -8.383 25.766 -8.797 1 95.69 121 GLY B N 1
ATOM 4744 C CA . GLY B 1 121 ? -7.207 24.922 -8.852 1 95.69 121 GLY B CA 1
ATOM 4745 C C . GLY B 1 121 ? -6.117 25.359 -7.887 1 95.69 121 GLY B C 1
ATOM 4746 O O . GLY B 1 121 ? -6.203 26.422 -7.289 1 95.69 121 GLY B O 1
ATOM 4747 N N . PRO B 1 122 ? -5.172 24.5 -7.867 1 96.31 122 PRO B N 1
ATOM 4748 C CA . PRO B 1 122 ? -4.086 24.828 -6.945 1 96.31 122 PRO B CA 1
ATOM 4749 C C . PRO B 1 122 ? -3.371 26.125 -7.324 1 96.31 122 PRO B C 1
ATOM 4751 O O . PRO B 1 122 ? -2.99 26.906 -6.445 1 96.31 122 PRO B O 1
ATOM 4754 N N . THR B 1 123 ? -3.264 26.391 -8.688 1 97.62 123 THR B N 1
ATOM 4755 C CA . THR B 1 123 ? -2.561 27.594 -9.141 1 97.62 123 THR B CA 1
ATOM 4756 C C . THR B 1 123 ? -3.498 28.516 -9.922 1 97.62 123 THR B C 1
ATOM 4758 O O . THR B 1 123 ? -3.053 29.297 -10.758 1 97.62 123 THR B O 1
ATOM 4761 N N . THR B 1 124 ? -4.797 28.328 -9.672 1 97.62 124 THR B N 1
ATOM 4762 C CA . THR B 1 124 ? -5.824 29.141 -10.297 1 97.62 124 THR B CA 1
ATOM 4763 C C . THR B 1 124 ? -6.73 29.766 -9.242 1 97.62 124 THR B C 1
ATOM 4765 O O . THR B 1 124 ? -7.852 29.312 -9.023 1 97.62 124 THR B O 1
ATOM 4768 N N . PRO B 1 125 ? -6.23 30.844 -8.703 1 97.81 125 PRO B N 1
ATOM 4769 C CA . PRO B 1 125 ? -7.016 31.469 -7.641 1 97.81 125 PRO B CA 1
ATOM 4770 C C . PRO B 1 125 ? -8.383 31.938 -8.117 1 97.81 125 PRO B C 1
ATOM 4772 O O . PRO B 1 125 ? -8.516 32.438 -9.242 1 97.81 125 PRO B O 1
ATOM 4775 N N . ALA B 1 126 ? -9.352 31.719 -7.316 1 97.88 126 ALA B N 1
ATOM 4776 C CA . ALA B 1 126 ? -10.719 32.125 -7.621 1 97.88 126 ALA B CA 1
ATOM 4777 C C . ALA B 1 126 ? -11.453 32.594 -6.359 1 97.88 126 ALA B C 1
ATOM 4779 O O . ALA B 1 126 ? -11.297 31.984 -5.293 1 97.88 126 ALA B O 1
ATOM 4780 N N . ILE B 1 127 ? -12.219 33.625 -6.547 1 97.62 127 ILE B N 1
ATOM 4781 C CA . ILE B 1 127 ? -13.086 34.062 -5.465 1 97.62 127 ILE B CA 1
ATOM 4782 C C . ILE B 1 127 ? -14.508 33.562 -5.699 1 97.62 127 ILE B C 1
ATOM 4784 O O . ILE B 1 127 ? -15.117 33.875 -6.727 1 97.62 127 ILE B O 1
ATOM 4788 N N . ILE B 1 128 ? -14.977 32.781 -4.84 1 97.06 128 ILE B N 1
ATOM 4789 C CA . ILE B 1 128 ? -16.359 32.312 -4.855 1 97.06 128 ILE B CA 1
ATOM 4790 C C . ILE B 1 128 ? -17.047 32.688 -3.547 1 97.06 128 ILE B C 1
ATOM 4792 O O . ILE B 1 128 ? -16.703 32.156 -2.484 1 97.06 128 ILE B O 1
ATOM 4796 N N . GLY B 1 129 ? -18 33.594 -3.621 1 96.5 129 GLY B N 1
ATOM 4797 C CA . GLY B 1 129 ? -18.594 34.125 -2.402 1 96.5 129 GLY B CA 1
ATOM 4798 C C . GLY B 1 129 ? -17.609 34.875 -1.534 1 96.5 129 GLY B C 1
ATOM 4799 O O . GLY B 1 129 ? -16.938 35.781 -2.008 1 96.5 129 GLY B O 1
ATOM 4800 N N . ASP B 1 130 ? -17.484 34.375 -0.276 1 97.25 130 ASP B N 1
ATOM 4801 C CA . ASP B 1 130 ? -16.625 35.031 0.696 1 97.25 130 ASP B CA 1
ATOM 4802 C C . ASP B 1 130 ? -15.281 34.312 0.834 1 97.25 130 ASP B C 1
ATOM 4804 O O . ASP B 1 130 ? -14.562 34.531 1.814 1 97.25 130 ASP B O 1
ATOM 4808 N N . CYS B 1 131 ? -15.016 33.531 -0.169 1 97.56 131 CYS B N 1
ATOM 4809 C CA . CYS B 1 131 ? -13.828 32.719 0.001 1 97.56 131 CYS B CA 1
ATOM 4810 C C . CYS B 1 131 ? -12.898 32.844 -1.198 1 97.56 131 CYS B C 1
ATOM 4812 O O . CYS B 1 131 ? -13.352 32.906 -2.34 1 97.56 131 CYS B O 1
ATOM 4814 N N . LEU B 1 132 ? -11.633 32.906 -0.968 1 98.19 132 LEU B N 1
ATOM 4815 C CA . LEU B 1 132 ? -10.586 32.781 -1.978 1 98.19 132 LEU B CA 1
ATOM 4816 C C . LEU B 1 132 ? -10.07 31.344 -2.021 1 98.19 132 LEU B C 1
ATOM 4818 O O . LEU B 1 132 ? -9.594 30.812 -1.013 1 98.19 132 LEU B O 1
ATOM 4822 N N . TYR B 1 133 ? -10.188 30.734 -3.166 1 97.5 133 TYR B N 1
ATOM 4823 C CA . TYR B 1 133 ? -9.695 29.375 -3.352 1 97.5 133 TYR B CA 1
ATOM 4824 C C . TYR B 1 133 ? -8.328 29.391 -4.031 1 97.5 133 TYR B C 1
ATOM 4826 O O . TYR B 1 133 ? -8.086 30.188 -4.934 1 97.5 133 TYR B O 1
ATOM 4834 N N . GLY B 1 134 ? -7.48 28.516 -3.547 1 97.5 134 GLY B N 1
ATOM 4835 C CA . GLY B 1 134 ? -6.152 28.344 -4.109 1 97.5 134 GLY B CA 1
ATOM 4836 C C . GLY B 1 134 ? -5.152 27.766 -3.123 1 97.5 134 GLY B C 1
ATOM 4837 O O . GLY B 1 134 ? -5.238 28.031 -1.922 1 97.5 134 GLY B O 1
ATOM 4838 N N . ARG B 1 135 ? -4.156 27.062 -3.633 1 97.06 135 ARG B N 1
ATOM 4839 C CA . ARG B 1 135 ? -3.162 26.422 -2.77 1 97.06 135 ARG B CA 1
ATOM 4840 C C . ARG B 1 135 ? -2.273 27.469 -2.104 1 97.06 135 ARG B C 1
ATOM 4842 O O . ARG B 1 135 ? -1.732 28.359 -2.775 1 97.06 135 ARG B O 1
ATOM 4849 N N . GLY B 1 136 ? -2.188 27.453 -0.81 1 96.5 136 GLY B N 1
ATOM 4850 C CA . GLY B 1 136 ? -1.278 28.297 -0.061 1 96.5 136 GLY B CA 1
ATOM 4851 C C . GLY B 1 136 ? -1.903 29.625 0.355 1 96.5 136 GLY B C 1
ATOM 4852 O O . GLY B 1 136 ? -1.284 30.406 1.076 1 96.5 136 GLY B O 1
ATOM 4853 N N . CYS B 1 137 ? -3.141 29.859 -0.06 1 97 137 CYS B N 1
ATOM 4854 C CA . CYS B 1 137 ? -3.732 31.156 0.286 1 97 137 CYS B CA 1
ATOM 4855 C C . CYS B 1 137 ? -3.932 31.266 1.792 1 97 137 CYS B C 1
ATOM 4857 O O . CYS B 1 137 ? -3.658 32.312 2.375 1 97 137 CYS B O 1
ATOM 4859 N N . SER B 1 138 ? -4.352 30.203 2.426 1 96.12 138 SER B N 1
ATOM 4860 C CA . SER B 1 138 ? -4.594 30.203 3.865 1 96.12 138 SER B CA 1
ATOM 4861 C C . SER B 1 138 ? -3.453 29.531 4.621 1 96.12 138 SER B C 1
ATOM 4863 O O . SER B 1 138 ? -3.131 29.922 5.746 1 96.12 138 SER B O 1
ATOM 4865 N N . ASP B 1 139 ? -2.787 28.578 4.148 1 92.69 139 ASP B N 1
ATOM 4866 C CA . ASP B 1 139 ? -1.707 27.797 4.73 1 92.69 139 ASP B CA 1
ATOM 4867 C C . ASP B 1 139 ? -0.417 27.953 3.928 1 92.69 139 ASP B C 1
ATOM 4869 O O . ASP B 1 139 ? -0.034 27.062 3.17 1 92.69 139 ASP B O 1
ATOM 4873 N N . ASP B 1 140 ? 0.278 28.984 4.18 1 91.56 140 ASP B N 1
ATOM 4874 C CA . ASP B 1 140 ? 0.143 30.109 5.094 1 91.56 140 ASP B CA 1
ATOM 4875 C C . ASP B 1 140 ? 0.43 31.422 4.383 1 91.56 140 ASP B C 1
ATOM 4877 O O . ASP B 1 140 ? 1.048 32.312 4.957 1 91.56 140 ASP B O 1
ATOM 4881 N N . GLY B 1 141 ? 0.041 31.5 3.193 1 95.44 141 GLY B N 1
ATOM 4882 C CA . GLY B 1 141 ? 0.376 32.625 2.336 1 95.44 141 GLY B CA 1
ATOM 4883 C C . GLY B 1 141 ? -0.111 33.969 2.881 1 95.44 141 GLY B C 1
ATOM 4884 O O . GLY B 1 141 ? 0.483 35 2.605 1 95.44 141 GLY B O 1
ATOM 4885 N N . TYR B 1 142 ? -1.146 34 3.664 1 97.69 142 TYR B N 1
ATOM 4886 C CA . TYR B 1 142 ? -1.73 35.25 4.133 1 97.69 142 TYR B CA 1
ATOM 4887 C C . TYR B 1 142 ? -0.864 35.875 5.215 1 97.69 142 TYR B C 1
ATOM 4889 O O . TYR B 1 142 ? -0.982 37.062 5.488 1 97.69 142 TYR B O 1
ATOM 4897 N N . ALA B 1 143 ? -0.012 35.125 5.879 1 97.94 143 ALA B N 1
ATOM 4898 C CA . ALA B 1 143 ? 0.652 35.531 7.117 1 97.94 143 ALA B CA 1
ATOM 4899 C C . ALA B 1 143 ? 1.544 36.75 6.887 1 97.94 143 ALA B C 1
ATOM 4901 O O . ALA B 1 143 ? 1.568 37.688 7.703 1 97.94 143 ALA B O 1
ATOM 4902 N N . ILE B 1 144 ? 2.314 36.719 5.809 1 98.62 144 ILE B N 1
ATOM 4903 C CA . ILE B 1 144 ? 3.217 37.844 5.551 1 98.62 144 ILE B CA 1
ATOM 4904 C C . ILE B 1 144 ? 2.408 39.125 5.293 1 98.62 144 ILE B C 1
ATOM 4906 O O . ILE B 1 144 ? 2.787 40.188 5.738 1 98.62 144 ILE B O 1
ATOM 4910 N N . PHE B 1 145 ? 1.301 39.031 4.617 1 98.69 145 PHE B N 1
ATOM 4911 C CA . PHE B 1 145 ? 0.457 40.156 4.32 1 98.69 145 PHE B CA 1
ATOM 4912 C C . PHE B 1 145 ? -0.17 40.719 5.594 1 98.69 145 PHE B C 1
ATOM 4914 O O . PHE B 1 145 ? -0.237 41.938 5.781 1 98.69 145 PHE B O 1
ATOM 4921 N N . ALA B 1 146 ? -0.581 39.812 6.422 1 98.5 146 ALA B N 1
ATOM 4922 C CA . ALA B 1 146 ? -1.172 40.219 7.691 1 98.5 146 ALA B CA 1
ATOM 4923 C C . ALA B 1 146 ? -0.143 40.906 8.57 1 98.5 146 ALA B C 1
ATOM 4925 O O . ALA B 1 146 ? -0.448 41.938 9.203 1 98.5 146 ALA B O 1
ATOM 4926 N N . SER B 1 147 ? 1.037 40.406 8.664 1 98.62 147 SER B N 1
ATOM 4927 C CA . SER B 1 147 ? 2.104 40.969 9.477 1 98.62 147 SER B CA 1
ATOM 4928 C C . SER B 1 147 ? 2.465 42.375 9 1 98.62 147 SER B C 1
ATOM 4930 O O . SER B 1 147 ? 2.484 43.312 9.789 1 98.62 147 SER B O 1
ATOM 4932 N N . VAL B 1 148 ? 2.705 42.469 7.707 1 98.75 148 VAL B N 1
ATOM 4933 C CA . VAL B 1 148 ? 3.129 43.719 7.113 1 98.75 148 VAL B CA 1
ATOM 4934 C C . VAL B 1 148 ? 2.012 44.75 7.242 1 98.75 148 VAL B C 1
ATOM 4936 O O . VAL B 1 148 ? 2.264 45.906 7.586 1 98.75 148 VAL B O 1
ATOM 4939 N N . LEU B 1 149 ? 0.823 44.344 6.969 1 98.5 149 LEU B N 1
ATOM 4940 C CA . LEU B 1 149 ? -0.316 45.25 7.059 1 98.5 149 LEU B CA 1
ATOM 4941 C C . LEU B 1 149 ? -0.464 45.812 8.477 1 98.5 149 LEU B C 1
ATOM 4943 O O . LEU B 1 149 ? -0.775 46.969 8.664 1 98.5 149 LEU B O 1
ATOM 4947 N N . SER B 1 150 ? -0.33 44.969 9.461 1 98.06 150 SER B N 1
ATOM 4948 C CA . SER B 1 150 ? -0.502 45.406 10.852 1 98.06 150 SER B CA 1
ATOM 4949 C C . SER B 1 150 ? 0.514 46.469 11.227 1 98.06 150 SER B C 1
ATOM 4951 O O . SER B 1 150 ? 0.171 47.469 11.891 1 98.06 150 SER B O 1
ATOM 4953 N N . ILE B 1 151 ? 1.744 46.312 10.82 1 98.31 151 ILE B N 1
ATOM 4954 C CA . ILE B 1 151 ? 2.793 47.312 11.086 1 98.31 151 ILE B CA 1
ATOM 4955 C C . ILE B 1 151 ? 2.494 48.594 10.336 1 98.31 151 ILE B C 1
ATOM 4957 O O . ILE B 1 151 ? 2.553 49.688 10.914 1 98.31 151 ILE B O 1
ATOM 4961 N N . LYS B 1 152 ? 2.17 48.438 9.047 1 98.38 152 LYS B N 1
ATOM 4962 C CA . LYS B 1 152 ? 1.871 49.594 8.219 1 98.38 152 LYS B CA 1
ATOM 4963 C C . LYS B 1 152 ? 0.678 50.375 8.773 1 98.38 152 LYS B C 1
ATOM 4965 O O . LYS B 1 152 ? 0.674 51.594 8.773 1 98.38 152 LYS B O 1
ATOM 4970 N N . ALA B 1 153 ? -0.322 49.656 9.156 1 97.81 153 ALA B N 1
ATOM 4971 C CA . ALA B 1 153 ? -1.499 50.281 9.742 1 97.81 153 ALA B CA 1
ATOM 4972 C C . ALA B 1 153 ? -1.119 51.125 10.969 1 97.81 153 ALA B C 1
ATOM 4974 O O . ALA B 1 153 ? -1.591 52.25 11.125 1 97.81 153 ALA B O 1
ATOM 4975 N N . CYS B 1 154 ? -0.295 50.562 11.852 1 96.31 154 CYS B N 1
ATOM 4976 C CA . CYS B 1 154 ? 0.169 51.312 13.008 1 96.31 154 CYS B CA 1
ATOM 4977 C C . CYS B 1 154 ? 0.888 52.594 12.578 1 96.31 154 CYS B C 1
ATOM 4979 O O . CYS B 1 154 ? 0.641 53.656 13.133 1 96.31 154 CYS B O 1
ATOM 4981 N N . GLN B 1 155 ? 1.72 52.5 11.57 1 97.25 155 GLN B N 1
ATOM 4982 C CA . GLN B 1 155 ? 2.508 53.656 11.117 1 97.25 155 GLN B CA 1
ATOM 4983 C C . GLN B 1 155 ? 1.616 54.719 10.5 1 97.25 155 GLN B C 1
ATOM 4985 O O . GLN B 1 155 ? 1.791 55.906 10.766 1 97.25 155 GLN B O 1
ATOM 4990 N N . VAL B 1 156 ? 0.679 54.312 9.719 1 97.31 156 VAL B N 1
ATOM 4991 C CA . VAL B 1 156 ? -0.182 55.25 8.992 1 97.31 156 VAL B CA 1
ATOM 4992 C C . VAL B 1 156 ? -1.157 55.906 9.961 1 97.31 156 VAL B C 1
ATOM 4994 O O . VAL B 1 156 ? -1.459 57.094 9.828 1 97.31 156 VAL B O 1
ATOM 4997 N N . LEU B 1 157 ? -1.597 55.188 10.93 1 95.69 157 LEU B N 1
ATOM 4998 C CA . LEU B 1 157 ? -2.619 55.688 11.836 1 95.69 157 LEU B CA 1
ATOM 4999 C C . LEU B 1 157 ? -1.984 56.375 13.047 1 95.69 157 LEU B C 1
ATOM 5001 O O . LEU B 1 157 ? -2.689 56.906 13.898 1 95.69 157 LEU B O 1
ATOM 5005 N N . GLY B 1 158 ? -0.682 56.25 13.188 1 93.5 158 GLY B N 1
ATOM 5006 C CA . GLY B 1 158 ? 0.043 56.969 14.227 1 93.5 158 GLY B CA 1
ATOM 5007 C C . GLY B 1 158 ? 0.125 56.188 15.531 1 93.5 158 GLY B C 1
ATOM 5008 O O . GLY B 1 158 ? 0.28 56.781 16.594 1 93.5 158 GLY B O 1
ATOM 5009 N N . TYR B 1 159 ? -0.041 54.938 15.422 1 92.62 159 TYR B N 1
ATOM 5010 C CA . TYR B 1 159 ? 0.129 54.094 16.594 1 92.62 159 TYR B CA 1
ATOM 5011 C C . TYR B 1 159 ? 1.578 53.656 16.75 1 92.62 159 TYR B C 1
ATOM 5013 O O . TYR B 1 159 ? 2.256 53.375 15.75 1 92.62 159 TYR B O 1
ATOM 5021 N N . GLY B 1 160 ? 2.059 53.656 18 1 91.94 160 GLY B N 1
ATOM 5022 C CA . GLY B 1 160 ? 3.385 53.094 18.219 1 91.94 160 GLY B CA 1
ATOM 5023 C C . GLY B 1 160 ? 3.439 51.594 18.062 1 91.94 160 GLY B C 1
ATOM 5024 O O . GLY B 1 160 ? 2.432 50.906 18.234 1 91.94 160 GLY B O 1
ATOM 5025 N N . HIS B 1 161 ? 4.566 51.125 17.688 1 94.62 161 HIS B N 1
ATOM 5026 C CA . HIS B 1 161 ? 4.844 49.688 17.703 1 94.62 161 HIS B CA 1
ATOM 5027 C C . HIS B 1 161 ? 6.293 49.406 18.078 1 94.62 161 HIS B C 1
ATOM 5029 O O . HIS B 1 161 ? 7.176 50.219 17.828 1 94.62 161 HIS B O 1
ATOM 5035 N N . PRO B 1 162 ? 6.512 48.25 18.688 1 95.88 162 PRO B N 1
ATOM 5036 C CA . PRO B 1 162 ? 7.895 47.875 18.969 1 95.88 162 PRO B CA 1
ATOM 5037 C C . PRO B 1 162 ? 8.68 47.469 17.719 1 95.88 162 PRO B C 1
ATOM 5039 O O . PRO B 1 162 ? 8.156 47.594 16.609 1 95.88 162 PRO B O 1
ATOM 5042 N N . LYS B 1 163 ? 9.938 47.219 17.984 1 97.44 163 LYS B N 1
ATOM 5043 C CA . LYS B 1 163 ? 10.688 46.594 16.891 1 97.44 163 LYS B CA 1
ATOM 5044 C C . LYS B 1 163 ? 9.984 45.344 16.391 1 97.44 163 LYS B C 1
ATOM 5046 O O . LYS B 1 163 ? 9.492 44.531 17.172 1 97.44 163 LYS B O 1
ATOM 5051 N N . CYS B 1 164 ? 9.852 45.25 15.109 1 98.31 164 CYS B N 1
ATOM 5052 C CA . CYS B 1 164 ? 9.219 44.094 14.508 1 98.31 164 CYS B CA 1
ATOM 5053 C C . CYS B 1 164 ? 10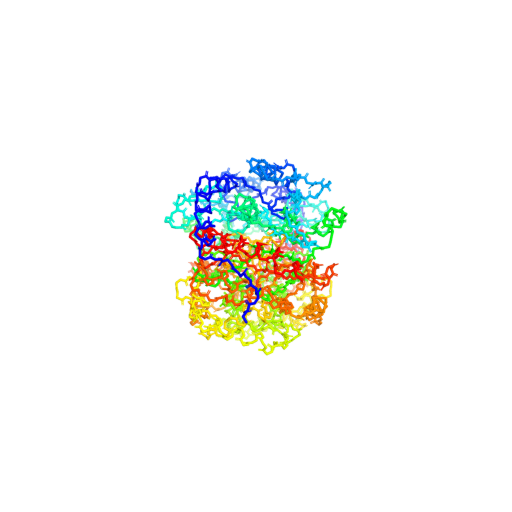.18 43.375 13.578 1 98.31 164 CYS B C 1
ATOM 5055 O O . CYS B 1 164 ? 10.891 44 12.789 1 98.31 164 CYS B O 1
ATOM 5057 N N . VAL B 1 165 ? 10.258 42.094 13.75 1 98.56 165 VAL B N 1
ATOM 5058 C CA . VAL B 1 165 ? 10.977 41.219 12.844 1 98.56 165 VAL B CA 1
ATOM 5059 C C . VAL B 1 165 ? 10.008 40.188 12.242 1 98.56 165 VAL B C 1
ATOM 5061 O O . VAL B 1 165 ? 9.289 39.5 12.961 1 98.56 165 VAL B O 1
ATOM 5064 N N . ILE B 1 166 ? 9.945 40.188 10.914 1 98.69 166 ILE B N 1
ATOM 5065 C CA . ILE B 1 166 ? 9.094 39.219 10.211 1 98.69 166 ILE B CA 1
ATOM 5066 C C . ILE B 1 166 ? 9.953 38.156 9.547 1 98.69 166 ILE B C 1
ATOM 5068 O O . ILE B 1 166 ? 10.867 38.469 8.773 1 98.69 166 ILE B O 1
ATOM 5072 N N . THR B 1 167 ? 9.688 36.906 9.898 1 98.19 167 THR B N 1
ATOM 5073 C CA . THR B 1 167 ? 10.375 35.75 9.297 1 98.19 167 THR B CA 1
ATOM 5074 C C . THR B 1 167 ? 9.391 34.844 8.602 1 98.19 167 THR B C 1
ATOM 5076 O O . THR B 1 167 ? 8.5 34.281 9.242 1 98.19 167 THR B O 1
ATOM 5079 N N . ILE B 1 168 ? 9.547 34.688 7.289 1 98.25 168 ILE B N 1
ATOM 5080 C CA . ILE B 1 168 ? 8.688 33.844 6.465 1 98.25 168 ILE B CA 1
ATOM 5081 C C . ILE B 1 168 ? 9.516 32.75 5.781 1 98.25 168 ILE B C 1
ATOM 5083 O O . ILE B 1 168 ? 10.258 33.031 4.836 1 98.25 168 ILE B O 1
ATOM 5087 N N . GLU B 1 169 ? 9.328 31.516 6.227 1 96.75 169 GLU B N 1
ATOM 5088 C CA . GLU B 1 169 ? 10.211 30.438 5.77 1 96.75 169 GLU B CA 1
ATOM 5089 C C . GLU B 1 169 ? 9.609 29.703 4.578 1 96.75 169 GLU B C 1
ATOM 5091 O O . GLU B 1 169 ? 8.43 29.875 4.266 1 96.75 169 GLU B O 1
ATOM 5096 N N . GLY B 1 170 ? 10.5 28.875 3.947 1 96.25 170 GLY B N 1
ATOM 5097 C CA . GLY B 1 170 ? 10.102 28.188 2.732 1 96.25 170 GLY B CA 1
ATOM 5098 C C . GLY B 1 170 ? 10.133 26.672 2.877 1 96.25 170 GLY B C 1
ATOM 5099 O O . GLY B 1 170 ? 10.25 25.953 1.884 1 96.25 170 GLY B O 1
ATOM 5100 N N . GLU B 1 171 ? 10.031 26.141 4.133 1 93.06 171 GLU B N 1
ATOM 5101 C CA . GLU B 1 171 ? 10.148 24.703 4.285 1 93.06 171 GLU B CA 1
ATOM 5102 C C . GLU B 1 171 ? 9.344 24.203 5.484 1 93.06 171 GLU B C 1
ATOM 5104 O O . GLU B 1 171 ? 9.688 23.203 6.102 1 93.06 171 GLU B O 1
ATOM 5109 N N . GLU B 1 172 ? 8.305 24.938 5.898 1 89.81 172 GLU B N 1
ATOM 5110 C CA . GLU B 1 172 ? 7.453 24.516 7.012 1 89.81 172 GLU B CA 1
ATOM 5111 C C . GLU B 1 172 ? 6.754 23.203 6.703 1 89.81 172 GLU B C 1
ATOM 5113 O O . GLU B 1 172 ? 6.664 22.312 7.566 1 89.81 172 GLU B O 1
ATOM 5118 N N . GLU B 1 173 ? 6.379 22.953 5.551 1 86.56 173 GLU B N 1
ATOM 5119 C CA . GLU B 1 173 ? 5.617 21.781 5.137 1 86.56 173 GLU B CA 1
ATOM 5120 C C . GLU B 1 173 ? 6.5 20.547 5.098 1 86.56 173 GLU B C 1
ATOM 5122 O O . GLU B 1 173 ? 6 19.422 4.941 1 86.56 173 GLU B O 1
ATOM 5127 N N . THR B 1 174 ? 7.785 20.891 5.121 1 83.31 174 THR B N 1
ATOM 5128 C CA . THR B 1 174 ? 8.773 19.812 5.191 1 83.31 174 THR B CA 1
ATOM 5129 C C . THR B 1 174 ? 9.555 19.875 6.5 1 83.31 174 THR B C 1
ATOM 5131 O O . THR B 1 174 ? 10.781 19.781 6.5 1 83.31 174 THR B O 1
ATOM 5134 N N . ASP B 1 175 ? 8.953 20.312 7.641 1 77.88 175 ASP B N 1
ATOM 5135 C CA . ASP B 1 175 ? 9.398 20.156 9.023 1 77.88 175 ASP B CA 1
ATOM 5136 C C . ASP B 1 175 ? 10.352 21.266 9.43 1 77.88 175 ASP B C 1
ATOM 5138 O O . ASP B 1 175 ? 10.969 21.219 10.492 1 77.88 175 ASP B O 1
ATOM 5142 N N . SER B 1 176 ? 10.648 22.234 8.562 1 87.56 176 SER B N 1
ATOM 5143 C CA . SER B 1 176 ? 11.398 23.422 8.93 1 87.56 176 SER B CA 1
ATOM 5144 C C . SER B 1 176 ? 12.797 23.078 9.422 1 87.56 176 SER B C 1
ATOM 5146 O O . SER B 1 176 ? 13.219 23.547 10.484 1 87.56 176 SER B O 1
ATOM 5148 N N . ALA B 1 177 ? 13.547 22.391 8.688 1 84.94 177 ALA B N 1
ATOM 5149 C CA . ALA B 1 177 ? 14.844 21.859 9.109 1 84.94 177 ALA B CA 1
ATOM 5150 C C . ALA B 1 177 ? 15.844 23 9.328 1 84.94 177 ALA B C 1
ATOM 5152 O O . ALA B 1 177 ? 16.734 22.891 10.18 1 84.94 177 ALA B O 1
ATOM 5153 N N . TYR B 1 178 ? 15.656 24.109 8.648 1 91.88 178 TYR B N 1
ATOM 5154 C CA . TYR B 1 178 ? 16.719 25.094 8.648 1 91.88 178 TYR B CA 1
ATOM 5155 C C . TYR B 1 178 ? 16.25 26.406 9.273 1 91.88 178 TYR B C 1
ATOM 5157 O O . TYR B 1 178 ? 17.031 27.359 9.391 1 91.88 178 TYR B O 1
ATOM 5165 N N . TYR B 1 179 ? 15.07 26.547 9.719 1 93.19 179 TYR B N 1
ATOM 5166 C CA . TYR B 1 179 ? 14.547 27.812 10.242 1 93.19 179 TYR B CA 1
ATOM 5167 C C . TYR B 1 179 ? 15.383 28.297 11.422 1 93.19 179 TYR B C 1
ATOM 5169 O O . TYR B 1 179 ? 15.781 29.453 11.469 1 93.19 179 TYR B O 1
ATOM 5177 N N . MET B 1 180 ? 15.648 27.406 12.391 1 92.56 180 MET B N 1
ATOM 5178 C CA . MET B 1 180 ? 16.391 27.812 13.586 1 92.56 180 MET B CA 1
ATOM 5179 C C . MET B 1 180 ? 17.828 28.172 13.234 1 92.56 180 MET B C 1
ATOM 5181 O O . MET B 1 180 ? 18.422 29.062 13.859 1 92.56 180 MET B O 1
ATOM 5185 N N . THR B 1 181 ? 18.344 27.547 12.266 1 94 181 THR B N 1
ATOM 5186 C CA . THR B 1 181 ? 19.672 27.906 11.781 1 94 181 THR B CA 1
ATOM 5187 C C . THR B 1 181 ? 19.688 29.344 11.258 1 94 181 THR B C 1
ATOM 5189 O O . THR B 1 181 ? 20.625 30.094 11.547 1 94 181 THR B O 1
ATOM 5192 N N . TYR B 1 182 ? 18.672 29.656 10.484 1 95.5 182 TYR B N 1
ATOM 5193 C CA . TYR B 1 182 ? 18.547 31.031 10 1 95.5 182 TYR B CA 1
ATOM 5194 C C . TYR B 1 182 ? 18.438 32.031 11.156 1 95.5 182 TYR B C 1
ATOM 5196 O O . TYR B 1 182 ? 19.078 33.062 11.156 1 95.5 182 TYR B O 1
ATOM 5204 N N . LEU B 1 183 ? 17.594 31.672 12.133 1 94.81 183 LEU B N 1
ATOM 5205 C CA . LEU B 1 183 ? 17.375 32.562 13.266 1 94.81 183 LEU B CA 1
ATOM 5206 C C . LEU B 1 183 ? 18.672 32.781 14.047 1 94.81 183 LEU B C 1
ATOM 5208 O O . LEU B 1 183 ? 18.922 33.875 14.555 1 94.81 183 LEU B O 1
ATOM 5212 N N . ASP B 1 184 ? 19.438 31.75 14.188 1 95.44 184 ASP B N 1
ATOM 5213 C CA . ASP B 1 184 ? 20.734 31.859 14.867 1 95.44 184 ASP B CA 1
ATOM 5214 C C . ASP B 1 184 ? 21.672 32.781 14.117 1 95.44 184 ASP B C 1
ATOM 5216 O O . ASP B 1 184 ? 22.328 33.656 14.727 1 95.44 184 ASP B O 1
ATOM 5220 N N . LYS B 1 185 ? 21.719 32.594 12.867 1 95.81 185 LYS B N 1
ATOM 5221 C CA . LYS B 1 185 ? 22.594 33.406 12.039 1 95.81 185 LYS B CA 1
ATOM 5222 C C . LYS B 1 185 ? 22.156 34.875 12.086 1 95.81 185 LYS B C 1
ATOM 5224 O O . LYS B 1 185 ? 23 35.781 12.016 1 95.81 185 LYS B O 1
ATOM 5229 N N . LEU B 1 186 ? 20.922 35.094 12.188 1 96.94 186 LEU B N 1
ATOM 5230 C CA . LEU B 1 186 ? 20.375 36.438 12.148 1 96.94 186 LEU B CA 1
ATOM 5231 C C . LEU B 1 186 ? 20.188 37 13.555 1 96.94 186 LEU B C 1
ATOM 5233 O O . LEU B 1 186 ? 19.641 38.094 13.734 1 96.94 186 LEU B O 1
ATOM 5237 N N . SER B 1 187 ? 20.656 36.375 14.578 1 96.12 187 SER B N 1
ATOM 5238 C CA . SER B 1 187 ? 20.406 36.688 15.984 1 96.12 187 SER B CA 1
ATOM 5239 C C . SER B 1 187 ? 20.812 38.125 16.312 1 96.12 187 SER B C 1
ATOM 5241 O O . SER B 1 187 ? 20.156 38.781 17.109 1 96.12 187 SER B O 1
ATOM 5243 N N . PRO B 1 188 ? 21.938 38.625 15.75 1 96.62 188 PRO B N 1
ATOM 5244 C CA . PRO B 1 188 ? 22.312 40 16.062 1 96.62 188 PRO B CA 1
ATOM 5245 C C . PRO B 1 188 ? 21.25 41 15.586 1 96.62 188 PRO B C 1
ATOM 5247 O O . PRO B 1 188 ? 21.094 42.062 16.203 1 96.62 188 PRO B O 1
ATOM 5250 N N . ARG B 1 189 ? 20.547 40.656 14.609 1 96.62 189 ARG B N 1
ATOM 5251 C CA . ARG B 1 189 ? 19.531 41.531 14.055 1 96.62 189 ARG B CA 1
ATOM 5252 C C . ARG B 1 189 ? 18.172 41.281 14.703 1 96.62 189 ARG B C 1
ATOM 5254 O O . ARG B 1 189 ? 17.422 42.219 14.961 1 96.62 189 ARG B O 1
ATOM 5261 N N . VAL B 1 190 ? 17.891 40.031 14.938 1 96.44 190 VAL B N 1
ATOM 5262 C CA . VAL B 1 190 ? 16.609 39.656 15.539 1 96.44 190 VAL B CA 1
ATOM 5263 C C . VAL B 1 190 ? 16.578 40.094 17 1 96.44 190 VAL B C 1
ATOM 5265 O O . VAL B 1 190 ? 15.547 40.594 17.484 1 96.44 190 VAL B O 1
ATOM 5268 N N . GLY B 1 191 ? 17.672 39.938 17.672 1 94.88 191 GLY B N 1
ATOM 5269 C CA . GLY B 1 191 ? 17.703 40.188 19.109 1 94.88 191 GLY B CA 1
ATOM 5270 C C . GLY B 1 191 ? 16.969 39.125 19.906 1 94.88 191 GLY B C 1
ATOM 5271 O O . GLY B 1 191 ? 17.016 37.938 19.594 1 94.88 191 GLY B O 1
ATOM 5272 N N . THR B 1 192 ? 16.391 39.562 21.031 1 95.62 192 THR B N 1
ATOM 5273 C CA . THR B 1 192 ? 15.586 38.688 21.891 1 95.62 192 THR B CA 1
ATOM 5274 C C . THR B 1 192 ? 14.109 39.062 21.828 1 95.62 192 THR B C 1
ATOM 5276 O O . THR B 1 192 ? 13.672 39.969 22.547 1 95.62 192 THR B O 1
ATOM 5279 N N . PRO B 1 193 ? 13.422 38.344 21.062 1 96.06 193 PRO B N 1
ATOM 5280 C CA . PRO B 1 193 ? 12 38.688 20.953 1 96.06 193 PRO B CA 1
ATOM 5281 C C . PRO B 1 193 ? 11.25 38.531 22.266 1 96.06 193 PRO B C 1
ATOM 5283 O O . PRO B 1 193 ? 11.5 37.594 23.016 1 96.06 193 PRO B O 1
ATOM 5286 N N . ASP B 1 194 ? 10.312 39.5 22.516 1 94.06 194 ASP B N 1
ATOM 5287 C CA . ASP B 1 194 ? 9.43 39.438 23.672 1 94.06 194 ASP B CA 1
ATOM 5288 C C . ASP B 1 194 ? 8.125 38.719 23.344 1 94.06 194 ASP B C 1
ATOM 5290 O O . ASP B 1 194 ? 7.516 38.094 24.203 1 94.06 194 ASP B O 1
ATOM 5294 N N . PHE B 1 195 ? 7.719 38.875 22.141 1 94.19 195 PHE B N 1
ATOM 5295 C CA . PHE B 1 195 ? 6.469 38.312 21.641 1 94.19 195 PHE B CA 1
ATOM 5296 C C . PHE B 1 195 ? 6.695 37.594 20.328 1 94.19 195 PHE B C 1
ATOM 5298 O O . PHE B 1 195 ? 7.496 38.031 19.5 1 94.19 195 PHE B O 1
ATOM 5305 N N . VAL B 1 196 ? 6.039 36.5 20.188 1 95.19 196 VAL B N 1
ATOM 5306 C CA . VAL B 1 196 ? 5.98 35.875 18.875 1 95.19 196 VAL B CA 1
ATOM 5307 C C . VAL B 1 196 ? 4.531 35.812 18.406 1 95.19 196 VAL B C 1
ATOM 5309 O O . VAL B 1 196 ? 3.645 35.375 19.141 1 95.19 196 VAL B O 1
ATOM 5312 N N . PHE B 1 197 ? 4.285 36.375 17.25 1 96.19 197 PHE B N 1
ATOM 5313 C CA . PHE B 1 197 ? 3.027 36.25 16.516 1 96.19 197 PHE B CA 1
ATOM 5314 C C . PHE B 1 197 ? 3.119 35.156 15.469 1 96.19 197 PHE B C 1
ATOM 5316 O O . PHE B 1 197 ? 3.613 35.375 14.359 1 96.19 197 PHE B O 1
ATOM 5323 N N . CYS B 1 198 ? 2.625 34 15.875 1 95.62 198 CYS B N 1
ATOM 5324 C CA . CYS B 1 198 ? 2.521 32.906 14.93 1 95.62 198 CYS B CA 1
ATOM 5325 C C . CYS B 1 198 ? 1.139 32.875 14.289 1 95.62 198 CYS B C 1
ATOM 5327 O O . CYS B 1 198 ? 0.16 32.469 14.93 1 95.62 198 CYS B O 1
ATOM 5329 N N . LEU B 1 199 ? 1.067 33.156 13.023 1 95.56 199 LEU B N 1
ATOM 5330 C CA . LEU B 1 199 ? -0.214 33.344 12.352 1 95.56 199 LEU B CA 1
ATOM 5331 C C . LEU B 1 199 ? -0.577 32.094 11.539 1 95.56 199 LEU B C 1
ATOM 5333 O O . LEU B 1 199 ? -1.438 32.156 10.656 1 95.56 199 LEU B O 1
ATOM 5337 N N . ASP B 1 200 ? 0.122 31.016 11.797 1 93.31 200 ASP B N 1
ATOM 5338 C CA . ASP B 1 200 ? -0.035 29.734 11.109 1 93.31 200 ASP B CA 1
ATOM 5339 C C . ASP B 1 200 ? -0.854 28.766 11.945 1 93.31 200 ASP B C 1
ATOM 5341 O O . ASP B 1 200 ? -0.355 27.703 12.336 1 93.31 200 ASP B O 1
ATOM 5345 N N . SER B 1 201 ? -2.061 29.078 12.242 1 92.88 201 SER B N 1
ATOM 5346 C CA . SER B 1 201 ? -2.902 28.203 13.039 1 92.88 201 SER B CA 1
ATOM 5347 C C . SER B 1 201 ? -4.359 28.266 12.586 1 92.88 201 SER B C 1
ATOM 5349 O O . SER B 1 201 ? -4.68 28.938 11.602 1 92.88 201 SER B O 1
ATOM 5351 N N . GLY B 1 202 ? -5.223 27.547 13.289 1 91.06 202 GLY B N 1
ATOM 5352 C CA . GLY B 1 202 ? -6.613 27.438 12.883 1 91.06 202 GLY B CA 1
ATOM 5353 C C . GLY B 1 202 ? -7.562 28.172 13.805 1 91.06 202 GLY B C 1
ATOM 5354 O O . GLY B 1 202 ? -7.125 28.906 14.703 1 91.06 202 GLY B O 1
ATOM 5355 N N . CYS B 1 203 ? -8.812 28.125 13.359 1 93.25 203 CYS B N 1
ATOM 5356 C CA . CYS B 1 203 ? -9.922 28.625 14.156 1 93.25 203 CYS B CA 1
ATOM 5357 C C . CYS B 1 203 ? -11.109 27.688 14.102 1 93.25 203 CYS B C 1
ATOM 5359 O O . CYS B 1 203 ? -11.367 27.062 13.062 1 93.25 203 CYS B O 1
ATOM 5361 N N . SER B 1 204 ? -11.742 27.516 15.195 1 91.5 204 SER B N 1
ATOM 5362 C CA . SER B 1 204 ? -12.852 26.578 15.297 1 91.5 204 SER B CA 1
ATOM 5363 C C . SER B 1 204 ? -14.078 27.078 14.547 1 91.5 204 SER B C 1
ATOM 5365 O O . SER B 1 204 ? -14.914 26.297 14.117 1 91.5 204 SER B O 1
ATOM 5367 N N . ASP B 1 205 ? -14.258 28.297 14.523 1 92.81 205 ASP B N 1
ATOM 5368 C CA . ASP B 1 205 ? -15.273 28.953 13.703 1 92.81 205 ASP B CA 1
ATOM 5369 C C . ASP B 1 205 ? -14.82 30.344 13.281 1 92.81 205 ASP B C 1
ATOM 5371 O O . ASP B 1 205 ? -13.68 30.734 13.531 1 92.81 205 ASP B O 1
ATOM 5375 N N . TYR B 1 206 ? -15.711 31.062 12.594 1 95.31 206 TYR B N 1
ATOM 5376 C CA . TYR B 1 206 ? -15.336 32.375 12.078 1 95.31 206 TYR B CA 1
ATOM 5377 C C . TYR B 1 206 ? -16.031 33.469 12.867 1 95.31 206 TYR B C 1
ATOM 5379 O O . TYR B 1 206 ? -16.312 34.531 12.32 1 95.31 206 TYR B O 1
ATOM 5387 N N . LYS B 1 207 ? -16.328 33.219 14.188 1 95.69 207 LYS B N 1
ATOM 5388 C CA . LYS B 1 207 ? -17.188 34.125 14.93 1 95.69 207 LYS B CA 1
ATOM 5389 C C . LYS B 1 207 ? -16.391 34.875 16 1 95.69 207 LYS B C 1
ATOM 5391 O O . LYS B 1 207 ? -16.875 35.844 16.594 1 95.69 207 LYS B O 1
ATOM 5396 N N . THR B 1 208 ? -15.18 34.406 16.234 1 96.25 208 THR B N 1
ATOM 5397 C CA . THR B 1 208 ? -14.312 35.062 17.203 1 96.25 208 THR B CA 1
ATOM 5398 C C . THR B 1 208 ? -12.844 34.812 16.859 1 96.25 208 THR B C 1
ATOM 5400 O O . THR B 1 208 ? -12.531 34.094 15.922 1 96.25 208 THR B O 1
ATOM 5403 N N . MET B 1 209 ? -11.969 35.531 17.531 1 96.94 209 MET B N 1
ATOM 5404 C CA . MET B 1 209 ? -10.547 35.219 17.438 1 96.94 209 MET B CA 1
ATOM 5405 C C . MET B 1 209 ? -10.211 33.969 18.25 1 96.94 209 MET B C 1
ATOM 5407 O O . MET B 1 209 ? -10.609 33.875 19.422 1 96.94 209 MET B O 1
ATOM 5411 N N . TRP B 1 210 ? -9.609 33.062 17.656 1 96.31 210 TRP B N 1
ATOM 5412 C CA . TRP B 1 210 ? -9.211 31.828 18.312 1 96.31 210 TRP B CA 1
ATOM 5413 C C . TRP B 1 210 ? -7.711 31.812 18.594 1 96.31 210 TRP B C 1
ATOM 5415 O O . TRP B 1 210 ? -6.914 32.188 17.734 1 96.31 210 TRP B O 1
ATOM 5425 N N . LEU B 1 211 ? -7.355 31.438 19.797 1 96 211 LEU B N 1
ATOM 5426 C CA . LEU B 1 211 ? -5.961 31.266 20.188 1 96 211 LEU B CA 1
ATOM 5427 C C . LEU B 1 211 ? -5.617 29.797 20.344 1 96 211 LEU B C 1
ATOM 5429 O O . LEU B 1 211 ? -6.297 29.062 21.062 1 96 211 LEU B O 1
ATOM 5433 N N . THR B 1 212 ? -4.582 29.375 19.672 1 95.5 212 THR B N 1
ATOM 5434 C CA . THR B 1 212 ? -4.098 28.016 19.844 1 95.5 212 THR B CA 1
ATOM 5435 C C . THR B 1 212 ? -3.232 27.891 21.094 1 95.5 212 THR B C 1
ATOM 5437 O O . THR B 1 212 ? -2.234 28.609 21.234 1 95.5 212 THR B O 1
ATOM 5440 N N . THR B 1 213 ? -3.582 26.953 21.938 1 95.12 213 THR B N 1
ATOM 5441 C CA . THR B 1 213 ? -2.885 26.859 23.203 1 95.12 213 THR B CA 1
ATOM 5442 C C . THR B 1 213 ? -2.16 25.516 23.328 1 95.12 213 THR B C 1
ATOM 5444 O O . THR B 1 213 ? -1.353 25.312 24.234 1 95.12 213 THR B O 1
ATOM 5447 N N . SER B 1 214 ? -2.471 24.672 22.484 1 95.5 214 SER B N 1
ATOM 5448 C CA . SER B 1 214 ? -1.735 23.406 22.438 1 95.5 214 SER B CA 1
ATOM 5449 C C . SER B 1 214 ? -1.689 22.844 21.031 1 95.5 214 SER B C 1
ATOM 5451 O O . SER B 1 214 ? -2.594 23.094 20.219 1 95.5 214 SER B O 1
ATOM 5453 N N . LEU B 1 215 ? -0.615 22.172 20.734 1 95.69 215 LEU B N 1
ATOM 5454 C CA . LEU B 1 215 ? -0.362 21.484 19.484 1 95.69 215 LEU B CA 1
ATOM 5455 C C . LEU B 1 215 ? 0.142 20.062 19.719 1 95.69 215 LEU B C 1
ATOM 5457 O O . LEU B 1 215 ? 0.947 19.828 20.625 1 95.69 215 LEU B O 1
ATOM 5461 N N . ARG B 1 216 ? -0.353 19.156 18.922 1 96.19 216 ARG B N 1
ATOM 5462 C CA . ARG B 1 216 ? 0.209 17.812 19.016 1 96.19 216 ARG B CA 1
ATOM 5463 C C . ARG B 1 216 ? 1.568 17.75 18.328 1 96.19 216 ARG B C 1
ATOM 5465 O O . ARG B 1 216 ? 1.878 18.562 17.469 1 96.19 216 ARG B O 1
ATOM 5472 N N . GLY B 1 217 ? 2.363 16.797 18.891 1 94.88 217 GLY B N 1
ATOM 5473 C CA . GLY B 1 217 ? 3.588 16.438 18.203 1 94.88 217 GLY B CA 1
ATOM 5474 C C . GLY B 1 217 ? 3.365 15.406 17.094 1 94.88 217 GLY B C 1
ATOM 5475 O O . GLY B 1 217 ? 2.225 15.109 16.75 1 94.88 217 GLY B O 1
ATOM 5476 N N . ILE B 1 218 ? 4.527 14.961 16.562 1 94.5 218 ILE B N 1
ATOM 5477 C CA . ILE B 1 218 ? 4.422 13.984 15.484 1 94.5 218 ILE B CA 1
ATOM 5478 C C . ILE B 1 218 ? 5.664 13.094 15.477 1 94.5 218 ILE B C 1
ATOM 5480 O O . ILE B 1 218 ? 6.754 13.531 15.859 1 94.5 218 ILE B O 1
ATOM 5484 N N . LEU B 1 219 ? 5.414 11.906 15.234 1 95.81 219 LEU B N 1
ATOM 5485 C CA . LEU B 1 219 ? 6.461 10.922 14.961 1 95.81 219 LEU B CA 1
ATOM 5486 C C . LEU B 1 219 ? 6.203 10.203 13.648 1 95.81 219 LEU B C 1
ATOM 5488 O O . LEU B 1 219 ? 5.125 9.633 13.445 1 95.81 219 LEU B O 1
ATOM 5492 N N . GLU B 1 220 ? 7.148 10.289 12.719 1 93.94 220 GLU B N 1
ATOM 5493 C CA . GLU B 1 220 ? 7.059 9.625 11.422 1 93.94 220 GLU B CA 1
ATOM 5494 C C . GLU B 1 220 ? 8.055 8.477 11.32 1 93.94 220 GLU B C 1
ATOM 5496 O O . GLU B 1 220 ? 9.234 8.641 11.641 1 93.94 220 GLU B O 1
ATOM 5501 N N . ALA B 1 221 ? 7.547 7.359 10.898 1 97.25 221 ALA B N 1
ATOM 5502 C CA . ALA B 1 221 ? 8.422 6.191 10.82 1 97.25 221 ALA B CA 1
ATOM 5503 C C . ALA B 1 221 ? 8.016 5.277 9.664 1 97.25 221 ALA B C 1
ATOM 5505 O O . ALA B 1 221 ? 6.863 5.301 9.227 1 97.25 221 ALA B O 1
ATOM 5506 N N . ASP B 1 222 ? 9 4.562 9.141 1 98.06 222 ASP B N 1
ATOM 5507 C CA . ASP B 1 222 ? 8.758 3.453 8.227 1 98.06 222 ASP B CA 1
ATOM 5508 C C . ASP B 1 222 ? 8.805 2.113 8.953 1 98.06 222 ASP B C 1
ATOM 5510 O O . ASP B 1 222 ? 9.781 1.812 9.648 1 98.06 222 ASP B O 1
ATOM 5514 N N . LEU B 1 223 ? 7.762 1.403 8.891 1 98.75 223 LEU B N 1
ATOM 5515 C CA . LEU B 1 223 ? 7.754 0.023 9.359 1 98.75 223 LEU B CA 1
ATOM 5516 C C . LEU B 1 223 ? 7.934 -0.948 8.203 1 98.75 223 LEU B C 1
ATOM 5518 O O . LEU B 1 223 ? 7.066 -1.047 7.328 1 98.75 223 LEU B O 1
ATOM 5522 N N . THR B 1 224 ? 9.078 -1.652 8.148 1 98.69 224 THR B N 1
ATOM 5523 C CA . THR B 1 224 ? 9.406 -2.59 7.078 1 98.69 224 THR B CA 1
ATOM 5524 C C . THR B 1 224 ? 9.469 -4.016 7.613 1 98.69 224 THR B C 1
ATOM 5526 O O . THR B 1 224 ? 10.109 -4.27 8.641 1 98.69 224 THR B O 1
ATOM 5529 N N . VAL B 1 225 ? 8.805 -4.902 6.957 1 98.62 225 VAL B N 1
ATOM 5530 C CA . VAL B 1 225 ? 8.883 -6.332 7.25 1 98.62 225 VAL B CA 1
ATOM 5531 C C . VAL B 1 225 ? 9.312 -7.09 5.996 1 98.62 225 VAL B C 1
ATOM 5533 O O . VAL B 1 225 ? 8.68 -6.969 4.945 1 98.62 225 VAL B O 1
ATOM 5536 N N . GLN B 1 226 ? 10.367 -7.801 6.078 1 97.94 226 GLN B N 1
ATOM 5537 C CA . GLN B 1 226 ? 10.836 -8.656 4.992 1 97.94 226 GLN B CA 1
ATOM 5538 C C . GLN B 1 226 ? 10.797 -10.133 5.398 1 97.94 226 GLN B C 1
ATOM 5540 O O . GLN B 1 226 ? 11.32 -10.508 6.445 1 97.94 226 GLN B O 1
ATOM 5545 N N . VAL B 1 227 ? 10.211 -10.953 4.531 1 97.69 227 VAL B N 1
ATOM 5546 C CA . VAL B 1 227 ? 10.023 -12.352 4.902 1 97.69 227 VAL B CA 1
ATOM 5547 C C . VAL B 1 227 ? 10.773 -13.25 3.922 1 97.69 227 VAL B C 1
ATOM 5549 O O . VAL B 1 227 ? 11.156 -14.375 4.266 1 97.69 227 VAL B O 1
ATOM 5552 N N . LEU B 1 228 ? 10.977 -12.859 2.709 1 95 228 LEU B N 1
ATOM 5553 C CA . LEU B 1 228 ? 11.656 -13.609 1.654 1 95 228 LEU B CA 1
ATOM 5554 C C . LEU B 1 228 ? 12.719 -12.742 0.979 1 95 228 LEU B C 1
ATOM 5556 O O . LEU B 1 228 ? 12.734 -11.523 1.149 1 95 228 LEU B O 1
ATOM 5560 N N . THR B 1 229 ? 13.648 -13.383 0.296 1 91.62 229 THR B N 1
ATOM 5561 C CA . THR B 1 229 ? 14.656 -12.641 -0.45 1 91.62 229 THR B CA 1
ATOM 5562 C C . THR B 1 229 ? 14.133 -12.242 -1.826 1 91.62 229 THR B C 1
ATOM 5564 O O . THR B 1 229 ? 14.672 -11.336 -2.461 1 91.62 229 THR B O 1
ATOM 5567 N N . GLU B 1 230 ? 13.094 -12.961 -2.258 1 87.25 230 GLU B N 1
ATOM 5568 C CA . GLU B 1 230 ? 12.469 -12.68 -3.547 1 87.25 230 GLU B CA 1
ATOM 5569 C C . GLU B 1 230 ? 11.008 -13.141 -3.568 1 87.25 230 GLU B C 1
ATOM 5571 O O . GLU B 1 230 ? 10.602 -13.969 -2.752 1 87.25 230 GLU B O 1
ATOM 5576 N N . GLY B 1 231 ? 10.25 -12.516 -4.465 1 87.81 231 GLY B N 1
ATOM 5577 C CA . GLY B 1 231 ? 8.867 -12.938 -4.613 1 87.81 231 GLY B CA 1
ATOM 5578 C C . GLY B 1 231 ? 8.727 -14.359 -5.117 1 87.81 231 GLY B C 1
ATOM 5579 O O . GLY B 1 231 ? 9.57 -14.844 -5.871 1 87.81 231 GLY B O 1
ATOM 5580 N N . VAL B 1 232 ? 7.656 -15.039 -4.668 1 88.75 232 VAL B N 1
ATOM 5581 C CA . VAL B 1 232 ? 7.391 -16.406 -5.098 1 88.75 232 VAL B CA 1
ATOM 5582 C C . VAL B 1 232 ? 5.91 -16.562 -5.43 1 88.75 232 VAL B C 1
ATOM 5584 O O . VAL B 1 232 ? 5.098 -15.695 -5.109 1 88.75 232 VAL B O 1
ATOM 5587 N N . HIS B 1 233 ? 5.586 -17.609 -6.105 1 87 233 HIS B N 1
ATOM 5588 C CA . HIS B 1 233 ? 4.199 -17.891 -6.453 1 87 233 HIS B CA 1
ATOM 5589 C C . HIS B 1 233 ? 3.324 -17.984 -5.211 1 87 233 HIS B C 1
ATOM 5591 O O . HIS B 1 233 ? 3.574 -18.812 -4.328 1 87 233 HIS B O 1
ATOM 5597 N N . SER B 1 234 ? 2.254 -17.203 -5.129 1 89.81 234 SER B N 1
ATOM 5598 C CA . SER B 1 234 ? 1.434 -17.125 -3.924 1 89.81 234 SER B CA 1
ATOM 5599 C C . SER B 1 234 ? 0.682 -18.438 -3.689 1 89.81 234 SER B C 1
ATOM 5601 O O . SER B 1 234 ? 0.438 -18.812 -2.543 1 89.81 234 SER B O 1
ATOM 5603 N N . GLY B 1 235 ? 0.326 -19.125 -4.695 1 90.81 235 GLY B N 1
ATOM 5604 C CA . GLY B 1 235 ? -0.328 -20.406 -4.52 1 90.81 235 GLY B CA 1
ATOM 5605 C C . GLY B 1 235 ? 0.564 -21.453 -3.867 1 90.81 235 GLY B C 1
ATOM 5606 O O . GLY B 1 235 ? 0.109 -22.219 -3.023 1 90.81 235 GLY B O 1
ATOM 5607 N N . ASP B 1 236 ? 1.741 -21.406 -4.246 1 90.69 236 ASP B N 1
ATOM 5608 C CA . ASP B 1 236 ? 2.701 -22.375 -3.732 1 90.69 236 ASP B CA 1
ATOM 5609 C C . ASP B 1 236 ? 3.137 -22.031 -2.312 1 90.69 236 ASP B C 1
ATOM 5611 O O . ASP B 1 236 ? 3.434 -22.906 -1.509 1 90.69 236 ASP B O 1
ATOM 5615 N N . SER B 1 237 ? 3.176 -20.766 -2.033 1 93.81 237 SER B N 1
ATOM 5616 C CA . SER B 1 237 ? 3.84 -20.359 -0.802 1 93.81 237 SER B CA 1
ATOM 5617 C C . SER B 1 237 ? 2.828 -20.031 0.292 1 93.81 237 SER B C 1
ATOM 5619 O O . SER B 1 237 ? 3.156 -20.062 1.479 1 93.81 237 SER B O 1
ATOM 5621 N N . SER B 1 238 ? 1.634 -19.625 -0.038 1 96.31 238 SER B N 1
ATOM 5622 C CA . SER B 1 238 ? 0.667 -19.219 0.979 1 96.31 238 SER B CA 1
ATOM 5623 C C . SER B 1 238 ? 0.365 -20.375 1.938 1 96.31 238 SER B C 1
ATOM 5625 O O . SER B 1 238 ? 0.277 -21.531 1.522 1 96.31 238 SER B O 1
ATOM 5627 N N . GLY B 1 239 ? 0.261 -20.062 3.197 1 96.94 239 GLY B N 1
ATOM 5628 C CA . GLY B 1 239 ? 0.047 -21.062 4.234 1 96.94 239 GLY B CA 1
ATOM 5629 C C . GLY B 1 239 ? 1.336 -21.547 4.871 1 96.94 239 GLY B C 1
ATOM 5630 O O . GLY B 1 239 ? 1.32 -22.109 5.965 1 96.94 239 GLY B O 1
ATOM 5631 N N . ILE B 1 240 ? 2.379 -21.406 4.121 1 97.31 240 ILE B N 1
ATOM 5632 C CA . ILE B 1 240 ? 3.688 -21.797 4.641 1 97.31 240 ILE B CA 1
ATOM 5633 C C . ILE B 1 240 ? 4.477 -20.531 5.012 1 97.31 240 ILE B C 1
ATOM 5635 O O . ILE B 1 240 ? 4.977 -20.422 6.133 1 97.31 240 ILE B O 1
ATOM 5639 N N . VAL B 1 241 ? 4.613 -19.641 4.086 1 97.19 241 VAL B N 1
ATOM 5640 C CA . VAL B 1 241 ? 5.316 -18.391 4.309 1 97.19 241 VAL B CA 1
ATOM 5641 C C . VAL B 1 241 ? 4.352 -17.344 4.855 1 97.19 241 VAL B C 1
ATOM 5643 O O . VAL B 1 241 ? 3.373 -16.984 4.195 1 97.19 241 VAL B O 1
ATOM 5646 N N . PRO B 1 242 ? 4.582 -16.875 6.09 1 97.12 242 PRO B N 1
ATOM 5647 C CA . PRO B 1 242 ? 3.77 -15.742 6.531 1 97.12 242 PRO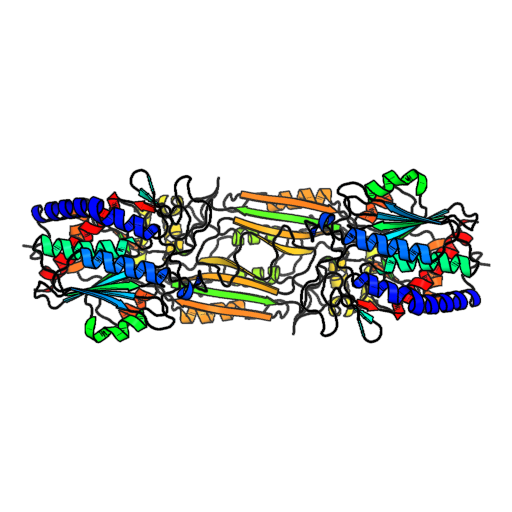 B CA 1
ATOM 5648 C C . PRO B 1 242 ? 3.945 -14.516 5.641 1 97.12 242 PRO B C 1
ATOM 5650 O O . PRO B 1 242 ? 5.059 -14.219 5.199 1 97.12 242 PRO B O 1
ATOM 5653 N N . THR B 1 243 ? 2.863 -13.836 5.367 1 96.62 243 THR B N 1
ATOM 5654 C CA . THR B 1 243 ? 2.963 -12.672 4.488 1 96.62 243 THR B CA 1
ATOM 5655 C C . THR B 1 243 ? 3.416 -11.445 5.27 1 96.62 243 THR B C 1
ATOM 5657 O O . THR B 1 243 ? 3.084 -11.289 6.445 1 96.62 243 THR B O 1
ATOM 5660 N N . PRO B 1 244 ? 4.199 -10.555 4.594 1 97.81 244 PRO B N 1
ATOM 5661 C CA . PRO B 1 244 ? 4.609 -9.328 5.285 1 97.81 244 PRO B CA 1
ATOM 5662 C C . PRO B 1 244 ? 3.42 -8.492 5.75 1 97.81 244 PRO B C 1
ATOM 5664 O O . PRO B 1 244 ? 3.459 -7.898 6.832 1 97.81 244 PRO B O 1
ATOM 5667 N N . PHE B 1 245 ? 2.35 -8.453 4.996 1 98.12 245 PHE B N 1
ATOM 5668 C CA . PHE B 1 245 ? 1.178 -7.664 5.363 1 98.12 245 PHE B CA 1
ATOM 5669 C C . PHE B 1 245 ? 0.562 -8.18 6.656 1 98.12 245 PHE B C 1
ATOM 5671 O O . PHE B 1 245 ? 0.235 -7.395 7.551 1 98.12 245 PHE B O 1
ATOM 5678 N N . ARG B 1 246 ? 0.358 -9.477 6.75 1 97.19 246 ARG B N 1
ATOM 5679 C CA . ARG B 1 246 ? -0.213 -10.047 7.969 1 97.19 246 ARG B CA 1
ATOM 5680 C C . ARG B 1 246 ? 0.659 -9.734 9.18 1 97.19 246 ARG B C 1
ATOM 5682 O O . ARG B 1 246 ? 0.15 -9.359 10.242 1 97.19 246 ARG B O 1
ATOM 5689 N N . ILE B 1 247 ? 1.951 -9.875 9 1 98.19 247 ILE B N 1
ATOM 5690 C CA . ILE B 1 247 ? 2.881 -9.602 10.094 1 98.19 247 ILE B CA 1
ATOM 5691 C C . ILE B 1 247 ? 2.805 -8.125 10.477 1 98.19 247 ILE B C 1
ATOM 5693 O O . ILE B 1 247 ? 2.758 -7.789 11.664 1 98.19 247 ILE B O 1
ATOM 5697 N N . ILE B 1 248 ? 2.768 -7.23 9.523 1 98.38 248 ILE B N 1
ATOM 5698 C CA . ILE B 1 248 ? 2.691 -5.797 9.781 1 98.38 248 ILE B CA 1
ATOM 5699 C C . ILE B 1 248 ? 1.41 -5.477 10.547 1 98.38 248 ILE B C 1
ATOM 5701 O O . ILE B 1 248 ? 1.43 -4.699 11.5 1 98.38 248 ILE B O 1
ATOM 5705 N N . THR B 1 249 ? 0.297 -6.062 10.133 1 97.62 249 THR B N 1
ATOM 5706 C CA . THR B 1 249 ? -0.969 -5.836 10.82 1 97.62 249 THR B CA 1
ATOM 5707 C C . THR B 1 249 ? -0.898 -6.336 12.258 1 97.62 249 THR B C 1
ATOM 5709 O O . THR B 1 249 ? -1.443 -5.703 13.164 1 97.62 249 THR B O 1
ATOM 5712 N N . GLN B 1 250 ? -0.229 -7.457 12.438 1 97.19 250 GLN B N 1
ATOM 5713 C CA . GLN B 1 250 ? -0.014 -7.961 13.789 1 97.19 250 GLN B CA 1
ATOM 5714 C C . GLN B 1 250 ? 0.803 -6.973 14.617 1 97.19 250 GLN B C 1
ATOM 5716 O O . GLN B 1 250 ? 0.459 -6.688 15.773 1 97.19 250 GLN B O 1
ATOM 5721 N N . LEU B 1 251 ? 1.852 -6.496 14.055 1 98.31 251 LEU B N 1
ATOM 5722 C CA . LEU B 1 251 ? 2.723 -5.555 14.75 1 98.31 251 LEU B CA 1
ATOM 5723 C C . LEU B 1 251 ? 1.981 -4.258 15.062 1 98.31 251 LEU B C 1
ATOM 5725 O O . LEU B 1 251 ? 2.084 -3.73 16.172 1 98.31 251 LEU B O 1
ATOM 5729 N N . LEU B 1 252 ? 1.201 -3.738 14.117 1 98 252 LEU B N 1
ATOM 5730 C CA . LEU B 1 252 ? 0.473 -2.488 14.305 1 98 252 LEU B CA 1
ATOM 5731 C C . LEU B 1 252 ? -0.606 -2.645 15.367 1 98 252 LEU B C 1
ATOM 5733 O O . LEU B 1 252 ? -0.958 -1.678 16.047 1 98 252 LEU B O 1
ATOM 5737 N N . SER B 1 253 ? -1.072 -3.861 15.539 1 96.88 253 SER B N 1
ATOM 5738 C CA . SER B 1 253 ? -2.086 -4.113 16.562 1 96.88 253 SER B CA 1
ATOM 5739 C C . SER B 1 253 ? -1.507 -3.969 17.969 1 96.88 253 SER B C 1
ATOM 5741 O O . SER B 1 253 ? -2.252 -3.846 18.938 1 96.88 253 SER B O 1
ATOM 5743 N N . ARG B 1 254 ? -0.186 -3.977 18.094 1 97.69 254 ARG B N 1
ATOM 5744 C CA . ARG B 1 254 ? 0.468 -3.721 19.359 1 97.69 254 ARG B CA 1
ATOM 5745 C C . ARG B 1 254 ? 0.381 -2.244 19.734 1 97.69 254 ARG B C 1
ATOM 5747 O O . ARG B 1 254 ? 0.52 -1.887 20.906 1 97.69 254 ARG B O 1
ATOM 5754 N N . ILE B 1 255 ? 0.196 -1.41 18.719 1 98.12 255 ILE B N 1
ATOM 5755 C CA . ILE B 1 255 ? 0.228 0.037 18.906 1 98.12 255 ILE B CA 1
ATOM 5756 C C . ILE B 1 255 ? -1.198 0.583 18.953 1 98.12 255 ILE B C 1
ATOM 5758 O O . ILE B 1 255 ? -1.504 1.474 19.75 1 98.12 255 ILE B O 1
ATOM 5762 N N . GLU B 1 256 ? -2.068 0.064 18.141 1 97.88 256 GLU B N 1
ATOM 5763 C CA . GLU B 1 256 ? -3.418 0.591 17.953 1 97.88 256 GLU B CA 1
ATOM 5764 C C . GLU B 1 256 ? -4.465 -0.514 18.062 1 97.88 256 GLU B C 1
ATOM 5766 O O . GLU B 1 256 ? -4.32 -1.578 17.469 1 97.88 256 GLU B O 1
ATOM 5771 N N . ASN B 1 257 ? -5.469 -0.223 18.875 1 96.94 257 ASN B N 1
ATOM 5772 C CA . ASN B 1 257 ? -6.641 -1.088 18.859 1 96.94 257 ASN B CA 1
ATOM 5773 C C . ASN B 1 257 ? -7.418 -0.957 17.562 1 96.94 257 ASN B C 1
ATOM 5775 O O . ASN B 1 257 ? -7.98 0.101 17.266 1 96.94 257 ASN B O 1
ATOM 5779 N N . ILE B 1 258 ? -7.551 -1.988 16.797 1 92.75 258 ILE B N 1
ATOM 5780 C CA . ILE B 1 258 ? -8.094 -1.944 15.445 1 92.75 258 ILE B CA 1
ATOM 5781 C C . ILE B 1 258 ? -9.594 -1.666 15.5 1 92.75 258 ILE B C 1
ATOM 5783 O O . ILE B 1 258 ? -10.18 -1.184 14.531 1 92.75 258 ILE B O 1
ATOM 5787 N N . GLU B 1 259 ? -10.234 -1.917 16.625 1 93.62 259 GLU B N 1
ATOM 5788 C CA . GLU B 1 259 ? -11.688 -1.762 16.734 1 93.62 259 GLU B CA 1
ATOM 5789 C C . GLU B 1 259 ? -12.062 -0.311 17.016 1 93.62 259 GLU B C 1
ATOM 5791 O O . GLU B 1 259 ? -13.039 0.2 16.469 1 93.62 259 GLU B O 1
ATOM 5796 N N . ASN B 1 260 ? -11.219 0.315 17.875 1 95.25 260 ASN B N 1
ATOM 5797 C CA . ASN B 1 260 ? -11.68 1.627 18.328 1 95.25 260 ASN B CA 1
ATOM 5798 C C . ASN B 1 260 ? -10.617 2.701 18.094 1 95.25 260 ASN B C 1
ATOM 5800 O O . ASN B 1 260 ? -10.852 3.879 18.359 1 95.25 260 ASN B O 1
ATOM 5804 N N . GLY B 1 261 ? -9.445 2.326 17.688 1 95.75 261 GLY B N 1
ATOM 5805 C CA . GLY B 1 261 ? -8.422 3.295 17.328 1 95.75 261 GLY B CA 1
ATOM 5806 C C . GLY B 1 261 ? -7.602 3.77 18.516 1 95.75 261 GLY B C 1
ATOM 5807 O O . GLY B 1 261 ? -6.734 4.633 18.375 1 95.75 261 GLY B O 1
ATOM 5808 N N . ARG B 1 262 ? -7.844 3.223 19.703 1 97.19 262 ARG B N 1
ATOM 5809 C CA . ARG B 1 262 ? -7.066 3.633 20.875 1 97.19 262 ARG B CA 1
ATOM 5810 C C . ARG B 1 262 ? -5.602 3.234 20.719 1 97.19 262 ARG B C 1
ATOM 5812 O O . ARG B 1 262 ? -5.301 2.107 20.328 1 97.19 262 ARG B O 1
ATOM 5819 N N . ILE B 1 263 ? -4.738 4.145 21.016 1 98.44 263 ILE B N 1
ATOM 5820 C CA . ILE B 1 263 ? -3.301 3.926 20.891 1 98.44 263 ILE B CA 1
ATOM 5821 C C . ILE B 1 263 ? -2.742 3.404 22.203 1 98.44 263 ILE B C 1
ATOM 5823 O O . ILE B 1 263 ? -3.295 3.68 23.266 1 98.44 263 ILE B O 1
ATOM 5827 N N . HIS B 1 264 ? -1.688 2.668 22.172 1 98.5 264 HIS B N 1
ATOM 5828 C CA . HIS B 1 264 ? -0.993 2.059 23.312 1 98.5 264 HIS B CA 1
ATOM 5829 C C . HIS B 1 264 ? -0.72 3.084 24.406 1 98.5 264 HIS B C 1
ATOM 5831 O O . HIS B 1 264 ? -0.384 4.234 24.109 1 98.5 264 HIS B O 1
ATOM 5837 N N . ASP B 1 265 ? -0.714 2.672 25.641 1 98.12 265 ASP B N 1
ATOM 5838 C CA . ASP B 1 265 ? -0.615 3.541 26.812 1 98.12 265 ASP B CA 1
ATOM 5839 C C . ASP B 1 265 ? 0.735 4.254 26.844 1 98.12 265 ASP B C 1
ATOM 5841 O O . ASP B 1 265 ? 0.846 5.352 27.391 1 98.12 265 ASP B O 1
ATOM 5845 N N . ALA B 1 266 ? 1.73 3.686 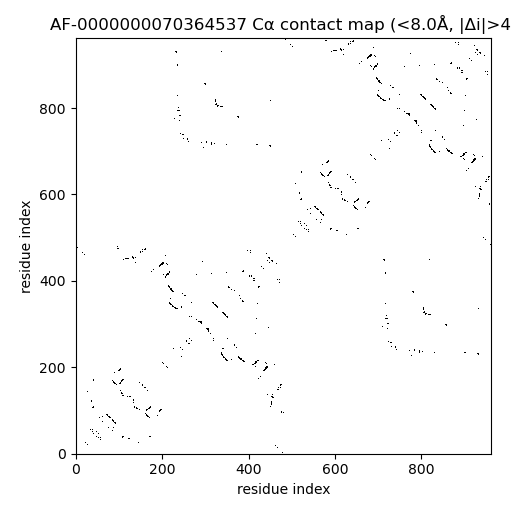26.281 1 98.31 266 ALA B N 1
ATOM 5846 C CA . ALA B 1 266 ? 3.062 4.281 26.25 1 98.31 266 ALA B CA 1
ATOM 5847 C C . ALA B 1 266 ? 3.043 5.645 25.562 1 98.31 266 ALA B C 1
ATOM 5849 O O . ALA B 1 266 ? 3.941 6.465 25.781 1 98.31 266 ALA B O 1
ATOM 5850 N N . PHE B 1 267 ? 1.967 5.902 24.781 1 98.56 267 PHE B N 1
ATOM 5851 C CA . PHE B 1 267 ? 1.925 7.137 24 1 98.56 267 PHE B CA 1
ATOM 5852 C C . PHE B 1 267 ? 0.848 8.07 24.531 1 98.56 267 PHE B C 1
ATOM 5854 O O . PHE B 1 267 ? 0.464 9.031 23.859 1 98.56 267 PHE B O 1
ATOM 5861 N N . GLN B 1 268 ? 0.309 7.773 25.656 1 97.69 268 GLN B N 1
ATOM 5862 C CA . GLN B 1 268 ? -0.706 8.609 26.297 1 97.69 268 GLN B CA 1
ATOM 5863 C C . GLN B 1 268 ? -0.104 9.453 27.422 1 97.69 268 GLN B C 1
ATOM 5865 O O . GLN B 1 268 ? 0.974 9.133 27.922 1 97.69 268 GLN B O 1
ATOM 5870 N N . VAL B 1 269 ? -0.793 10.547 27.766 1 98 269 VAL B N 1
ATOM 5871 C CA . VAL B 1 269 ? -0.377 11.406 28.859 1 98 269 VAL B CA 1
ATOM 5872 C C . VAL B 1 269 ? -1.585 11.758 29.734 1 98 269 VAL B C 1
ATOM 5874 O O . VAL B 1 269 ? -2.73 11.547 29.312 1 98 269 VAL B O 1
ATOM 5877 N N . ASN B 1 270 ? -1.239 12.242 30.906 1 97.19 270 ASN B N 1
ATOM 5878 C CA . ASN B 1 270 ? -2.27 12.914 31.688 1 97.19 270 ASN B CA 1
ATOM 5879 C C . ASN B 1 270 ? -2.533 14.328 31.188 1 97.19 270 ASN B C 1
ATOM 5881 O O . ASN B 1 270 ? -1.619 15.148 31.125 1 97.19 270 ASN B O 1
ATOM 5885 N N . ILE B 1 271 ? -3.766 14.57 30.859 1 97.44 271 ILE B N 1
ATOM 5886 C CA . ILE B 1 271 ? -4.133 15.906 30.375 1 97.44 271 ILE B CA 1
ATOM 5887 C C . ILE B 1 271 ? -4.277 16.859 31.578 1 97.44 271 ILE B C 1
ATOM 5889 O O . ILE B 1 271 ? -5.035 16.578 32.5 1 97.44 271 ILE B O 1
ATOM 5893 N N . PRO B 1 272 ? -3.576 17.984 31.531 1 96 272 PRO B N 1
ATOM 5894 C CA . PRO B 1 272 ? -3.736 18.938 32.625 1 96 272 PRO B CA 1
ATOM 5895 C C . PRO B 1 272 ? -5.18 19.422 32.781 1 96 272 PRO B C 1
ATOM 5897 O O . PRO B 1 272 ? -5.883 19.609 31.797 1 96 272 PRO B O 1
ATOM 5900 N N . PRO B 1 273 ? -5.578 19.656 34 1 95.75 273 PRO B N 1
ATOM 5901 C CA . PRO B 1 273 ? -6.973 20.031 34.25 1 95.75 273 PRO B CA 1
ATOM 5902 C C . PRO B 1 273 ? -7.402 21.266 33.469 1 95.75 273 PRO B C 1
ATOM 5904 O O . PRO B 1 273 ? -8.508 21.297 32.906 1 95.75 273 PRO B O 1
ATOM 5907 N N . HIS B 1 274 ? -6.594 22.312 33.438 1 93.56 274 HIS B N 1
ATOM 5908 C CA . HIS B 1 274 ? -6.977 23.531 32.719 1 93.56 274 HIS B CA 1
ATOM 5909 C C . HIS B 1 274 ? -7.113 23.297 31.234 1 93.56 274 HIS B C 1
ATOM 5911 O O . HIS B 1 274 ? -7.918 23.953 30.562 1 93.56 274 HIS B O 1
ATOM 5917 N N . ARG B 1 275 ? -6.367 22.359 30.688 1 96 275 ARG B N 1
ATOM 5918 C CA . ARG B 1 275 ? -6.488 22 29.266 1 96 275 ARG B CA 1
ATOM 5919 C C . ARG B 1 275 ? -7.75 21.188 29.016 1 96 275 ARG B C 1
ATOM 5921 O O . ARG B 1 275 ? -8.383 21.312 27.969 1 96 275 ARG B O 1
ATOM 5928 N N . TYR B 1 276 ? -8.055 20.375 29.984 1 96.44 276 TYR B N 1
ATOM 5929 C CA . TYR B 1 276 ? -9.305 19.625 29.891 1 96.44 276 TYR B CA 1
ATOM 5930 C C . TYR B 1 276 ? -10.508 20.547 29.891 1 96.44 276 TYR B C 1
ATOM 5932 O O . TYR B 1 276 ? -11.461 20.359 29.141 1 96.44 276 TYR B O 1
ATOM 5940 N N . GLU B 1 277 ? -10.461 21.547 30.75 1 95.19 277 GLU B N 1
ATOM 5941 C CA . GLU B 1 277 ? -11.523 22.531 30.812 1 95.19 277 GLU B CA 1
ATOM 5942 C C . GLU B 1 277 ? -11.648 23.297 29.5 1 95.19 277 GLU B C 1
ATOM 5944 O O . GLU B 1 277 ? -12.758 23.562 29.031 1 95.19 277 GLU B O 1
ATOM 5949 N N . GLU B 1 278 ? -10.539 23.688 28.953 1 94.19 278 GLU B N 1
ATOM 5950 C CA . GLU B 1 278 ? -10.531 24.328 27.641 1 94.19 278 GLU B CA 1
ATOM 5951 C C . GLU B 1 278 ? -11.188 23.438 26.594 1 94.19 278 GLU B C 1
ATOM 5953 O O . GLU B 1 278 ? -12.008 23.891 25.797 1 94.19 278 GLU B O 1
ATOM 5958 N N . ALA B 1 279 ? -10.82 22.188 26.656 1 96.19 279 ALA B N 1
ATOM 5959 C CA . ALA B 1 279 ? -11.375 21.234 25.688 1 96.19 279 ALA B CA 1
ATOM 5960 C C . ALA B 1 279 ? -12.891 21.109 25.859 1 96.19 279 ALA B C 1
ATOM 5962 O O . ALA B 1 279 ? -13.625 21.047 24.875 1 96.19 279 ALA B O 1
ATOM 5963 N N . TYR B 1 280 ? -13.281 21.078 27.016 1 96.69 280 TYR B N 1
ATOM 5964 C CA . TYR B 1 280 ? -14.711 21 27.312 1 96.69 280 TYR B CA 1
ATOM 5965 C C . TYR B 1 280 ? -15.445 22.203 26.734 1 96.69 280 TYR B C 1
ATOM 5967 O O . TYR B 1 280 ? -16.5 22.062 26.094 1 96.69 280 TYR B O 1
ATOM 5975 N N . ARG B 1 281 ? -14.93 23.375 26.922 1 94.56 281 ARG B N 1
ATOM 5976 C CA . ARG B 1 281 ? -15.539 24.609 26.438 1 94.56 281 ARG B CA 1
ATOM 5977 C C . ARG B 1 281 ? -15.617 24.609 24.906 1 94.56 281 ARG B C 1
ATOM 5979 O O . ARG B 1 281 ? -16.656 24.953 24.344 1 94.56 281 ARG B O 1
ATOM 5986 N N . VAL B 1 282 ? -14.594 24.203 24.312 1 94.69 282 VAL B N 1
ATOM 5987 C CA . VAL B 1 282 ? -14.562 24.172 22.859 1 94.69 282 VAL B CA 1
ATOM 5988 C C . VAL B 1 282 ? -15.586 23.172 22.344 1 94.69 282 VAL B C 1
ATOM 5990 O O . VAL B 1 282 ? -16.297 23.438 21.375 1 94.69 282 VAL B O 1
ATOM 5993 N N . ALA B 1 283 ? -15.625 22.031 22.938 1 95.75 283 ALA B N 1
ATOM 5994 C CA . ALA B 1 283 ? -16.594 21.016 22.547 1 95.75 283 ALA B CA 1
ATOM 5995 C C . ALA B 1 283 ? -18.016 21.531 22.672 1 95.75 283 ALA B C 1
ATOM 5997 O O . ALA B 1 283 ? -18.875 21.203 21.859 1 95.75 283 ALA B O 1
ATOM 5998 N N . GLU B 1 284 ? -18.234 22.312 23.688 1 94.75 284 GLU B N 1
ATOM 5999 C CA . GLU B 1 284 ? -19.562 22.906 23.891 1 94.75 284 GLU B CA 1
ATOM 6000 C C . GLU B 1 284 ? -19.891 23.906 22.781 1 94.75 284 GLU B C 1
ATOM 6002 O O . GLU B 1 284 ? -21.016 23.984 22.328 1 94.75 284 GLU B O 1
ATOM 6007 N N . ILE B 1 285 ? -18.922 24.609 22.422 1 91.81 285 ILE B N 1
ATOM 6008 C CA . ILE B 1 285 ? -19.109 25.641 21.406 1 91.81 285 ILE B CA 1
ATOM 6009 C C . ILE B 1 285 ? -19.328 24.969 20.047 1 91.81 285 ILE B C 1
ATOM 6011 O O . ILE B 1 285 ? -20.25 25.328 19.312 1 91.81 285 ILE B O 1
ATOM 6015 N N . LYS B 1 286 ? -18.547 23.969 19.781 1 92.44 286 LYS B N 1
ATOM 6016 C CA . LYS B 1 286 ? -18.547 23.375 18.438 1 92.44 286 LYS B CA 1
ATOM 6017 C C . LYS B 1 286 ? -19.625 22.312 18.297 1 92.44 286 LYS B C 1
ATOM 6019 O O . LYS B 1 286 ? -20.141 22.094 17.203 1 92.44 286 LYS B O 1
ATOM 6024 N N . GLN B 1 287 ? -19.859 21.688 19.344 1 94.56 287 GLN B N 1
ATOM 6025 C CA . GLN B 1 287 ? -20.797 20.562 19.297 1 94.56 287 GLN B CA 1
ATOM 6026 C C . GLN B 1 287 ? -20.469 19.594 18.172 1 94.56 287 GLN B C 1
ATOM 6028 O O . GLN B 1 287 ? -19.328 19.156 18.047 1 94.56 287 GLN B O 1
ATOM 6033 N N . GLU B 1 288 ? -21.422 19.297 17.328 1 94.31 288 GLU B N 1
ATOM 6034 C CA . GLU B 1 288 ? -21.219 18.297 16.281 1 94.31 288 GLU B CA 1
ATOM 6035 C C . GLU B 1 288 ? -20.25 18.828 15.211 1 94.31 288 GLU B C 1
ATOM 6037 O O . GLU B 1 288 ? -19.719 18.047 14.422 1 94.31 288 GLU B O 1
ATOM 6042 N N . ASN B 1 289 ? -19.938 20.031 15.242 1 92.31 289 ASN B N 1
ATOM 6043 C CA . ASN B 1 289 ? -19.016 20.594 14.266 1 92.31 289 ASN B CA 1
ATOM 6044 C C . ASN B 1 289 ? -17.578 20.188 14.555 1 92.31 289 ASN B C 1
ATOM 6046 O O . ASN B 1 289 ? -16.688 20.391 13.719 1 92.31 289 ASN B O 1
ATOM 6050 N N . VAL B 1 290 ? -17.406 19.609 15.766 1 93.5 290 VAL B N 1
ATOM 6051 C CA . VAL B 1 290 ? -16.094 19.031 16.047 1 93.5 290 VAL B CA 1
ATOM 6052 C C . VAL B 1 290 ? -15.734 18.016 14.969 1 93.5 290 VAL B C 1
ATOM 6054 O O . VAL B 1 290 ? -14.578 17.906 14.555 1 93.5 290 VAL B O 1
ATOM 6057 N N . TYR B 1 291 ? -16.781 17.281 14.508 1 93.69 291 TYR B N 1
ATOM 6058 C CA . TYR B 1 291 ? -16.469 16.219 13.555 1 93.69 291 TYR B CA 1
ATOM 6059 C C . TYR B 1 291 ? -17.172 16.438 12.227 1 93.69 291 TYR B C 1
ATOM 6061 O O . TYR B 1 291 ? -16.719 15.977 11.18 1 93.69 291 TYR B O 1
ATOM 6069 N N . ASN B 1 292 ? -18.172 17.25 12.109 1 92.62 292 ASN B N 1
ATOM 6070 C CA . ASN B 1 292 ? -18.922 17.453 10.883 1 92.62 292 ASN B CA 1
ATOM 6071 C C . ASN B 1 292 ? -18.156 18.328 9.883 1 92.62 292 ASN B C 1
ATOM 6073 O O . ASN B 1 292 ? -18.531 18.406 8.719 1 92.62 292 ASN B O 1
ATOM 6077 N N . LYS B 1 293 ? -17.094 18.875 10.289 1 88.06 293 LYS B N 1
ATOM 6078 C CA . LYS B 1 293 ? -16.312 19.734 9.414 1 88.06 293 LYS B CA 1
ATOM 6079 C C . LYS B 1 293 ? -15.547 18.922 8.375 1 88.06 293 LYS B C 1
ATOM 6081 O O . LYS B 1 293 ? -15.039 19.469 7.398 1 88.06 293 LYS B O 1
ATOM 6086 N N . PHE B 1 294 ? -15.406 17.688 8.57 1 90.94 294 PHE B N 1
ATOM 6087 C CA . PHE B 1 294 ? -14.648 16.859 7.637 1 90.94 294 PHE B CA 1
ATOM 6088 C C . PHE B 1 294 ? -15.539 16.359 6.512 1 90.94 294 PHE B C 1
ATOM 6090 O O . PHE B 1 294 ? -16.75 16.172 6.703 1 90.94 294 PHE B O 1
ATOM 6097 N N . PRO B 1 295 ? -14.922 16.141 5.344 1 89.94 295 PRO B N 1
ATOM 6098 C CA . PRO B 1 295 ? -15.711 15.711 4.188 1 89.94 295 PRO B CA 1
ATOM 6099 C C . PRO B 1 295 ? -15.969 14.211 4.176 1 89.94 295 PRO B C 1
ATOM 6101 O O . PRO B 1 295 ? -15.523 13.516 3.256 1 89.94 295 PRO B O 1
ATOM 6104 N N . PHE B 1 296 ? -16.781 13.742 5.145 1 94.44 296 PHE B N 1
ATOM 6105 C CA . PHE B 1 296 ? -17.125 12.328 5.254 1 94.44 296 PHE B CA 1
ATOM 6106 C C . PHE B 1 296 ? -17.812 11.836 3.988 1 94.44 296 PHE B C 1
ATOM 6108 O O . PHE B 1 296 ? -18.625 12.547 3.406 1 94.44 296 PHE B O 1
ATOM 6115 N N . HIS B 1 297 ? -17.453 10.664 3.629 1 93.69 297 HIS B N 1
ATOM 6116 C CA . HIS B 1 297 ? -18.109 10.031 2.486 1 93.69 297 HIS B CA 1
ATOM 6117 C C . HIS B 1 297 ? -19.422 9.391 2.891 1 93.69 297 HIS B C 1
ATOM 6119 O O . HIS B 1 297 ? -19.469 8.602 3.834 1 93.69 297 HIS B O 1
ATOM 6125 N N . SER B 1 298 ? -20.5 9.742 2.146 1 91.38 298 SER B N 1
ATOM 6126 C CA . SER B 1 298 ? -21.797 9.078 2.248 1 91.38 298 SER B CA 1
ATOM 6127 C C . SER B 1 298 ? -22.281 9.031 3.693 1 91.38 298 SER B C 1
ATOM 6129 O O . SER B 1 298 ? -22.391 10.062 4.355 1 91.38 298 SER B O 1
ATOM 6131 N N . LYS B 1 299 ? -22.422 7.793 4.285 1 93.19 299 LYS B N 1
ATOM 6132 C CA . LYS B 1 299 ? -23.047 7.594 5.594 1 93.19 299 LYS B CA 1
ATOM 6133 C C . LYS B 1 299 ? -21.984 7.406 6.68 1 93.19 299 LYS B C 1
ATOM 6135 O O . LYS B 1 299 ? -22.312 7.02 7.805 1 93.19 299 LYS B O 1
ATOM 6140 N N . MET B 1 300 ? -20.812 7.746 6.426 1 94.62 300 MET B N 1
ATOM 6141 C CA . MET B 1 300 ? -19.703 7.586 7.355 1 94.62 300 MET B CA 1
ATOM 6142 C C . MET B 1 300 ? -20.016 8.25 8.695 1 94.62 300 MET B C 1
ATOM 6144 O O . MET B 1 300 ? -20.609 9.328 8.734 1 94.62 300 MET B O 1
ATOM 6148 N N . THR B 1 301 ? -19.656 7.617 9.742 1 96.62 301 THR B N 1
ATOM 6149 C CA . THR B 1 301 ? -19.703 8.203 11.078 1 96.62 301 THR B CA 1
ATOM 6150 C C . THR B 1 301 ? -18.297 8.336 11.664 1 96.62 301 THR B C 1
ATOM 6152 O O . THR B 1 301 ? -17.391 7.59 11.289 1 96.62 301 THR B O 1
ATOM 6155 N N . PRO B 1 302 ? -18.109 9.359 12.531 1 97.5 302 PRO B N 1
ATOM 6156 C CA . PRO B 1 302 ? -16.797 9.516 13.172 1 97.5 302 PRO B CA 1
ATOM 6157 C C . PRO B 1 302 ? -16.5 8.398 14.172 1 97.5 302 PRO B C 1
ATOM 6159 O O . PRO B 1 302 ? -17.359 7.566 14.453 1 97.5 302 PRO B O 1
ATOM 6162 N N . THR B 1 303 ? -15.258 8.336 14.664 1 97.31 303 THR B N 1
ATOM 6163 C CA . THR B 1 303 ? -14.82 7.355 15.648 1 97.31 303 THR B CA 1
ATOM 6164 C C . THR B 1 303 ? -15.703 7.402 16.891 1 97.31 303 THR B C 1
ATOM 6166 O O . THR B 1 303 ? -15.977 6.367 17.5 1 97.31 303 THR B O 1
ATOM 6169 N N . THR B 1 304 ? -16.094 8.617 17.266 1 97.12 304 THR B N 1
ATOM 6170 C CA . THR B 1 304 ? -17.031 8.836 18.359 1 97.12 304 THR B CA 1
ATOM 6171 C C . THR B 1 304 ? -17.922 10.047 18.062 1 97.12 304 THR B C 1
ATOM 6173 O O . THR B 1 304 ? -17.469 11.016 17.453 1 97.12 304 THR B O 1
ATOM 6176 N N . THR B 1 305 ? -19.156 10 18.531 1 96.56 305 THR B N 1
ATOM 6177 C CA . THR B 1 305 ? -20.078 11.109 18.328 1 96.56 305 THR B CA 1
ATOM 6178 C C . THR B 1 305 ? -20.156 11.984 19.578 1 96.56 305 THR B C 1
ATOM 6180 O O . THR B 1 305 ? -20.953 12.914 19.641 1 96.56 305 THR B O 1
ATOM 6183 N N . ASN B 1 306 ? -19.375 11.609 20.594 1 97.81 306 ASN B N 1
ATOM 6184 C CA . ASN B 1 306 ? -19.203 12.508 21.734 1 97.81 306 ASN B CA 1
ATOM 6185 C C . ASN B 1 306 ? -18.25 13.648 21.406 1 97.81 306 ASN B C 1
ATOM 6187 O O . ASN B 1 306 ? -17.047 13.422 21.234 1 97.81 306 ASN B O 1
ATOM 6191 N N . PRO B 1 307 ? -18.766 14.836 21.391 1 97.31 307 PRO B N 1
ATOM 6192 C CA . PRO B 1 307 ? -17.922 15.945 20.922 1 97.31 307 PRO B CA 1
ATOM 6193 C C . PRO B 1 307 ? -16.672 16.141 21.766 1 97.31 307 PRO B C 1
ATOM 6195 O O . PRO B 1 307 ? -15.602 16.453 21.234 1 97.31 307 PRO B O 1
ATOM 6198 N N . LEU B 1 308 ? -16.766 15.992 23.078 1 98 308 LEU B N 1
ATOM 6199 C CA . LEU B 1 308 ? -15.602 16.156 23.938 1 98 308 LEU B CA 1
ATOM 6200 C C . LEU B 1 308 ? -14.555 15.094 23.641 1 98 308 LEU B C 1
ATOM 6202 O O . LEU B 1 308 ? -13.375 15.406 23.484 1 98 308 LEU B O 1
ATOM 6206 N N . GLU B 1 309 ? -15 13.891 23.547 1 97.94 309 GLU B N 1
ATOM 6207 C CA . GLU B 1 309 ? -14.078 12.797 23.266 1 97.94 309 GLU B CA 1
ATOM 6208 C C . GLU B 1 309 ? -13.438 12.953 21.891 1 97.94 309 GLU B C 1
ATOM 6210 O O . GLU B 1 309 ? -12.234 12.711 21.734 1 97.94 309 GLU B O 1
ATOM 6215 N N . ALA B 1 310 ? -14.258 13.305 20.953 1 97.75 310 ALA B N 1
ATOM 6216 C CA . ALA B 1 310 ? -13.742 13.539 19.625 1 97.75 310 ALA B CA 1
ATOM 6217 C C . ALA B 1 310 ? -12.68 14.641 19.625 1 97.75 310 ALA B C 1
ATOM 6219 O O . ALA B 1 310 ? -11.633 14.508 19 1 97.75 310 ALA B O 1
ATOM 6220 N N . TYR B 1 311 ? -12.938 15.688 20.359 1 97.44 311 TYR B N 1
ATOM 6221 C CA . TYR B 1 311 ? -12.016 16.812 20.422 1 97.44 311 TYR B CA 1
ATOM 6222 C C . TYR B 1 311 ? -10.719 16.422 21.125 1 97.44 311 TYR B C 1
ATOM 6224 O O . TYR B 1 311 ? -9.633 16.812 20.703 1 97.44 311 TYR B O 1
ATOM 6232 N N . LEU B 1 312 ? -10.812 15.648 22.156 1 98.12 312 LEU B N 1
ATOM 6233 C CA . LEU B 1 312 ? -9.625 15.188 22.875 1 98.12 312 LEU B CA 1
ATOM 6234 C C . LEU B 1 312 ? -8.805 14.242 22 1 98.12 312 LEU B C 1
ATOM 6236 O O . LEU B 1 312 ? -7.57 14.281 22.031 1 98.12 312 LEU B O 1
ATOM 6240 N N . ASN B 1 313 ? -9.438 13.414 21.266 1 98 313 ASN B N 1
ATOM 6241 C CA . ASN B 1 313 ? -8.742 12.539 20.328 1 98 313 ASN B CA 1
ATOM 6242 C C . ASN B 1 313 ? -7.887 13.336 19.344 1 98 313 ASN B C 1
ATOM 6244 O O . ASN B 1 313 ? -6.762 12.938 19.031 1 98 313 ASN B O 1
ATOM 6248 N N . ARG B 1 314 ? -8.359 14.414 18.953 1 96.31 314 ARG B N 1
ATOM 6249 C CA . ARG B 1 314 ? -7.742 15.227 17.906 1 96.31 314 ARG B CA 1
ATOM 6250 C C . ARG B 1 314 ? -6.633 16.094 18.484 1 96.31 314 ARG B C 1
ATOM 6252 O O . ARG B 1 314 ? -5.723 16.516 17.766 1 96.31 314 ARG B O 1
ATOM 6259 N N . THR B 1 315 ? -6.723 16.312 19.828 1 97.31 315 THR B N 1
ATOM 6260 C CA . THR B 1 315 ? -5.867 17.391 20.312 1 97.31 315 THR B CA 1
ATOM 6261 C C . THR B 1 315 ? -4.914 16.906 21.391 1 97.31 315 THR B C 1
ATOM 6263 O O . THR B 1 315 ? -3.824 17.438 21.562 1 97.31 315 THR B O 1
ATOM 6266 N N . TRP B 1 316 ? -5.312 15.875 22.172 1 98 316 TRP B N 1
ATOM 6267 C CA . TRP B 1 316 ? -4.504 15.586 23.344 1 98 316 TRP B CA 1
ATOM 6268 C C . TRP B 1 316 ? -4.223 14.094 23.453 1 98 316 TRP B C 1
ATOM 6270 O O . TRP B 1 316 ? -3.625 13.641 24.438 1 98 316 TRP B O 1
ATOM 6280 N N . ARG B 1 317 ? -4.688 13.383 22.469 1 98.31 317 ARG B N 1
ATOM 6281 C CA . ARG B 1 317 ? -4.41 11.945 22.484 1 98.31 317 ARG B CA 1
ATOM 6282 C C . ARG B 1 317 ? -3.613 11.539 21.25 1 98.31 317 ARG B C 1
ATOM 6284 O O . ARG B 1 317 ? -3.707 12.18 20.203 1 98.31 317 ARG B O 1
ATOM 6291 N N . ALA B 1 318 ? -2.814 10.461 21.453 1 98.31 318 ALA B N 1
ATOM 6292 C CA . ALA B 1 318 ? -2.035 9.93 20.328 1 98.31 318 ALA B CA 1
ATOM 6293 C C . ALA B 1 318 ? -2.936 9.258 19.312 1 98.31 318 ALA B C 1
ATOM 6295 O O . ALA B 1 318 ? -3.918 8.602 19.672 1 98.31 318 ALA B O 1
ATOM 6296 N N . GLN B 1 319 ? -2.65 9.422 18.078 1 98 319 GLN B N 1
ATOM 6297 C CA . GLN B 1 319 ? -3.4 8.82 16.984 1 98 319 GLN B CA 1
ATOM 6298 C C . GLN B 1 319 ? -2.469 8.391 15.859 1 98 319 GLN B C 1
ATOM 6300 O O . GLN B 1 319 ? -1.496 9.078 15.547 1 98 319 GLN B O 1
ATOM 6305 N N . LEU B 1 320 ? -2.771 7.281 15.258 1 97.62 320 LEU B N 1
ATOM 6306 C CA . LEU B 1 320 ? -1.937 6.707 14.203 1 97.62 320 LEU B CA 1
ATOM 6307 C C . LEU B 1 320 ? -2.641 6.766 12.852 1 97.62 320 LEU B C 1
ATOM 6309 O O . LEU B 1 320 ? -3.838 6.484 12.758 1 97.62 320 LEU B O 1
ATOM 6313 N N . SER B 1 321 ? -1.933 7.184 11.836 1 96.5 321 SER B N 1
ATOM 6314 C CA . SER B 1 321 ? -2.373 7.125 10.445 1 96.5 321 SER B CA 1
ATOM 6315 C C . SER B 1 321 ? -1.322 6.457 9.562 1 96.5 321 SER B C 1
ATOM 6317 O O . SER B 1 321 ? -0.13 6.75 9.68 1 96.5 321 SER B O 1
ATOM 6319 N N . ILE B 1 322 ? -1.751 5.531 8.773 1 97.44 322 ILE B N 1
ATOM 6320 C CA . ILE B 1 322 ? -0.908 5.023 7.695 1 97.44 322 ILE B CA 1
ATOM 6321 C C . ILE B 1 322 ? -1.026 5.934 6.477 1 97.44 322 ILE B C 1
ATOM 6323 O O . ILE B 1 322 ? -2.109 6.074 5.902 1 97.44 322 ILE B O 1
ATOM 6327 N N . VAL B 1 323 ? 0.127 6.5 6.016 1 94.81 323 VAL B N 1
ATOM 6328 C CA . VAL B 1 323 ? -0.005 7.582 5.047 1 94.81 323 VAL B CA 1
ATOM 6329 C C . VAL B 1 323 ? 0.66 7.184 3.73 1 94.81 323 VAL B C 1
ATOM 6331 O O . VAL B 1 323 ? 0.542 7.891 2.729 1 94.81 323 VAL B O 1
ATOM 6334 N N . GLY B 1 324 ? 1.312 6.055 3.686 1 95.56 324 GLY B N 1
ATOM 6335 C CA . GLY B 1 324 ? 1.98 5.562 2.49 1 95.56 324 GLY B CA 1
ATOM 6336 C C . GLY B 1 324 ? 2.465 4.133 2.623 1 95.56 324 GLY B C 1
ATOM 6337 O O . GLY B 1 324 ? 2.393 3.545 3.703 1 95.56 324 GLY B O 1
ATOM 6338 N N . ALA B 1 325 ? 2.939 3.641 1.497 1 97.5 325 ALA B N 1
ATOM 6339 C CA . ALA B 1 325 ? 3.443 2.271 1.518 1 97.5 325 ALA B CA 1
ATOM 6340 C C . ALA B 1 325 ? 4.352 2.002 0.32 1 97.5 325 ALA B C 1
ATOM 6342 O O . ALA B 1 325 ? 4.297 2.721 -0.681 1 97.5 325 ALA B O 1
ATOM 6343 N N . ASP B 1 326 ? 5.23 1.034 0.527 1 96.56 326 ASP B N 1
ATOM 6344 C CA . ASP B 1 326 ? 6.066 0.489 -0.539 1 96.56 326 ASP B CA 1
ATOM 6345 C C . ASP B 1 326 ? 5.984 -1.036 -0.574 1 96.56 326 ASP B C 1
ATOM 6347 O O . ASP B 1 326 ? 5.617 -1.666 0.42 1 96.56 326 ASP B O 1
ATOM 6351 N N . GLY B 1 327 ? 6.305 -1.57 -1.741 1 95 327 GLY B N 1
ATOM 6352 C CA . GLY B 1 327 ? 6.363 -3.018 -1.877 1 95 327 GLY B CA 1
ATOM 6353 C C . GLY B 1 327 ? 5.031 -3.631 -2.268 1 95 327 GLY B C 1
ATOM 6354 O O . GLY B 1 327 ? 4.844 -4.844 -2.156 1 95 327 GLY B O 1
ATOM 6355 N N . LEU B 1 328 ? 4.074 -2.91 -2.621 1 95.25 328 LEU B N 1
ATOM 6356 C CA . LEU B 1 328 ? 2.773 -3.35 -3.107 1 95.25 328 LEU B CA 1
ATOM 6357 C C . LEU B 1 328 ? 2.508 -2.816 -4.512 1 95.25 328 LEU B C 1
ATOM 6359 O O . LEU B 1 328 ? 2.363 -1.606 -4.703 1 95.25 328 LEU B O 1
ATOM 6363 N N . PRO B 1 329 ? 2.43 -3.693 -5.512 1 91 329 PRO B N 1
ATOM 6364 C CA . PRO B 1 329 ? 2.074 -3.215 -6.848 1 91 329 PRO B CA 1
ATOM 6365 C C . PRO B 1 329 ? 0.642 -2.693 -6.93 1 91 329 PRO B C 1
ATOM 6367 O O . PRO B 1 329 ? -0.17 -2.967 -6.043 1 91 329 PRO B O 1
ATOM 6370 N N . PRO B 1 330 ? 0.399 -1.87 -8.008 1 92.5 330 PRO B N 1
ATOM 6371 C CA . PRO B 1 330 ? -0.996 -1.479 -8.227 1 92.5 330 PRO B CA 1
ATOM 6372 C C . PRO B 1 330 ? -1.936 -2.678 -8.336 1 92.5 330 PRO B C 1
ATOM 6374 O O . PRO B 1 330 ? -1.572 -3.699 -8.922 1 92.5 330 PRO B O 1
ATOM 6377 N N . ALA B 1 331 ? -3.133 -2.543 -7.781 1 91.25 331 ALA B N 1
ATOM 6378 C CA . ALA B 1 331 ? -4.094 -3.643 -7.73 1 91.25 331 ALA B CA 1
ATOM 6379 C C . ALA B 1 331 ? -4.379 -4.184 -9.133 1 91.25 331 ALA B C 1
ATOM 6381 O O . ALA B 1 331 ? -4.48 -5.398 -9.32 1 91.25 331 ALA B O 1
ATOM 6382 N N . LYS B 1 332 ? -4.445 -3.369 -10.094 1 85.81 332 LYS B N 1
ATOM 6383 C CA . LYS B 1 332 ? -4.82 -3.74 -11.461 1 85.81 332 LYS B CA 1
ATOM 6384 C C . LYS B 1 332 ? -3.771 -4.652 -12.086 1 85.81 332 LYS B C 1
ATOM 6386 O O . LYS B 1 332 ? -4.098 -5.508 -12.914 1 85.81 332 LYS B O 1
ATOM 6391 N N . THR B 1 333 ? -2.525 -4.543 -11.633 1 82.44 333 THR B N 1
ATOM 6392 C CA . THR B 1 333 ? -1.455 -5.266 -12.312 1 82.44 333 THR B CA 1
ATOM 6393 C C . THR B 1 333 ? -0.812 -6.285 -11.383 1 82.44 333 THR B C 1
ATOM 6395 O O . THR B 1 333 ? 0.187 -6.914 -11.734 1 82.44 333 THR B O 1
ATOM 6398 N N . ALA B 1 334 ? -1.333 -6.34 -10.203 1 85.75 334 ALA B N 1
ATOM 6399 C CA . ALA B 1 334 ? -0.755 -7.266 -9.234 1 85.75 334 ALA B CA 1
ATOM 6400 C C . ALA B 1 334 ? -0.929 -8.711 -9.68 1 85.75 334 ALA B C 1
ATOM 6402 O O . ALA B 1 334 ? -2.027 -9.125 -10.062 1 85.75 334 ALA B O 1
ATOM 6403 N N . GLY B 1 335 ? 0.109 -9.469 -9.703 1 81.31 335 GLY B N 1
ATOM 6404 C CA . GLY B 1 335 ? 0.064 -10.891 -9.992 1 81.31 335 GLY B CA 1
ATOM 6405 C C . GLY B 1 335 ? -0.083 -11.75 -8.75 1 81.31 335 GLY B C 1
ATOM 6406 O O . GLY B 1 335 ? -0.181 -11.227 -7.637 1 81.31 335 GLY B O 1
ATOM 6407 N N . ASN B 1 336 ? -0.149 -13.031 -8.977 1 85.44 336 ASN B N 1
ATOM 6408 C CA . ASN B 1 336 ? -0.245 -14 -7.887 1 85.44 336 ASN B CA 1
ATOM 6409 C C . ASN B 1 336 ? 1.123 -14.297 -7.285 1 85.44 336 ASN B C 1
ATOM 6411 O O . ASN B 1 336 ? 1.636 -15.414 -7.426 1 85.44 336 ASN B O 1
ATOM 6415 N N . VAL B 1 337 ? 1.586 -13.266 -6.574 1 88.44 337 VAL B N 1
ATOM 6416 C CA . VAL B 1 337 ? 2.924 -13.312 -5.992 1 88.44 337 VAL B CA 1
ATOM 6417 C C . VAL B 1 337 ? 2.846 -13.047 -4.492 1 88.44 337 VAL B C 1
ATOM 6419 O O . VAL B 1 337 ? 2.146 -12.125 -4.055 1 88.44 337 VAL B O 1
ATOM 6422 N N . LEU B 1 338 ? 3.426 -13.945 -3.732 1 94.06 338 LEU B N 1
ATOM 6423 C CA . LEU B 1 338 ? 3.684 -13.602 -2.34 1 94.06 338 LEU B CA 1
ATOM 6424 C C . LEU B 1 338 ? 4.859 -12.633 -2.227 1 94.06 338 LEU B C 1
ATOM 6426 O O . LEU B 1 338 ? 5.988 -12.984 -2.588 1 94.06 338 LEU B O 1
ATOM 6430 N N . LEU B 1 339 ? 4.547 -11.477 -1.788 1 94 339 LEU B N 1
ATOM 6431 C CA . LEU B 1 339 ? 5.512 -10.383 -1.792 1 94 339 LEU B CA 1
ATOM 6432 C C . LEU B 1 339 ? 6.574 -10.586 -0.721 1 94 339 LEU B C 1
ATOM 6434 O O . LEU B 1 339 ? 6.266 -11.016 0.394 1 94 339 LEU B O 1
ATOM 6438 N N . PRO B 1 340 ? 7.805 -10.281 -1.034 1 94.88 340 PRO B N 1
ATOM 6439 C CA . PRO B 1 340 ? 8.891 -10.578 -0.095 1 94.88 340 PRO B CA 1
ATOM 6440 C C . PRO B 1 340 ? 9.008 -9.539 1.017 1 94.88 340 PRO B C 1
ATOM 6442 O O . PRO B 1 340 ? 9.516 -9.836 2.1 1 94.88 340 PRO B O 1
ATOM 6445 N N . VAL B 1 341 ? 8.609 -8.289 0.721 1 96.88 341 VAL B N 1
ATOM 6446 C CA . VAL B 1 341 ? 8.828 -7.18 1.647 1 96.88 341 VAL B CA 1
ATOM 6447 C C . VAL B 1 341 ? 7.719 -6.141 1.476 1 96.88 341 VAL B C 1
ATOM 6449 O O . VAL B 1 341 ? 7.266 -5.891 0.357 1 96.88 341 VAL B O 1
ATOM 6452 N N . ASN B 1 342 ? 7.207 -5.609 2.584 1 98.06 342 ASN B N 1
ATOM 6453 C CA . ASN B 1 342 ? 6.324 -4.449 2.611 1 98.06 342 ASN B CA 1
ATOM 6454 C C . ASN B 1 342 ? 6.828 -3.383 3.58 1 98.06 342 ASN B C 1
ATOM 6456 O O . ASN B 1 342 ? 7.375 -3.707 4.633 1 98.06 342 ASN B O 1
ATOM 6460 N N . THR B 1 343 ? 6.672 -2.146 3.193 1 98.5 343 THR B N 1
ATOM 6461 C CA . THR B 1 343 ? 6.945 -0.999 4.051 1 98.5 343 THR B CA 1
ATOM 6462 C C . THR B 1 343 ? 5.711 -0.11 4.176 1 98.5 343 THR B C 1
ATOM 6464 O O . THR B 1 343 ? 5.07 0.217 3.174 1 98.5 343 THR B O 1
ATOM 6467 N N . PHE B 1 344 ? 5.348 0.235 5.383 1 98.31 344 PHE B N 1
ATOM 6468 C CA . PHE B 1 344 ? 4.266 1.177 5.633 1 98.31 344 PHE B CA 1
ATOM 6469 C C . PHE B 1 344 ? 4.773 2.406 6.375 1 98.31 344 PHE B C 1
ATOM 6471 O O . PHE B 1 344 ? 5.551 2.285 7.324 1 98.31 344 PHE B O 1
ATOM 6478 N N . LYS B 1 345 ? 4.359 3.582 5.875 1 97.44 345 LYS B N 1
ATOM 6479 C CA . LYS B 1 345 ? 4.715 4.848 6.504 1 97.44 345 LYS B CA 1
ATOM 6480 C C . LYS B 1 345 ? 3.717 5.219 7.598 1 97.44 345 LYS B C 1
ATOM 6482 O O . LYS B 1 345 ? 2.521 5.367 7.328 1 97.44 345 LYS B O 1
ATOM 6487 N N . LEU B 1 346 ? 4.246 5.367 8.812 1 97.5 346 LEU B N 1
ATOM 6488 C CA . LEU B 1 346 ? 3.449 5.676 9.992 1 97.5 346 LEU B CA 1
ATOM 6489 C C . LEU B 1 346 ? 3.527 7.164 10.328 1 97.5 346 LEU B C 1
ATOM 6491 O O . LEU B 1 346 ? 4.609 7.75 10.312 1 97.5 346 LEU B O 1
ATOM 6495 N N . SER B 1 347 ? 2.41 7.75 10.516 1 96 347 SER B N 1
ATOM 6496 C CA . SER B 1 347 ? 2.287 9.07 11.117 1 96 347 SER B CA 1
ATOM 6497 C C . SER B 1 347 ? 1.583 9 12.469 1 96 347 SER B C 1
ATOM 6499 O O . SER B 1 347 ? 0.365 8.82 12.531 1 96 347 SER B O 1
ATOM 6501 N N . LEU B 1 348 ? 2.361 9.109 13.516 1 97.44 348 LEU B N 1
ATOM 6502 C CA . LEU B 1 348 ? 1.832 9.047 14.875 1 97.44 348 LEU B CA 1
ATOM 6503 C C . LEU B 1 348 ? 1.819 10.422 15.523 1 97.44 348 LEU B C 1
ATOM 6505 O O . LEU B 1 348 ? 2.875 10.969 15.852 1 97.44 348 LEU B O 1
ATOM 6509 N N . ARG B 1 349 ? 0.654 10.953 15.648 1 97.75 349 ARG B N 1
ATOM 6510 C CA . ARG B 1 349 ? 0.523 12.211 16.391 1 97.75 349 ARG B CA 1
ATOM 6511 C C . ARG B 1 349 ? 0.687 11.984 17.891 1 97.75 349 ARG B C 1
ATOM 6513 O O . ARG B 1 349 ? 0.172 11 18.438 1 97.75 349 ARG B O 1
ATOM 6520 N N . LEU B 1 350 ? 1.389 12.875 18.516 1 97.81 350 LEU B N 1
ATOM 6521 C CA . LEU B 1 350 ? 1.714 12.742 19.938 1 97.81 350 LEU B CA 1
ATOM 6522 C C . LEU B 1 350 ? 0.998 13.805 20.766 1 97.81 350 LEU B C 1
ATOM 6524 O O . LEU B 1 350 ? 0.876 14.953 20.328 1 97.81 350 LEU B O 1
ATOM 6528 N N . PRO B 1 351 ? 0.578 13.438 22 1 98 351 PRO B N 1
ATOM 6529 C CA . PRO B 1 351 ? 0.046 14.477 22.875 1 98 351 PRO B CA 1
ATOM 6530 C C . PRO B 1 351 ? 1.028 15.625 23.094 1 98 351 PRO B C 1
ATOM 6532 O O . PRO B 1 351 ? 2.244 15.414 23.094 1 98 351 PRO B O 1
ATOM 6535 N N . PRO B 1 352 ? 0.489 16.781 23.422 1 97 352 PRO B N 1
ATOM 6536 C CA . PRO B 1 352 ? 1.308 18 23.531 1 97 352 PRO B CA 1
ATOM 6537 C C . PRO B 1 352 ? 2.447 17.844 24.547 1 97 352 PRO B C 1
ATOM 6539 O O . PRO B 1 352 ? 3.516 18.438 24.359 1 97 352 PRO B O 1
ATOM 6542 N N . THR B 1 353 ? 2.268 17.031 25.562 1 96.25 353 THR B N 1
ATOM 6543 C CA . THR B 1 353 ? 3.246 17.016 26.641 1 96.25 353 THR B CA 1
ATOM 6544 C C . THR B 1 353 ? 4.066 15.734 26.625 1 96.25 353 THR B C 1
ATOM 6546 O O . THR B 1 353 ? 4.852 15.477 27.531 1 96.25 353 THR B O 1
ATOM 6549 N N . LEU B 1 354 ? 3.859 14.93 25.656 1 97.38 354 LEU B N 1
ATOM 6550 C CA . LEU B 1 354 ? 4.648 13.703 25.578 1 97.38 354 LEU B CA 1
ATOM 6551 C C . LEU B 1 354 ? 6.047 13.992 25.031 1 97.38 354 LEU B C 1
ATOM 6553 O O . LEU B 1 354 ? 6.195 14.727 24.047 1 97.38 354 LEU B O 1
ATOM 6557 N N . ASP B 1 355 ? 7.031 13.406 25.672 1 95.56 355 ASP B N 1
ATOM 6558 C CA . ASP B 1 355 ? 8.414 13.5 25.219 1 95.56 355 ASP B CA 1
ATOM 6559 C C . ASP B 1 355 ? 8.609 12.742 23.906 1 95.56 355 ASP B C 1
ATOM 6561 O O . ASP B 1 355 ? 8.375 11.539 23.844 1 95.56 355 ASP B O 1
ATOM 6565 N N . ALA B 1 356 ? 9.062 13.43 22.906 1 94.56 356 ALA B N 1
ATOM 6566 C CA . ALA B 1 356 ? 9.18 12.852 21.578 1 94.56 356 ALA B CA 1
ATOM 6567 C C . ALA B 1 356 ? 10.266 11.781 21.531 1 94.56 356 ALA B C 1
ATOM 6569 O O . ALA 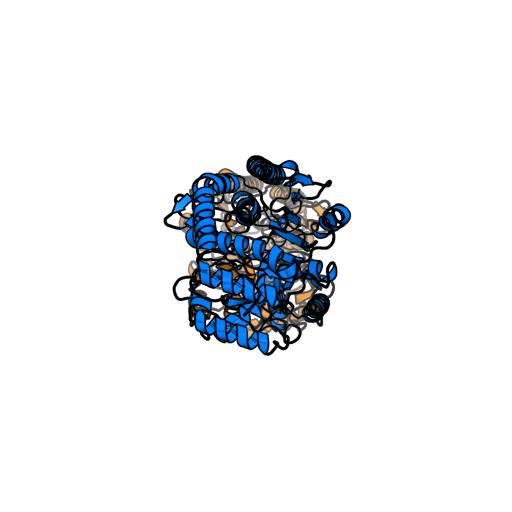B 1 356 ? 10.141 10.789 20.812 1 94.56 356 ALA B O 1
ATOM 6570 N N . GLU B 1 357 ? 11.352 12.023 22.234 1 95 357 GLU B N 1
ATOM 6571 C CA . GLU B 1 357 ? 12.422 11.031 22.266 1 95 357 GLU B CA 1
ATOM 6572 C C . GLU B 1 357 ? 11.969 9.742 22.922 1 95 357 GLU B C 1
ATOM 6574 O O . GLU B 1 357 ? 12.336 8.648 22.5 1 95 357 GLU B O 1
ATOM 6579 N N . LYS B 1 358 ? 11.242 9.93 23.984 1 97.12 358 LYS B N 1
ATOM 6580 C CA . LYS B 1 358 ? 10.664 8.75 24.625 1 97.12 358 LYS B CA 1
ATOM 6581 C C . LYS B 1 358 ? 9.75 8 23.656 1 97.12 358 LYS B C 1
ATOM 6583 O O . LYS B 1 358 ? 9.766 6.77 23.609 1 97.12 358 LYS B O 1
ATOM 6588 N N . ALA B 1 359 ? 8.906 8.695 22.969 1 97.94 359 ALA B N 1
ATOM 6589 C CA . ALA B 1 359 ? 7.992 8.094 22 1 97.94 359 ALA B CA 1
ATOM 6590 C C . ALA B 1 359 ? 8.758 7.336 20.922 1 97.94 359 ALA B C 1
ATOM 6592 O O . ALA B 1 359 ? 8.344 6.25 20.5 1 97.94 359 ALA B O 1
ATOM 6593 N N . LYS B 1 360 ? 9.875 7.926 20.469 1 97.5 360 LYS B N 1
ATOM 6594 C CA . LYS B 1 360 ? 10.734 7.293 19.469 1 97.5 360 LYS B CA 1
ATOM 6595 C C . LYS B 1 360 ? 11.258 5.949 19.969 1 97.5 360 LYS B C 1
ATOM 6597 O O . LYS B 1 360 ? 11.203 4.949 19.25 1 97.5 360 LYS B O 1
ATOM 6602 N N . HIS B 1 361 ? 11.75 5.992 21.156 1 97.5 361 HIS B N 1
ATOM 6603 C CA . HIS B 1 361 ? 12.258 4.766 21.766 1 97.5 361 HIS B CA 1
ATOM 6604 C C . HIS B 1 361 ? 11.156 3.723 21.906 1 97.5 361 HIS B C 1
ATOM 6606 O O . HIS B 1 361 ? 11.367 2.547 21.594 1 97.5 361 HIS B O 1
ATOM 6612 N N . ASP B 1 362 ? 10.016 4.121 22.375 1 98.38 362 ASP B N 1
ATOM 6613 C CA . ASP B 1 362 ? 8.922 3.205 22.688 1 98.38 362 ASP B CA 1
ATOM 6614 C C . ASP B 1 362 ? 8.375 2.564 21.406 1 98.38 362 ASP B C 1
ATOM 6616 O O . ASP B 1 362 ? 8.109 1.36 21.391 1 98.38 362 ASP B O 1
ATOM 6620 N N . ILE B 1 363 ? 8.172 3.326 20.344 1 98.56 363 ILE B N 1
ATOM 6621 C CA . ILE B 1 363 ? 7.574 2.762 19.141 1 98.56 363 ILE B CA 1
ATOM 6622 C C . ILE B 1 363 ? 8.523 1.725 18.531 1 98.56 363 ILE B C 1
ATOM 6624 O O . ILE B 1 363 ? 8.078 0.675 18.062 1 98.56 363 ILE B O 1
ATOM 6628 N N . LYS B 1 364 ? 9.812 2.027 18.5 1 98.12 364 LYS B N 1
ATOM 6629 C CA . LYS B 1 364 ? 10.805 1.078 18 1 98.12 364 LYS B CA 1
ATOM 6630 C C . LYS B 1 364 ? 10.797 -0.207 18.812 1 98.12 364 LYS B C 1
ATOM 6632 O O . LYS B 1 364 ? 10.75 -1.307 18.266 1 98.12 364 LYS B O 1
ATOM 6637 N N . ARG B 1 365 ? 10.836 -0.029 20.094 1 98.31 365 ARG B N 1
ATOM 6638 C CA . ARG B 1 365 ? 10.859 -1.182 20.984 1 98.31 365 ARG B CA 1
ATOM 6639 C C . ARG B 1 365 ? 9.617 -2.047 20.797 1 98.31 365 ARG B C 1
ATOM 6641 O O . ARG B 1 365 ? 9.727 -3.258 20.594 1 98.31 365 ARG B O 1
ATOM 6648 N N . ILE B 1 366 ? 8.406 -1.469 20.812 1 98.56 366 ILE B N 1
ATOM 6649 C CA . ILE B 1 366 ? 7.145 -2.193 20.766 1 98.56 366 ILE B CA 1
ATOM 6650 C C . ILE B 1 366 ? 7.023 -2.938 19.438 1 98.56 366 ILE B C 1
ATOM 6652 O O . ILE B 1 366 ? 6.566 -4.082 19.391 1 98.56 366 ILE B O 1
ATOM 6656 N N . LEU B 1 367 ? 7.473 -2.311 18.312 1 98.62 367 LEU B N 1
ATOM 6657 C CA . LEU B 1 367 ? 7.266 -2.893 17 1 98.62 367 LEU B CA 1
ATOM 6658 C C . LEU B 1 367 ? 8.352 -3.914 16.672 1 98.62 367 LEU B C 1
ATOM 6660 O O . LEU B 1 367 ? 8.102 -4.887 15.961 1 98.62 367 LEU B O 1
ATOM 6664 N N . GLU B 1 368 ? 9.539 -3.729 17.219 1 98.31 368 GLU B N 1
ATOM 6665 C CA . GLU B 1 368 ? 10.648 -4.582 16.812 1 98.31 368 GLU B CA 1
ATOM 6666 C C . GLU B 1 368 ? 10.836 -5.746 17.781 1 98.31 368 GLU B C 1
ATOM 6668 O O . GLU B 1 368 ? 11.453 -6.754 17.438 1 98.31 368 GLU B O 1
ATOM 6673 N N . GLU B 1 369 ? 10.32 -5.629 18.953 1 97.5 369 GLU B N 1
ATOM 6674 C CA . GLU B 1 369 ? 10.5 -6.699 19.938 1 97.5 369 GLU B CA 1
ATOM 6675 C C . GLU B 1 369 ? 9.68 -7.93 19.562 1 97.5 369 GLU B C 1
ATOM 6677 O O . GLU B 1 369 ? 8.547 -7.812 19.109 1 97.5 369 GLU B O 1
ATOM 6682 N N . ASN B 1 370 ? 10.266 -9.117 19.844 1 97.25 370 ASN B N 1
ATOM 6683 C CA . ASN B 1 370 ? 9.609 -10.398 19.609 1 97.25 370 ASN B CA 1
ATOM 6684 C C . ASN B 1 370 ? 8.914 -10.438 18.25 1 97.25 370 ASN B C 1
ATOM 6686 O O . ASN B 1 370 ? 7.703 -10.664 18.172 1 97.25 370 ASN B O 1
ATOM 6690 N N . PRO B 1 371 ? 9.656 -10.266 17.172 1 97.62 371 PRO B N 1
ATOM 6691 C CA . PRO B 1 371 ? 9.047 -10.266 15.844 1 97.62 371 PRO B CA 1
ATOM 6692 C C . PRO B 1 371 ? 8.352 -11.586 15.516 1 97.62 371 PRO B C 1
ATOM 6694 O O . PRO B 1 371 ? 8.914 -12.656 15.742 1 97.62 371 PRO B O 1
ATOM 6697 N N . PRO B 1 372 ? 7.121 -11.516 15.031 1 97.81 372 PRO B N 1
ATOM 6698 C CA . PRO B 1 372 ? 6.43 -12.75 14.633 1 97.81 372 PRO B CA 1
ATOM 6699 C C . PRO B 1 372 ? 7.223 -13.57 13.617 1 97.81 372 PRO B C 1
ATOM 6701 O O . PRO B 1 372 ? 7.754 -13.023 12.648 1 97.81 372 PRO B O 1
ATOM 6704 N N . TYR B 1 373 ? 7.402 -14.906 13.891 1 97.56 373 TYR B N 1
ATOM 6705 C CA . TYR B 1 373 ? 8.039 -15.867 13 1 97.56 373 TYR B CA 1
ATOM 6706 C C . TYR B 1 373 ? 9.508 -15.516 12.781 1 97.56 373 TYR B C 1
ATOM 6708 O O . TYR B 1 373 ? 10.062 -15.781 11.711 1 97.56 373 TYR B O 1
ATOM 6716 N N . ASN B 1 374 ? 10.094 -14.773 13.695 1 97.25 374 ASN B N 1
ATOM 6717 C CA . ASN B 1 374 ? 11.484 -14.344 13.625 1 97.25 374 ASN B CA 1
ATOM 6718 C C . ASN B 1 374 ? 11.758 -13.516 12.375 1 97.25 374 ASN B C 1
ATOM 6720 O O . ASN B 1 374 ? 12.828 -13.617 11.773 1 97.25 374 ASN B O 1
ATOM 6724 N N . SER B 1 375 ? 10.711 -12.812 11.945 1 97.19 375 SER B N 1
ATOM 6725 C CA . SER B 1 375 ? 10.844 -11.961 10.766 1 97.19 375 SER B CA 1
ATOM 6726 C C . SER B 1 375 ? 11.805 -10.805 11.016 1 97.19 375 SER B C 1
ATOM 6728 O O . SER B 1 375 ? 12.078 -10.453 12.172 1 97.19 375 SER B O 1
ATOM 6730 N N . GLN B 1 376 ? 12.375 -10.305 9.914 1 97.38 376 GLN B N 1
ATOM 6731 C CA . GLN B 1 376 ? 13.109 -9.047 10.016 1 97.38 376 GLN B CA 1
ATOM 6732 C C . GLN B 1 376 ? 12.156 -7.852 10.047 1 97.38 376 GLN B C 1
ATOM 6734 O O . GLN B 1 376 ? 11.461 -7.578 9.07 1 97.38 376 GLN B O 1
ATOM 6739 N N . VAL B 1 377 ? 12.109 -7.211 11.164 1 98.25 377 VAL B N 1
ATOM 6740 C CA . VAL B 1 377 ? 11.273 -6.031 11.375 1 98.25 377 VAL B CA 1
ATOM 6741 C C . VAL B 1 377 ? 12.156 -4.812 11.633 1 98.25 377 VAL B C 1
ATOM 6743 O O . VAL B 1 377 ? 12.992 -4.824 12.547 1 98.25 377 VAL B O 1
ATOM 6746 N N . ILE B 1 378 ? 12.008 -3.818 10.797 1 98.31 378 ILE B N 1
ATOM 6747 C CA . ILE B 1 378 ? 12.758 -2.576 10.969 1 98.31 378 ILE B CA 1
ATOM 6748 C C . ILE B 1 378 ? 11.781 -1.406 11.102 1 98.31 378 ILE B C 1
ATOM 6750 O O . ILE B 1 378 ? 10.969 -1.167 10.211 1 98.31 378 ILE B O 1
ATOM 6754 N N . CYS B 1 379 ? 11.812 -0.765 12.195 1 98.44 379 CYS B N 1
ATOM 6755 C CA . CYS B 1 379 ? 11.125 0.509 12.391 1 98.44 379 CYS B CA 1
ATOM 6756 C C . CYS B 1 379 ? 12.109 1.674 12.297 1 98.44 379 CYS B C 1
ATOM 6758 O O . CYS B 1 379 ? 12.82 1.972 13.258 1 98.44 379 CYS B O 1
ATOM 6760 N N . LYS B 1 380 ? 12.148 2.357 11.188 1 97.81 380 LYS B N 1
ATOM 6761 C CA . LYS B 1 380 ? 13.031 3.496 10.969 1 97.81 380 LYS B CA 1
ATOM 6762 C C . LYS B 1 380 ? 12.312 4.816 11.227 1 97.81 380 LYS B C 1
ATOM 6764 O O . LYS B 1 380 ? 11.492 5.25 10.414 1 97.81 380 LYS B O 1
ATOM 6769 N N . VAL B 1 381 ? 12.625 5.461 12.273 1 95.81 381 VAL B N 1
ATOM 6770 C CA . VAL B 1 381 ? 12.031 6.754 12.602 1 95.81 381 VAL B CA 1
ATOM 6771 C C . VAL B 1 381 ? 12.75 7.859 11.82 1 95.81 381 VAL B C 1
ATOM 6773 O O . VAL B 1 381 ? 13.969 8 11.914 1 95.81 381 VAL B O 1
ATOM 6776 N N . HIS B 1 382 ? 12.023 8.57 11.031 1 87.88 382 HIS B N 1
ATOM 6777 C CA . HIS B 1 382 ? 12.57 9.641 10.211 1 87.88 382 HIS B CA 1
ATOM 6778 C C . HIS B 1 382 ? 12.57 10.969 10.969 1 87.88 382 HIS B C 1
ATOM 6780 O O . HIS B 1 382 ? 13.508 11.758 10.836 1 87.88 382 HIS B O 1
ATOM 6786 N N . ASP B 1 383 ? 11.539 11.219 11.609 1 82.25 383 ASP B N 1
ATOM 6787 C CA . ASP B 1 383 ? 11.359 12.516 12.258 1 82.25 383 ASP B CA 1
ATOM 6788 C C . ASP B 1 383 ? 10.492 12.383 13.508 1 82.25 383 ASP B C 1
ATOM 6790 O O . ASP B 1 383 ? 9.633 11.5 13.586 1 82.25 383 ASP B O 1
ATOM 6794 N N . SER B 1 384 ? 10.82 13.141 14.508 1 88.62 384 SER B N 1
ATOM 6795 C CA . SER B 1 384 ? 10.016 13.25 15.727 1 88.62 384 SER B CA 1
ATOM 6796 C C . SER B 1 384 ? 10.031 14.672 16.266 1 88.62 384 SER B C 1
ATOM 6798 O O . SER B 1 384 ? 11.086 15.312 16.344 1 88.62 384 SER B O 1
ATOM 6800 N N . ALA B 1 385 ? 8.859 15.203 16.453 1 88.81 385 ALA B N 1
ATOM 6801 C CA . ALA B 1 385 ? 8.703 16.547 17.016 1 88.81 385 ALA B CA 1
ATOM 6802 C C . ALA B 1 385 ? 7.742 16.547 18.188 1 88.81 385 ALA B C 1
ATOM 6804 O O . ALA B 1 385 ? 6.66 15.969 18.125 1 88.81 385 ALA B O 1
ATOM 6805 N N . GLU B 1 386 ? 8.234 17.141 19.203 1 92.38 386 GLU B N 1
ATOM 6806 C CA . GLU B 1 386 ? 7.414 17.25 20.406 1 92.38 386 GLU B CA 1
ATOM 6807 C C . GLU B 1 386 ? 6.234 18.188 20.188 1 92.38 386 GLU B C 1
ATOM 6809 O O . GLU B 1 386 ? 6.324 19.125 19.391 1 92.38 386 GLU B O 1
ATOM 6814 N N . GLY B 1 387 ? 5.109 17.844 20.922 1 93.88 387 GLY B N 1
ATOM 6815 C CA . GLY B 1 387 ? 4.016 18.797 20.953 1 93.88 387 GLY B CA 1
ATOM 6816 C C . GLY B 1 387 ? 4.312 20.031 21.797 1 93.88 387 GLY B C 1
ATOM 6817 O O . GLY B 1 387 ? 5.453 20.234 22.203 1 93.88 387 GLY B O 1
ATOM 6818 N N . TRP B 1 388 ? 3.281 20.875 21.859 1 93.69 388 TRP B N 1
ATOM 6819 C CA . TRP B 1 388 ? 3.453 22.156 22.516 1 93.69 388 TRP B CA 1
ATOM 6820 C C . TRP B 1 388 ? 2.223 22.5 23.344 1 93.69 388 TRP B C 1
ATOM 6822 O O . TRP B 1 388 ? 1.089 22.312 22.906 1 93.69 388 TRP B O 1
ATOM 6832 N N . SER B 1 389 ? 2.457 22.844 24.531 1 93.56 389 SER B N 1
ATOM 6833 C CA . SER B 1 389 ? 1.45 23.438 25.406 1 93.56 389 SER B CA 1
ATOM 6834 C C . SER B 1 389 ? 1.864 24.828 25.875 1 93.56 389 SER B C 1
ATOM 6836 O O . SER B 1 389 ? 2.879 24.984 26.562 1 93.56 389 SER B O 1
ATOM 6838 N N . ALA B 1 390 ? 1.089 25.766 25.453 1 90.75 390 ALA B N 1
ATOM 6839 C CA . ALA B 1 390 ? 1.451 27.172 25.641 1 90.75 390 ALA B CA 1
ATOM 6840 C C . ALA B 1 390 ? 1.637 27.5 27.125 1 90.75 390 ALA B C 1
ATOM 6842 O O . ALA B 1 390 ? 0.878 27.016 27.969 1 90.75 390 ALA B O 1
ATOM 6843 N N . PRO B 1 391 ? 2.643 28.266 27.406 1 87.75 391 PRO B N 1
ATOM 6844 C CA . PRO B 1 391 ? 2.734 28.797 28.766 1 87.75 391 PRO B CA 1
ATOM 6845 C C . PRO B 1 391 ? 1.623 29.797 29.094 1 87.75 391 PRO B C 1
ATOM 6847 O O . PRO B 1 391 ? 0.879 30.203 28.203 1 87.75 391 PRO B O 1
ATOM 6850 N N . LYS B 1 392 ? 1.504 30.078 30.344 1 82.75 392 LYS B N 1
ATOM 6851 C CA . LYS B 1 392 ? 0.521 31.062 30.766 1 82.75 392 LYS B CA 1
ATOM 6852 C C . LYS B 1 392 ? 0.801 32.438 30.125 1 82.75 392 LYS B C 1
ATOM 6854 O O . LYS B 1 392 ? 1.954 32.844 30.031 1 82.75 392 LYS B O 1
ATOM 6859 N N . LEU B 1 393 ? -0.216 33 29.656 1 85.69 393 LEU B N 1
ATOM 6860 C CA . LEU B 1 393 ? -0.099 34.312 29.031 1 85.69 393 LEU B CA 1
ATOM 6861 C C . LEU B 1 393 ? 0.05 35.406 30.078 1 85.69 393 LEU B C 1
ATOM 6863 O O . LEU B 1 393 ? -0.579 35.375 31.125 1 85.69 393 LEU B O 1
ATOM 6867 N N . HIS B 1 394 ? 0.875 36.344 29.656 1 86.12 394 HIS B N 1
ATOM 6868 C CA . HIS B 1 394 ? 0.913 37.562 30.484 1 86.12 394 HIS B CA 1
ATOM 6869 C C . HIS B 1 394 ? -0.45 38.219 30.531 1 86.12 394 HIS B C 1
ATOM 6871 O O . HIS B 1 394 ? -1.15 38.281 29.516 1 86.12 394 HIS B O 1
ATOM 6877 N N . GLU B 1 395 ? -0.774 38.781 31.594 1 86.12 395 GLU B N 1
ATOM 6878 C CA . GLU B 1 395 ? -2.092 39.375 31.828 1 86.12 395 GLU B CA 1
ATOM 6879 C C . GLU B 1 395 ? -2.402 40.469 30.828 1 86.12 395 GLU B C 1
ATOM 6881 O O . GLU B 1 395 ? -3.527 40.562 30.328 1 86.12 395 GLU B O 1
ATOM 6886 N N . VAL B 1 396 ? -1.403 41.281 30.562 1 82.94 396 VAL B N 1
ATOM 6887 C CA . VAL B 1 396 ? -1.585 42.406 29.656 1 82.94 396 VAL B CA 1
ATOM 6888 C C . VAL B 1 396 ? -1.905 41.906 28.25 1 82.94 396 VAL B C 1
ATOM 6890 O O . VAL B 1 396 ? -2.756 42.469 27.562 1 82.94 396 VAL B O 1
ATOM 6893 N N . LEU B 1 397 ? -1.225 40.938 27.875 1 88.81 397 LEU B N 1
ATOM 6894 C CA . LEU B 1 397 ? -1.476 40.375 26.562 1 88.81 397 LEU B CA 1
ATOM 6895 C C . LEU B 1 397 ? -2.855 39.719 26.5 1 88.81 397 LEU B C 1
ATOM 6897 O O . LEU B 1 397 ? -3.551 39.812 25.484 1 88.81 397 LEU B O 1
ATOM 6901 N N . ASP B 1 398 ? -3.215 39.062 27.516 1 90.5 398 ASP B N 1
ATOM 6902 C CA . ASP B 1 398 ? -4.535 38.438 27.609 1 90.5 398 ASP B CA 1
ATOM 6903 C C . ASP B 1 398 ? -5.637 39.5 27.469 1 90.5 398 ASP B C 1
ATOM 6905 O O . ASP B 1 398 ? -6.598 39.312 26.719 1 90.5 398 ASP B O 1
ATOM 6909 N N . LYS B 1 399 ? -5.492 40.562 28.141 1 90.56 399 LYS B N 1
ATOM 6910 C CA . LYS B 1 399 ? -6.465 41.656 28.094 1 90.56 399 LYS B CA 1
ATOM 6911 C C . LYS B 1 399 ? -6.523 42.25 26.688 1 90.56 399 LYS B C 1
ATOM 6913 O O . LYS B 1 399 ? -7.605 42.562 26.188 1 90.56 399 LYS B O 1
ATOM 6918 N N . SER B 1 400 ? -5.363 42.438 26.125 1 92.06 400 SER B N 1
ATOM 6919 C CA . SER B 1 400 ? -5.305 43 24.781 1 92.06 400 SER B CA 1
ATOM 6920 C C . SER B 1 400 ? -6.008 42.125 23.766 1 92.06 400 SER B C 1
ATOM 6922 O O . SER B 1 400 ? -6.777 42.594 22.922 1 92.06 400 SER B O 1
ATOM 6924 N N . MET B 1 401 ? -5.785 40.906 23.797 1 94.19 401 MET B N 1
ATOM 6925 C CA . MET B 1 401 ? -6.383 39.938 22.859 1 94.19 401 MET B CA 1
ATOM 6926 C C . MET B 1 401 ? -7.898 39.875 23.047 1 94.19 401 MET B C 1
ATOM 6928 O O . MET B 1 401 ? -8.641 39.844 22.062 1 94.19 401 MET B O 1
ATOM 6932 N N . ASN B 1 402 ? -8.32 39.906 24.219 1 94.25 402 ASN B N 1
ATOM 6933 C CA . ASN B 1 402 ? -9.758 39.906 24.484 1 94.25 402 ASN B CA 1
ATOM 6934 C C . ASN B 1 402 ? -10.406 41.188 24 1 94.25 402 ASN B C 1
ATOM 6936 O O . ASN B 1 402 ? -11.492 41.188 23.406 1 94.25 402 ASN B O 1
ATOM 6940 N N . ALA B 1 403 ? -9.758 42.25 24.281 1 94.06 403 ALA B N 1
ATOM 6941 C CA . ALA B 1 403 ? -10.281 43.531 23.812 1 94.06 403 ALA B CA 1
ATOM 6942 C C . ALA B 1 403 ? -10.367 43.562 22.297 1 94.06 403 ALA B C 1
ATOM 6944 O O . ALA B 1 403 ? -11.344 44.062 21.734 1 94.06 403 ALA B O 1
ATOM 6945 N N . ALA B 1 404 ? -9.32 43.125 21.672 1 95.38 404 ALA B N 1
ATOM 6946 C CA . ALA B 1 404 ? -9.305 43.062 20.219 1 95.38 404 ALA B CA 1
ATOM 6947 C C . ALA B 1 404 ? -10.438 42.219 19.672 1 95.38 404 ALA B C 1
ATOM 6949 O O . ALA B 1 404 ? -11.156 42.594 18.75 1 95.38 404 ALA B O 1
ATOM 6950 N N . SER B 1 405 ? -10.602 41.031 20.234 1 96.25 405 SER B N 1
ATOM 6951 C CA . SER B 1 405 ? -11.656 40.125 19.781 1 96.25 405 SER B CA 1
ATOM 6952 C C . SER B 1 405 ? -13.039 40.75 20 1 96.25 405 SER B C 1
ATOM 6954 O O . SER B 1 405 ? -13.922 40.625 19.156 1 96.25 405 SER B O 1
ATOM 6956 N N . GLU B 1 406 ? -13.219 41.344 21.109 1 95.44 406 GLU B N 1
ATOM 6957 C CA . GLU B 1 406 ? -14.477 42.031 21.406 1 95.44 406 GLU B CA 1
ATOM 6958 C C . GLU B 1 406 ? -14.742 43.156 20.406 1 95.44 406 GLU B C 1
ATOM 6960 O O . GLU B 1 406 ? -15.883 43.344 19.969 1 95.44 406 GLU B O 1
ATOM 6965 N N . ASN B 1 407 ? -13.789 43.844 20.125 1 95.44 407 ASN B N 1
ATOM 6966 C CA . ASN B 1 407 ? -13.938 45 19.234 1 95.44 407 ASN B CA 1
ATOM 6967 C C . ASN B 1 407 ? -14.352 44.562 17.828 1 95.44 407 ASN B C 1
ATOM 6969 O O . ASN B 1 407 ? -15.203 45.188 17.203 1 95.44 407 ASN B O 1
ATOM 6973 N N . PHE B 1 408 ? -13.797 43.562 17.359 1 97 408 PHE B N 1
ATOM 6974 C CA . PHE B 1 408 ? -13.953 43.312 15.938 1 97 408 PHE B CA 1
ATOM 6975 C C . PHE B 1 408 ? -14.875 42.094 15.711 1 97 408 PHE B C 1
ATOM 6977 O O . PHE B 1 408 ? -15.438 41.969 14.625 1 97 408 PHE B O 1
ATOM 6984 N N . PHE B 1 409 ? -15.047 41.25 16.734 1 96.94 409 PHE B N 1
ATOM 6985 C CA . PHE B 1 409 ? -15.93 40.094 16.578 1 96.94 409 PHE B CA 1
ATOM 6986 C C . PHE B 1 409 ? -17.125 40.219 17.531 1 96.94 409 PHE B C 1
ATOM 6988 O O . PHE B 1 409 ? -18.109 39.5 17.359 1 96.94 409 PHE B O 1
ATOM 6995 N N . GLY B 1 410 ? -17.062 41.062 18.516 1 95.62 410 GLY B N 1
ATOM 6996 C CA . GLY B 1 410 ? -18.141 41.188 19.484 1 95.62 410 GLY B CA 1
ATOM 6997 C C . GLY B 1 410 ? -18.141 40.062 20.516 1 95.62 410 GLY B C 1
ATOM 6998 O O . GLY B 1 410 ? -19.125 39.844 21.219 1 95.62 410 GLY B O 1
ATOM 6999 N N . LYS B 1 411 ? -17.062 39.312 20.594 1 95.75 411 LYS B N 1
ATOM 7000 C CA . LYS B 1 411 ? -16.891 38.188 21.516 1 95.75 411 LYS B CA 1
ATOM 7001 C C . LYS B 1 411 ? -15.477 38.125 22.062 1 95.75 411 LYS B C 1
ATOM 7003 O O . LYS B 1 411 ? -14.539 38.656 21.438 1 95.75 411 LYS B O 1
ATOM 7008 N N . LEU B 1 412 ? -15.336 37.5 23.219 1 94.69 412 LEU B N 1
ATOM 7009 C CA . LEU B 1 412 ? -14.008 37.281 23.781 1 94.69 412 LEU B CA 1
ATOM 7010 C C . LEU B 1 412 ? -13.25 36.219 23 1 94.69 412 LEU B C 1
ATOM 7012 O O . LEU B 1 412 ? -13.852 35.438 22.234 1 94.69 412 LEU B O 1
ATOM 7016 N N . VAL B 1 413 ? -11.953 36.25 23.234 1 95.12 413 VAL B N 1
ATOM 7017 C CA . VAL B 1 413 ? -11.094 35.25 22.609 1 95.12 413 VAL B CA 1
ATOM 7018 C C . VAL B 1 413 ? -11.477 33.844 23.109 1 95.12 413 VAL B C 1
ATOM 7020 O O . VAL B 1 413 ? -11.914 33.688 24.266 1 95.12 413 VAL B O 1
ATOM 7023 N N . GLU B 1 414 ? -11.445 32.906 22.234 1 94.69 414 GLU B N 1
ATOM 7024 C CA . GLU B 1 414 ? -11.562 31.516 22.609 1 94.69 414 GLU B CA 1
ATOM 7025 C C . GLU B 1 414 ? -10.25 30.766 22.375 1 94.69 414 GLU B C 1
ATOM 7027 O O . GLU B 1 414 ? -9.531 31.062 21.422 1 94.69 414 GLU B O 1
ATOM 7032 N N . CYS B 1 415 ? -9.961 29.875 23.344 1 93.75 415 CYS B N 1
ATOM 7033 C CA . CYS B 1 415 ? -8.742 29.062 23.25 1 93.75 415 CYS B CA 1
ATOM 7034 C C . CYS B 1 415 ? -9.055 27.672 22.719 1 93.75 415 CYS B C 1
ATOM 7036 O O . CYS B 1 415 ? -10.125 27.125 22.984 1 93.75 415 CYS B O 1
ATOM 7038 N N . GLN B 1 416 ? -8.07 27.141 22 1 94.94 416 GLN B N 1
ATOM 7039 C CA . GLN B 1 416 ? -8.273 25.797 21.438 1 94.94 416 GLN B CA 1
ATOM 7040 C C . GLN B 1 416 ? -6.949 25.047 21.297 1 94.94 416 GLN B C 1
ATOM 7042 O O . GLN B 1 416 ? -5.887 25.672 21.25 1 94.94 416 GLN B O 1
ATOM 7047 N N . GLY B 1 417 ? -7.109 23.719 21.344 1 95.06 417 GLY B N 1
ATOM 7048 C CA . GLY B 1 417 ? -6.027 22.859 20.875 1 95.06 417 GLY B CA 1
ATOM 7049 C C . GLY B 1 417 ? -6.125 22.531 19.406 1 95.06 417 GLY B C 1
ATOM 7050 O O . GLY B 1 417 ? -7.219 22.531 18.828 1 95.06 417 GLY B O 1
ATOM 7051 N N . GLU B 1 418 ? -4.938 22.266 18.828 1 93 418 GLU B N 1
ATOM 7052 C CA . GLU B 1 418 ? -4.891 21.828 17.438 1 93 418 GLU B CA 1
ATOM 7053 C C . GLU B 1 418 ? -4.203 20.469 17.312 1 93 418 GLU B C 1
ATOM 7055 O O . GLU B 1 418 ? -3.328 20.125 18.109 1 93 418 GLU B O 1
ATOM 7060 N N . GLY B 1 419 ? -4.645 19.797 16.266 1 91.38 419 GLY B N 1
ATOM 7061 C CA . GLY B 1 419 ? -4.129 18.453 16.062 1 91.38 419 GLY B CA 1
ATOM 7062 C C . GLY B 1 419 ? -2.828 18.406 15.281 1 91.38 419 GLY B C 1
ATOM 7063 O O . GLY B 1 419 ? -2.129 17.391 15.273 1 91.38 419 GLY B O 1
ATOM 7064 N N . GLY B 1 420 ? -2.5 19.438 14.695 1 86.31 420 GLY B N 1
ATOM 7065 C CA . GLY B 1 420 ? -1.269 19.5 13.922 1 86.31 420 GLY B CA 1
ATOM 7066 C C . GLY B 1 420 ? -0.06 19.875 14.766 1 86.31 420 GLY B C 1
ATOM 7067 O O . GLY B 1 420 ? -0.169 20.031 15.984 1 86.31 420 GLY B O 1
ATOM 7068 N N . SER B 1 421 ? 1.059 19.844 14.094 1 82.81 421 SER B N 1
ATOM 7069 C CA . SER B 1 421 ? 2.324 20.109 14.766 1 82.81 421 SER B CA 1
ATOM 7070 C C . SER B 1 421 ? 3.012 21.344 14.164 1 82.81 421 SER B C 1
ATOM 7072 O O . SER B 1 421 ? 3.023 21.516 12.945 1 82.81 421 SER B O 1
ATOM 7074 N N . ILE B 1 422 ? 3.48 22.094 15.062 1 79.06 422 ILE B N 1
ATOM 7075 C CA . ILE B 1 422 ? 4.398 23.172 14.695 1 79.06 422 ILE B CA 1
ATOM 7076 C C . ILE B 1 422 ? 5.641 23.109 15.586 1 79.06 422 ILE B C 1
ATOM 7078 O O . ILE B 1 422 ? 5.738 23.844 16.578 1 79.06 422 ILE B O 1
ATOM 7082 N N . PRO B 1 423 ? 6.566 22.375 15.266 1 80.62 423 PRO B N 1
ATOM 7083 C CA . PRO B 1 423 ? 7.727 22.109 16.125 1 80.62 423 PRO B CA 1
ATOM 7084 C C . PRO B 1 423 ? 8.492 23.391 16.484 1 80.62 423 PRO B C 1
ATOM 7086 O O . PRO B 1 423 ? 9.148 23.453 17.516 1 80.62 423 PRO B O 1
ATOM 7089 N N . LEU B 1 424 ? 8.305 24.344 15.734 1 86.12 424 LEU B N 1
ATOM 7090 C CA . LEU B 1 424 ? 9 25.609 15.906 1 86.12 424 LEU B CA 1
ATOM 7091 C C . LEU B 1 424 ? 8.672 26.234 17.25 1 86.12 424 LEU B C 1
ATOM 7093 O O . LEU B 1 424 ? 9.516 26.891 17.859 1 86.12 424 LEU B O 1
ATOM 7097 N N . MET B 1 425 ? 7.52 26.016 17.75 1 86.56 425 MET B N 1
ATOM 7098 C CA . MET B 1 425 ? 7.094 26.641 19 1 86.56 425 MET B CA 1
ATOM 7099 C C . MET B 1 425 ? 7.977 26.203 20.156 1 86.56 425 MET B C 1
ATOM 7101 O O . MET B 1 425 ? 8.359 27.016 21 1 86.56 425 MET B O 1
ATOM 7105 N N . ASN B 1 426 ? 8.289 25.016 20.141 1 88.25 426 ASN B N 1
ATOM 7106 C CA . ASN B 1 426 ? 9.164 24.484 21.203 1 88.25 426 ASN B CA 1
ATOM 7107 C C . ASN B 1 426 ? 10.578 25.031 21.062 1 88.25 426 ASN B C 1
ATOM 7109 O O . ASN B 1 426 ? 11.219 25.359 22.062 1 88.25 426 ASN B O 1
ATOM 7113 N N . ASP B 1 427 ? 11.008 25.078 19.906 1 89.69 427 ASP B N 1
ATOM 7114 C CA . ASP B 1 427 ? 12.359 25.578 19.656 1 89.69 427 ASP B CA 1
ATOM 7115 C C . ASP B 1 427 ? 12.5 27.047 20.047 1 89.69 427 ASP B C 1
ATOM 7117 O O . ASP B 1 427 ? 13.508 27.438 20.625 1 89.69 427 ASP B O 1
ATOM 7121 N N . LEU B 1 428 ? 11.508 27.781 19.719 1 91.44 428 LEU B N 1
ATOM 7122 C CA . LEU B 1 428 ? 11.516 29.203 20.062 1 91.44 428 LEU B CA 1
ATOM 7123 C C . LEU B 1 428 ? 11.484 29.375 21.578 1 91.44 428 LEU B C 1
ATOM 7125 O O . LEU B 1 428 ? 12.195 30.219 22.125 1 91.44 428 LEU B O 1
ATOM 7129 N N . LYS B 1 429 ? 10.703 28.594 22.219 1 89.88 429 LYS B N 1
ATOM 7130 C CA . LYS B 1 429 ? 10.617 28.672 23.672 1 89.88 429 LYS B CA 1
ATOM 7131 C C . LYS B 1 429 ? 11.961 28.312 24.312 1 89.88 429 LYS B C 1
ATOM 7133 O O . LYS B 1 429 ? 12.359 28.938 25.297 1 89.88 429 LYS B O 1
ATOM 7138 N N . ARG B 1 430 ? 12.594 27.375 23.812 1 91.06 430 ARG B N 1
ATOM 7139 C CA . ARG B 1 430 ? 13.898 26.984 24.328 1 91.06 430 ARG B CA 1
ATOM 7140 C C . ARG B 1 430 ? 14.93 28.094 24.125 1 91.06 430 ARG B C 1
ATOM 7142 O O . ARG B 1 430 ? 15.711 28.391 25.016 1 91.06 430 ARG B O 1
ATOM 7149 N N . LYS B 1 431 ? 14.922 28.656 22.953 1 93.88 431 LYS B N 1
ATOM 7150 C CA . LYS B 1 431 ? 15.883 29.703 22.609 1 93.88 431 LYS B CA 1
ATOM 7151 C C . LYS B 1 431 ? 15.594 30.984 23.359 1 93.88 431 LYS B C 1
ATOM 7153 O O . LYS B 1 431 ? 16.516 31.703 23.766 1 93.88 431 LYS B O 1
ATOM 7158 N N . TYR B 1 432 ? 14.289 31.266 23.5 1 94.19 432 TYR B N 1
ATOM 7159 C CA . TYR B 1 432 ? 13.828 32.469 24.172 1 94.19 432 TYR B CA 1
ATOM 7160 C C . TYR B 1 432 ? 12.883 32.125 25.312 1 94.19 432 TYR B C 1
ATOM 7162 O O . TYR B 1 432 ? 11.664 32.219 25.172 1 94.19 432 TYR B O 1
ATOM 7170 N N . PRO B 1 433 ? 13.312 31.906 26.531 1 91.56 433 PRO B N 1
ATOM 7171 C CA . PRO B 1 433 ? 12.516 31.328 27.625 1 91.56 433 PRO B CA 1
ATOM 7172 C C . PRO B 1 433 ? 11.391 32.25 28.078 1 91.56 433 PRO B C 1
ATOM 7174 O O . PRO B 1 433 ? 10.383 31.797 28.609 1 91.56 433 PRO B O 1
ATOM 7177 N N . ASN B 1 434 ? 11.508 33.531 27.859 1 90.56 434 ASN B N 1
ATOM 7178 C CA . ASN B 1 434 ? 10.516 34.5 28.359 1 90.56 434 ASN B CA 1
ATOM 7179 C C . ASN B 1 434 ? 9.586 34.969 27.25 1 90.56 434 ASN B C 1
ATOM 7181 O O . ASN B 1 434 ? 8.758 35.844 27.469 1 90.56 434 ASN B O 1
ATOM 7185 N N . ILE B 1 435 ? 9.703 34.375 26.125 1 92.38 435 ILE B N 1
ATOM 7186 C CA . ILE B 1 435 ? 8.914 34.812 24.984 1 92.38 435 ILE B CA 1
ATOM 7187 C C . ILE B 1 435 ? 7.441 34.5 25.219 1 92.38 435 ILE B C 1
ATOM 7189 O O . ILE B 1 435 ? 7.105 33.469 25.812 1 92.38 435 ILE B O 1
ATOM 7193 N N . GLN B 1 436 ? 6.586 35.438 24.859 1 92.56 436 GLN B N 1
ATOM 7194 C CA . GLN B 1 436 ? 5.141 35.25 24.891 1 92.56 436 GLN B CA 1
ATOM 7195 C C . GLN B 1 436 ? 4.621 34.844 23.516 1 92.56 436 GLN B C 1
ATOM 7197 O O . GLN B 1 436 ? 5.055 35.375 22.484 1 92.56 436 GLN B O 1
ATOM 7202 N N . PHE B 1 437 ? 3.678 33.875 23.578 1 92.81 437 PHE B N 1
ATOM 7203 C CA . PHE B 1 437 ? 3.213 33.312 22.312 1 92.81 437 PHE B CA 1
ATOM 7204 C C . PHE B 1 437 ? 1.803 33.812 21.984 1 92.81 437 PHE B C 1
ATOM 7206 O O . PHE B 1 437 ? 0.899 33.688 22.812 1 92.81 437 PHE B O 1
ATOM 7213 N N . ILE B 1 438 ? 1.621 34.344 20.859 1 94.56 438 ILE B N 1
ATOM 7214 C CA . ILE B 1 438 ? 0.326 34.594 20.234 1 94.56 438 ILE B CA 1
ATOM 7215 C C . ILE B 1 438 ? 0.197 33.688 19 1 94.56 438 ILE B C 1
ATOM 7217 O O . ILE B 1 438 ? 0.652 34.062 17.906 1 94.56 438 ILE B O 1
ATOM 7221 N N . VAL B 1 439 ? -0.454 32.594 19.219 1 95 439 VAL B N 1
ATOM 7222 C CA . VAL B 1 439 ? -0.629 31.641 18.125 1 95 439 VAL B CA 1
ATOM 7223 C C . VAL B 1 439 ? -2.082 31.656 17.656 1 95 439 VAL B C 1
ATOM 7225 O O . VAL B 1 439 ? -2.982 31.234 18.391 1 95 439 VAL B O 1
ATOM 7228 N N . THR B 1 440 ? -2.311 32.156 16.531 1 96 440 THR B N 1
ATOM 7229 C CA . THR B 1 440 ? -3.639 32.281 15.945 1 96 440 THR B CA 1
ATOM 7230 C C . THR B 1 440 ? -3.576 32.094 14.43 1 96 440 THR B C 1
ATOM 7232 O O . THR B 1 440 ? -2.508 31.812 13.883 1 96 440 THR B O 1
ATOM 7235 N N . GLY B 1 441 ? -4.734 32.094 13.812 1 95.38 441 GLY B N 1
ATOM 7236 C CA . GLY B 1 441 ? -4.766 31.891 12.375 1 95.38 441 GLY B CA 1
ATOM 7237 C C . GLY B 1 441 ? -6.172 31.859 11.805 1 95.38 441 GLY B C 1
ATOM 7238 O O . GLY B 1 441 ? -7.137 32.188 12.5 1 95.38 441 GLY B O 1
ATOM 7239 N N . ILE B 1 442 ? -6.176 31.5 10.469 1 96.81 442 ILE B N 1
ATOM 7240 C CA . ILE B 1 442 ? -7.438 31.688 9.766 1 96.81 442 ILE B CA 1
ATOM 7241 C C . ILE B 1 442 ? -7.91 30.344 9.203 1 96.81 442 ILE B C 1
ATOM 7243 O O . ILE B 1 442 ? -8.891 30.297 8.453 1 96.81 442 ILE B O 1
ATOM 7247 N N . LEU B 1 443 ? -7.184 29.266 9.523 1 93.75 443 LEU B N 1
ATOM 7248 C CA . LEU B 1 443 ? -7.57 27.953 9.039 1 93.75 443 LEU B CA 1
ATOM 7249 C C . LEU B 1 443 ? -8.797 27.438 9.781 1 93.75 443 LEU B C 1
ATOM 7251 O O . LEU B 1 443 ? -8.672 26.641 10.719 1 93.75 443 LEU B O 1
ATOM 7255 N N . GLY B 1 444 ? -9.977 27.797 9.273 1 91.25 444 GLY B N 1
ATOM 7256 C CA . GLY B 1 444 ? -11.227 27.406 9.906 1 91.25 444 GLY B CA 1
ATOM 7257 C C . GLY B 1 444 ? -11.945 26.297 9.172 1 91.25 444 GLY B C 1
ATOM 7258 O O . GLY B 1 444 ? -11.328 25.547 8.406 1 91.25 444 GLY B O 1
ATOM 7259 N N . PRO B 1 445 ? -13.242 26.156 9.492 1 88.12 445 PRO B N 1
ATOM 7260 C CA . PRO B 1 445 ? -14.039 25.125 8.828 1 88.12 445 PRO B CA 1
ATOM 7261 C C . PRO B 1 445 ? -13.984 25.219 7.305 1 88.12 445 PRO B C 1
ATOM 7263 O O . PRO B 1 445 ? -14.148 26.312 6.75 1 88.12 445 PRO B O 1
ATOM 7266 N N . HIS B 1 446 ? -13.586 24.109 6.652 1 86.62 446 HIS B N 1
ATOM 7267 C CA . HIS B 1 446 ? -13.594 23.938 5.203 1 86.62 446 HIS B CA 1
ATOM 7268 C C . HIS B 1 446 ? -12.375 24.594 4.562 1 86.62 446 HIS B C 1
ATOM 7270 O O . HIS B 1 446 ? -12.312 24.719 3.338 1 86.62 446 HIS B O 1
ATOM 7276 N N . SER B 1 447 ? -11.484 25.109 5.387 1 90.5 447 SER B N 1
ATOM 7277 C CA . SER B 1 447 ? -10.273 25.688 4.809 1 90.5 447 SER B CA 1
ATOM 7278 C C . SER B 1 447 ? -9.508 24.656 3.979 1 90.5 447 SER B C 1
ATOM 7280 O O . SER B 1 447 ? -8.906 25 2.957 1 90.5 447 SER B O 1
ATOM 7282 N N . ASN B 1 448 ? -9.43 23.391 4.457 1 86.38 448 ASN B N 1
ATOM 7283 C CA . ASN B 1 448 ? -8.945 22.219 3.74 1 86.38 448 ASN B CA 1
ATOM 7284 C C . ASN B 1 448 ? -7.461 22.359 3.396 1 86.38 448 ASN B C 1
ATOM 7286 O O . ASN B 1 448 ? -7.051 22.047 2.277 1 86.38 448 ASN B O 1
ATOM 7290 N N . ALA B 1 449 ? -6.758 22.875 4.375 1 86 449 ALA B N 1
ATOM 7291 C CA . ALA B 1 449 ? -5.305 22.828 4.227 1 86 449 ALA B CA 1
ATOM 7292 C C . ALA B 1 449 ? -4.828 21.406 3.93 1 86 449 ALA B C 1
ATOM 7294 O O . ALA B 1 449 ? -5.355 20.438 4.48 1 86 449 ALA B O 1
ATOM 7295 N N . HIS B 1 450 ? -3.861 21.219 3.002 1 82.94 450 HIS B N 1
ATOM 7296 C CA . HIS B 1 450 ? -3.244 19.953 2.631 1 82.94 450 HIS B CA 1
ATOM 7297 C C . HIS B 1 450 ? -4.16 19.141 1.728 1 82.94 450 HIS B C 1
ATOM 7299 O O . HIS B 1 450 ? -3.842 18 1.38 1 82.94 450 HIS B O 1
ATOM 7305 N N . GLY B 1 451 ? -5.34 19.703 1.381 1 83.94 451 GLY B N 1
ATOM 7306 C CA . GLY B 1 451 ? -6.258 19.062 0.447 1 83.94 451 GLY B CA 1
ATOM 7307 C C . GLY B 1 451 ? -6.652 19.969 -0.706 1 83.94 451 GLY B C 1
ATOM 7308 O O . GLY B 1 451 ? -6.238 21.125 -0.764 1 83.94 451 GLY B O 1
ATOM 7309 N N . PRO B 1 452 ? -7.398 19.359 -1.613 1 88.44 452 PRO B N 1
ATOM 7310 C CA . PRO B 1 452 ? -7.953 20.234 -2.648 1 88.44 452 PRO B CA 1
ATOM 7311 C C . PRO B 1 452 ? -8.969 21.234 -2.096 1 88.44 452 PRO B C 1
ATOM 7313 O O . PRO B 1 452 ? -9.398 21.109 -0.948 1 88.44 452 PRO B O 1
ATOM 7316 N N . ASN B 1 453 ? -9.18 22.312 -2.861 1 91.44 453 ASN B N 1
ATOM 7317 C CA . ASN B 1 453 ? -10.156 23.344 -2.508 1 91.44 453 ASN B CA 1
ATOM 7318 C C . ASN B 1 453 ? -9.75 24.078 -1.24 1 91.44 453 ASN B C 1
ATOM 7320 O O . ASN B 1 453 ? -10.602 24.438 -0.426 1 91.44 453 ASN B O 1
ATOM 7324 N N . GLU B 1 454 ? -8.492 24.156 -1.045 1 94.19 454 GLU B N 1
ATOM 7325 C CA . GLU B 1 454 ? -8.031 25.062 0.007 1 94.19 454 GLU B CA 1
ATOM 7326 C C . GLU B 1 454 ? -8.617 26.469 -0.167 1 94.19 454 GLU B C 1
ATOM 7328 O O . GLU B 1 454 ? -8.688 26.969 -1.286 1 94.19 454 GLU B O 1
ATOM 7333 N N . MET B 1 455 ? -9.07 27.016 0.988 1 95.19 455 MET B N 1
ATOM 7334 C CA . MET B 1 455 ? -9.703 28.328 0.839 1 95.19 455 MET B CA 1
ATOM 7335 C C . MET B 1 455 ? -9.406 29.219 2.043 1 95.19 455 MET B C 1
ATOM 7337 O O . MET B 1 455 ? -9.039 28.719 3.109 1 95.19 455 MET B O 1
ATOM 7341 N N . LEU B 1 456 ? -9.492 30.453 1.814 1 96.69 456 LEU B N 1
ATOM 7342 C CA . LEU B 1 456 ? -9.391 31.531 2.789 1 96.69 456 LEU B CA 1
ATOM 7343 C C . LEU B 1 456 ? -10.711 32.281 2.914 1 96.69 456 LEU B C 1
ATOM 7345 O O . LEU B 1 456 ? -11.273 32.719 1.91 1 96.69 456 LEU B O 1
ATOM 7349 N N . HIS B 1 457 ? -11.266 32.344 4.133 1 97.75 457 HIS B N 1
ATOM 7350 C CA . HIS B 1 457 ? -12.469 33.125 4.387 1 97.75 457 HIS B CA 1
ATOM 7351 C C . HIS B 1 457 ? -12.141 34.594 4.504 1 97.75 457 HIS B C 1
ATOM 7353 O O . HIS B 1 457 ? -11.531 35.031 5.488 1 97.75 457 HIS B O 1
ATOM 7359 N N . ILE B 1 458 ? -12.633 35.375 3.592 1 98.25 458 ILE B N 1
ATOM 7360 C CA . ILE B 1 458 ? -12.195 36.75 3.412 1 98.25 458 ILE B CA 1
ATOM 7361 C C . ILE B 1 458 ? -12.641 37.594 4.602 1 98.25 458 ILE B C 1
ATOM 7363 O O . ILE B 1 458 ? -11.828 38.281 5.238 1 98.25 458 ILE B O 1
ATOM 7367 N N . PRO B 1 459 ? -13.891 37.562 5.02 1 98.25 459 PRO B N 1
ATOM 7368 C CA . PRO B 1 459 ? -14.305 38.375 6.145 1 98.25 459 PRO B CA 1
ATOM 7369 C C . PRO B 1 459 ? -13.547 38.062 7.43 1 98.25 459 PRO B C 1
ATOM 7371 O O . PRO B 1 459 ? -13.141 39 8.156 1 98.25 459 PRO B O 1
ATOM 7374 N N . TYR B 1 460 ? -13.406 36.875 7.691 1 98.31 460 TYR B N 1
ATOM 7375 C CA . TYR B 1 460 ? -12.688 36.469 8.898 1 98.31 460 TYR B CA 1
ATOM 7376 C C . TYR B 1 460 ? -11.242 36.938 8.859 1 98.31 460 TYR B C 1
ATOM 7378 O O . TYR B 1 460 ? -10.711 37.438 9.859 1 98.31 460 TYR B O 1
ATOM 7386 N N . THR B 1 461 ? -10.633 36.812 7.684 1 98.5 461 THR B N 1
ATOM 7387 C CA . THR B 1 461 ? -9.234 37.188 7.523 1 98.5 461 THR B CA 1
ATOM 7388 C C . THR B 1 461 ? -9.055 38.688 7.809 1 98.5 461 THR B C 1
ATOM 7390 O O . THR B 1 461 ? -8.117 39.062 8.508 1 98.5 461 THR B O 1
ATOM 7393 N N . LYS B 1 462 ? -9.914 39.469 7.344 1 98.44 462 LYS B N 1
ATOM 7394 C CA . LYS B 1 462 ? -9.844 40.906 7.582 1 98.44 462 LYS B CA 1
ATOM 7395 C C . LYS B 1 462 ? -9.961 41.219 9.07 1 98.44 462 LYS B C 1
ATOM 7397 O O . LYS B 1 462 ? -9.234 42.062 9.594 1 98.44 462 LYS B O 1
ATOM 7402 N N . LYS B 1 463 ? -10.859 40.562 9.688 1 98.25 463 LYS B N 1
ATOM 7403 C CA . LYS B 1 463 ? -11.062 40.812 11.117 1 98.25 463 LYS B CA 1
ATOM 7404 C C . LYS B 1 463 ? -9.852 40.344 11.93 1 98.25 463 LYS B C 1
ATOM 7406 O O . LYS B 1 463 ? -9.5 41 12.922 1 98.25 463 LYS B O 1
ATOM 7411 N N . ILE B 1 464 ? -9.281 39.25 11.562 1 98.25 464 ILE B N 1
ATOM 7412 C CA . ILE B 1 464 ? -8.07 38.812 12.234 1 98.25 464 ILE B CA 1
ATOM 7413 C C . ILE B 1 464 ? -6.957 39.812 12.039 1 98.25 464 ILE B C 1
ATOM 7415 O O . ILE B 1 464 ? -6.207 40.125 12.969 1 98.25 464 ILE B O 1
ATOM 7419 N N . MET B 1 465 ? -6.836 40.406 10.82 1 98.19 465 MET B N 1
ATOM 7420 C CA . MET B 1 465 ? -5.84 41.438 10.562 1 98.19 465 MET B CA 1
ATOM 7421 C C . MET B 1 465 ? -6.086 42.656 11.438 1 98.19 465 MET B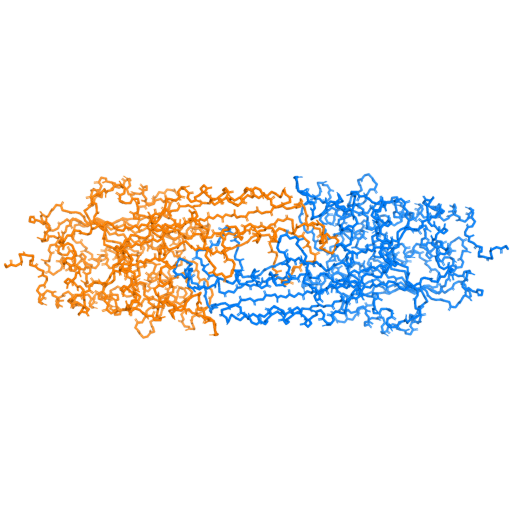 C 1
ATOM 7423 O O . MET B 1 465 ? -5.141 43.281 11.93 1 98.19 465 MET B O 1
ATOM 7427 N N . CYS B 1 466 ? -7.336 42.969 11.664 1 98.12 466 CYS B N 1
ATOM 7428 C CA . CYS B 1 466 ? -7.68 44.062 12.57 1 98.12 466 CYS B CA 1
ATOM 7429 C C . CYS B 1 466 ? -7.227 43.75 13.992 1 98.12 466 CYS B C 1
ATOM 7431 O O . CYS B 1 466 ? -6.641 44.594 14.664 1 98.12 466 CYS B O 1
ATOM 7433 N N . CYS B 1 467 ? -7.492 42.562 14.398 1 97.44 467 CYS B N 1
ATOM 7434 C CA . CYS B 1 467 ? -7.102 42.156 15.742 1 97.44 467 CYS B CA 1
ATOM 7435 C C . CYS B 1 467 ? -5.59 42.219 15.922 1 97.44 467 CYS B C 1
ATOM 7437 O O . CYS B 1 467 ? -5.102 42.75 16.922 1 97.44 467 CYS B O 1
ATOM 7439 N N . ILE B 1 468 ? -4.887 41.719 14.969 1 97.44 468 ILE B N 1
ATOM 7440 C CA . ILE B 1 468 ? -3.43 41.688 15.047 1 97.44 468 ILE B CA 1
ATOM 7441 C C . ILE B 1 468 ? -2.893 43.125 15.117 1 97.44 468 ILE B C 1
ATOM 7443 O O . ILE B 1 468 ? -1.95 43.406 15.859 1 97.44 468 ILE B O 1
ATOM 7447 N N . THR B 1 469 ? -3.467 44 14.344 1 97 469 THR B N 1
ATOM 7448 C CA . THR B 1 469 ? -3.072 45.406 14.367 1 97 469 THR B CA 1
ATOM 7449 C C . THR B 1 469 ? -3.238 46 15.758 1 97 469 THR B C 1
ATOM 7451 O O . THR B 1 469 ? -2.326 46.656 16.281 1 97 469 THR B O 1
ATOM 7454 N N . GLN B 1 470 ? -4.348 45.75 16.344 1 95.62 470 GLN B N 1
ATOM 7455 C CA . GLN B 1 470 ? -4.609 46.281 17.672 1 95.62 470 GLN B CA 1
ATOM 7456 C C . GLN B 1 470 ? -3.664 45.688 18.703 1 95.62 470 GLN B C 1
ATOM 7458 O O . GLN B 1 470 ? -3.139 46.375 19.562 1 95.62 470 GLN B O 1
ATOM 7463 N N . ILE B 1 471 ? -3.498 44.406 18.672 1 95.06 471 ILE B N 1
ATOM 7464 C CA . ILE B 1 471 ? -2.639 43.719 19.625 1 95.06 471 ILE B CA 1
ATOM 7465 C C . ILE B 1 471 ? -1.208 44.25 19.5 1 95.06 471 ILE B C 1
ATOM 7467 O O . ILE B 1 471 ? -0.533 44.469 20.516 1 95.06 471 ILE B O 1
ATOM 7471 N N . LEU B 1 472 ? -0.772 44.406 18.281 1 95.31 472 LEU B N 1
ATOM 7472 C CA . LEU B 1 472 ? 0.557 44.969 18.062 1 95.31 472 LEU B CA 1
ATOM 7473 C C . LEU B 1 472 ? 0.68 46.344 18.688 1 95.31 472 LEU B C 1
ATOM 7475 O O . LEU B 1 472 ? 1.66 46.656 19.375 1 95.31 472 LEU B O 1
ATOM 7479 N N . ALA B 1 473 ? -0.288 47.156 18.453 1 93 473 ALA B N 1
ATOM 7480 C CA . ALA B 1 473 ? -0.296 48.5 19.016 1 93 473 ALA B CA 1
ATOM 7481 C C . ALA B 1 473 ? -0.277 48.438 20.547 1 93 473 ALA B C 1
ATOM 7483 O O . ALA B 1 473 ? 0.4 49.25 21.188 1 93 473 ALA B O 1
ATOM 7484 N N . ASP B 1 474 ? -0.99 47.531 21.031 1 91.25 474 ASP B N 1
ATOM 7485 C CA . ASP B 1 474 ? -1.101 47.406 22.469 1 91.25 474 ASP B CA 1
ATOM 7486 C C . ASP B 1 474 ? 0.23 46.969 23.094 1 91.25 474 ASP B C 1
ATOM 7488 O O . ASP B 1 474 ? 0.521 47.312 24.234 1 91.25 474 ASP B O 1
ATOM 7492 N N . THR B 1 475 ? 0.993 46.188 22.438 1 88.62 475 THR B N 1
ATOM 7493 C CA . THR B 1 475 ? 2.291 45.781 22.953 1 88.62 475 THR B CA 1
ATOM 7494 C C . THR B 1 475 ? 3.205 46.969 23.172 1 88.62 475 THR B C 1
ATOM 7496 O O . THR B 1 475 ? 4.141 46.938 23.969 1 88.62 475 THR B O 1
ATOM 7499 N N . SER B 1 476 ? 3.084 48 22.438 1 84.94 476 SER B N 1
ATOM 7500 C CA . SER B 1 476 ? 3.848 49.25 22.562 1 84.94 476 SER B CA 1
ATOM 7501 C C . SER B 1 476 ? 3.432 50.031 23.812 1 84.94 476 SER B C 1
ATOM 7503 O O . SER B 1 476 ? 4.281 50.531 24.547 1 84.94 476 SER B O 1
ATOM 7505 N N . SER B 1 477 ? 2.205 50.125 24.062 1 72.94 477 SER B N 1
ATOM 7506 C CA . SER B 1 477 ? 1.67 51.031 25.078 1 72.94 477 SER B CA 1
ATOM 7507 C C . SER B 1 477 ? 1.681 50.375 26.453 1 72.94 477 SER B C 1
ATOM 7509 O O . SER B 1 477 ? 1.889 51.031 27.469 1 72.94 477 SER B O 1
ATOM 7511 N N . SER B 1 478 ? 1.345 49.188 26.469 1 63.56 478 SER B N 1
ATOM 7512 C CA . SER B 1 478 ? 1.049 48.531 27.75 1 63.56 478 SER B CA 1
ATOM 7513 C C . SER B 1 478 ? 2.303 47.938 28.375 1 63.56 478 SER B C 1
ATOM 7515 O O . SER B 1 478 ? 2.314 47.594 29.547 1 63.56 478 SER B O 1
ATOM 7517 N N . PHE B 1 479 ? 3.271 47.688 27.609 1 60.78 479 PHE B N 1
ATOM 7518 C CA . PHE B 1 479 ? 4.469 47.062 28.172 1 60.78 479 PHE B CA 1
ATOM 7519 C C . PHE B 1 479 ? 5.57 48.094 28.359 1 60.78 479 PHE B C 1
ATOM 7521 O O . PHE B 1 479 ? 6.652 47.781 28.859 1 60.78 479 PHE B O 1
ATOM 7528 N N . SER B 1 480 ? 5.379 49.312 27.734 1 46.12 480 SER B N 1
ATOM 7529 C CA . SER B 1 480 ? 6.301 50.438 27.984 1 46.12 480 SER B CA 1
ATOM 7530 C C . SER B 1 480 ? 6.199 50.906 29.438 1 46.12 480 SER B C 1
ATOM 7532 O O . SER B 1 480 ? 7.039 51.688 29.891 1 46.12 480 SER B O 1
ATOM 7534 N N . VAL B 1 481 ? 5.102 50.594 30.125 1 41 481 VAL B N 1
ATOM 7535 C CA . VAL B 1 481 ? 4.996 51.188 31.453 1 41 481 VAL B CA 1
ATOM 7536 C C . VAL B 1 481 ? 5.727 50.344 32.469 1 41 481 VAL B C 1
ATOM 7538 O O . VAL B 1 481 ? 5.637 49.094 32.438 1 41 481 VAL B O 1
#

Radius of gyration: 36.07 Å; Cα contacts (8 Å, |Δi|>4): 2266; chains: 2; bounding box: 48×121×78 Å

Sequence (962 aa):
MDKFNFCSKVQKEAIEKYVEEQFHSNILPALMDFVRIPNLSPAFDPEWETNGTLLKAATFLKDWVLKQDLKNATVEVVQEQGQPPLVFIEVAATDCSNKTVLFYGHYDKQPHFTGWMEGTGPTTPAIIGDCLYGRGCSDDGYAIFASVLSIKACQVLGYGHPKCVITIEGEEETDSAYYMTYLDKLSPRVGTPDFVFCLDSGCSDYKTMWLTTSLRGILEADLTVQVLTEGVHSGDSSGIVPTPFRIITQLLSRIENIENGRIHDAFQVNIPPHRYEEAYRVAEIKQENVYNKFPFHSKMTPTTTNPLEAYLNRTWRAQLSIVGADGLPPAKTAGNVLLPVNTFKLSLRLPPTLDAEKAKHDIKRILEENPPYNSQVICKVHDSAEGWSAPKLHEVLDKSMNAASENFFGKLVECQGEGGSIPLMNDLKRKYPNIQFIVTGILGPHSNAHGPNEMLHIPYTKKIMCCITQILADTSSSFSVMDKFNFCSKVQKEAIEKYVEEQFHSNILPALMDFVRIPNLSPAFDPEWETNGTLLKAATFLKDWVLKQDLKNATVEVVQEQGQPPLVFIEVAATDCSNKTVLFYGHYDKQPHFTGWMEGTGPTTPAIIGDCLYGRGCSDDGYAIFASVLSIKACQVLGYGHPKCVITIEGEEETDSAYYMTYLDKLSPRVGTPDFVFCLDSGCSDYKTMWLTTSLRGILEADLTVQVLTEGVHSGDSSGIVPTPFRIITQLLSRIENIENGRIHDAFQVNIPPHRYEEAYRVAEIKQENVYNKFPFHSKMTPTTTNPLEAYLNRTWRAQLSIVGADGLPPAKTAGNVLLPVNTFKLSLRLPPTLDAEKAKHDIKRILEENPPYNSQVICKVHDSAEGWSAPKLHEVLDKSMNAASENFFGKLVECQGEGGSIPLMNDLKRKYPNIQFIVTGILGPHSNAHGPNEMLHIPYTKKIMCCITQILADTSSSFSV